Protein 7ZJY (pdb70)

Radius of gyration: 11.39 Å; Cα contacts (8 Å, |Δi|>4): 120; chains: 1; bounding box: 26×37×17 Å

Organism: Pyricularia oryzae (strain P131) (NCBI:txid1143193)

Secondary structure (DSSP, 8-state):
-----SEEEEEEEEETTEEEEEEEEE-TT-EEEEBTEEEEB-GGG-BS--EETTEEEEE-

Sequence (60 aa):
GPHMADCTLGCKYLENNRWVSVSKSANIGDTLYIMGHSTKIGRGCKPETTEWSDAEIYSWGPHMADCTLGCKYLENNRWVSVSKSANIGDTLYIMGHSTKIGRGCKPETTEWSDAEIYSWGPHMADCTLGCKYLENNRWVSVSKSANIGDTLYIMGHSTKIGRGCKPETTEWSDAEIYSWGPHMADCTLGCKYLENNRWVSVSKSANIGDTLYIMGHSTKIGRGCKPETTEWSDAEIYSWGPHMADCTLGCKYLENNRWVSVSKSANIGDTLYIMGHSTKIGRGCKPETTEWSDAEIYSWGPHMADCTLGCKYLENNRWVSVSKSANIGDTLYIMGHSTKIGRGCKPETTEWSDAEIYSWGPHMADCTLGCKYLENNRWVSVSKSANIGDTLYIMGHSTKIGRGCKPETTEWSDAEIYSWGPHMADCTLGCKYLENNRWVSVSKSANIGDTLYIMGHSTKIGRGCKPETTEWSDAEIYSWGPHMADCTLGCKYLENNRWVSVSKSANIGDTLYIMGHSTKIGRGCKPETTEWSDAEIYSWGPHMADCTLGCKYLENNRWVSVSKSANIGDTLYIMGHSTKIGRGCKPETTEWSDAEIYSWGPHMADCTLGCKYLENNRWVSVSKSANIGDTLYIMGHSTKIGRGCKPETTEWSDAEIYSWGPHMADCTLGCKYLENNRWVSVSKSANIGDTLYIMGHSTKIGRGCKPETTEWSDAEIYSWGPHMADCTLGCKYLENNRWVSVSKSANIGDTLYIMGHSTKIGRGCKPETTEWSDAEIYSWGPHMADCTLGCKYLENNRWVSVSKSANIGDTLYIMGHSTKIGRGCKPETTEWSDAEIYSWGPHMADCTLGCKYLENNRWVSVSKSANIGDTLYIMGHSTKIGRGCKPETTEWSDAEIYSWGPHMADCTLGCKYLENNRWVSVSKSANIGDTLYIMGHSTKIGRGCKPETTEWSDAEIYSWGPHMADCTLGCKYLENNRWVSVSKSANIGDTLYIMGHSTKIGRGCKPETTEWSDAEIYSWGPHMADCTLGCKYLENNRWVSVSKSANIGDTLYIMGHSTKIGRGCKPETTEWSDAEIYSWGPHMADCTLGCKYLENNRWVSVSKSANIGDTLYIMGHSTKIGRGCKPETTEWSDAEIYSWGPHMADCTLGCKYLENNRWVSVSKSANIGDTLYIMGHSTKIGRGCKPETTEWSDAEIYSW

Nearest PDB structures (foldseek):
  7zjy-assembly1_A  TM=9.802E-01  e=3.236E-11  Pyricularia oryzae
  5zng-assembly1_C  TM=5.839E-01  e=7.628E-02  Pyricularia grisea
  2myv-assembly1_A  TM=5.861E-01  e=1.403E-01  Pyricularia grisea
  7zjy-assembly1_A  TM=1.017E+00  e=1.311E-11  Pyricularia oryzae
  5zng-assembly1_C  TM=5.813E-01  e=6.736E-02  Pyricularia grisea

Foldseek 3Di:
DPDFAPDWWWKWFQDPNDTHIDIHGHHAQDWDDDPNDIFHQHPPSDTPDADDPGMGTDGD

Solvent-accessible surface area: 3945 Å² total; per-residue (Å²): 110,115,183,157,43,88,14,74,0,4,0,45,41,49,80,143,133,158,101,50,66,47,75,72,75,9,56,51,47,52,72,6,136,2,90,67,65,56,4,93,0,7,206,61,26,84,0,104,47,17,106,40,111,39,0,70,5,122,52,118

Structure (mmCIF, N/CA/C/O backbone):
data_7ZJY
#
_entry.id   7ZJY
#
loop_
_atom_site.group_PDB
_atom_site.id
_atom_site.type_symbol
_atom_site.label_atom_id
_atom_site.label_alt_id
_atom_site.label_comp_id
_atom_site.label_asym_id
_atom_site.label_entity_id
_atom_site.label_seq_id
_atom_site.pdbx_PDB_ins_code
_atom_site.Cartn_x
_atom_site.Cartn_y
_atom_site.Cartn_z
_atom_site.occupancy
_atom_site.B_iso_or_equiv
_atom_site.auth_seq_id
_atom_site.auth_comp_id
_atom_site.auth_asym_id
_atom_site.auth_atom_id
_atom_site.pdbx_PDB_model_num
ATOM 1 N N . GLY A 1 1 ? 3.195 4.521 -1.512 1.00 13.00 17 GLY A N 1
ATOM 2 C CA . GLY A 1 1 ? 3.115 3.295 -2.289 1.00 45.03 17 GLY A CA 1
ATOM 3 C C . GLY A 1 1 ? 4.015 2.252 -1.697 1.00 21.54 17 GLY A C 1
ATOM 4 O O . GLY A 1 1 ? 4.908 2.597 -0.924 1.00 33.12 17 GLY A O 1
ATOM 10 N N . PRO A 1 2 ? 3.818 0.968 -2.019 1.00 31.34 18 PRO A N 1
ATOM 11 C CA . PRO A 1 2 ? 4.668 -0.092 -1.514 1.00 61.10 18 PRO A CA 1
ATOM 12 C C . PRO A 1 2 ? 5.960 -0.183 -2.321 1.00 63.34 18 PRO A C 1
ATOM 13 O O . PRO A 1 2 ? 6.124 0.498 -3.346 1.00 31.11 18 PRO A O 1
ATOM 24 N N . HIS A 1 3 ? 6.872 -0.972 -1.859 1.00 52.12 19 HIS A N 1
ATOM 25 C CA . HIS A 1 3 ? 8.104 -1.180 -2.559 1.00 22.12 19 HIS A CA 1
ATOM 26 C C . HIS A 1 3 ? 8.209 -2.621 -2.952 1.00 2.43 19 HIS A C 1
ATOM 27 O O . HIS A 1 3 ? 8.215 -3.512 -2.102 1.00 63.51 19 HIS A O 1
ATOM 41 N N . MET A 1 4 ? 8.204 -2.853 -4.225 1.00 50.10 20 MET A N 1
ATOM 42 C CA . MET A 1 4 ? 8.330 -4.175 -4.762 1.00 13.23 20 MET A CA 1
ATOM 43 C C . MET A 1 4 ? 9.651 -4.274 -5.476 1.00 21.44 20 MET A C 1
ATOM 44 O O . MET A 1 4 ? 10.392 -3.289 -5.546 1.00 21.43 20 MET A O 1
ATOM 58 N N . ALA A 1 5 ? 9.936 -5.426 -6.001 1.00 74.01 21 ALA A N 1
ATOM 59 C CA . ALA A 1 5 ? 11.171 -5.679 -6.683 1.00 55.31 21 ALA A CA 1
ATOM 60 C C . ALA A 1 5 ? 11.156 -5.104 -8.087 1.00 71.43 21 ALA A C 1
ATOM 61 O O . ALA A 1 5 ? 10.099 -4.730 -8.614 1.00 13.21 21 ALA A O 1
ATOM 68 N N . ASP A 1 6 ? 12.321 -5.035 -8.685 1.00 31.30 22 ASP A N 1
ATOM 69 C CA . ASP A 1 6 ? 12.454 -4.564 -10.050 1.00 11.01 22 ASP A CA 1
ATOM 70 C C . ASP A 1 6 ? 12.297 -5.697 -11.012 1.00 3.51 22 ASP A C 1
ATOM 71 O O . ASP A 1 6 ? 11.523 -5.618 -11.967 1.00 64.11 22 ASP A O 1
ATOM 80 N N . CYS A 1 7 ? 13.013 -6.765 -10.764 1.00 2.20 23 CYS A N 1
ATOM 81 C CA . CYS A 1 7 ? 13.082 -7.842 -11.718 1.00 11.45 23 CYS A CA 1
ATOM 82 C C . CYS A 1 7 ? 12.899 -9.193 -11.051 1.00 41.10 23 CYS A C 1
ATOM 83 O O . CYS A 1 7 ? 13.163 -9.360 -9.845 1.00 74.44 23 CYS A O 1
ATOM 90 N N . THR A 1 8 ? 12.452 -10.138 -11.825 1.00 71.13 24 THR A N 1
ATOM 91 C CA . THR A 1 8 ? 12.287 -11.483 -11.389 1.00 34.30 24 THR A CA 1
ATOM 92 C C . THR A 1 8 ? 13.444 -12.311 -11.957 1.00 4.54 24 THR A C 1
ATOM 93 O O . THR A 1 8 ? 13.587 -12.439 -13.165 1.00 13.30 24 THR A O 1
ATOM 104 N N . LEU A 1 9 ? 14.268 -12.821 -11.092 1.00 33.32 25 LEU A N 1
ATOM 105 C CA . LEU A 1 9 ? 15.433 -13.563 -11.484 1.00 63.33 25 LEU A CA 1
ATOM 106 C C . LEU A 1 9 ? 15.074 -15.035 -11.568 1.00 14.11 25 LEU A C 1
ATOM 107 O O . LEU A 1 9 ? 14.741 -15.661 -10.553 1.00 2.34 25 LEU A O 1
ATOM 123 N N . GLY A 1 10 ? 15.116 -15.566 -12.751 1.00 44.14 26 GLY A N 1
ATOM 124 C CA . GLY A 1 10 ? 14.812 -16.944 -12.966 1.00 53.02 26 GLY A CA 1
ATOM 125 C C . GLY A 1 10 ? 16.077 -17.729 -13.025 1.00 33.41 26 GLY A C 1
ATOM 126 O O . GLY A 1 10 ? 16.873 -17.575 -13.961 1.00 40.25 26 GLY A O 1
ATOM 130 N N . CYS A 1 11 ? 16.280 -18.553 -12.064 1.00 2.42 27 CYS A N 1
ATOM 131 C CA . CYS A 1 11 ? 17.492 -19.310 -11.950 1.00 31.05 27 CYS A CA 1
ATOM 132 C C . CYS A 1 11 ? 17.202 -20.741 -11.627 1.00 72.43 27 CYS A C 1
ATOM 133 O O . CYS A 1 11 ? 16.096 -21.076 -11.251 1.00 64.02 27 CYS A O 1
ATOM 141 N N . LYS A 1 12 ? 18.167 -21.574 -11.830 1.00 63.15 28 LYS A N 1
ATOM 142 C CA . LYS A 1 12 ? 18.063 -22.962 -11.511 1.00 73.31 28 LYS A CA 1
ATOM 143 C C . LYS A 1 12 ? 19.276 -23.439 -10.761 1.00 74.41 28 LYS A C 1
ATOM 144 O O . LYS A 1 12 ? 20.403 -23.014 -11.048 1.00 62.21 28 LYS A O 1
ATOM 163 N N . TYR A 1 13 ? 19.044 -24.262 -9.787 1.00 74.20 29 TYR A N 1
ATOM 164 C CA . TYR A 1 13 ? 20.089 -24.785 -8.954 1.00 43.24 29 TYR A CA 1
ATOM 165 C C . TYR A 1 13 ? 20.022 -26.289 -8.932 1.00 2.10 29 TYR A C 1
ATOM 166 O O . TYR A 1 13 ? 18.951 -26.874 -9.145 1.00 41.51 29 TYR A O 1
ATOM 184 N N . LEU A 1 14 ? 21.145 -26.909 -8.721 1.00 12.54 30 LEU A N 1
ATOM 185 C CA . LEU A 1 14 ? 21.218 -28.324 -8.673 1.00 41.31 30 LEU A CA 1
ATOM 186 C C . LEU A 1 14 ? 21.000 -28.777 -7.250 1.00 41.34 30 LEU A C 1
ATOM 187 O O . LEU A 1 14 ? 21.853 -28.575 -6.387 1.00 4.05 30 LEU A O 1
ATOM 203 N N . GLU A 1 15 ? 19.881 -29.355 -6.999 1.00 63.24 31 GLU A N 1
ATOM 204 C CA . GLU A 1 15 ? 19.592 -29.875 -5.708 1.00 64.13 31 GLU A CA 1
ATOM 205 C C . GLU A 1 15 ? 19.311 -31.323 -5.837 1.00 74.43 31 GLU A C 1
ATOM 206 O O . GLU A 1 15 ? 18.406 -31.720 -6.563 1.00 4.21 31 GLU A O 1
ATOM 218 N N . ASN A 1 16 ? 20.157 -32.117 -5.209 1.00 54.22 32 ASN A N 1
ATOM 219 C CA . ASN A 1 16 ? 20.025 -33.569 -5.173 1.00 73.03 32 ASN A CA 1
ATOM 220 C C . ASN A 1 16 ? 20.124 -34.141 -6.584 1.00 42.45 32 ASN A C 1
ATOM 221 O O . ASN A 1 16 ? 19.553 -35.184 -6.890 1.00 54.32 32 ASN A O 1
ATOM 232 N N . ASN A 1 17 ? 20.913 -33.435 -7.419 1.00 52.23 33 ASN A N 1
ATOM 233 C CA . ASN A 1 17 ? 21.170 -33.760 -8.837 1.00 44.11 33 ASN A CA 1
ATOM 234 C C . ASN A 1 17 ? 19.986 -33.454 -9.735 1.00 34.45 33 ASN A C 1
ATOM 235 O O . ASN A 1 17 ? 19.948 -33.853 -10.904 1.00 74.31 33 ASN A O 1
ATOM 246 N N . ARG A 1 18 ? 19.061 -32.694 -9.210 1.00 5.31 34 ARG A N 1
ATOM 247 C CA . ARG A 1 18 ? 17.904 -32.245 -9.941 1.00 70.24 34 ARG A CA 1
ATOM 248 C C . ARG A 1 18 ? 18.014 -30.742 -10.135 1.00 72.44 34 ARG A C 1
ATOM 249 O O . ARG A 1 18 ? 18.244 -30.010 -9.171 1.00 72.44 34 ARG A O 1
ATOM 270 N N . TRP A 1 19 ? 17.926 -30.288 -11.361 1.00 22.25 35 TRP A N 1
ATOM 271 C CA . TRP A 1 19 ? 17.907 -28.865 -11.615 1.00 22.01 35 TRP A CA 1
ATOM 272 C C . TRP A 1 19 ? 16.536 -28.308 -11.310 1.00 52.01 35 TRP A C 1
ATOM 273 O O . TRP A 1 19 ? 15.559 -28.601 -12.002 1.00 5.41 35 TRP A O 1
ATOM 294 N N . VAL A 1 20 ? 16.463 -27.556 -10.255 1.00 10.15 36 VAL A N 1
ATOM 295 C CA . VAL A 1 20 ? 15.234 -26.959 -9.819 1.00 73.35 36 VAL A CA 1
ATOM 296 C C . VAL A 1 20 ? 15.272 -25.485 -10.150 1.00 62.04 36 VAL A C 1
ATOM 297 O O . VAL A 1 20 ? 16.182 -24.774 -9.710 1.00 11.03 36 VAL A O 1
ATOM 310 N N . SER A 1 21 ? 14.340 -25.035 -10.944 1.00 15.34 37 SER A N 1
ATOM 311 C CA . SER A 1 21 ? 14.263 -23.640 -11.259 1.00 74.34 37 SER A CA 1
ATOM 312 C C . SER A 1 21 ? 13.451 -22.911 -10.206 1.00 53.54 37 SER A C 1
ATOM 313 O O . SER A 1 21 ? 12.519 -23.475 -9.609 1.00 72.31 37 SER A O 1
ATOM 321 N N . VAL A 1 22 ? 13.826 -21.709 -9.959 1.00 31.24 38 VAL A N 1
ATOM 322 C CA . VAL A 1 22 ? 13.157 -20.862 -9.038 1.00 72.53 38 VAL A CA 1
ATOM 323 C C . VAL A 1 22 ? 13.290 -19.428 -9.508 1.00 11.14 38 VAL A C 1
ATOM 324 O O . VAL A 1 22 ? 14.371 -18.991 -9.961 1.00 53.34 38 VAL A O 1
ATOM 337 N N . SER A 1 23 ? 12.214 -18.740 -9.488 1.00 70.42 39 SER A N 1
ATOM 338 C CA . SER A 1 23 ? 12.207 -17.365 -9.803 1.00 64.34 39 SER A CA 1
ATOM 339 C C . SER A 1 23 ? 12.048 -16.540 -8.537 1.00 32.21 39 SER A C 1
ATOM 340 O O . SER A 1 23 ? 11.073 -16.677 -7.798 1.00 35.21 39 SER A O 1
ATOM 348 N N . LYS A 1 24 ? 13.028 -15.719 -8.286 1.00 64.34 40 LYS A N 1
ATOM 349 C CA . LYS A 1 24 ? 13.084 -14.887 -7.110 1.00 41.33 40 LYS A CA 1
ATOM 350 C C . LYS A 1 24 ? 12.913 -13.462 -7.564 1.00 62.23 40 LYS A C 1
ATOM 351 O O . LYS A 1 24 ? 12.985 -13.185 -8.751 1.00 62.12 40 LYS A O 1
ATOM 370 N N . SER A 1 25 ? 12.672 -12.571 -6.676 1.00 0.43 41 SER A N 1
ATOM 371 C CA . SER A 1 25 ? 12.445 -11.211 -7.058 1.00 14.35 41 SER A CA 1
ATOM 372 C C . SER A 1 25 ? 13.338 -10.281 -6.273 1.00 11.14 41 SER A C 1
ATOM 373 O O . SER A 1 25 ? 13.468 -10.407 -5.051 1.00 3.51 41 SER A O 1
ATOM 381 N N . ALA A 1 26 ? 13.959 -9.363 -6.969 1.00 64.44 42 ALA A N 1
ATOM 382 C CA . ALA A 1 26 ? 14.846 -8.417 -6.351 1.00 75.03 42 ALA A CA 1
ATOM 383 C C . ALA A 1 26 ? 14.921 -7.135 -7.156 1.00 4.31 42 ALA A C 1
ATOM 384 O O . ALA A 1 26 ? 14.446 -7.067 -8.305 1.00 24.24 42 ALA A O 1
ATOM 391 N N . ASN A 1 27 ? 15.482 -6.136 -6.559 1.00 23.14 43 ASN A N 1
ATOM 392 C CA . ASN A 1 27 ? 15.609 -4.822 -7.144 1.00 44.51 43 ASN A CA 1
ATOM 393 C C . ASN A 1 27 ? 16.964 -4.665 -7.746 1.00 60.11 43 ASN A C 1
ATOM 394 O O . ASN A 1 27 ? 17.883 -5.439 -7.441 1.00 4.21 43 ASN A O 1
ATOM 405 N N . ILE A 1 28 ? 17.105 -3.683 -8.595 1.00 51.32 44 ILE A N 1
ATOM 406 C CA . ILE A 1 28 ? 18.393 -3.338 -9.116 1.00 51.30 44 ILE A CA 1
ATOM 407 C C . ILE A 1 28 ? 19.147 -2.749 -7.943 1.00 53.13 44 ILE A C 1
ATOM 408 O O . ILE A 1 28 ? 18.759 -1.697 -7.413 1.00 53.03 44 ILE A O 1
ATOM 424 N N . GLY A 1 29 ? 20.152 -3.442 -7.492 1.00 34.22 45 GLY A N 1
ATOM 425 C CA . GLY A 1 29 ? 20.840 -3.021 -6.310 1.00 45.13 45 GLY A CA 1
ATOM 426 C C . GLY A 1 29 ? 20.724 -4.035 -5.197 1.00 62.44 45 GLY A C 1
ATOM 427 O O . GLY A 1 29 ? 21.395 -3.917 -4.174 1.00 61.33 45 GLY A O 1
ATOM 431 N N . ASP A 1 30 ? 19.867 -5.021 -5.375 1.00 40.13 46 ASP A N 1
ATOM 432 C CA . ASP A 1 30 ? 19.723 -6.096 -4.382 1.00 31.45 46 ASP A CA 1
ATOM 433 C C . ASP A 1 30 ? 20.814 -7.101 -4.471 1.00 4.04 46 ASP A C 1
ATOM 434 O O . ASP A 1 30 ? 21.589 -7.132 -5.440 1.00 61.30 46 ASP A O 1
ATOM 443 N N . THR A 1 31 ? 20.862 -7.923 -3.475 1.00 1.34 47 THR A N 1
ATOM 444 C CA . THR A 1 31 ? 21.761 -9.008 -3.428 1.00 32.01 47 THR A CA 1
ATOM 445 C C . THR A 1 31 ? 20.942 -10.312 -3.454 1.00 11.03 47 THR A C 1
ATOM 446 O O . THR A 1 31 ? 20.153 -10.600 -2.540 1.00 3.24 47 THR A O 1
ATOM 457 N N . LEU A 1 32 ? 21.101 -11.037 -4.521 1.00 12.14 48 LEU A N 1
ATOM 458 C CA . LEU A 1 32 ? 20.411 -12.275 -4.767 1.00 43.34 48 LEU A CA 1
ATOM 459 C C . LEU A 1 32 ? 21.156 -13.407 -4.095 1.00 64.25 48 LEU A C 1
ATOM 460 O O . LEU A 1 32 ? 22.385 -13.431 -4.109 1.00 74.11 48 LEU A O 1
ATOM 476 N N . TYR A 1 33 ? 20.425 -14.308 -3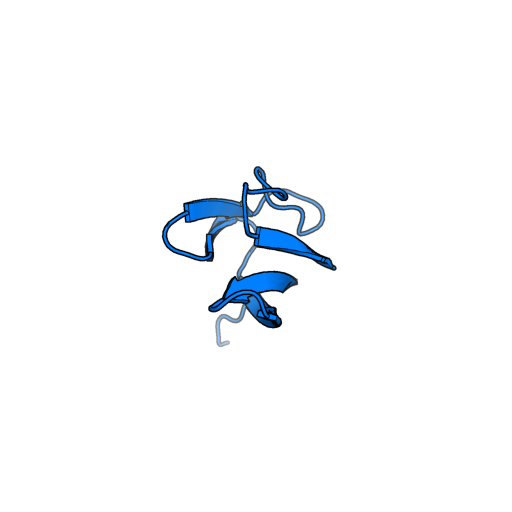.499 1.00 45.53 49 TYR A N 1
ATOM 477 C CA . TYR A 1 33 ? 20.991 -15.464 -2.849 1.00 3.53 49 TYR A CA 1
ATOM 478 C C . TYR A 1 33 ? 20.560 -16.734 -3.522 1.00 64.41 49 TYR A C 1
ATOM 479 O O . TYR A 1 33 ? 19.369 -17.006 -3.683 1.00 22.44 49 TYR A O 1
ATOM 497 N N . ILE A 1 34 ? 21.534 -17.480 -3.912 1.00 33.02 50 ILE A N 1
ATOM 498 C CA . ILE A 1 34 ? 21.372 -18.758 -4.557 1.00 33.41 50 ILE A CA 1
ATOM 499 C C . ILE A 1 34 ? 22.325 -19.765 -3.948 1.00 15.41 50 ILE A C 1
ATOM 500 O O . ILE A 1 34 ? 23.527 -19.604 -4.049 1.00 15.30 50 ILE A O 1
ATOM 516 N N . MET A 1 35 ? 21.777 -20.744 -3.234 1.00 71.44 51 MET A N 1
ATOM 517 C CA . MET A 1 35 ? 22.543 -21.897 -2.695 1.00 32.35 51 MET A CA 1
ATOM 518 C C . MET A 1 35 ? 23.613 -21.468 -1.681 1.00 11.11 51 MET A C 1
ATOM 519 O O . MET A 1 35 ? 24.498 -22.245 -1.331 1.00 34.14 51 MET A O 1
ATOM 533 N N . GLY A 1 36 ? 23.502 -20.265 -1.180 1.00 73.34 52 GLY A N 1
ATOM 534 C CA . GLY A 1 36 ? 24.481 -19.757 -0.247 1.00 15.33 52 GLY A CA 1
ATOM 535 C C . GLY A 1 36 ? 25.395 -18.747 -0.892 1.00 63.50 52 GLY A C 1
ATOM 536 O O . GLY A 1 36 ? 26.205 -18.094 -0.224 1.00 60.40 52 GLY A O 1
ATOM 540 N N . HIS A 1 37 ? 25.268 -18.616 -2.178 1.00 3.03 53 HIS A N 1
ATOM 541 C CA . HIS A 1 37 ? 26.051 -17.678 -2.935 1.00 64.44 53 HIS A CA 1
ATOM 542 C C . HIS A 1 37 ? 25.238 -16.413 -3.066 1.00 41.04 53 HIS A C 1
ATOM 543 O O . HIS A 1 37 ? 24.002 -16.460 -2.998 1.00 71.31 53 HIS A O 1
ATOM 557 N N . SER A 1 38 ? 25.885 -15.308 -3.241 1.00 13.22 54 SER A N 1
ATOM 558 C CA . SER A 1 38 ? 25.195 -14.075 -3.360 1.00 2.13 54 SER A CA 1
ATOM 559 C C . SER A 1 38 ? 25.735 -13.260 -4.504 1.00 14.43 54 SER A C 1
ATOM 560 O O . SER A 1 38 ? 26.945 -13.235 -4.745 1.00 30.33 54 SER A O 1
ATOM 568 N N . THR A 1 39 ? 24.860 -12.617 -5.201 1.00 64.52 55 THR A N 1
ATOM 569 C CA . THR A 1 39 ? 25.242 -11.800 -6.305 1.00 31.33 55 THR A CA 1
ATOM 570 C C . THR A 1 39 ? 24.461 -10.503 -6.307 1.00 24.40 55 THR A C 1
ATOM 571 O O . THR A 1 39 ? 23.279 -10.477 -5.992 1.00 60.20 55 THR A O 1
ATOM 582 N N . LYS A 1 40 ? 25.124 -9.446 -6.641 1.00 24.24 56 LYS A N 1
ATOM 583 C CA . LYS A 1 40 ? 24.512 -8.152 -6.721 1.00 60.12 56 LYS A CA 1
ATOM 584 C C . LYS A 1 40 ? 23.736 -8.075 -8.038 1.00 1.22 56 LYS A C 1
ATOM 585 O O . LYS A 1 40 ? 24.191 -8.608 -9.062 1.00 41.23 56 LYS A O 1
ATOM 604 N N . ILE A 1 41 ? 22.561 -7.498 -7.994 1.00 22.21 57 ILE A N 1
ATOM 605 C CA . ILE A 1 41 ? 21.757 -7.306 -9.186 1.00 50.12 57 ILE A CA 1
ATOM 606 C C . ILE A 1 41 ? 22.145 -5.984 -9.834 1.00 43.03 57 ILE A C 1
ATOM 607 O O . ILE A 1 41 ? 21.877 -4.897 -9.274 1.00 54.54 57 ILE A O 1
ATOM 623 N N . GLY A 1 42 ? 22.837 -6.070 -10.946 1.00 43.23 58 GLY A N 1
ATOM 624 C CA . GLY A 1 42 ? 23.244 -4.896 -11.680 1.00 44.30 58 GLY A CA 1
ATOM 625 C C . GLY A 1 42 ? 22.184 -4.424 -12.657 1.00 21.21 58 GLY A C 1
ATOM 626 O O . GLY A 1 42 ? 20.998 -4.712 -12.484 1.00 0.12 58 GLY A O 1
ATOM 630 N N . ARG A 1 43 ? 22.609 -3.723 -13.686 1.00 10.41 59 ARG A N 1
ATOM 631 C CA . ARG A 1 43 ? 21.698 -3.167 -14.675 1.00 21.11 59 ARG A CA 1
ATOM 632 C C . ARG A 1 43 ? 21.158 -4.261 -15.586 1.00 72.25 59 ARG A C 1
ATOM 633 O O . ARG A 1 43 ? 21.757 -5.347 -15.709 1.00 15.52 59 ARG A O 1
ATOM 654 N N . GLY A 1 44 ? 20.009 -3.995 -16.175 1.00 55.42 60 GLY A N 1
ATOM 655 C CA . GLY A 1 44 ? 19.378 -4.914 -17.099 1.00 10.01 60 GLY A CA 1
ATOM 656 C C . GLY A 1 44 ? 18.839 -6.120 -16.397 1.00 32.41 60 GLY A C 1
ATOM 657 O O . GLY A 1 44 ? 18.584 -7.134 -17.025 1.00 33.53 60 GLY A O 1
ATOM 661 N N . CYS A 1 45 ? 18.674 -5.990 -15.074 1.00 61.00 61 CYS A N 1
ATOM 662 C CA . CYS A 1 45 ? 18.248 -7.081 -14.177 1.00 62.33 61 CYS A CA 1
ATOM 663 C C . CYS A 1 45 ? 19.333 -8.153 -14.094 1.00 33.52 61 CYS A C 1
ATOM 664 O O . CYS A 1 45 ? 19.133 -9.195 -13.491 1.00 75.10 61 CYS A O 1
ATOM 671 N N . LYS A 1 46 ? 20.493 -7.860 -14.649 1.00 54.12 62 LYS A N 1
ATOM 672 C CA . LYS A 1 46 ? 21.528 -8.827 -14.799 1.00 55.33 62 LYS A CA 1
ATOM 673 C C . LYS A 1 46 ? 22.419 -8.863 -13.545 1.00 20.32 62 LYS A C 1
ATOM 674 O O . LYS A 1 46 ? 23.064 -7.859 -13.171 1.00 54.35 62 LYS A O 1
ATOM 693 N N . PRO A 1 47 ? 22.414 -9.998 -12.844 1.00 53.24 63 PRO A N 1
ATOM 694 C CA . PRO A 1 47 ? 23.247 -10.199 -11.683 1.00 4.10 63 PRO A CA 1
ATOM 695 C C . PRO A 1 47 ? 24.713 -10.354 -12.066 1.00 32.54 63 PRO A C 1
ATOM 696 O O . PRO A 1 47 ? 25.033 -10.873 -13.137 1.00 11.30 63 PRO A O 1
ATOM 707 N N . GLU A 1 48 ? 25.583 -9.880 -11.196 1.00 5.44 64 GLU A N 1
ATOM 708 C CA . GLU A 1 48 ? 27.036 -9.942 -11.376 1.00 43.10 64 GLU A CA 1
ATOM 709 C C . GLU A 1 48 ? 27.457 -11.357 -11.712 1.00 10.03 64 GLU A C 1
ATOM 710 O O . GLU A 1 48 ? 28.052 -11.608 -12.754 1.00 72.12 64 GLU A O 1
ATOM 722 N N . THR A 1 49 ? 27.103 -12.265 -10.855 1.00 11.35 65 THR A N 1
ATOM 723 C CA . THR A 1 49 ? 27.380 -13.636 -11.051 1.00 11.31 65 THR A CA 1
ATOM 724 C C . THR A 1 49 ? 26.110 -14.306 -11.541 1.00 11.12 65 THR A C 1
ATOM 725 O O . THR A 1 49 ? 25.057 -14.193 -10.912 1.00 30.42 65 THR A O 1
ATOM 736 N N . THR A 1 50 ? 26.192 -14.943 -12.666 1.00 10.12 66 THR A N 1
ATOM 737 C CA . THR A 1 50 ? 25.047 -15.604 -13.222 1.00 41.04 66 THR A CA 1
ATOM 738 C C . THR A 1 50 ? 25.253 -17.104 -13.230 1.00 31.34 66 THR A C 1
ATOM 739 O O . THR A 1 50 ? 24.320 -17.867 -13.401 1.00 3.50 66 THR A O 1
ATOM 750 N N . GLU A 1 51 ? 26.474 -17.504 -13.024 1.00 23.34 67 GLU A N 1
ATOM 751 C CA . GLU A 1 51 ? 26.859 -18.871 -13.099 1.00 13.40 67 GLU A CA 1
ATOM 752 C C . GLU A 1 51 ? 27.576 -19.311 -11.835 1.00 2.44 67 GLU A C 1
ATOM 753 O O . GLU A 1 51 ? 28.401 -18.587 -11.294 1.00 74.00 67 GLU A O 1
ATOM 765 N N . TRP A 1 52 ? 27.226 -20.464 -11.371 1.00 75.34 68 TRP A N 1
ATOM 766 C CA . TRP A 1 52 ? 27.820 -21.106 -10.231 1.00 20.12 68 TRP A CA 1
ATOM 767 C C . TRP A 1 52 ? 27.956 -22.579 -10.548 1.00 53.35 68 TRP A C 1
ATOM 768 O O . TRP A 1 52 ? 27.200 -23.109 -11.396 1.00 13.12 68 TRP A O 1
ATOM 789 N N . SER A 1 53 ? 28.864 -23.234 -9.850 1.00 41.32 69 SER A N 1
ATOM 790 C CA . SER A 1 53 ? 29.188 -24.657 -10.000 1.00 3.42 69 SER A CA 1
ATOM 791 C C . SER A 1 53 ? 27.948 -25.557 -10.143 1.00 73.23 69 SER A C 1
ATOM 792 O O . SER A 1 53 ? 27.932 -26.500 -10.929 1.00 73.21 69 SER A O 1
ATOM 800 N N . ASP A 1 54 ? 26.921 -25.227 -9.415 1.00 3.33 70 ASP A N 1
ATOM 801 C CA . ASP A 1 54 ? 25.707 -25.995 -9.388 1.00 73.20 70 ASP A CA 1
ATOM 802 C C . ASP A 1 54 ? 24.500 -25.098 -9.385 1.00 20.41 70 ASP A C 1
ATOM 803 O O . ASP A 1 54 ? 23.448 -25.467 -8.880 1.00 34.42 70 ASP A O 1
ATOM 812 N N . ALA A 1 55 ? 24.621 -23.935 -10.018 1.00 32.21 71 ALA A N 1
ATOM 813 C CA . ALA A 1 55 ? 23.502 -23.006 -10.094 1.00 11.44 71 ALA A CA 1
ATOM 814 C C . ALA A 1 55 ? 23.720 -21.999 -11.198 1.00 12.02 71 ALA A C 1
ATOM 815 O O . ALA A 1 55 ? 24.835 -21.658 -11.487 1.00 52.25 71 ALA A O 1
ATOM 822 N N . GLU A 1 56 ? 22.675 -21.569 -11.854 1.00 1.11 72 GLU A N 1
ATOM 823 C CA . GLU A 1 56 ? 22.826 -20.589 -12.915 1.00 44.12 72 GLU A CA 1
ATOM 824 C C . GLU A 1 56 ? 21.548 -19.780 -13.080 1.00 21.34 72 GLU A C 1
ATOM 825 O O . GLU A 1 56 ? 20.441 -20.322 -12.933 1.00 52.12 72 GLU A O 1
ATOM 837 N N . ILE A 1 57 ? 21.695 -18.512 -13.378 1.00 71.31 73 ILE A N 1
ATOM 838 C CA . ILE A 1 57 ? 20.576 -17.644 -13.653 1.00 71.05 73 ILE A CA 1
ATOM 839 C C . ILE A 1 57 ? 20.310 -17.763 -15.150 1.00 20.00 73 ILE A C 1
ATOM 840 O O . ILE A 1 57 ? 21.235 -17.591 -15.956 1.00 71.24 73 ILE A O 1
ATOM 856 N N . TYR A 1 58 ? 19.099 -18.067 -15.535 1.00 0.21 74 TYR A N 1
ATOM 857 C CA . TYR A 1 58 ? 18.817 -18.229 -16.943 1.00 22.31 74 TYR A CA 1
ATOM 858 C C . TYR A 1 58 ? 17.993 -17.070 -17.479 1.00 61.40 74 TYR A C 1
ATOM 859 O O . TYR A 1 58 ? 18.101 -16.712 -18.647 1.00 11.00 74 TYR A O 1
ATOM 877 N N . SER A 1 59 ? 17.209 -16.468 -16.627 1.00 61.42 75 SER A N 1
ATOM 878 C CA . SER A 1 59 ? 16.331 -15.424 -17.042 1.00 44.32 75 SER A CA 1
ATOM 879 C C . SER A 1 59 ? 16.361 -14.316 -16.017 1.00 22.44 75 SER A C 1
ATOM 880 O O . SER A 1 59 ? 16.527 -14.572 -14.827 1.00 61.35 75 SER A O 1
ATOM 888 N N . TRP A 1 60 ? 16.224 -13.118 -16.471 1.00 1.34 76 TRP A N 1
ATOM 889 C CA . TRP A 1 60 ? 16.166 -11.970 -15.618 1.00 74.33 76 TRP A CA 1
ATOM 890 C C . TRP A 1 60 ? 15.305 -10.895 -16.274 1.00 34.55 76 TRP A C 1
ATOM 891 O O . TRP A 1 60 ? 14.087 -10.864 -16.022 1.00 23.40 76 TRP A O 1
ATOM 913 N N . GLY A 1 1 ? 6.015 -1.777 4.508 1.00 13.00 17 GLY A N 2
ATOM 914 C CA . GLY A 1 1 ? 5.707 -3.124 4.034 1.00 45.03 17 GLY A CA 2
ATOM 915 C C . GLY A 1 1 ? 6.888 -3.715 3.314 1.00 21.54 17 GLY A C 2
ATOM 916 O O . GLY A 1 1 ? 8.023 -3.461 3.706 1.00 33.12 17 GLY A O 2
ATOM 922 N N . PRO A 1 2 ? 6.674 -4.502 2.255 1.00 31.34 18 PRO A N 2
ATOM 923 C CA . PRO A 1 2 ? 7.762 -5.082 1.489 1.00 61.10 18 PRO A CA 2
ATOM 924 C C . PRO A 1 2 ? 8.337 -4.083 0.481 1.00 63.34 18 PRO A C 2
ATOM 925 O O . PRO A 1 2 ? 7.755 -3.016 0.238 1.00 31.11 18 PRO A O 2
ATOM 936 N N . HIS A 1 3 ? 9.457 -4.415 -0.087 1.00 52.12 19 HIS A N 2
ATOM 937 C CA . HIS A 1 3 ? 10.081 -3.579 -1.086 1.00 22.12 19 HIS A CA 2
ATOM 938 C C . HIS A 1 3 ? 9.834 -4.206 -2.431 1.00 2.43 19 HIS A C 2
ATOM 939 O O . HIS A 1 3 ? 10.345 -5.299 -2.705 1.00 63.51 19 HIS A O 2
ATOM 953 N N . MET A 1 4 ? 9.039 -3.547 -3.257 1.00 50.10 20 MET A N 2
ATOM 954 C CA . MET A 1 4 ? 8.676 -4.097 -4.556 1.00 13.23 20 MET A CA 2
ATOM 955 C C . MET A 1 4 ? 9.905 -4.281 -5.421 1.00 21.44 20 MET A C 2
ATOM 956 O O . MET A 1 4 ? 10.738 -3.379 -5.547 1.00 21.43 20 MET A O 2
ATOM 970 N N . ALA A 1 5 ? 10.016 -5.445 -5.980 1.00 74.01 21 ALA A N 2
ATOM 971 C CA . ALA A 1 5 ? 11.147 -5.832 -6.783 1.00 55.31 21 ALA A CA 2
ATOM 972 C C . ALA A 1 5 ? 11.130 -5.160 -8.132 1.00 71.43 21 ALA A C 2
ATOM 973 O O . ALA A 1 5 ? 10.074 -4.801 -8.645 1.00 13.21 21 ALA A O 2
ATOM 980 N N . ASP A 1 6 ? 12.296 -4.992 -8.697 1.00 31.30 22 ASP A N 2
ATOM 981 C CA . ASP A 1 6 ? 12.433 -4.427 -10.022 1.00 11.01 22 ASP A CA 2
ATOM 982 C C . ASP A 1 6 ? 12.412 -5.528 -11.040 1.00 3.51 22 ASP A C 2
ATOM 983 O O . ASP A 1 6 ? 11.732 -5.438 -12.065 1.00 64.11 22 ASP A O 2
ATOM 992 N N . CYS A 1 7 ? 13.124 -6.589 -10.746 1.00 2.20 23 CYS A N 2
ATOM 993 C CA . CYS A 1 7 ? 13.307 -7.651 -11.697 1.00 11.45 23 CYS A CA 2
ATOM 994 C C . CYS A 1 7 ? 13.074 -9.013 -11.065 1.00 41.10 23 CYS A C 2
ATOM 995 O O . CYS A 1 7 ? 13.260 -9.196 -9.850 1.00 74.44 23 CYS A O 2
ATOM 1002 N N . THR A 1 8 ? 12.655 -9.945 -11.872 1.00 71.13 24 THR A N 2
ATOM 1003 C CA . THR A 1 8 ? 12.450 -11.296 -11.456 1.00 34.30 24 THR A CA 2
ATOM 1004 C C . THR A 1 8 ? 13.550 -12.165 -12.080 1.00 4.54 24 THR A C 2
ATOM 1005 O O . THR A 1 8 ? 13.655 -12.263 -13.300 1.00 13.30 24 THR A O 2
ATOM 1016 N N . LEU A 1 9 ? 14.367 -12.746 -11.254 1.00 33.32 25 LEU A N 2
ATOM 1017 C CA . LEU A 1 9 ? 15.478 -13.528 -11.702 1.00 63.33 25 LEU A CA 2
ATOM 1018 C C . LEU A 1 9 ? 15.071 -14.994 -11.722 1.00 14.11 25 LEU A C 2
ATOM 1019 O O . LEU A 1 9 ? 14.721 -15.570 -10.678 1.00 2.34 25 LEU A O 2
ATOM 1035 N N . GLY A 1 10 ? 15.081 -15.571 -12.882 1.00 44.14 26 GLY A N 2
ATOM 1036 C CA . GLY A 1 10 ? 14.752 -16.952 -13.034 1.00 53.02 26 GLY A CA 2
ATOM 1037 C C . GLY A 1 10 ? 16.011 -17.755 -13.072 1.00 33.41 26 GLY A C 2
ATOM 1038 O O . GLY A 1 10 ? 16.840 -17.581 -13.987 1.00 40.25 26 GLY A O 2
ATOM 1042 N N . CYS A 1 11 ? 16.181 -18.610 -12.106 1.00 2.42 27 CYS A N 2
ATOM 1043 C CA . CYS A 1 11 ? 17.386 -19.381 -11.974 1.00 31.05 27 CYS A CA 2
ATOM 1044 C C . CYS A 1 11 ? 17.097 -20.798 -11.572 1.00 72.43 27 CYS A C 2
ATOM 1045 O O . CYS A 1 11 ? 16.010 -21.111 -11.117 1.00 64.02 27 CYS A O 2
ATOM 1053 N N . LYS A 1 12 ? 18.058 -21.644 -11.766 1.00 63.15 28 LYS A N 2
ATOM 1054 C CA . LYS A 1 12 ? 17.963 -23.013 -11.380 1.00 73.31 28 LYS A CA 2
ATOM 1055 C C . LYS A 1 12 ? 19.169 -23.443 -10.597 1.00 74.41 28 LYS A C 2
ATOM 1056 O O . LYS A 1 12 ? 20.302 -23.049 -10.903 1.00 62.21 28 LYS A O 2
ATOM 1075 N N . TYR A 1 13 ? 18.923 -24.194 -9.573 1.00 74.20 29 TYR A N 2
ATOM 1076 C CA . TYR A 1 13 ? 19.962 -24.692 -8.720 1.00 43.24 29 TYR A CA 2
ATOM 1077 C C . TYR A 1 13 ? 19.971 -26.201 -8.758 1.00 2.10 29 TYR A C 2
ATOM 1078 O O . TYR A 1 13 ? 18.937 -26.826 -9.033 1.00 41.51 29 TYR A O 2
ATOM 1096 N N . LEU A 1 14 ? 21.107 -26.781 -8.515 1.00 12.54 30 LEU A N 2
ATOM 1097 C CA . LEU A 1 14 ? 21.253 -28.191 -8.560 1.00 41.31 30 LEU A CA 2
ATOM 1098 C C . LEU A 1 14 ? 21.081 -28.765 -7.177 1.00 41.34 30 LEU A C 2
ATOM 1099 O O . LEU A 1 14 ? 21.920 -28.566 -6.297 1.00 4.05 30 LEU A O 2
ATOM 1115 N N . GLU A 1 15 ? 19.994 -29.421 -6.982 1.00 63.24 31 GLU A N 2
ATOM 1116 C CA . GLU A 1 15 ? 19.697 -30.069 -5.752 1.00 64.13 31 GLU A CA 2
ATOM 1117 C C . GLU A 1 15 ? 19.477 -31.524 -6.016 1.00 74.43 31 GLU A C 2
ATOM 1118 O O . GLU A 1 15 ? 18.630 -31.868 -6.826 1.00 4.21 31 GLU A O 2
ATOM 1130 N N . ASN A 1 16 ? 20.269 -32.369 -5.377 1.00 54.22 32 ASN A N 2
ATOM 1131 C CA . ASN A 1 16 ? 20.114 -33.828 -5.475 1.00 73.03 32 ASN A CA 2
ATOM 1132 C C . ASN A 1 16 ? 20.209 -34.301 -6.915 1.00 42.45 32 ASN A C 2
ATOM 1133 O O . ASN A 1 16 ? 19.454 -35.190 -7.352 1.00 54.32 32 ASN A O 2
ATOM 1144 N N . ASN A 1 17 ? 21.146 -33.680 -7.652 1.00 52.23 33 ASN A N 2
ATOM 1145 C CA . ASN A 1 17 ? 21.419 -33.989 -9.068 1.00 44.11 33 ASN A CA 2
ATOM 1146 C C . ASN A 1 17 ? 20.195 -33.615 -9.935 1.00 34.45 33 ASN A C 2
ATOM 1147 O O . ASN A 1 17 ? 19.987 -34.115 -11.033 1.00 74.31 33 ASN A O 2
ATOM 1158 N N . ARG A 1 18 ? 19.407 -32.690 -9.444 1.00 5.31 34 ARG A N 2
ATOM 1159 C CA . ARG A 1 18 ? 18.230 -32.240 -10.136 1.00 70.24 34 ARG A CA 2
ATOM 1160 C C . ARG A 1 18 ? 18.248 -30.716 -10.211 1.00 72.44 34 ARG A C 2
ATOM 1161 O O . ARG A 1 18 ? 18.530 -30.056 -9.215 1.00 72.44 34 ARG A O 2
ATOM 1182 N N . TRP A 1 19 ? 17.980 -30.160 -11.370 1.00 22.25 35 TRP A N 2
ATOM 1183 C CA . TRP A 1 19 ? 17.910 -28.725 -11.479 1.00 22.01 35 TRP A CA 2
ATOM 1184 C C . TRP A 1 19 ? 16.518 -28.256 -11.141 1.00 52.01 35 TRP A C 2
ATOM 1185 O O . TRP A 1 19 ? 15.537 -28.626 -11.802 1.00 5.41 35 TRP A O 2
ATOM 1206 N N . VAL A 1 20 ? 16.428 -27.506 -10.093 1.00 10.15 36 VAL A N 2
ATOM 1207 C CA . VAL A 1 20 ? 15.181 -26.974 -9.631 1.00 73.35 36 VAL A CA 2
ATOM 1208 C C . VAL A 1 20 ? 15.168 -25.500 -9.967 1.00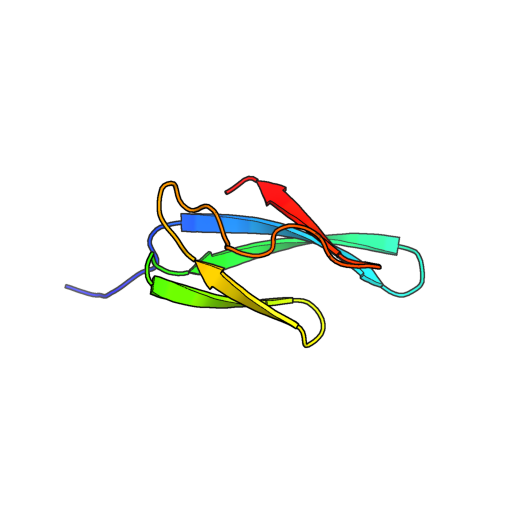 62.04 36 VAL A C 2
ATOM 1209 O O . VAL A 1 20 ? 16.091 -24.768 -9.585 1.00 11.03 36 VAL A O 2
ATOM 1222 N N . SER A 1 21 ? 14.172 -25.071 -10.700 1.00 15.34 37 SER A N 2
ATOM 1223 C CA . SER A 1 21 ? 14.104 -23.701 -11.127 1.00 74.34 37 SER A CA 2
ATOM 1224 C C . SER A 1 21 ? 13.264 -22.885 -10.149 1.00 53.54 37 SER A C 2
ATOM 1225 O O . SER A 1 21 ? 12.242 -23.351 -9.651 1.00 72.31 37 SER A O 2
ATOM 1233 N N . VAL A 1 22 ? 13.704 -21.709 -9.869 1.00 31.24 38 VAL A N 2
ATOM 1234 C CA . VAL A 1 22 ? 13.054 -20.829 -8.938 1.00 72.53 38 VAL A CA 2
ATOM 1235 C C . VAL A 1 22 ? 13.167 -19.393 -9.434 1.00 11.14 38 VAL A C 2
ATOM 1236 O O . VAL A 1 22 ? 14.222 -18.976 -9.953 1.00 53.34 38 VAL A O 2
ATOM 1249 N N . SER A 1 23 ? 12.098 -18.665 -9.330 1.00 70.42 39 SER A N 2
ATOM 1250 C CA . SER A 1 23 ? 12.085 -17.294 -9.720 1.00 64.34 39 SER A CA 2
ATOM 1251 C C . SER A 1 23 ? 12.103 -16.424 -8.474 1.00 32.21 39 SER A C 2
ATOM 1252 O O . SER A 1 23 ? 11.185 -16.472 -7.651 1.00 35.21 39 SER A O 2
ATOM 1260 N N . LYS A 1 24 ? 13.157 -15.688 -8.296 1.00 64.34 40 LYS A N 2
ATOM 1261 C CA . LYS A 1 24 ? 13.275 -14.830 -7.149 1.00 41.33 40 LYS A CA 2
ATOM 1262 C C . LYS A 1 24 ? 13.249 -13.413 -7.616 1.00 62.23 40 LYS A C 2
ATOM 1263 O O . LYS A 1 24 ? 13.737 -13.112 -8.686 1.00 62.12 40 LYS A O 2
ATOM 1282 N N . SER A 1 25 ? 12.695 -12.552 -6.849 1.00 0.43 41 SER A N 2
ATOM 1283 C CA . SER A 1 25 ? 12.563 -11.189 -7.279 1.00 14.35 41 SER A CA 2
ATOM 1284 C C . SER A 1 25 ? 13.386 -10.260 -6.408 1.00 11.14 41 SER A C 2
ATOM 1285 O O . SER A 1 25 ? 13.474 -10.455 -5.192 1.00 3.51 41 SER A O 2
ATOM 1293 N N . ALA A 1 26 ? 14.006 -9.279 -7.023 1.00 64.44 42 ALA A N 2
ATOM 1294 C CA . ALA A 1 26 ? 14.822 -8.323 -6.308 1.00 75.03 42 ALA A CA 2
ATOM 1295 C C . ALA A 1 26 ? 14.856 -6.996 -7.049 1.00 4.31 42 ALA A C 2
ATOM 1296 O O . ALA A 1 26 ? 14.355 -6.891 -8.177 1.00 24.24 42 ALA A O 2
ATOM 1303 N N . ASN A 1 27 ? 15.424 -5.998 -6.426 1.00 23.14 43 ASN A N 2
ATOM 1304 C CA . ASN A 1 27 ? 15.511 -4.655 -6.985 1.00 44.51 43 ASN A CA 2
ATOM 1305 C C . ASN A 1 27 ? 16.872 -4.484 -7.584 1.00 60.11 43 ASN A C 2
ATOM 1306 O O . ASN A 1 27 ? 17.791 -5.265 -7.284 1.00 4.21 43 ASN A O 2
ATOM 1317 N N . ILE A 1 28 ? 17.021 -3.487 -8.414 1.00 51.32 44 ILE A N 2
ATOM 1318 C CA . ILE A 1 28 ? 18.313 -3.176 -8.971 1.00 51.30 44 ILE A CA 2
ATOM 1319 C C . ILE A 1 28 ? 19.162 -2.611 -7.854 1.00 53.13 44 ILE A C 2
ATOM 1320 O O . ILE A 1 28 ? 18.870 -1.516 -7.322 1.00 53.03 44 ILE A O 2
ATOM 1336 N N . GLY A 1 29 ? 20.164 -3.361 -7.477 1.00 34.22 45 GLY A N 2
ATOM 1337 C CA . GLY A 1 29 ? 20.992 -2.988 -6.387 1.00 45.13 45 GLY A CA 2
ATOM 1338 C C . GLY A 1 29 ? 20.958 -4.010 -5.267 1.00 62.44 45 GLY A C 2
ATOM 1339 O O . GLY A 1 29 ? 21.796 -3.966 -4.374 1.00 61.33 45 GLY A O 2
ATOM 1343 N N . ASP A 1 30 ? 20.003 -4.942 -5.311 1.00 40.13 46 ASP A N 2
ATOM 1344 C CA . ASP A 1 30 ? 19.900 -5.974 -4.257 1.00 31.45 46 ASP A CA 2
ATOM 1345 C C . ASP A 1 30 ? 20.882 -7.099 -4.476 1.00 4.04 46 ASP A C 2
ATOM 1346 O O . ASP A 1 30 ? 21.434 -7.271 -5.575 1.00 61.30 46 ASP A O 2
ATOM 1355 N N . THR A 1 31 ? 21.090 -7.864 -3.439 1.00 1.34 47 THR A N 2
ATOM 1356 C CA . THR A 1 31 ? 21.907 -9.028 -3.501 1.00 32.01 47 THR A CA 2
ATOM 1357 C C . THR A 1 31 ? 21.004 -10.267 -3.557 1.00 11.03 47 THR A C 2
ATOM 1358 O O . THR A 1 31 ? 20.137 -10.458 -2.697 1.00 3.24 47 THR A O 2
ATOM 1369 N N . LEU A 1 32 ? 21.183 -11.060 -4.568 1.00 12.14 48 LEU A N 2
ATOM 1370 C CA . LEU A 1 32 ? 20.448 -12.284 -4.741 1.00 43.34 48 LEU A CA 2
ATOM 1371 C C . LEU A 1 32 ? 21.215 -13.413 -4.093 1.00 64.25 48 LEU A C 2
ATOM 1372 O O . LEU A 1 32 ? 22.433 -13.514 -4.263 1.00 74.11 48 LEU A O 2
ATOM 1388 N N . TYR A 1 33 ? 20.523 -14.239 -3.361 1.00 45.53 49 TYR A N 2
ATOM 1389 C CA . TYR A 1 33 ? 21.132 -15.354 -2.698 1.00 3.53 49 TYR A CA 2
ATOM 1390 C C . TYR A 1 33 ? 20.671 -16.649 -3.322 1.00 64.41 49 TYR A C 2
ATOM 1391 O O . TYR A 1 33 ? 19.469 -16.905 -3.467 1.00 22.44 49 TYR A O 2
ATOM 1409 N N . ILE A 1 34 ? 21.620 -17.428 -3.713 1.00 33.02 50 ILE A N 2
ATOM 1410 C CA . ILE A 1 34 ? 21.410 -18.708 -4.350 1.00 33.41 50 ILE A CA 2
ATOM 1411 C C . ILE A 1 34 ? 22.373 -19.725 -3.765 1.00 15.41 50 ILE A C 2
ATOM 1412 O O . ILE A 1 34 ? 23.566 -19.548 -3.878 1.00 15.30 50 ILE A O 2
ATOM 1428 N N . MET A 1 35 ? 21.849 -20.757 -3.095 1.00 71.44 51 MET A N 2
ATOM 1429 C CA . MET A 1 35 ? 22.673 -21.861 -2.546 1.00 32.35 51 MET A CA 2
ATOM 1430 C C . MET A 1 35 ? 23.745 -21.394 -1.554 1.00 11.11 51 MET A C 2
ATOM 1431 O O . MET A 1 35 ? 24.685 -22.122 -1.263 1.00 34.14 51 MET A O 2
ATOM 1445 N N . GLY A 1 36 ? 23.579 -20.199 -1.018 1.00 73.34 52 GLY A N 2
ATOM 1446 C CA . GLY A 1 36 ? 24.554 -19.643 -0.103 1.00 15.33 52 GLY A CA 2
ATOM 1447 C C . GLY A 1 36 ? 25.463 -18.654 -0.790 1.00 63.50 52 GLY A C 2
ATOM 1448 O O . GLY A 1 36 ? 26.196 -17.892 -0.140 1.00 60.40 52 GLY A O 2
ATOM 1452 N N . HIS A 1 37 ? 25.408 -18.656 -2.095 1.00 3.03 53 HIS A N 2
ATOM 1453 C CA . HIS A 1 37 ? 26.184 -17.761 -2.915 1.00 64.44 53 HIS A CA 2
ATOM 1454 C C . HIS A 1 37 ? 25.389 -16.480 -3.055 1.00 41.04 53 HIS A C 2
ATOM 1455 O O . HIS A 1 37 ? 24.164 -16.481 -2.839 1.00 71.31 53 HIS A O 2
ATOM 1469 N N . SER A 1 38 ? 26.032 -15.415 -3.424 1.00 13.22 54 SER A N 2
ATOM 1470 C CA . SER A 1 38 ? 25.347 -14.170 -3.560 1.00 2.13 54 SER A CA 2
ATOM 1471 C C . SER A 1 38 ? 25.836 -13.379 -4.760 1.00 14.43 54 SER A C 2
ATOM 1472 O O . SER A 1 38 ? 27.029 -13.358 -5.068 1.00 30.33 54 SER A O 2
ATOM 1480 N N . THR A 1 39 ? 24.927 -12.761 -5.433 1.00 64.52 55 THR A N 2
ATOM 1481 C CA . THR A 1 39 ? 25.246 -11.984 -6.592 1.00 31.33 55 THR A CA 2
ATOM 1482 C C . THR A 1 39 ? 24.529 -10.658 -6.507 1.00 24.40 55 THR A C 2
ATOM 1483 O O . THR A 1 39 ? 23.495 -10.545 -5.846 1.00 60.20 55 THR A O 2
ATOM 1494 N N . LYS A 1 40 ? 25.063 -9.683 -7.144 1.00 24.24 56 LYS A N 2
ATOM 1495 C CA . LYS A 1 40 ? 24.518 -8.368 -7.100 1.00 60.12 56 LYS A CA 2
ATOM 1496 C C . LYS A 1 40 ? 23.691 -8.149 -8.350 1.00 1.22 56 LYS A C 2
ATOM 1497 O O . LYS A 1 40 ? 24.167 -8.406 -9.469 1.00 41.23 56 LYS A O 2
ATOM 1516 N N . ILE A 1 41 ? 22.458 -7.725 -8.168 1.00 22.21 57 ILE A N 2
ATOM 1517 C CA . ILE A 1 41 ? 21.582 -7.447 -9.282 1.00 50.12 57 ILE A CA 2
ATOM 1518 C C . ILE A 1 41 ? 21.924 -6.078 -9.817 1.00 43.03 57 ILE A C 2
ATOM 1519 O O . ILE A 1 41 ? 21.602 -5.059 -9.188 1.00 54.54 57 ILE A O 2
ATOM 1535 N N . GLY A 1 42 ? 22.624 -6.053 -10.915 1.00 43.23 58 GLY A N 2
ATOM 1536 C CA . GLY A 1 42 ? 23.012 -4.810 -11.498 1.00 44.30 58 GLY A CA 2
ATOM 1537 C C . GLY A 1 42 ? 22.054 -4.362 -12.569 1.00 21.21 58 GLY A C 2
ATOM 1538 O O . GLY A 1 42 ? 20.876 -4.745 -12.568 1.00 0.12 58 GLY A O 2
ATOM 1542 N N . ARG A 1 43 ? 22.560 -3.597 -13.501 1.00 10.41 59 ARG A N 2
ATOM 1543 C CA . ARG A 1 43 ? 21.746 -2.999 -14.542 1.00 21.11 59 ARG A CA 2
ATOM 1544 C C . ARG A 1 43 ? 21.218 -4.038 -15.520 1.00 72.25 59 ARG A C 2
ATOM 1545 O O . ARG A 1 43 ? 21.799 -5.123 -15.688 1.00 15.52 59 ARG A O 2
ATOM 1566 N N . GLY A 1 44 ? 20.086 -3.724 -16.117 1.00 55.42 60 GLY A N 2
ATOM 1567 C CA . GLY A 1 44 ? 19.450 -4.592 -17.087 1.00 10.01 60 GLY A CA 2
ATOM 1568 C C . GLY A 1 44 ? 18.911 -5.845 -16.447 1.00 32.41 60 GLY A C 2
ATOM 1569 O O . GLY A 1 44 ? 18.691 -6.856 -17.132 1.00 33.53 60 GLY A O 2
ATOM 1573 N N . CYS A 1 45 ? 18.728 -5.777 -15.114 1.00 61.00 61 CYS A N 2
ATOM 1574 C CA . CYS A 1 45 ? 18.287 -6.902 -14.266 1.00 62.33 61 CYS A CA 2
ATOM 1575 C C . CYS A 1 45 ? 19.347 -7.979 -14.215 1.00 33.52 61 CYS A C 2
ATOM 1576 O O . CYS A 1 45 ? 19.108 -9.054 -13.698 1.00 75.10 61 CYS A O 2
ATOM 1583 N N . LYS A 1 46 ? 20.528 -7.660 -14.689 1.00 54.12 62 LYS A N 2
ATOM 1584 C CA . LYS A 1 46 ? 21.557 -8.629 -14.863 1.00 55.33 62 LYS A CA 2
ATOM 1585 C C . LYS A 1 46 ? 22.381 -8.769 -13.588 1.00 20.32 62 LYS A C 2
ATOM 1586 O O . LYS A 1 46 ? 23.044 -7.818 -13.151 1.00 54.35 62 LYS A O 2
ATOM 1605 N N . PRO A 1 47 ? 22.311 -9.937 -12.947 1.00 53.24 63 PRO A N 2
ATOM 1606 C CA . PRO A 1 47 ? 23.136 -10.230 -11.808 1.00 4.10 63 PRO A CA 2
ATOM 1607 C C . PRO A 1 47 ? 24.576 -10.415 -12.264 1.00 32.54 63 PRO A C 2
ATOM 1608 O O . PRO A 1 47 ? 24.830 -11.039 -13.297 1.00 11.30 63 PRO A O 2
ATOM 1619 N N . GLU A 1 48 ? 25.503 -9.853 -11.536 1.00 5.44 64 GLU A N 2
ATOM 1620 C CA . GLU A 1 48 ? 26.906 -9.920 -11.897 1.00 43.10 64 GLU A CA 2
ATOM 1621 C C . GLU A 1 48 ? 27.388 -11.335 -12.051 1.00 10.03 64 GLU A C 2
ATOM 1622 O O . GLU A 1 48 ? 27.968 -11.684 -13.078 1.00 72.12 64 GLU A O 2
ATOM 1634 N N . THR A 1 49 ? 27.108 -12.137 -11.091 1.00 11.35 65 THR A N 2
ATOM 1635 C CA . THR A 1 49 ? 27.378 -13.525 -11.184 1.00 11.31 65 THR A CA 2
ATOM 1636 C C . THR A 1 49 ? 26.085 -14.222 -11.604 1.00 11.12 65 THR A C 2
ATOM 1637 O O . THR A 1 49 ? 25.024 -13.983 -11.002 1.00 30.42 65 THR A O 2
ATOM 1648 N N . THR A 1 50 ? 26.147 -15.000 -12.653 1.00 10.12 66 THR A N 2
ATOM 1649 C CA . THR A 1 50 ? 24.978 -15.691 -13.133 1.00 41.04 66 THR A CA 2
ATOM 1650 C C . THR A 1 50 ? 25.217 -17.184 -13.103 1.00 31.34 66 THR A C 2
ATOM 1651 O O . THR A 1 50 ? 24.295 -17.971 -13.252 1.00 3.50 66 THR A O 2
ATOM 1662 N N . GLU A 1 51 ? 26.452 -17.560 -12.908 1.00 23.34 67 GLU A N 2
ATOM 1663 C CA . GLU A 1 51 ? 26.846 -18.927 -12.969 1.00 13.40 67 GLU A CA 2
ATOM 1664 C C . GLU A 1 51 ? 27.568 -19.361 -11.691 1.00 2.44 67 GLU A C 2
ATOM 1665 O O . GLU A 1 51 ? 28.443 -18.650 -11.163 1.00 74.00 67 GLU A O 2
ATOM 1677 N N . TRP A 1 52 ? 27.171 -20.494 -11.195 1.00 75.34 68 TRP A N 2
ATOM 1678 C CA . TRP A 1 52 ? 27.730 -21.115 -10.025 1.00 20.12 68 TRP A CA 2
ATOM 1679 C C . TRP A 1 52 ? 27.844 -22.600 -10.286 1.00 53.35 68 TRP A C 2
ATOM 1680 O O . TRP A 1 52 ? 27.087 -23.149 -11.103 1.00 13.12 68 TRP A O 2
ATOM 1701 N N . SER A 1 53 ? 28.726 -23.250 -9.555 1.00 41.32 69 SER A N 2
ATOM 1702 C CA . SER A 1 53 ? 29.024 -24.679 -9.665 1.00 3.42 69 SER A CA 2
ATOM 1703 C C . SER A 1 53 ? 27.769 -25.568 -9.737 1.00 73.23 69 SER A C 2
ATOM 1704 O O . SER A 1 53 ? 27.720 -26.575 -10.468 1.00 73.21 69 SER A O 2
ATOM 1712 N N . ASP A 1 54 ? 26.783 -25.184 -9.000 1.00 3.33 70 ASP A N 2
ATOM 1713 C CA . ASP A 1 54 ? 25.563 -25.922 -8.869 1.00 73.20 70 ASP A CA 2
ATOM 1714 C C . ASP A 1 54 ? 24.380 -24.997 -8.919 1.00 20.41 70 ASP A C 2
ATOM 1715 O O . ASP A 1 54 ? 23.341 -25.286 -8.338 1.00 34.42 70 ASP A O 2
ATOM 1724 N N . ALA A 1 55 ? 24.507 -23.905 -9.665 1.00 32.21 71 ALA A N 2
ATOM 1725 C CA . ALA A 1 55 ? 23.403 -22.960 -9.796 1.00 11.44 71 ALA A CA 2
ATOM 1726 C C . ALA A 1 55 ? 23.643 -22.020 -10.945 1.00 12.02 71 ALA A C 2
ATOM 1727 O O . ALA A 1 55 ? 24.763 -21.695 -11.234 1.00 52.25 71 ALA A O 2
ATOM 1734 N N . GLU A 1 56 ? 22.612 -21.620 -11.631 1.00 1.11 72 GLU A N 2
ATOM 1735 C CA . GLU A 1 56 ? 22.790 -20.713 -12.742 1.00 44.12 72 GLU A CA 2
ATOM 1736 C C . GLU A 1 56 ? 21.515 -19.908 -12.977 1.00 21.34 72 GLU A C 2
ATOM 1737 O O . GLU A 1 56 ? 20.402 -20.450 -12.852 1.00 52.12 72 GLU A O 2
ATOM 1749 N N . ILE A 1 57 ? 21.672 -18.649 -13.306 1.00 71.31 73 ILE A N 2
ATOM 1750 C CA . ILE A 1 57 ? 20.560 -17.783 -13.638 1.00 71.05 73 ILE A CA 2
ATOM 1751 C C . ILE A 1 57 ? 20.297 -17.973 -15.125 1.00 20.00 73 ILE A C 2
ATOM 1752 O O . ILE A 1 57 ? 21.246 -18.023 -15.915 1.00 71.24 73 ILE A O 2
ATOM 1768 N N . TYR A 1 58 ? 19.061 -18.103 -15.518 1.00 0.21 74 TYR A N 2
ATOM 1769 C CA . TYR A 1 58 ? 18.770 -18.302 -16.922 1.00 22.31 74 TYR A CA 2
ATOM 1770 C C . TYR A 1 58 ? 18.009 -17.142 -17.530 1.00 61.40 74 TYR A C 2
ATOM 1771 O O . TYR A 1 58 ? 18.155 -16.856 -18.714 1.00 11.00 74 TYR A O 2
ATOM 1789 N N . SER A 1 59 ? 17.222 -16.463 -16.742 1.00 61.42 75 SER A N 2
ATOM 1790 C CA . SER A 1 59 ? 16.451 -15.373 -17.257 1.00 44.32 75 SER A CA 2
ATOM 1791 C C . SER A 1 59 ? 16.365 -14.275 -16.214 1.00 22.44 75 SER A C 2
ATOM 1792 O O . SER A 1 59 ? 16.396 -14.553 -15.013 1.00 61.35 75 SER A O 2
ATOM 1800 N N . TRP A 1 60 ? 16.308 -13.059 -16.665 1.00 1.34 76 TRP A N 2
ATOM 1801 C CA . TRP A 1 60 ? 16.179 -11.919 -15.813 1.00 74.33 76 TRP A CA 2
ATOM 1802 C C . TRP A 1 60 ? 15.337 -10.842 -16.510 1.00 34.55 76 TRP A C 2
ATOM 1803 O O . TRP A 1 60 ? 15.848 -10.128 -17.373 1.00 23.40 76 TRP A O 2
ATOM 1825 N N . GLY A 1 1 ? 11.310 1.565 1.524 1.00 13.00 17 GLY A N 3
ATOM 1826 C CA . GLY A 1 1 ? 11.756 0.597 0.541 1.00 45.03 17 GLY A CA 3
ATOM 1827 C C . GLY A 1 1 ? 10.751 0.488 -0.571 1.00 21.54 17 GLY A C 3
ATOM 1828 O O . GLY A 1 1 ? 9.600 0.928 -0.402 1.00 33.12 17 GLY A O 3
ATOM 1834 N N . PRO A 1 2 ? 11.144 -0.056 -1.732 1.00 31.34 18 PRO A N 3
ATOM 1835 C CA . PRO A 1 2 ? 10.230 -0.252 -2.853 1.00 61.10 18 PRO A CA 3
ATOM 1836 C C . PRO A 1 2 ? 9.139 -1.271 -2.503 1.00 63.34 18 PRO A C 3
ATOM 1837 O O . PRO A 1 2 ? 9.402 -2.291 -1.830 1.00 31.11 18 PRO A O 3
ATOM 1848 N N . HIS A 1 3 ? 7.935 -1.013 -2.959 1.00 52.12 19 HIS A N 3
ATOM 1849 C CA . HIS A 1 3 ? 6.781 -1.850 -2.643 1.00 22.12 19 HIS A CA 3
ATOM 1850 C C . HIS A 1 3 ? 6.774 -3.110 -3.466 1.00 2.43 19 HIS A C 3
ATOM 1851 O O . HIS A 1 3 ? 6.173 -4.110 -3.074 1.00 63.51 19 HIS A O 3
ATOM 1865 N N . MET A 1 4 ? 7.424 -3.061 -4.596 1.00 50.10 20 MET A N 3
ATOM 1866 C CA . MET A 1 4 ? 7.540 -4.209 -5.462 1.00 13.23 20 MET A CA 3
ATOM 1867 C C . MET A 1 4 ? 9.001 -4.382 -5.827 1.00 21.44 20 MET A C 3
ATOM 1868 O O . MET A 1 4 ? 9.827 -3.521 -5.490 1.00 21.43 20 MET A O 3
ATOM 1882 N N . ALA A 1 5 ? 9.328 -5.476 -6.454 1.00 74.01 21 ALA A N 3
ATOM 1883 C CA . ALA A 1 5 ? 10.688 -5.747 -6.863 1.00 55.31 21 ALA A CA 3
ATOM 1884 C C . ALA A 1 5 ? 10.898 -5.227 -8.268 1.00 71.43 21 ALA A C 3
ATOM 1885 O O . ALA A 1 5 ? 9.933 -5.078 -9.026 1.00 13.21 21 ALA A O 3
ATOM 1892 N N . ASP A 1 6 ? 12.130 -4.939 -8.625 1.00 31.30 22 ASP A N 3
ATOM 1893 C CA . ASP A 1 6 ? 12.402 -4.424 -9.959 1.00 11.01 22 ASP A CA 3
ATOM 1894 C C . ASP A 1 6 ? 12.440 -5.523 -10.980 1.00 3.51 22 ASP A C 3
ATOM 1895 O O . ASP A 1 6 ? 11.862 -5.397 -12.051 1.00 64.11 22 ASP A O 3
ATOM 1904 N N . CYS A 1 7 ? 13.098 -6.605 -10.659 1.00 2.20 23 CYS A N 3
ATOM 1905 C CA . CYS A 1 7 ? 13.309 -7.646 -11.635 1.00 11.45 23 CYS A CA 3
ATOM 1906 C C . CYS A 1 7 ? 13.079 -9.022 -11.047 1.00 41.10 23 CYS A C 3
ATOM 1907 O O . CYS A 1 7 ? 13.194 -9.222 -9.826 1.00 74.44 23 CYS A O 3
ATOM 1914 N N . THR A 1 8 ? 12.759 -9.956 -11.899 1.00 71.13 24 THR A N 3
ATOM 1915 C CA . THR A 1 8 ? 12.558 -11.315 -11.521 1.00 34.30 24 THR A CA 3
ATOM 1916 C C . THR A 1 8 ? 13.671 -12.167 -12.122 1.00 4.54 24 THR A C 3
ATOM 1917 O O . THR A 1 8 ? 13.818 -12.263 -13.335 1.00 13.30 24 THR A O 3
ATOM 1928 N N . LEU A 1 9 ? 14.455 -12.742 -11.254 1.00 33.32 25 LEU A N 3
ATOM 1929 C CA . LEU A 1 9 ? 15.581 -13.533 -11.621 1.00 63.33 25 LEU A CA 3
ATOM 1930 C C . LEU A 1 9 ? 15.144 -14.980 -11.690 1.00 14.11 25 LEU A C 3
ATOM 1931 O O . LEU A 1 9 ? 14.649 -15.544 -10.691 1.00 2.34 25 LEU A O 3
ATOM 1947 N N . GLY A 1 10 ? 15.278 -15.555 -12.840 1.00 44.14 26 GLY A N 3
ATOM 1948 C CA . GLY A 1 10 ? 14.944 -16.927 -13.028 1.00 53.02 26 GLY A CA 3
ATOM 1949 C C . GLY A 1 10 ? 16.200 -17.729 -13.069 1.00 33.41 26 GLY A C 3
ATOM 1950 O O . GLY A 1 10 ? 17.035 -17.539 -13.965 1.00 40.25 26 GLY A O 3
ATOM 1954 N N . CYS A 1 11 ? 16.365 -18.599 -12.129 1.00 2.42 27 CYS A N 3
ATOM 1955 C CA . CYS A 1 11 ? 17.576 -19.370 -12.025 1.00 31.05 27 CYS A CA 3
ATOM 1956 C C . CYS A 1 11 ? 17.289 -20.799 -11.681 1.00 72.43 27 CYS A C 3
ATOM 1957 O O . CYS A 1 11 ? 16.208 -21.123 -11.230 1.00 64.02 27 CYS A O 3
ATOM 1965 N N . LYS A 1 12 ? 18.241 -21.639 -11.924 1.00 63.15 28 LYS A N 3
ATOM 1966 C CA . LYS A 1 12 ? 18.145 -23.024 -11.599 1.00 73.31 28 LYS A CA 3
ATOM 1967 C C . LYS A 1 12 ? 19.337 -23.473 -10.819 1.00 74.41 28 LYS A C 3
ATOM 1968 O O . LYS A 1 12 ? 20.470 -23.063 -11.098 1.00 62.21 28 LYS A O 3
ATOM 1987 N N . TYR A 1 13 ? 19.083 -24.246 -9.821 1.00 74.20 29 TYR A N 3
ATOM 1988 C CA . TYR A 1 13 ? 20.116 -24.764 -8.979 1.00 43.24 29 TYR A CA 3
ATOM 1989 C C . TYR A 1 13 ? 20.086 -26.262 -9.006 1.00 2.10 29 TYR A C 3
ATOM 1990 O O . TYR A 1 13 ? 19.022 -26.854 -9.150 1.00 41.51 29 TYR A O 3
ATOM 2008 N N . LEU A 1 14 ? 21.226 -26.873 -8.902 1.00 12.54 30 LEU A N 3
ATOM 2009 C CA . LEU A 1 14 ? 21.301 -28.290 -8.919 1.00 41.31 30 LEU A CA 3
ATOM 2010 C C . LEU A 1 14 ? 21.050 -28.776 -7.525 1.00 41.34 30 LEU A C 3
ATOM 2011 O O . LEU A 1 14 ? 21.829 -28.503 -6.621 1.00 4.05 30 LEU A O 3
ATOM 2027 N N . GLU A 1 15 ? 19.972 -29.428 -7.331 1.00 63.24 31 GLU A N 3
ATOM 2028 C CA . GLU A 1 15 ? 19.660 -29.957 -6.064 1.00 64.13 31 GLU A CA 3
ATOM 2029 C C . GLU A 1 15 ? 19.458 -31.419 -6.184 1.00 74.43 31 GLU A C 3
ATOM 2030 O O . GLU A 1 15 ? 18.506 -31.877 -6.859 1.00 4.21 31 GLU A O 3
ATOM 2042 N N . ASN A 1 16 ? 20.380 -32.161 -5.600 1.00 54.22 32 ASN A N 3
ATOM 2043 C CA . ASN A 1 16 ? 20.305 -33.605 -5.536 1.00 73.03 32 ASN A CA 3
ATOM 2044 C C . ASN A 1 16 ? 20.318 -34.160 -6.953 1.00 42.45 32 ASN A C 3
ATOM 2045 O O . ASN A 1 16 ? 19.515 -35.021 -7.320 1.00 54.32 32 ASN A O 3
ATOM 2056 N N . ASN A 1 17 ? 21.221 -33.579 -7.755 1.00 52.23 33 ASN A N 3
ATOM 2057 C CA . ASN A 1 17 ? 21.475 -33.927 -9.172 1.00 44.11 33 ASN A CA 3
ATOM 2058 C C . ASN A 1 17 ? 20.334 -33.457 -10.095 1.00 34.45 33 ASN A C 3
ATOM 2059 O O . ASN A 1 17 ? 20.334 -33.726 -11.285 1.00 74.31 33 ASN A O 3
ATOM 2070 N N . ARG A 1 18 ? 19.383 -32.727 -9.555 1.00 5.31 34 ARG A N 3
ATOM 2071 C CA . ARG A 1 18 ? 18.287 -32.221 -10.356 1.00 70.24 34 ARG A CA 3
ATOM 2072 C C . ARG A 1 18 ? 18.281 -30.705 -10.371 1.00 72.44 34 ARG A C 3
ATOM 2073 O O . ARG A 1 18 ? 18.292 -30.078 -9.324 1.00 72.44 34 ARG A O 3
ATOM 2094 N N . TRP A 1 19 ? 18.291 -30.127 -11.548 1.00 22.25 35 TRP A N 3
ATOM 2095 C CA . TRP A 1 19 ? 18.186 -28.689 -11.678 1.00 22.01 35 TRP A CA 3
ATOM 2096 C C . TRP A 1 19 ? 16.781 -28.255 -11.333 1.00 52.01 35 TRP A C 3
ATOM 2097 O O . TRP A 1 19 ? 15.819 -28.684 -11.967 1.00 5.41 35 TRP A O 3
ATOM 2118 N N . VAL A 1 20 ? 16.667 -27.477 -10.307 1.00 10.15 36 VAL A N 3
ATOM 2119 C CA . VAL A 1 20 ? 15.407 -26.951 -9.872 1.00 73.35 36 VAL A CA 3
ATOM 2120 C C . VAL A 1 20 ? 15.382 -25.470 -10.184 1.00 62.04 36 VAL A C 3
ATOM 2121 O O . VAL A 1 20 ? 16.245 -24.718 -9.715 1.00 11.03 36 VAL A O 3
ATOM 2134 N N . SER A 1 21 ? 14.455 -25.070 -11.007 1.00 15.34 37 SER A N 3
ATOM 2135 C CA . SER A 1 21 ? 14.299 -23.692 -11.376 1.00 74.34 37 SER A CA 3
ATOM 2136 C C . SER A 1 21 ? 13.511 -22.971 -10.291 1.00 53.54 37 SER A C 3
ATOM 2137 O O . SER A 1 21 ? 12.571 -23.537 -9.711 1.00 72.31 37 SER A O 3
ATOM 2145 N N . VAL A 1 22 ? 13.898 -21.767 -10.013 1.00 31.24 38 VAL A N 3
ATOM 2146 C CA . VAL A 1 22 ? 13.250 -20.942 -9.037 1.00 72.53 38 VAL A CA 3
ATOM 2147 C C . VAL A 1 22 ? 13.219 -19.496 -9.525 1.00 11.14 38 VAL A C 3
ATOM 2148 O O . VAL A 1 22 ? 14.222 -18.971 -10.068 1.00 53.34 38 VAL A O 3
ATOM 2161 N N . SER A 1 23 ? 12.084 -18.885 -9.388 1.00 70.42 39 SER A N 3
ATOM 2162 C CA . SER A 1 23 ? 11.905 -17.525 -9.759 1.00 64.34 39 SER A CA 3
ATOM 2163 C C . SER A 1 23 ? 11.928 -16.635 -8.511 1.00 32.21 39 SER A C 3
ATOM 2164 O O . SER A 1 23 ? 11.056 -16.721 -7.642 1.00 35.21 39 SER A O 3
ATOM 2172 N N . LYS A 1 24 ? 12.945 -15.830 -8.396 1.00 64.34 40 LYS A N 3
ATOM 2173 C CA . LYS A 1 24 ? 13.078 -14.926 -7.280 1.00 41.33 40 LYS A CA 3
ATOM 2174 C C . LYS A 1 24 ? 12.972 -13.518 -7.805 1.00 62.23 40 LYS A C 3
ATOM 2175 O O . LYS A 1 24 ? 13.166 -13.293 -8.975 1.00 62.12 40 LYS A O 3
ATOM 2194 N N . SER A 1 25 ? 12.631 -12.586 -6.986 1.00 0.43 41 SER A N 3
ATOM 2195 C CA . SER A 1 25 ? 12.512 -11.221 -7.444 1.00 14.35 41 SER A CA 3
ATOM 2196 C C . SER A 1 25 ? 13.220 -10.289 -6.502 1.00 11.14 41 SER A C 3
ATOM 2197 O O . SER A 1 25 ? 13.119 -10.434 -5.293 1.00 3.51 41 SER A O 3
ATOM 2205 N N . ALA A 1 26 ? 13.946 -9.365 -7.057 1.00 64.44 42 ALA A N 3
ATOM 2206 C CA . ALA A 1 26 ? 14.736 -8.437 -6.290 1.00 75.03 42 ALA A CA 3
ATOM 2207 C C . ALA A 1 26 ? 14.805 -7.115 -7.029 1.00 4.31 42 ALA A C 3
ATOM 2208 O O . ALA A 1 26 ? 14.276 -6.997 -8.142 1.00 24.24 42 ALA A O 3
ATOM 2215 N N . ASN A 1 27 ? 15.423 -6.138 -6.441 1.00 23.14 43 ASN A N 3
ATOM 2216 C CA . ASN A 1 27 ? 15.513 -4.826 -7.043 1.00 44.51 43 ASN A CA 3
ATOM 2217 C C . ASN A 1 27 ? 16.902 -4.597 -7.556 1.00 60.11 43 ASN A C 3
ATOM 2218 O O . ASN A 1 27 ? 17.817 -5.390 -7.275 1.00 4.21 43 ASN A O 3
ATOM 2229 N N . ILE A 1 28 ? 17.079 -3.535 -8.302 1.00 51.32 44 ILE A N 3
ATOM 2230 C CA . ILE A 1 28 ? 18.382 -3.191 -8.813 1.00 51.30 44 ILE A CA 3
ATOM 2231 C C . ILE A 1 28 ? 19.218 -2.690 -7.642 1.00 53.13 44 ILE A C 3
ATOM 2232 O O . ILE A 1 28 ? 18.932 -1.629 -7.061 1.00 53.03 44 ILE A O 3
ATOM 2248 N N . GLY A 1 29 ? 20.214 -3.445 -7.276 1.00 34.22 45 GLY A N 3
ATOM 2249 C CA . GLY A 1 29 ? 20.988 -3.107 -6.113 1.00 45.13 45 GLY A CA 3
ATOM 2250 C C . GLY A 1 29 ? 20.740 -4.074 -4.973 1.00 62.44 45 GLY A C 3
ATOM 2251 O O . GLY A 1 29 ? 21.246 -3.878 -3.863 1.00 61.33 45 GLY A O 3
ATOM 2255 N N . ASP A 1 30 ? 19.916 -5.082 -5.217 1.00 40.13 46 ASP A N 3
ATOM 2256 C CA . ASP A 1 30 ? 19.699 -6.150 -4.233 1.00 31.45 46 ASP A CA 3
ATOM 2257 C C . ASP A 1 30 ? 20.732 -7.217 -4.388 1.00 4.04 46 ASP A C 3
ATOM 2258 O O . ASP A 1 30 ? 21.474 -7.245 -5.375 1.00 61.30 46 ASP A O 3
ATOM 2267 N N . THR A 1 31 ? 20.784 -8.085 -3.434 1.00 1.34 47 THR A N 3
ATOM 2268 C CA . THR A 1 31 ? 21.672 -9.188 -3.475 1.00 32.01 47 THR A CA 3
ATOM 2269 C C . THR A 1 31 ? 20.853 -10.473 -3.544 1.00 11.03 47 THR A C 3
ATOM 2270 O O . THR A 1 31 ? 20.055 -10.760 -2.654 1.00 3.24 47 THR A O 3
ATOM 2281 N N . LEU A 1 32 ? 21.040 -11.208 -4.589 1.00 12.14 48 LEU A N 3
ATOM 2282 C CA . LEU A 1 32 ? 20.347 -12.455 -4.802 1.00 43.34 48 LEU A CA 3
ATOM 2283 C C . LEU A 1 32 ? 21.087 -13.555 -4.071 1.00 64.25 48 LEU A C 3
ATOM 2284 O O . LEU A 1 32 ? 22.318 -13.584 -4.097 1.00 74.11 48 LEU A O 3
ATOM 2300 N N . TYR A 1 33 ? 20.358 -14.424 -3.412 1.00 45.53 49 TYR A N 3
ATOM 2301 C CA . TYR A 1 33 ? 20.963 -15.514 -2.667 1.00 3.53 49 TYR A CA 3
ATOM 2302 C C . TYR A 1 33 ? 20.621 -16.832 -3.344 1.00 64.41 49 TYR A C 3
ATOM 2303 O O . TYR A 1 33 ? 19.445 -17.181 -3.493 1.00 22.44 49 TYR A O 3
ATOM 2321 N N . ILE A 1 34 ? 21.634 -17.529 -3.777 1.00 33.02 50 ILE A N 3
ATOM 2322 C CA . ILE A 1 34 ? 21.489 -18.788 -4.474 1.00 33.41 50 ILE A CA 3
ATOM 2323 C C . ILE A 1 34 ? 22.459 -19.840 -3.938 1.00 15.41 50 ILE A C 3
ATOM 2324 O O . ILE A 1 34 ? 23.660 -19.689 -4.057 1.00 15.30 50 ILE A O 3
ATOM 2340 N N . MET A 1 35 ? 21.909 -20.872 -3.299 1.00 71.44 51 MET A N 3
ATOM 2341 C CA . MET A 1 35 ? 22.654 -22.074 -2.827 1.00 32.35 51 MET A CA 3
ATOM 2342 C C . MET A 1 35 ? 23.769 -21.744 -1.835 1.00 11.11 51 MET A C 3
ATOM 2343 O O . MET A 1 35 ? 24.670 -22.557 -1.596 1.00 34.14 51 MET A O 3
ATOM 2357 N N . GLY A 1 36 ? 23.686 -20.590 -1.227 1.00 73.34 52 GLY A N 3
ATOM 2358 C CA . GLY A 1 36 ? 24.697 -20.176 -0.297 1.00 15.33 52 GLY A CA 3
ATOM 2359 C C . GLY A 1 36 ? 25.588 -19.113 -0.890 1.00 63.50 52 GLY A C 3
ATOM 2360 O O . GLY A 1 36 ? 26.406 -18.510 -0.193 1.00 60.40 52 GLY A O 3
ATOM 2364 N N . HIS A 1 37 ? 25.438 -18.895 -2.168 1.00 3.03 53 HIS A N 3
ATOM 2365 C CA . HIS A 1 37 ? 26.188 -17.887 -2.880 1.00 64.44 53 HIS A CA 3
ATOM 2366 C C . HIS A 1 37 ? 25.314 -16.657 -2.948 1.00 41.04 53 HIS A C 3
ATOM 2367 O O . HIS A 1 37 ? 24.100 -16.738 -2.713 1.00 71.31 53 HIS A O 3
ATOM 2381 N N . SER A 1 38 ? 25.881 -15.532 -3.235 1.00 13.22 54 SER A N 3
ATOM 2382 C CA . SER A 1 38 ? 25.112 -14.334 -3.374 1.00 2.13 54 SER A CA 3
ATOM 2383 C C . SER A 1 38 ? 25.698 -13.476 -4.487 1.00 14.43 54 SER A C 3
ATOM 2384 O O . SER A 1 38 ? 26.889 -13.577 -4.784 1.00 30.33 54 SER A O 3
ATOM 2392 N N . THR A 1 39 ? 24.865 -12.705 -5.137 1.00 64.52 55 THR A N 3
ATOM 2393 C CA . THR A 1 39 ? 25.303 -11.843 -6.207 1.00 31.33 55 THR A CA 3
ATOM 2394 C C . THR A 1 39 ? 24.504 -10.554 -6.203 1.00 24.40 55 THR A C 3
ATOM 2395 O O . THR A 1 39 ? 23.320 -10.548 -5.870 1.00 60.20 55 THR A O 3
ATOM 2406 N N . LYS A 1 40 ? 25.152 -9.479 -6.543 1.00 24.24 56 LYS A N 3
ATOM 2407 C CA . LYS A 1 40 ? 24.503 -8.202 -6.668 1.00 60.12 56 LYS A CA 3
ATOM 2408 C C . LYS A 1 40 ? 23.710 -8.174 -7.963 1.00 1.22 56 LYS A C 3
ATOM 2409 O O . LYS A 1 40 ? 24.141 -8.761 -8.978 1.00 41.23 56 LYS A O 3
ATOM 2428 N N . ILE A 1 41 ? 22.555 -7.567 -7.915 1.00 22.21 57 ILE A N 3
ATOM 2429 C CA . ILE A 1 41 ? 21.755 -7.356 -9.092 1.00 50.12 57 ILE A CA 3
ATOM 2430 C C . ILE A 1 41 ? 22.151 -6.018 -9.686 1.00 43.03 57 ILE A C 3
ATOM 2431 O O . ILE A 1 41 ? 21.884 -4.957 -9.087 1.00 54.54 57 ILE A O 3
ATOM 2447 N N . GLY A 1 42 ? 22.844 -6.071 -10.804 1.00 43.23 58 GLY A N 3
ATOM 2448 C CA . GLY A 1 42 ? 23.292 -4.882 -11.470 1.00 44.30 58 GLY A CA 3
ATOM 2449 C C . GLY A 1 42 ? 22.248 -4.306 -12.397 1.00 21.21 58 GLY A C 3
ATOM 2450 O O . GLY A 1 42 ? 21.050 -4.539 -12.224 1.00 0.12 58 GLY A O 3
ATOM 2454 N N . ARG A 1 43 ? 22.693 -3.580 -13.394 1.00 10.41 59 ARG A N 3
ATOM 2455 C CA . ARG A 1 43 ? 21.791 -2.914 -14.306 1.00 21.11 59 ARG A CA 3
ATOM 2456 C C . ARG A 1 43 ? 21.205 -3.904 -15.300 1.00 72.25 59 ARG A C 3
ATOM 2457 O O . ARG A 1 43 ? 21.771 -4.985 -15.534 1.00 15.52 59 ARG A O 3
ATOM 2478 N N . GLY A 1 44 ? 20.048 -3.564 -15.848 1.00 55.42 60 GLY A N 3
ATOM 2479 C CA . GLY A 1 44 ? 19.364 -4.428 -16.804 1.00 10.01 60 GLY A CA 3
ATOM 2480 C C . GLY A 1 44 ? 18.905 -5.717 -16.165 1.00 32.41 60 GLY A C 3
ATOM 2481 O O . GLY A 1 44 ? 18.639 -6.701 -16.858 1.00 33.53 60 GLY A O 3
ATOM 2485 N N . CYS A 1 45 ? 18.846 -5.697 -14.821 1.00 61.00 61 CYS A N 3
ATOM 2486 C CA . CYS A 1 45 ? 18.452 -6.835 -13.982 1.00 62.33 61 CYS A CA 3
ATOM 2487 C C . CYS A 1 45 ? 19.513 -7.926 -14.013 1.00 33.52 61 CYS A C 3
ATOM 2488 O O . CYS A 1 45 ? 19.295 -9.015 -13.514 1.00 75.10 61 CYS A O 3
ATOM 2495 N N . LYS A 1 46 ? 20.680 -7.604 -14.541 1.00 54.12 62 LYS A N 3
ATOM 2496 C CA . LYS A 1 46 ? 21.706 -8.585 -14.754 1.00 55.33 62 LYS A CA 3
ATOM 2497 C C . LYS A 1 46 ? 22.563 -8.729 -13.490 1.00 20.32 62 LYS A C 3
ATOM 2498 O O . LYS A 1 46 ? 23.229 -7.774 -13.053 1.00 54.35 62 LYS A O 3
ATOM 2517 N N . PRO A 1 47 ? 22.516 -9.902 -12.858 1.00 53.24 63 PRO A N 3
ATOM 2518 C CA . PRO A 1 47 ? 23.317 -10.186 -11.688 1.00 4.10 63 PRO A CA 3
ATOM 2519 C C . PRO A 1 47 ? 24.791 -10.359 -12.047 1.00 32.54 63 PRO A C 3
ATOM 2520 O O . PRO A 1 47 ? 25.126 -10.884 -13.113 1.00 11.30 63 PRO A O 3
ATOM 2531 N N . GLU A 1 48 ? 25.648 -9.901 -11.164 1.00 5.44 64 GLU A N 3
ATOM 2532 C CA . GLU A 1 48 ? 27.104 -9.954 -11.328 1.00 43.10 64 GLU A CA 3
ATOM 2533 C C . GLU A 1 48 ? 27.562 -11.357 -11.686 1.00 10.03 64 GLU A C 3
ATOM 2534 O O . GLU A 1 48 ? 28.198 -11.574 -12.721 1.00 72.12 64 GLU A O 3
ATOM 2546 N N . THR A 1 49 ? 27.217 -12.292 -10.865 1.00 11.35 65 THR A N 3
ATOM 2547 C CA . THR A 1 49 ? 27.534 -13.647 -11.101 1.00 11.31 65 THR A CA 3
ATOM 2548 C C . THR A 1 49 ? 26.276 -14.371 -11.551 1.00 11.12 65 THR A C 3
ATOM 2549 O O . THR A 1 49 ? 25.272 -14.391 -10.847 1.00 30.42 65 THR A O 3
ATOM 2560 N N . THR A 1 50 ? 26.315 -14.891 -12.744 1.00 10.12 66 THR A N 3
ATOM 2561 C CA . THR A 1 50 ? 25.180 -15.557 -13.302 1.00 41.04 66 THR A CA 3
ATOM 2562 C C . THR A 1 50 ? 25.362 -17.062 -13.312 1.00 31.34 66 THR A C 3
ATOM 2563 O O . THR A 1 50 ? 24.427 -17.793 -13.609 1.00 3.50 66 THR A O 3
ATOM 2574 N N . GLU A 1 51 ? 26.549 -17.529 -13.001 1.00 23.34 67 GLU A N 3
ATOM 2575 C CA . GLU A 1 51 ? 26.791 -18.946 -12.978 1.00 13.40 67 GLU A CA 3
ATOM 2576 C C . GLU A 1 51 ? 27.647 -19.352 -11.800 1.00 2.44 67 GLU A C 3
ATOM 2577 O O . GLU A 1 51 ? 28.625 -18.690 -11.455 1.00 74.00 67 GLU A O 3
ATOM 2589 N N . TRP A 1 52 ? 27.240 -20.407 -11.189 1.00 75.34 68 TRP A N 3
ATOM 2590 C CA . TRP A 1 52 ? 27.894 -21.028 -10.089 1.00 20.12 68 TRP A CA 3
ATOM 2591 C C . TRP A 1 52 ? 28.008 -22.498 -10.419 1.00 53.35 68 TRP A C 3
ATOM 2592 O O . TRP A 1 52 ? 27.243 -23.002 -11.267 1.00 13.12 68 TRP A O 3
ATOM 2613 N N . SER A 1 53 ? 28.870 -23.187 -9.703 1.00 41.32 69 SER A N 3
ATOM 2614 C CA . SER A 1 53 ? 29.217 -24.591 -9.923 1.00 3.42 69 SER A CA 3
ATOM 2615 C C . SER A 1 53 ? 28.003 -25.512 -10.084 1.00 73.23 69 SER A C 3
ATOM 2616 O O . SER A 1 53 ? 28.036 -26.500 -10.833 1.00 73.21 69 SER A O 3
ATOM 2624 N N . ASP A 1 54 ? 26.961 -25.184 -9.392 1.00 3.33 70 ASP A N 3
ATOM 2625 C CA . ASP A 1 54 ? 25.756 -25.958 -9.380 1.00 73.20 70 ASP A CA 3
ATOM 2626 C C . ASP A 1 54 ? 24.548 -25.064 -9.323 1.00 20.41 70 ASP A C 3
ATOM 2627 O O . ASP A 1 54 ? 23.505 -25.453 -8.820 1.00 34.42 70 ASP A O 3
ATOM 2636 N N . ALA A 1 55 ? 24.663 -23.877 -9.898 1.00 32.21 71 ALA A N 3
ATOM 2637 C CA . ALA A 1 55 ? 23.538 -22.955 -9.933 1.00 11.44 71 ALA A CA 3
ATOM 2638 C C . ALA A 1 55 ? 23.742 -21.935 -11.018 1.00 12.02 71 ALA A C 3
ATOM 2639 O O . ALA A 1 55 ? 24.835 -21.518 -11.241 1.00 52.25 71 ALA A O 3
ATOM 2646 N N . GLU A 1 56 ? 22.714 -21.559 -11.724 1.00 1.11 72 GLU A N 3
ATOM 2647 C CA . GLU A 1 56 ? 22.891 -20.590 -12.790 1.00 44.12 72 GLU A CA 3
ATOM 2648 C C . GLU A 1 56 ? 21.622 -19.798 -13.056 1.00 21.34 72 GLU A C 3
ATOM 2649 O O . GLU A 1 56 ? 20.511 -20.338 -12.972 1.00 52.12 72 GLU A O 3
ATOM 2661 N N . ILE A 1 57 ? 21.796 -18.536 -13.378 1.00 71.31 73 ILE A N 3
ATOM 2662 C CA . ILE A 1 57 ? 20.709 -17.641 -13.705 1.00 71.05 73 ILE A CA 3
ATOM 2663 C C . ILE A 1 57 ? 20.443 -17.793 -15.201 1.00 20.00 73 ILE A C 3
ATOM 2664 O O . ILE A 1 57 ? 21.373 -17.670 -16.005 1.00 71.24 73 ILE A O 3
ATOM 2680 N N . TYR A 1 58 ? 19.223 -18.059 -15.580 1.00 0.21 74 TYR A N 3
ATOM 2681 C CA . TYR A 1 58 ? 18.919 -18.214 -16.988 1.00 22.31 74 TYR A CA 3
ATOM 2682 C C . TYR A 1 58 ? 18.121 -17.038 -17.510 1.00 61.40 74 TYR A C 3
ATOM 2683 O O . TYR A 1 58 ? 18.150 -16.738 -18.705 1.00 11.00 74 TYR A O 3
ATOM 2701 N N . SER A 1 59 ? 17.432 -16.361 -16.632 1.00 61.42 75 SER A N 3
ATOM 2702 C CA . SER A 1 59 ? 16.629 -15.266 -17.042 1.00 44.32 75 SER A CA 3
ATOM 2703 C C . SER A 1 59 ? 16.652 -14.188 -15.977 1.00 22.44 75 SER A C 3
ATOM 2704 O O . SER A 1 59 ? 16.908 -14.472 -14.803 1.00 61.35 75 SER A O 3
ATOM 2712 N N . TRP A 1 60 ? 16.392 -12.989 -16.393 1.00 1.34 76 TRP A N 3
ATOM 2713 C CA . TRP A 1 60 ? 16.347 -11.829 -15.569 1.00 74.33 76 TRP A CA 3
ATOM 2714 C C . TRP A 1 60 ? 15.612 -10.798 -16.374 1.00 34.55 76 TRP A C 3
ATOM 2715 O O . TRP A 1 60 ? 15.502 -9.629 -15.971 1.00 23.40 76 TRP A O 3
ATOM 2737 N N . GLY A 1 1 ? 2.878 -5.363 -4.648 1.00 13.00 17 GLY A N 4
ATOM 2738 C CA . GLY A 1 1 ? 2.367 -4.951 -3.352 1.00 45.03 17 GLY A CA 4
ATOM 2739 C C . GLY A 1 1 ? 3.406 -4.169 -2.620 1.00 21.54 17 GLY A C 4
ATOM 2740 O O . GLY A 1 1 ? 4.213 -3.498 -3.269 1.00 33.12 17 GLY A O 4
ATOM 2746 N N . PRO A 1 2 ? 3.431 -4.234 -1.275 1.00 31.34 18 PRO A N 4
ATOM 2747 C CA . PRO A 1 2 ? 4.418 -3.518 -0.462 1.00 61.10 18 PRO A CA 4
ATOM 2748 C C . PRO A 1 2 ? 5.835 -3.982 -0.787 1.00 63.34 18 PRO A C 4
ATOM 2749 O O . PRO A 1 2 ? 6.148 -5.177 -0.660 1.00 31.11 18 PRO A O 4
ATOM 2760 N N . HIS A 1 3 ? 6.665 -3.038 -1.224 1.00 52.12 19 HIS A N 4
ATOM 2761 C CA . HIS A 1 3 ? 8.045 -3.292 -1.634 1.00 22.12 19 HIS A CA 4
ATOM 2762 C C . HIS A 1 3 ? 8.073 -4.163 -2.869 1.00 2.43 19 HIS A C 4
ATOM 2763 O O . HIS A 1 3 ? 8.231 -5.393 -2.811 1.00 63.51 19 HIS A O 4
ATOM 2777 N N . MET A 1 4 ? 7.813 -3.533 -3.974 1.00 50.10 20 MET A N 4
ATOM 2778 C CA . MET A 1 4 ? 7.782 -4.196 -5.243 1.00 13.23 20 MET A CA 4
ATOM 2779 C C . MET A 1 4 ? 9.175 -4.276 -5.811 1.00 21.44 20 MET A C 4
ATOM 2780 O O . MET A 1 4 ? 9.923 -3.303 -5.776 1.00 21.43 20 MET A O 4
ATOM 2794 N N . ALA A 1 5 ? 9.514 -5.422 -6.300 1.00 74.01 21 ALA A N 4
ATOM 2795 C CA . ALA A 1 5 ? 10.818 -5.668 -6.860 1.00 55.31 21 ALA A CA 4
ATOM 2796 C C . ALA A 1 5 ? 10.876 -5.172 -8.294 1.00 71.43 21 ALA A C 4
ATOM 2797 O O . ALA A 1 5 ? 9.833 -4.988 -8.938 1.00 13.21 21 ALA A O 4
ATOM 2804 N N . ASP A 1 6 ? 12.072 -4.950 -8.800 1.00 31.30 22 ASP A N 4
ATOM 2805 C CA . ASP A 1 6 ? 12.228 -4.473 -10.167 1.00 11.01 22 ASP A CA 4
ATOM 2806 C C . ASP A 1 6 ? 12.218 -5.612 -11.144 1.00 3.51 22 ASP A C 4
ATOM 2807 O O . ASP A 1 6 ? 11.514 -5.565 -12.151 1.00 64.11 22 ASP A O 4
ATOM 2816 N N . CYS A 1 7 ? 12.971 -6.637 -10.852 1.00 2.20 23 CYS A N 4
ATOM 2817 C CA . CYS A 1 7 ? 13.139 -7.718 -11.786 1.00 11.45 23 CYS A CA 4
ATOM 2818 C C . CYS A 1 7 ? 12.934 -9.064 -11.112 1.00 41.10 23 CYS A C 4
ATOM 2819 O O . CYS A 1 7 ? 13.177 -9.221 -9.906 1.00 74.44 23 CYS A O 4
ATOM 2826 N N . THR A 1 8 ? 12.464 -10.012 -11.871 1.00 71.13 24 THR A N 4
ATOM 2827 C CA . THR A 1 8 ? 12.287 -11.352 -11.406 1.00 34.30 24 THR A CA 4
ATOM 2828 C C . THR A 1 8 ? 13.375 -12.222 -12.025 1.00 4.54 24 THR A C 4
ATOM 2829 O O . THR A 1 8 ? 13.403 -12.434 -13.238 1.00 13.30 24 THR A O 4
ATOM 2840 N N . LEU A 1 9 ? 14.260 -12.693 -11.205 1.00 33.32 25 LEU A N 4
ATOM 2841 C CA . LEU A 1 9 ? 15.386 -13.458 -11.650 1.00 63.33 25 LEU A CA 4
ATOM 2842 C C . LEU A 1 9 ? 15.009 -14.924 -11.661 1.00 14.11 25 LEU A C 4
ATOM 2843 O O . LEU A 1 9 ? 14.690 -15.504 -10.616 1.00 2.34 25 LEU A O 4
ATOM 2859 N N . GLY A 1 10 ? 15.018 -15.502 -12.822 1.00 44.14 26 GLY A N 4
ATOM 2860 C CA . GLY A 1 10 ? 14.709 -16.885 -12.964 1.00 53.02 26 GLY A CA 4
ATOM 2861 C C . GLY A 1 10 ? 15.982 -17.661 -13.026 1.00 33.41 26 GLY A C 4
ATOM 2862 O O . GLY A 1 10 ? 16.799 -17.447 -13.931 1.00 40.25 26 GLY A O 4
ATOM 2866 N N . CYS A 1 11 ? 16.178 -18.536 -12.097 1.00 2.42 27 CYS A N 4
ATOM 2867 C CA . CYS A 1 11 ? 17.399 -19.291 -12.005 1.00 31.05 27 CYS A CA 4
ATOM 2868 C C . CYS A 1 11 ? 17.123 -20.727 -11.674 1.00 72.43 27 CYS A C 4
ATOM 2869 O O . CYS A 1 11 ? 16.034 -21.072 -11.261 1.00 64.02 27 CYS A O 4
ATOM 2877 N N . LYS A 1 12 ? 18.084 -21.558 -11.912 1.00 63.15 28 LYS A N 4
ATOM 2878 C CA . LYS A 1 12 ? 17.988 -22.940 -11.588 1.00 73.31 28 LYS A CA 4
ATOM 2879 C C . LYS A 1 12 ? 19.190 -23.383 -10.808 1.00 74.41 28 LYS A C 4
ATOM 2880 O O . LYS A 1 12 ? 20.296 -22.869 -11.015 1.00 62.21 28 LYS A O 4
ATOM 2899 N N . TYR A 1 13 ? 18.974 -24.266 -9.896 1.00 74.20 29 TYR A N 4
ATOM 2900 C CA . TYR A 1 13 ? 20.020 -24.765 -9.058 1.00 43.24 29 TYR A CA 4
ATOM 2901 C C . TYR A 1 13 ? 20.087 -26.268 -9.161 1.00 2.10 29 TYR A C 4
ATOM 2902 O O . TYR A 1 13 ? 19.087 -26.918 -9.493 1.00 41.51 29 TYR A O 4
ATOM 2920 N N . LEU A 1 14 ? 21.234 -26.812 -8.905 1.00 12.54 30 LEU A N 4
ATOM 2921 C CA . LEU A 1 14 ? 21.438 -28.210 -8.985 1.00 41.31 30 LEU A CA 4
ATOM 2922 C C . LEU A 1 14 ? 21.275 -28.795 -7.607 1.00 41.34 30 LEU A C 4
ATOM 2923 O O . LEU A 1 14 ? 22.083 -28.535 -6.706 1.00 4.05 30 LEU A O 4
ATOM 2939 N N . GLU A 1 15 ? 20.239 -29.540 -7.432 1.00 63.24 31 GLU A N 4
ATOM 2940 C CA . GLU A 1 15 ? 19.962 -30.175 -6.193 1.00 64.13 31 GLU A CA 4
ATOM 2941 C C . GLU A 1 15 ? 19.897 -31.642 -6.418 1.00 74.43 31 GLU A C 4
ATOM 2942 O O . GLU A 1 15 ? 19.036 -32.108 -7.157 1.00 4.21 31 GLU A O 4
ATOM 2954 N N . ASN A 1 16 ? 20.856 -32.362 -5.856 1.00 54.22 32 ASN A N 4
ATOM 2955 C CA . ASN A 1 16 ? 20.870 -33.825 -5.896 1.00 73.03 32 ASN A CA 4
ATOM 2956 C C . ASN A 1 16 ? 20.960 -34.314 -7.335 1.00 42.45 32 ASN A C 4
ATOM 2957 O O . ASN A 1 16 ? 20.415 -35.368 -7.685 1.00 54.32 32 ASN A O 4
ATOM 2968 N N . ASN A 1 17 ? 21.704 -33.549 -8.140 1.00 52.23 33 ASN A N 4
ATOM 2969 C CA . ASN A 1 17 ? 21.940 -33.789 -9.585 1.00 44.11 33 ASN A CA 4
ATOM 2970 C C . ASN A 1 17 ? 20.665 -33.501 -10.408 1.00 34.45 33 ASN A C 4
ATOM 2971 O O . ASN A 1 17 ? 20.483 -33.973 -11.544 1.00 74.31 33 ASN A O 4
ATOM 2982 N N . ARG A 1 18 ? 19.798 -32.707 -9.838 1.00 5.31 34 ARG A N 4
ATOM 2983 C CA . ARG A 1 18 ? 18.585 -32.292 -10.493 1.00 70.24 34 ARG A CA 4
ATOM 2984 C C . ARG A 1 18 ? 18.540 -30.776 -10.593 1.00 72.44 34 ARG A C 4
ATOM 2985 O O . ARG A 1 18 ? 18.722 -30.091 -9.596 1.00 72.44 34 ARG A O 4
ATOM 3006 N N . TRP A 1 19 ? 18.320 -30.263 -11.771 1.00 22.25 35 TRP A N 4
ATOM 3007 C CA . TRP A 1 19 ? 18.154 -28.841 -11.943 1.00 22.01 35 TRP A CA 4
ATOM 3008 C C . TRP A 1 19 ? 16.741 -28.442 -11.576 1.00 52.01 35 TRP A C 4
ATOM 3009 O O . TRP A 1 19 ? 15.776 -28.852 -12.227 1.00 5.41 35 TRP A O 4
ATOM 3030 N N . VAL A 1 20 ? 16.619 -27.705 -10.511 1.00 10.15 36 VAL A N 4
ATOM 3031 C CA . VAL A 1 20 ? 15.342 -27.214 -10.056 1.00 73.35 36 VAL A CA 4
ATOM 3032 C C . VAL A 1 20 ? 15.336 -25.714 -10.263 1.00 62.04 36 VAL A C 4
ATOM 3033 O O . VAL A 1 20 ? 16.306 -25.036 -9.910 1.00 11.03 36 VAL A O 4
ATOM 3046 N N . SER A 1 21 ? 14.299 -25.209 -10.847 1.00 15.34 37 SER A N 4
ATOM 3047 C CA . SER A 1 21 ? 14.211 -23.814 -11.157 1.00 74.34 37 SER A CA 4
ATOM 3048 C C . SER A 1 21 ? 13.468 -23.041 -10.049 1.00 53.54 37 SER A C 4
ATOM 3049 O O . SER A 1 21 ? 12.562 -23.580 -9.389 1.00 72.31 37 SER A O 4
ATOM 3057 N N . VAL A 1 22 ? 13.865 -21.809 -9.850 1.00 31.24 38 VAL A N 4
ATOM 3058 C CA . VAL A 1 22 ? 13.267 -20.921 -8.884 1.00 72.53 38 VAL A CA 4
ATOM 3059 C C . VAL A 1 22 ? 13.375 -19.474 -9.392 1.00 11.14 38 VAL A C 4
ATOM 3060 O O . VAL A 1 22 ? 14.427 -19.047 -9.906 1.00 53.34 38 VAL A O 4
ATOM 3073 N N . SER A 1 23 ? 12.304 -18.746 -9.293 1.00 70.42 39 SER A N 4
ATOM 3074 C CA . SER A 1 23 ? 12.290 -17.370 -9.712 1.00 64.34 39 SER A CA 4
ATOM 3075 C C . SER A 1 23 ? 12.140 -16.468 -8.496 1.00 32.21 39 SER A C 4
ATOM 3076 O O . SER A 1 23 ? 11.130 -16.525 -7.786 1.00 35.21 39 SER A O 4
ATOM 3084 N N . LYS A 1 24 ? 13.141 -15.664 -8.244 1.00 64.34 40 LYS A N 4
ATOM 3085 C CA . LYS A 1 24 ? 13.144 -14.787 -7.097 1.00 41.33 40 LYS A CA 4
ATOM 3086 C C . LYS A 1 24 ? 13.070 -13.354 -7.561 1.00 62.23 40 LYS A C 4
ATOM 3087 O O . LYS A 1 24 ? 13.519 -13.035 -8.645 1.00 62.12 40 LYS A O 4
ATOM 3106 N N . SER A 1 25 ? 12.513 -12.500 -6.768 1.00 0.43 41 SER A N 4
ATOM 3107 C CA . SER A 1 25 ? 12.343 -11.124 -7.175 1.00 14.35 41 SER A CA 4
ATOM 3108 C C . SER A 1 25 ? 13.267 -10.208 -6.383 1.00 11.14 41 SER A C 4
ATOM 3109 O O . SER A 1 25 ? 13.474 -10.416 -5.176 1.00 3.51 41 SER A O 4
ATOM 3117 N N . ALA A 1 26 ? 13.849 -9.230 -7.056 1.00 64.44 42 ALA A N 4
ATOM 3118 C CA . ALA A 1 26 ? 14.709 -8.256 -6.415 1.00 75.03 42 ALA A CA 4
ATOM 3119 C C . ALA A 1 26 ? 14.757 -6.978 -7.235 1.00 4.31 42 ALA A C 4
ATOM 3120 O O . ALA A 1 26 ? 14.249 -6.935 -8.361 1.00 24.24 42 ALA A O 4
ATOM 3127 N N . ASN A 1 27 ? 15.326 -5.947 -6.679 1.00 23.14 43 ASN A N 4
ATOM 3128 C CA . ASN A 1 27 ? 15.418 -4.660 -7.347 1.00 44.51 43 ASN A CA 4
ATOM 3129 C C . ASN A 1 27 ? 16.805 -4.461 -7.859 1.00 60.11 43 ASN A C 4
ATOM 3130 O O . ASN A 1 27 ? 17.718 -5.218 -7.504 1.00 4.21 43 ASN A O 4
ATOM 3141 N N . ILE A 1 28 ? 16.977 -3.459 -8.679 1.00 51.32 44 ILE A N 4
ATOM 3142 C CA . ILE A 1 28 ? 18.281 -3.123 -9.190 1.00 51.30 44 ILE A CA 4
ATOM 3143 C C . ILE A 1 28 ? 19.107 -2.583 -8.033 1.00 53.13 44 ILE A C 4
ATOM 3144 O O . ILE A 1 28 ? 18.789 -1.537 -7.462 1.00 53.03 44 ILE A O 4
ATOM 3160 N N . GLY A 1 29 ? 20.114 -3.310 -7.661 1.00 34.22 45 GLY A N 4
ATOM 3161 C CA . GLY A 1 29 ? 20.910 -2.925 -6.540 1.00 45.13 45 GLY A CA 4
ATOM 3162 C C . GLY A 1 29 ? 20.832 -3.946 -5.427 1.00 62.44 45 GLY A C 4
ATOM 3163 O O . GLY A 1 29 ? 21.682 -3.973 -4.542 1.00 61.33 45 GLY A O 4
ATOM 3167 N N . ASP A 1 30 ? 19.821 -4.802 -5.475 1.00 40.13 46 ASP A N 4
ATOM 3168 C CA . ASP A 1 30 ? 19.615 -5.820 -4.430 1.00 31.45 46 ASP A CA 4
ATOM 3169 C C . ASP A 1 30 ? 20.542 -6.993 -4.574 1.00 4.04 46 ASP A C 4
ATOM 3170 O O . ASP A 1 30 ? 21.207 -7.169 -5.606 1.00 61.30 46 ASP A O 4
ATOM 3179 N N . THR A 1 31 ? 20.578 -7.802 -3.545 1.00 1.34 47 THR A N 4
ATOM 3180 C CA . THR A 1 31 ? 21.380 -8.978 -3.542 1.00 32.01 47 THR A CA 4
ATOM 3181 C C . THR A 1 31 ? 20.474 -10.205 -3.673 1.00 11.03 47 THR A C 4
ATOM 3182 O O . THR A 1 31 ? 19.486 -10.357 -2.938 1.00 3.24 47 THR A O 4
ATOM 3193 N N . LEU A 1 32 ? 20.789 -11.033 -4.621 1.00 12.14 48 LEU A N 4
ATOM 3194 C CA . LEU A 1 32 ? 20.096 -12.265 -4.847 1.00 43.34 48 LEU A CA 4
ATOM 3195 C C . LEU A 1 32 ? 20.837 -13.361 -4.127 1.00 64.25 48 LEU A C 4
ATOM 3196 O O . LEU A 1 32 ? 22.071 -13.368 -4.112 1.00 74.11 48 LEU A O 4
ATOM 3212 N N . TYR A 1 33 ? 20.107 -14.252 -3.516 1.00 45.53 49 TYR A N 4
ATOM 3213 C CA . TYR A 1 33 ? 20.693 -15.336 -2.780 1.00 3.53 49 TYR A CA 4
ATOM 3214 C C . TYR A 1 33 ? 20.304 -16.651 -3.425 1.00 64.41 49 TYR A C 4
ATOM 3215 O O . TYR A 1 33 ? 19.116 -16.917 -3.659 1.00 22.44 49 TYR A O 4
ATOM 3233 N N . ILE A 1 34 ? 21.294 -17.429 -3.751 1.00 33.02 50 ILE A N 4
ATOM 3234 C CA . ILE A 1 34 ? 21.138 -18.711 -4.406 1.00 33.41 50 ILE A CA 4
ATOM 3235 C C . ILE A 1 34 ? 22.070 -19.748 -3.802 1.00 15.41 50 ILE A C 4
ATOM 3236 O O . ILE A 1 34 ? 23.277 -19.616 -3.891 1.00 15.30 50 ILE A O 4
ATOM 3252 N N . MET A 1 35 ? 21.491 -20.743 -3.126 1.00 71.44 51 MET A N 4
ATOM 3253 C CA . MET A 1 35 ? 22.222 -21.936 -2.623 1.00 32.35 51 MET A CA 4
ATOM 3254 C C . MET A 1 35 ? 23.314 -21.576 -1.601 1.00 11.11 51 MET A C 4
ATOM 3255 O O . MET A 1 35 ? 24.206 -22.374 -1.322 1.00 34.14 51 MET A O 4
ATOM 3269 N N . GLY A 1 36 ? 23.214 -20.397 -1.018 1.00 73.34 52 GLY A N 4
ATOM 3270 C CA . GLY A 1 36 ? 24.211 -19.945 -0.069 1.00 15.33 52 GLY A CA 4
ATOM 3271 C C . GLY A 1 36 ? 25.115 -18.893 -0.674 1.00 63.50 52 GLY A C 4
ATOM 3272 O O . GLY A 1 36 ? 25.853 -18.201 0.033 1.00 60.40 52 GLY A O 4
ATOM 3276 N N . HIS A 1 37 ? 25.044 -18.763 -1.977 1.00 3.03 53 HIS A N 4
ATOM 3277 C CA . HIS A 1 37 ? 25.847 -17.816 -2.716 1.00 64.44 53 HIS A CA 4
ATOM 3278 C C . HIS A 1 37 ? 25.018 -16.554 -2.900 1.00 41.04 53 HIS A C 4
ATOM 3279 O O . HIS A 1 37 ? 23.779 -16.606 -2.841 1.00 71.31 53 HIS A O 4
ATOM 3293 N N . SER A 1 38 ? 25.655 -15.447 -3.128 1.00 13.22 54 SER A N 4
ATOM 3294 C CA . SER A 1 38 ? 24.951 -14.229 -3.348 1.00 2.13 54 SER A CA 4
ATOM 3295 C C . SER A 1 38 ? 25.487 -13.520 -4.582 1.00 14.43 54 SER A C 4
ATOM 3296 O O . SER A 1 38 ? 26.643 -13.728 -4.980 1.00 30.33 54 SER A O 4
ATOM 3304 N N . THR A 1 39 ? 24.657 -12.731 -5.199 1.00 64.52 55 THR A N 4
ATOM 3305 C CA . THR A 1 39 ? 25.044 -11.957 -6.344 1.00 31.33 55 THR A CA 4
ATOM 3306 C C . THR A 1 39 ? 24.292 -10.645 -6.322 1.00 24.40 55 THR A C 4
ATOM 3307 O O . THR A 1 39 ? 23.195 -10.563 -5.763 1.00 60.20 55 THR A O 4
ATOM 3318 N N . LYS A 1 40 ? 24.867 -9.642 -6.892 1.00 24.24 56 LYS A N 4
ATOM 3319 C CA . LYS A 1 40 ? 24.289 -8.332 -6.901 1.00 60.12 56 LYS A CA 4
ATOM 3320 C C . LYS A 1 40 ? 23.526 -8.154 -8.194 1.00 1.22 56 LYS A C 4
ATOM 3321 O O . LYS A 1 40 ? 24.047 -8.458 -9.276 1.00 41.23 56 LYS A O 4
ATOM 3340 N N . ILE A 1 41 ? 22.297 -7.715 -8.087 1.00 22.21 57 ILE A N 4
ATOM 3341 C CA . ILE A 1 41 ? 21.479 -7.461 -9.245 1.00 50.12 57 ILE A CA 4
ATOM 3342 C C . ILE A 1 41 ? 21.865 -6.113 -9.795 1.00 43.03 57 ILE A C 4
ATOM 3343 O O . ILE A 1 41 ? 21.542 -5.077 -9.204 1.00 54.54 57 ILE A O 4
ATOM 3359 N N . GLY A 1 42 ? 22.607 -6.124 -10.863 1.00 43.23 58 GLY A N 4
ATOM 3360 C CA . GLY A 1 42 ? 23.060 -4.908 -11.442 1.00 44.30 58 GLY A CA 4
ATOM 3361 C C . GLY A 1 42 ? 22.093 -4.350 -12.444 1.00 21.21 58 GLY A C 4
ATOM 3362 O O . GLY A 1 42 ? 20.884 -4.596 -12.370 1.00 0.12 58 GLY A O 4
ATOM 3366 N N . ARG A 1 43 ? 22.616 -3.636 -13.401 1.00 10.41 59 ARG A N 4
ATOM 3367 C CA . ARG A 1 43 ? 21.798 -2.965 -14.388 1.00 21.11 59 ARG A CA 4
ATOM 3368 C C . ARG A 1 43 ? 21.195 -3.959 -15.377 1.00 72.25 59 ARG A C 4
ATOM 3369 O O . ARG A 1 43 ? 21.749 -5.041 -15.615 1.00 15.52 59 ARG A O 4
ATOM 3390 N N . GLY A 1 44 ? 20.030 -3.613 -15.900 1.00 55.42 60 GLY A N 4
ATOM 3391 C CA . GLY A 1 44 ? 19.338 -4.453 -16.862 1.00 10.01 60 GLY A CA 4
ATOM 3392 C C . GLY A 1 44 ? 18.871 -5.753 -16.247 1.00 32.41 60 GLY A C 4
ATOM 3393 O O . GLY A 1 44 ? 18.659 -6.737 -16.955 1.00 33.53 60 GLY A O 4
ATOM 3397 N N . CYS A 1 45 ? 18.744 -5.746 -14.908 1.00 61.00 61 CYS A N 4
ATOM 3398 C CA . CYS A 1 45 ? 18.331 -6.910 -14.094 1.00 62.33 61 CYS A CA 4
ATOM 3399 C C . CYS A 1 45 ? 19.434 -7.958 -14.063 1.00 33.52 61 CYS A C 4
ATOM 3400 O O . CYS A 1 45 ? 19.250 -9.023 -13.504 1.00 75.10 61 CYS A O 4
ATOM 3407 N N . LYS A 1 46 ? 20.590 -7.625 -14.616 1.00 54.12 62 LYS A N 4
ATOM 3408 C CA . LYS A 1 46 ? 21.644 -8.577 -14.822 1.00 55.33 62 LYS A CA 4
ATOM 3409 C C . LYS A 1 46 ? 22.476 -8.725 -13.552 1.00 20.32 62 LYS A C 4
ATOM 3410 O O . LYS A 1 46 ? 23.138 -7.778 -13.119 1.00 54.35 62 LYS A O 4
ATOM 3429 N N . PRO A 1 47 ? 22.409 -9.891 -12.911 1.00 53.24 63 PRO A N 4
ATOM 3430 C CA . PRO A 1 47 ? 23.207 -10.168 -11.746 1.00 4.10 63 PRO A CA 4
ATOM 3431 C C . PRO A 1 47 ? 24.668 -10.350 -12.125 1.00 32.54 63 PRO A C 4
ATOM 3432 O O . PRO A 1 47 ? 24.974 -10.916 -13.174 1.00 11.30 63 PRO A O 4
ATOM 3443 N N . GLU A 1 48 ? 25.545 -9.853 -11.283 1.00 5.44 64 GLU A N 4
ATOM 3444 C CA . GLU A 1 48 ? 26.991 -9.913 -11.489 1.00 43.10 64 GLU A CA 4
ATOM 3445 C C . GLU A 1 48 ? 27.447 -11.349 -11.727 1.00 10.03 64 GLU A C 4
ATOM 3446 O O . GLU A 1 48 ? 28.030 -11.666 -12.761 1.00 72.12 64 GLU A O 4
ATOM 3458 N N . THR A 1 49 ? 27.172 -12.193 -10.787 1.00 11.35 65 THR A N 4
ATOM 3459 C CA . THR A 1 49 ? 27.460 -13.582 -10.916 1.00 11.31 65 THR A CA 4
ATOM 3460 C C . THR A 1 49 ? 26.191 -14.290 -11.395 1.00 11.12 65 THR A C 4
ATOM 3461 O O . THR A 1 49 ? 25.127 -14.161 -10.763 1.00 30.42 65 THR A O 4
ATOM 3472 N N . THR A 1 50 ? 26.281 -14.957 -12.519 1.00 10.12 66 THR A N 4
ATOM 3473 C CA . THR A 1 50 ? 25.161 -15.670 -13.067 1.00 41.04 66 THR A CA 4
ATOM 3474 C C . THR A 1 50 ? 25.378 -17.188 -13.037 1.00 31.34 66 THR A C 4
ATOM 3475 O O . THR A 1 50 ? 24.413 -17.958 -12.971 1.00 3.50 66 THR A O 4
ATOM 3486 N N . GLU A 1 51 ? 26.633 -17.615 -13.064 1.00 23.34 67 GLU A N 4
ATOM 3487 C CA . GLU A 1 51 ? 26.949 -19.031 -13.047 1.00 13.40 67 GLU A CA 4
ATOM 3488 C C . GLU A 1 51 ? 27.657 -19.415 -11.760 1.00 2.44 67 GLU A C 4
ATOM 3489 O O . GLU A 1 51 ? 28.639 -18.770 -11.341 1.00 74.00 67 GLU A O 4
ATOM 3501 N N . TRP A 1 52 ? 27.154 -20.435 -11.154 1.00 75.34 68 TRP A N 4
ATOM 3502 C CA . TRP A 1 52 ? 27.723 -21.070 -10.007 1.00 20.12 68 TRP A CA 4
ATOM 3503 C C . TRP A 1 52 ? 27.876 -22.536 -10.348 1.00 53.35 68 TRP A C 4
ATOM 3504 O O . TRP A 1 52 ? 27.133 -23.052 -11.207 1.00 13.12 68 TRP A O 4
ATOM 3525 N N . SER A 1 53 ? 28.776 -23.205 -9.663 1.00 41.32 69 SER A N 4
ATOM 3526 C CA . SER A 1 53 ? 29.092 -24.622 -9.870 1.00 3.42 69 SER A CA 4
ATOM 3527 C C . SER A 1 53 ? 27.840 -25.504 -9.978 1.00 73.23 69 SER A C 4
ATOM 3528 O O . SER A 1 53 ? 27.752 -26.412 -10.818 1.00 73.21 69 SER A O 4
ATOM 3536 N N . ASP A 1 54 ? 26.877 -25.189 -9.166 1.00 3.33 70 ASP A N 4
ATOM 3537 C CA . ASP A 1 54 ? 25.660 -25.929 -9.074 1.00 73.20 70 ASP A CA 4
ATOM 3538 C C . ASP A 1 54 ? 24.463 -25.008 -9.073 1.00 20.41 70 ASP A C 4
ATOM 3539 O O . ASP A 1 54 ? 23.440 -25.322 -8.485 1.00 34.42 70 ASP A O 4
ATOM 3548 N N . ALA A 1 55 ? 24.565 -23.893 -9.790 1.00 32.21 71 ALA A N 4
ATOM 3549 C CA . ALA A 1 55 ? 23.440 -22.959 -9.906 1.00 11.44 71 ALA A CA 4
ATOM 3550 C C . ALA A 1 55 ? 23.672 -21.993 -11.041 1.00 12.02 71 ALA A C 4
ATOM 3551 O O . ALA A 1 55 ? 24.785 -21.659 -11.326 1.00 52.25 71 ALA A O 4
ATOM 3558 N N . GLU A 1 56 ? 22.640 -21.584 -11.721 1.00 1.11 72 GLU A N 4
ATOM 3559 C CA . GLU A 1 56 ? 22.811 -20.664 -12.827 1.00 44.12 72 GLU A CA 4
ATOM 3560 C C . GLU A 1 56 ? 21.546 -19.846 -13.045 1.00 21.34 72 GLU A C 4
ATOM 3561 O O . GLU A 1 56 ? 20.425 -20.392 -13.003 1.00 52.12 72 GLU A O 4
ATOM 3573 N N . ILE A 1 57 ? 21.712 -18.580 -13.303 1.00 71.31 73 ILE A N 4
ATOM 3574 C CA . ILE A 1 57 ? 20.598 -17.697 -13.606 1.00 71.05 73 ILE A CA 4
ATOM 3575 C C . ILE A 1 57 ? 20.266 -17.905 -15.078 1.00 20.00 73 ILE A C 4
ATOM 3576 O O . ILE A 1 57 ? 21.178 -17.941 -15.901 1.00 71.24 73 ILE A O 4
ATOM 3592 N N . TYR A 1 58 ? 19.001 -18.075 -15.416 1.00 0.21 74 TYR A N 4
ATOM 3593 C CA . TYR A 1 58 ? 18.658 -18.301 -16.806 1.00 22.31 74 TYR A CA 4
ATOM 3594 C C . TYR A 1 58 ? 17.936 -17.122 -17.428 1.00 61.40 74 TYR A C 4
ATOM 3595 O O . TYR A 1 58 ? 18.049 -16.888 -18.622 1.00 11.00 74 TYR A O 4
ATOM 3613 N N . SER A 1 59 ? 17.216 -16.381 -16.632 1.00 61.42 75 SER A N 4
ATOM 3614 C CA . SER A 1 59 ? 16.481 -15.263 -17.132 1.00 44.32 75 SER A CA 4
ATOM 3615 C C . SER A 1 59 ? 16.489 -14.163 -16.103 1.00 22.44 75 SER A C 4
ATOM 3616 O O . SER A 1 59 ? 16.430 -14.429 -14.904 1.00 61.35 75 SER A O 4
ATOM 3624 N N . TRP A 1 60 ? 16.583 -12.963 -16.561 1.00 1.34 76 TRP A N 4
ATOM 3625 C CA . TRP A 1 60 ? 16.543 -11.817 -15.719 1.00 74.33 76 TRP A CA 4
ATOM 3626 C C . TRP A 1 60 ? 15.711 -10.737 -16.388 1.00 34.55 76 TRP A C 4
ATOM 3627 O O . TRP A 1 60 ? 14.560 -10.536 -15.985 1.00 23.40 76 TRP A O 4
ATOM 3649 N N . GLY A 1 1 ? 10.815 3.834 -3.274 1.00 13.00 17 GLY A N 5
ATOM 3650 C CA . GLY A 1 1 ? 10.624 2.821 -2.241 1.00 45.03 17 GLY A CA 5
ATOM 3651 C C . GLY A 1 1 ? 10.407 1.474 -2.867 1.00 21.54 17 GLY A C 5
ATOM 3652 O O . GLY A 1 1 ? 9.597 1.366 -3.790 1.00 33.12 17 GLY A O 5
ATOM 3658 N N . PRO A 1 2 ? 11.119 0.419 -2.432 1.00 31.34 18 PRO A N 5
ATOM 3659 C CA . PRO A 1 2 ? 10.932 -0.914 -2.973 1.00 61.10 18 PRO A CA 5
ATOM 3660 C C . PRO A 1 2 ? 9.631 -1.538 -2.471 1.00 63.34 18 PRO A C 5
ATOM 3661 O O . PRO A 1 2 ? 9.592 -2.166 -1.402 1.00 31.11 18 PRO A O 5
ATOM 3672 N N . HIS A 1 3 ? 8.563 -1.292 -3.202 1.00 52.12 19 HIS A N 5
ATOM 3673 C CA . HIS A 1 3 ? 7.234 -1.819 -2.864 1.00 22.12 19 HIS A CA 5
ATOM 3674 C C . HIS A 1 3 ? 7.048 -3.157 -3.532 1.00 2.43 19 HIS A C 5
ATOM 3675 O O . HIS A 1 3 ? 6.237 -3.994 -3.117 1.00 63.51 19 HIS A O 5
ATOM 3689 N N . MET A 1 4 ? 7.792 -3.334 -4.571 1.00 50.10 20 MET A N 5
ATOM 3690 C CA . MET A 1 4 ? 7.806 -4.526 -5.354 1.00 13.23 20 MET A CA 5
ATOM 3691 C C . MET A 1 4 ? 9.194 -4.663 -5.881 1.00 21.44 20 MET A C 5
ATOM 3692 O O . MET A 1 4 ? 9.899 -3.655 -6.004 1.00 21.43 20 MET A O 5
ATOM 3706 N N . ALA A 1 5 ? 9.593 -5.850 -6.176 1.00 74.01 21 ALA A N 5
ATOM 3707 C CA . ALA A 1 5 ? 10.919 -6.093 -6.654 1.00 55.31 21 ALA A CA 5
ATOM 3708 C C . ALA A 1 5 ? 11.016 -5.715 -8.119 1.00 71.43 21 ALA A C 5
ATOM 3709 O O . ALA A 1 5 ? 10.087 -5.978 -8.892 1.00 13.21 21 ALA A O 5
ATOM 3716 N N . ASP A 1 6 ? 12.115 -5.092 -8.490 1.00 31.30 22 ASP A N 5
ATOM 3717 C CA . ASP A 1 6 ? 12.339 -4.643 -9.865 1.00 11.01 22 ASP A CA 5
ATOM 3718 C C . ASP A 1 6 ? 12.339 -5.768 -10.859 1.00 3.51 22 ASP A C 5
ATOM 3719 O O . ASP A 1 6 ? 11.575 -5.756 -11.820 1.00 64.11 22 ASP A O 5
ATOM 3728 N N . CYS A 1 7 ? 13.173 -6.737 -10.640 1.00 2.20 23 CYS A N 5
ATOM 3729 C CA . CYS A 1 7 ? 13.377 -7.753 -11.636 1.00 11.45 23 CYS A CA 5
ATOM 3730 C C . CYS A 1 7 ? 13.149 -9.135 -11.073 1.00 41.10 23 CYS A C 5
ATOM 3731 O O . CYS A 1 7 ? 13.352 -9.378 -9.876 1.00 74.44 23 CYS A O 5
ATOM 3738 N N . THR A 1 8 ? 12.721 -10.023 -11.919 1.00 71.13 24 THR A N 5
ATOM 3739 C CA . THR A 1 8 ? 12.501 -11.380 -11.567 1.00 34.30 24 THR A CA 5
ATOM 3740 C C . THR A 1 8 ? 13.588 -12.228 -12.210 1.00 4.54 24 THR A C 5
ATOM 3741 O O . THR A 1 8 ? 13.616 -12.414 -13.426 1.00 13.30 24 THR A O 5
ATOM 3752 N N . LEU A 1 9 ? 14.481 -12.697 -11.401 1.00 33.32 25 LEU A N 5
ATOM 3753 C CA . LEU A 1 9 ? 15.600 -13.460 -11.844 1.00 63.33 25 LEU A CA 5
ATOM 3754 C C . LEU A 1 9 ? 15.184 -14.913 -11.911 1.00 14.11 25 LEU A C 5
ATOM 3755 O O . LEU A 1 9 ? 14.719 -15.492 -10.912 1.00 2.34 25 LEU A O 5
ATOM 3771 N N . GLY A 1 10 ? 15.303 -15.478 -13.061 1.00 44.14 26 GLY A N 5
ATOM 3772 C CA . GLY A 1 10 ? 14.962 -16.838 -13.249 1.00 53.02 26 GLY A CA 5
ATOM 3773 C C . GLY A 1 10 ? 16.194 -17.661 -13.240 1.00 33.41 26 GLY A C 5
ATOM 3774 O O . GLY A 1 10 ? 17.049 -17.514 -14.126 1.00 40.25 26 GLY A O 5
ATOM 3778 N N . CYS A 1 11 ? 16.310 -18.513 -12.277 1.00 2.42 27 CYS A N 5
ATOM 3779 C CA . CYS A 1 11 ? 17.477 -19.329 -12.121 1.00 31.05 27 CYS A CA 5
ATOM 3780 C C . CYS A 1 11 ? 17.117 -20.746 -11.785 1.00 72.43 27 CYS A C 5
ATOM 3781 O O . CYS A 1 11 ? 15.978 -21.047 -11.442 1.00 64.02 27 CYS A O 5
ATOM 3789 N N . LYS A 1 12 ? 18.055 -21.609 -11.950 1.00 63.15 28 LYS A N 5
ATOM 3790 C CA . LYS A 1 12 ? 17.904 -22.972 -11.584 1.00 73.31 28 LYS A CA 5
ATOM 3791 C C . LYS A 1 12 ? 19.111 -23.447 -10.815 1.00 74.41 28 LYS A C 5
ATOM 3792 O O . LYS A 1 12 ? 20.246 -23.048 -11.119 1.00 62.21 28 LYS A O 5
ATOM 3811 N N . TYR A 1 13 ? 18.870 -24.223 -9.797 1.00 74.20 29 TYR A N 5
ATOM 3812 C CA . TYR A 1 13 ? 19.923 -24.729 -8.957 1.00 43.24 29 TYR A CA 5
ATOM 3813 C C . TYR A 1 13 ? 19.943 -26.236 -9.002 1.00 2.10 29 TYR A C 5
ATOM 3814 O O . TYR A 1 13 ? 18.933 -26.860 -9.296 1.00 41.51 29 TYR A O 5
ATOM 3832 N N . LEU A 1 14 ? 21.074 -26.810 -8.737 1.00 12.54 30 LEU A N 5
ATOM 3833 C CA . LEU A 1 14 ? 21.227 -28.225 -8.772 1.00 41.31 30 LEU A CA 5
ATOM 3834 C C . LEU A 1 14 ? 21.048 -28.789 -7.380 1.00 41.34 30 LEU A C 5
ATOM 3835 O O . LEU A 1 14 ? 21.842 -28.510 -6.483 1.00 4.05 30 LEU A O 5
ATOM 3851 N N . GLU A 1 15 ? 20.020 -29.554 -7.192 1.00 63.24 31 GLU A N 5
ATOM 3852 C CA . GLU A 1 15 ? 19.765 -30.169 -5.928 1.00 64.13 31 GLU A CA 5
ATOM 3853 C C . GLU A 1 15 ? 19.555 -31.632 -6.123 1.00 74.43 31 GLU A C 5
ATOM 3854 O O . GLU A 1 15 ? 18.667 -32.032 -6.877 1.00 4.21 31 GLU A O 5
ATOM 3866 N N . ASN A 1 16 ? 20.396 -32.435 -5.477 1.00 54.22 32 ASN A N 5
ATOM 3867 C CA . ASN A 1 16 ? 20.298 -33.899 -5.536 1.00 73.03 32 ASN A CA 5
ATOM 3868 C C . ASN A 1 16 ? 20.481 -34.364 -6.964 1.00 42.45 32 ASN A C 5
ATOM 3869 O O . ASN A 1 16 ? 19.840 -35.320 -7.412 1.00 54.32 32 ASN A O 5
ATOM 3880 N N . ASN A 1 17 ? 21.372 -33.666 -7.677 1.00 52.23 33 ASN A N 5
ATOM 3881 C CA . ASN A 1 17 ? 21.703 -33.931 -9.088 1.00 44.11 33 ASN A CA 5
ATOM 3882 C C . ASN A 1 17 ? 20.537 -33.536 -10.029 1.00 34.45 33 ASN A C 5
ATOM 3883 O O . ASN A 1 17 ? 20.578 -33.744 -11.238 1.00 74.31 33 ASN A O 5
ATOM 3894 N N . ARG A 1 18 ? 19.536 -32.893 -9.478 1.00 5.31 34 ARG A N 5
ATOM 3895 C CA . ARG A 1 18 ? 18.403 -32.449 -10.252 1.00 70.24 34 ARG A CA 5
ATOM 3896 C C . ARG A 1 18 ? 18.336 -30.932 -10.286 1.00 72.44 34 ARG A C 5
ATOM 3897 O O . ARG A 1 18 ? 18.412 -30.281 -9.247 1.00 72.44 34 ARG A O 5
ATOM 3918 N N . TRP A 1 19 ? 18.241 -30.376 -11.464 1.00 22.25 35 TRP A N 5
ATOM 3919 C CA . TRP A 1 19 ? 18.088 -28.950 -11.603 1.00 22.01 35 TRP A CA 5
ATOM 3920 C C . TRP A 1 19 ? 16.676 -28.540 -11.256 1.00 52.01 35 TRP A C 5
ATOM 3921 O O . TRP A 1 19 ? 15.706 -29.039 -11.832 1.00 5.41 35 TRP A O 5
ATOM 3942 N N . VAL A 1 20 ? 16.569 -27.675 -10.297 1.00 10.15 36 VAL A N 5
ATOM 3943 C CA . VAL A 1 20 ? 15.313 -27.160 -9.841 1.00 73.35 36 VAL A CA 5
ATOM 3944 C C . VAL A 1 20 ? 15.269 -25.678 -10.157 1.00 62.04 36 VAL A C 5
ATOM 3945 O O . VAL A 1 20 ? 16.149 -24.919 -9.732 1.00 11.03 36 VAL A O 5
ATOM 3958 N N . SER A 1 21 ? 14.294 -25.283 -10.911 1.00 15.34 37 SER A N 5
ATOM 3959 C CA . SER A 1 21 ? 14.135 -23.919 -11.317 1.00 74.34 37 SER A CA 5
ATOM 3960 C C . SER A 1 21 ? 13.327 -23.104 -10.312 1.00 53.54 37 SER A C 5
ATOM 3961 O O . SER A 1 21 ? 12.314 -23.577 -9.766 1.00 72.31 37 SER A O 5
ATOM 3969 N N . VAL A 1 22 ? 13.785 -21.903 -10.066 1.00 31.24 38 VAL A N 5
ATOM 3970 C CA . VAL A 1 22 ? 13.162 -21.004 -9.136 1.00 72.53 38 VAL A CA 5
ATOM 3971 C C . VAL A 1 22 ? 13.299 -19.557 -9.629 1.00 11.14 38 VAL A C 5
ATOM 3972 O O . VAL A 1 22 ? 14.368 -19.131 -10.111 1.00 53.34 38 VAL A O 5
ATOM 3985 N N . SER A 1 23 ? 12.233 -18.835 -9.560 1.00 70.42 39 SER A N 5
ATOM 3986 C CA . SER A 1 23 ? 12.230 -17.459 -9.930 1.00 64.34 39 SER A CA 5
ATOM 3987 C C . SER A 1 23 ? 12.218 -16.607 -8.671 1.00 32.21 39 SER A C 5
ATOM 3988 O O . SER A 1 23 ? 11.318 -16.743 -7.830 1.00 35.21 39 SER A O 5
ATOM 3996 N N . LYS A 1 24 ? 13.217 -15.787 -8.505 1.00 64.34 40 LYS A N 5
ATOM 3997 C CA . LYS A 1 24 ? 13.298 -14.918 -7.357 1.00 41.33 40 LYS A CA 5
ATOM 3998 C C . LYS A 1 24 ? 13.307 -13.500 -7.820 1.00 62.23 40 LYS A C 5
ATOM 3999 O O . LYS A 1 24 ? 13.913 -13.184 -8.825 1.00 62.12 40 LYS A O 5
ATOM 4018 N N . SER A 1 25 ? 12.662 -12.656 -7.115 1.00 0.43 41 SER A N 5
ATOM 4019 C CA . SER A 1 25 ? 12.596 -11.287 -7.512 1.00 14.35 41 SER A CA 5
ATOM 4020 C C . SER A 1 25 ? 13.341 -10.404 -6.523 1.00 11.14 41 SER A C 5
ATOM 4021 O O . SER A 1 25 ? 13.235 -10.586 -5.299 1.00 3.51 41 SER A O 5
ATOM 4029 N N . ALA A 1 26 ? 14.094 -9.473 -7.052 1.00 64.44 42 ALA A N 5
ATOM 4030 C CA . ALA A 1 26 ? 14.857 -8.536 -6.261 1.00 75.03 42 ALA A CA 5
ATOM 4031 C C . ALA A 1 26 ? 14.897 -7.202 -6.977 1.00 4.31 42 ALA A C 5
ATOM 4032 O O . ALA A 1 26 ? 14.453 -7.099 -8.132 1.00 24.24 42 ALA A O 5
ATOM 4039 N N . ASN A 1 27 ? 15.399 -6.198 -6.324 1.00 23.14 43 ASN A N 5
ATOM 4040 C CA . ASN A 1 27 ? 15.432 -4.863 -6.879 1.00 44.51 43 ASN A CA 5
ATOM 4041 C C . ASN A 1 27 ? 16.786 -4.586 -7.475 1.00 60.11 43 ASN A C 5
ATOM 4042 O O . ASN A 1 27 ? 17.744 -5.333 -7.229 1.00 4.21 43 ASN A O 5
ATOM 4053 N N . ILE A 1 28 ? 16.883 -3.538 -8.258 1.00 51.32 44 ILE A N 5
ATOM 4054 C CA . ILE A 1 28 ? 18.162 -3.146 -8.822 1.00 51.30 44 ILE A CA 5
ATOM 4055 C C . ILE A 1 28 ? 19.034 -2.640 -7.692 1.00 53.13 44 ILE A C 5
ATOM 4056 O O . ILE A 1 28 ? 18.651 -1.730 -6.962 1.00 53.03 44 ILE A O 5
ATOM 4072 N N . GLY A 1 29 ? 20.165 -3.261 -7.519 1.00 34.22 45 GLY A N 5
ATOM 4073 C CA . GLY A 1 29 ? 21.031 -2.914 -6.432 1.00 45.13 45 GLY A CA 5
ATOM 4074 C C . GLY A 1 29 ? 20.978 -3.954 -5.337 1.00 62.44 45 GLY A C 5
ATOM 4075 O O . GLY A 1 29 ? 21.800 -3.945 -4.425 1.00 61.33 45 GLY A O 5
ATOM 4079 N N . ASP A 1 30 ? 20.019 -4.863 -5.431 1.00 40.13 46 ASP A N 5
ATOM 4080 C CA . ASP A 1 30 ? 19.859 -5.908 -4.417 1.00 31.45 46 ASP A CA 5
ATOM 4081 C C . ASP A 1 30 ? 20.808 -7.045 -4.611 1.00 4.04 46 ASP A C 5
ATOM 4082 O O . ASP A 1 30 ? 21.472 -7.164 -5.647 1.00 61.30 46 ASP A O 5
ATOM 4091 N N . THR A 1 31 ? 20.875 -7.871 -3.619 1.00 1.34 47 THR A N 5
ATOM 4092 C CA . THR A 1 31 ? 21.693 -9.019 -3.640 1.00 32.01 47 THR A CA 5
ATOM 4093 C C . THR A 1 31 ? 20.804 -10.258 -3.772 1.00 11.03 47 THR A C 5
ATOM 4094 O O . THR A 1 31 ? 19.875 -10.460 -2.989 1.00 3.24 47 THR A O 5
ATOM 4105 N N . LEU A 1 32 ? 21.056 -11.034 -4.774 1.00 12.14 48 LEU A N 5
ATOM 4106 C CA . LEU A 1 32 ? 20.360 -12.266 -4.988 1.00 43.34 48 LEU A CA 5
ATOM 4107 C C . LEU A 1 32 ? 21.090 -13.358 -4.253 1.00 64.25 48 LEU A C 5
ATOM 4108 O O . LEU A 1 32 ? 22.320 -13.416 -4.284 1.00 74.11 48 LEU A O 5
ATOM 4124 N N . TYR A 1 33 ? 20.354 -14.190 -3.592 1.00 45.53 49 TYR A N 5
ATOM 4125 C CA . TYR A 1 33 ? 20.914 -15.266 -2.840 1.00 3.53 49 TYR A CA 5
ATOM 4126 C C . TYR A 1 33 ? 20.537 -16.587 -3.482 1.00 64.41 49 TYR A C 5
ATOM 4127 O O . TYR A 1 33 ? 19.362 -16.840 -3.766 1.00 22.44 49 TYR A O 5
ATOM 4145 N N . ILE A 1 34 ? 21.534 -17.382 -3.761 1.00 33.02 50 ILE A N 5
ATOM 4146 C CA . ILE A 1 34 ? 21.372 -18.668 -4.421 1.00 33.41 50 ILE A CA 5
ATOM 4147 C C . ILE A 1 34 ? 22.276 -19.737 -3.802 1.00 15.41 50 ILE A C 5
ATOM 4148 O O . ILE A 1 34 ? 23.485 -19.645 -3.900 1.00 15.30 50 ILE A O 5
ATOM 4164 N N . MET A 1 35 ? 21.672 -20.708 -3.109 1.00 71.44 51 MET A N 5
ATOM 4165 C CA . MET A 1 35 ? 22.371 -21.938 -2.624 1.00 32.35 51 MET A CA 5
ATOM 4166 C C . MET A 1 35 ? 23.542 -21.642 -1.674 1.00 11.11 51 MET A C 5
ATOM 4167 O O . MET A 1 35 ? 24.406 -22.496 -1.453 1.00 34.14 51 MET A O 5
ATOM 4181 N N . GLY A 1 36 ? 23.555 -20.466 -1.086 1.00 73.34 52 GLY A N 5
ATOM 4182 C CA . GLY A 1 36 ? 24.649 -20.087 -0.220 1.00 15.33 52 GLY A CA 5
ATOM 4183 C C . GLY A 1 36 ? 25.498 -19.000 -0.845 1.00 63.50 52 GLY A C 5
ATOM 4184 O O . GLY A 1 36 ? 26.281 -18.331 -0.164 1.00 60.40 52 GLY A O 5
ATOM 4188 N N . HIS A 1 37 ? 25.327 -18.804 -2.129 1.00 3.03 53 HIS A N 5
ATOM 4189 C CA . HIS A 1 37 ? 26.056 -17.789 -2.864 1.00 64.44 53 HIS A CA 5
ATOM 4190 C C . HIS A 1 37 ? 25.226 -16.515 -2.897 1.00 41.04 53 HIS A C 5
ATOM 4191 O O . HIS A 1 37 ? 24.022 -16.532 -2.557 1.00 71.31 53 HIS A O 5
ATOM 4205 N N . SER A 1 38 ? 25.835 -15.443 -3.314 1.00 13.22 54 SER A N 5
ATOM 4206 C CA . SER A 1 38 ? 25.181 -14.181 -3.460 1.00 2.13 54 SER A CA 5
ATOM 4207 C C . SER A 1 38 ? 25.721 -13.448 -4.687 1.00 14.43 54 SER A C 5
ATOM 4208 O O . SER A 1 38 ? 26.856 -13.681 -5.100 1.00 30.33 54 SER A O 5
ATOM 4216 N N . THR A 1 39 ? 24.908 -12.631 -5.286 1.00 64.52 55 THR A N 5
ATOM 4217 C CA . THR A 1 39 ? 25.307 -11.850 -6.432 1.00 31.33 55 THR A CA 5
ATOM 4218 C C . THR A 1 39 ? 24.538 -10.549 -6.416 1.00 24.40 55 THR A C 5
ATOM 4219 O O . THR A 1 39 ? 23.440 -10.493 -5.873 1.00 60.20 55 THR A O 5
ATOM 4230 N N . LYS A 1 40 ? 25.089 -9.521 -6.982 1.00 24.24 56 LYS A N 5
ATOM 4231 C CA . LYS A 1 40 ? 24.441 -8.240 -6.951 1.00 60.12 56 LYS A CA 5
ATOM 4232 C C . LYS A 1 40 ? 23.671 -8.062 -8.250 1.00 1.22 56 LYS A C 5
ATOM 4233 O O . LYS A 1 40 ? 24.179 -8.383 -9.319 1.00 41.23 56 LYS A O 5
ATOM 4252 N N . ILE A 1 41 ? 22.447 -7.607 -8.143 1.00 22.21 57 ILE A N 5
ATOM 4253 C CA . ILE A 1 41 ? 21.614 -7.343 -9.295 1.00 50.12 57 ILE A CA 5
ATOM 4254 C C . ILE A 1 41 ? 21.941 -5.955 -9.802 1.00 43.03 57 ILE A C 5
ATOM 4255 O O . ILE A 1 41 ? 21.487 -4.954 -9.231 1.00 54.54 57 ILE A O 5
ATOM 4271 N N . GLY A 1 42 ? 22.793 -5.891 -10.790 1.00 43.23 58 GLY A N 5
ATOM 4272 C CA . GLY A 1 42 ? 23.192 -4.627 -11.347 1.00 44.30 58 GLY A CA 5
ATOM 4273 C C . GLY A 1 42 ? 22.176 -4.086 -12.317 1.00 21.21 58 GLY A C 5
ATOM 4274 O O . GLY A 1 42 ? 21.002 -4.485 -12.296 1.00 0.12 58 GLY A O 5
ATOM 4278 N N . ARG A 1 43 ? 22.610 -3.202 -13.184 1.00 10.41 59 ARG A N 5
ATOM 4279 C CA . ARG A 1 43 ? 21.724 -2.606 -14.156 1.00 21.11 59 ARG A CA 5
ATOM 4280 C C . ARG A 1 43 ? 21.263 -3.645 -15.172 1.00 72.25 59 ARG A C 5
ATOM 4281 O O . ARG A 1 43 ? 21.879 -4.719 -15.309 1.00 15.52 59 ARG A O 5
ATOM 4302 N N . GLY A 1 44 ? 20.132 -3.375 -15.803 1.00 55.42 60 GLY A N 5
ATOM 4303 C CA . GLY A 1 44 ? 19.587 -4.279 -16.801 1.00 10.01 60 GLY A CA 5
ATOM 4304 C C . GLY A 1 44 ? 19.091 -5.572 -16.184 1.00 32.41 60 GLY A C 5
ATOM 4305 O O . GLY A 1 44 ? 18.845 -6.546 -16.890 1.00 33.53 60 GLY A O 5
ATOM 4309 N N . CYS A 1 45 ? 18.963 -5.564 -14.846 1.00 61.00 61 CYS A N 5
ATOM 4310 C CA . CYS A 1 45 ? 18.551 -6.722 -14.039 1.00 62.33 61 CYS A CA 5
ATOM 4311 C C . CYS A 1 45 ? 19.620 -7.805 -14.081 1.00 33.52 61 CYS A C 5
ATOM 4312 O O . CYS A 1 45 ? 19.383 -8.929 -13.669 1.00 75.10 61 CYS A O 5
ATOM 4319 N N . LYS A 1 46 ? 20.812 -7.433 -14.511 1.00 54.12 62 LYS A N 5
ATOM 4320 C CA . LYS A 1 46 ? 21.863 -8.383 -14.738 1.00 55.33 62 LYS A CA 5
ATOM 4321 C C . LYS A 1 46 ? 22.701 -8.565 -13.465 1.00 20.32 62 LYS A C 5
ATOM 4322 O O . LYS A 1 46 ? 23.342 -7.620 -12.979 1.00 54.35 62 LYS A O 5
ATOM 4341 N N . PRO A 1 47 ? 22.660 -9.766 -12.881 1.00 53.24 63 PRO A N 5
ATOM 4342 C CA . PRO A 1 47 ? 23.460 -10.098 -11.719 1.00 4.10 63 PRO A CA 5
ATOM 4343 C C . PRO A 1 47 ? 24.942 -10.270 -12.085 1.00 32.54 63 PRO A C 5
ATOM 4344 O O . PRO A 1 47 ? 25.270 -10.718 -13.191 1.00 11.30 63 PRO A O 5
ATOM 4355 N N . GLU A 1 48 ? 25.815 -9.902 -11.161 1.00 5.44 64 GLU A N 5
ATOM 4356 C CA . GLU A 1 48 ? 27.275 -9.962 -11.350 1.00 43.10 64 GLU A CA 5
ATOM 4357 C C . GLU A 1 48 ? 27.670 -11.368 -11.755 1.00 10.03 64 GLU A C 5
ATOM 4358 O O . GLU A 1 48 ? 28.176 -11.606 -12.855 1.00 72.12 64 GLU A O 5
ATOM 4370 N N . THR A 1 49 ? 27.360 -12.283 -10.891 1.00 11.35 65 THR A N 5
ATOM 4371 C CA . THR A 1 49 ? 27.592 -13.658 -11.106 1.00 11.31 65 THR A CA 5
ATOM 4372 C C . THR A 1 49 ? 26.287 -14.279 -11.598 1.00 11.12 65 THR A C 5
ATOM 4373 O O . THR A 1 49 ? 25.229 -14.099 -10.974 1.00 30.42 65 THR A O 5
ATOM 4384 N N . THR A 1 50 ? 26.350 -14.926 -12.725 1.00 10.12 66 THR A N 5
ATOM 4385 C CA . THR A 1 50 ? 25.201 -15.551 -13.326 1.00 41.04 66 THR A CA 5
ATOM 4386 C C . THR A 1 50 ? 25.342 -17.073 -13.344 1.00 31.34 66 THR A C 5
ATOM 4387 O O . THR A 1 50 ? 24.371 -17.796 -13.581 1.00 3.50 66 THR A O 5
ATOM 4398 N N . GLU A 1 51 ? 26.531 -17.555 -13.056 1.00 23.34 67 GLU A N 5
ATOM 4399 C CA . GLU A 1 51 ? 26.790 -18.965 -13.091 1.00 13.40 67 GLU A CA 5
ATOM 4400 C C . GLU A 1 51 ? 27.526 -19.395 -11.838 1.00 2.44 67 GLU A C 5
ATOM 4401 O O . GLU A 1 51 ? 28.459 -18.726 -11.399 1.00 74.00 67 GLU A O 5
ATOM 4413 N N . TRP A 1 52 ? 27.094 -20.484 -11.274 1.00 75.34 68 TRP A N 5
ATOM 4414 C CA . TRP A 1 52 ? 27.698 -21.077 -10.115 1.00 20.12 68 TRP A CA 5
ATOM 4415 C C . TRP A 1 52 ? 27.860 -22.558 -10.353 1.00 53.35 68 TRP A C 5
ATOM 4416 O O . TRP A 1 52 ? 27.159 -23.131 -11.210 1.00 13.12 68 TRP A O 5
ATOM 4437 N N . SER A 1 53 ? 28.708 -23.181 -9.547 1.00 41.32 69 SER A N 5
ATOM 4438 C CA . SER A 1 53 ? 29.060 -24.602 -9.632 1.00 3.42 69 SER A CA 5
ATOM 4439 C C . SER A 1 53 ? 27.834 -25.508 -9.767 1.00 73.23 69 SER A C 5
ATOM 4440 O O . SER A 1 53 ? 27.838 -26.497 -10.508 1.00 73.21 69 SER A O 5
ATOM 4448 N N . ASP A 1 54 ? 26.796 -25.129 -9.084 1.00 3.33 70 ASP A N 5
ATOM 4449 C CA . ASP A 1 54 ? 25.575 -25.875 -9.033 1.00 73.20 70 ASP A CA 5
ATOM 4450 C C . ASP A 1 54 ? 24.376 -24.963 -9.125 1.00 20.41 70 ASP A C 5
ATOM 4451 O O . ASP A 1 54 ? 23.310 -25.275 -8.599 1.00 34.42 70 ASP A O 5
ATOM 4460 N N . ALA A 1 55 ? 24.516 -23.856 -9.857 1.00 32.21 71 ALA A N 5
ATOM 4461 C CA . ALA A 1 55 ? 23.401 -22.933 -10.023 1.00 11.44 71 ALA A CA 5
ATOM 4462 C C . ALA A 1 55 ? 23.631 -22.029 -11.213 1.00 12.02 71 ALA A C 5
ATOM 4463 O O . ALA A 1 55 ? 24.757 -21.757 -11.557 1.00 52.25 71 ALA A O 5
ATOM 4470 N N . GLU A 1 56 ? 22.580 -21.608 -11.874 1.00 1.11 72 GLU A N 5
ATOM 4471 C CA . GLU A 1 56 ? 22.741 -20.738 -13.028 1.00 44.12 72 GLU A CA 5
ATOM 4472 C C . GLU A 1 56 ? 21.507 -19.879 -13.235 1.00 21.34 72 GLU A C 5
ATOM 4473 O O . GLU A 1 56 ? 20.370 -20.362 -13.097 1.00 52.12 72 GLU A O 5
ATOM 4485 N N . ILE A 1 57 ? 21.733 -18.624 -13.544 1.00 71.31 73 ILE A N 5
ATOM 4486 C CA . ILE A 1 57 ? 20.672 -17.690 -13.853 1.00 71.05 73 ILE A CA 5
ATOM 4487 C C . ILE A 1 57 ? 20.395 -17.853 -15.333 1.00 20.00 73 ILE A C 5
ATOM 4488 O O . ILE A 1 57 ? 21.319 -17.759 -16.139 1.00 71.24 73 ILE A O 5
ATOM 4504 N N . TYR A 1 58 ? 19.178 -18.106 -15.705 1.00 0.21 74 TYR A N 5
ATOM 4505 C CA . TYR A 1 58 ? 18.895 -18.293 -17.101 1.00 22.31 74 TYR A CA 5
ATOM 4506 C C . TYR A 1 58 ? 18.148 -17.098 -17.686 1.00 61.40 74 TYR A C 5
ATOM 4507 O O . TYR A 1 58 ? 18.237 -16.833 -18.883 1.00 11.00 74 TYR A O 5
ATOM 4525 N N . SER A 1 59 ? 17.428 -16.370 -16.858 1.00 61.42 75 SER A N 5
ATOM 4526 C CA . SER A 1 59 ? 16.667 -15.248 -17.343 1.00 44.32 75 SER A CA 5
ATOM 4527 C C . SER A 1 59 ? 16.651 -14.139 -16.296 1.00 22.44 75 SER A C 5
ATOM 4528 O O . SER A 1 59 ? 16.752 -14.413 -15.098 1.00 61.35 75 SER A O 5
ATOM 4536 N N . TRP A 1 60 ? 16.567 -12.915 -16.750 1.00 1.34 76 TRP A N 5
ATOM 4537 C CA . TRP A 1 60 ? 16.462 -11.759 -15.900 1.00 74.33 76 TRP A CA 5
ATOM 4538 C C . TRP A 1 60 ? 15.662 -10.671 -16.623 1.00 34.55 76 TRP A C 5
ATOM 4539 O O . TRP A 1 60 ? 16.157 -10.099 -17.612 1.00 23.40 76 TRP A O 5
ATOM 4561 N N . GLY A 1 1 ? 10.159 4.270 -1.492 1.00 13.00 17 GLY A N 6
ATOM 4562 C CA . GLY A 1 1 ? 11.172 3.363 -2.022 1.00 45.03 17 GLY A CA 6
ATOM 4563 C C . GLY A 1 1 ? 10.529 2.217 -2.753 1.00 21.54 17 GLY A C 6
ATOM 4564 O O . GLY A 1 1 ? 9.294 2.170 -2.856 1.00 33.12 17 GLY A O 6
ATOM 4570 N N . PRO A 1 2 ? 11.320 1.286 -3.304 1.00 31.34 18 PRO A N 6
ATOM 4571 C CA . PRO A 1 2 ? 10.788 0.129 -4.005 1.00 61.10 18 PRO A CA 6
ATOM 4572 C C . PRO A 1 2 ? 10.098 -0.850 -3.052 1.00 63.34 18 PRO A C 6
ATOM 4573 O O . PRO A 1 2 ? 10.725 -1.430 -2.151 1.00 31.11 18 PRO A O 6
ATOM 4584 N N . HIS A 1 3 ? 8.805 -0.980 -3.221 1.00 52.12 19 HIS A N 6
ATOM 4585 C CA . HIS A 1 3 ? 8.003 -1.887 -2.422 1.00 22.12 19 HIS A CA 6
ATOM 4586 C C . HIS A 1 3 ? 7.951 -3.206 -3.148 1.00 2.43 19 HIS A C 6
ATOM 4587 O O . HIS A 1 3 ? 8.191 -4.273 -2.577 1.00 63.51 19 HIS A O 6
ATOM 4601 N N . MET A 1 4 ? 7.654 -3.120 -4.423 1.00 50.10 20 MET A N 6
ATOM 4602 C CA . MET A 1 4 ? 7.654 -4.265 -5.291 1.00 13.23 20 MET A CA 6
ATOM 4603 C C . MET A 1 4 ? 9.032 -4.359 -5.890 1.00 21.44 20 MET A C 6
ATOM 4604 O O . MET A 1 4 ? 9.632 -3.333 -6.210 1.00 21.43 20 MET A O 6
ATOM 4618 N N . ALA A 1 5 ? 9.534 -5.551 -6.020 1.00 74.01 21 ALA A N 6
ATOM 4619 C CA . ALA A 1 5 ? 10.860 -5.762 -6.555 1.00 55.31 21 ALA A CA 6
ATOM 4620 C C . ALA A 1 5 ? 10.896 -5.434 -8.043 1.00 71.43 21 ALA A C 6
ATOM 4621 O O . ALA A 1 5 ? 9.884 -5.582 -8.734 1.00 13.21 21 ALA A O 6
ATOM 4628 N N . ASP A 1 6 ? 12.044 -4.977 -8.518 1.00 31.30 22 ASP A N 6
ATOM 4629 C CA . ASP A 1 6 ? 12.211 -4.608 -9.929 1.00 11.01 22 ASP A CA 6
ATOM 4630 C C . ASP A 1 6 ? 12.114 -5.800 -10.841 1.00 3.51 22 ASP A C 6
ATOM 4631 O O . ASP A 1 6 ? 11.328 -5.804 -11.793 1.00 64.11 22 ASP A O 6
ATOM 4640 N N . CYS A 1 7 ? 12.895 -6.811 -10.558 1.00 2.20 23 CYS A N 6
ATOM 4641 C CA . CYS A 1 7 ? 13.050 -7.898 -11.487 1.00 11.45 23 CYS A CA 6
ATOM 4642 C C . CYS A 1 7 ? 12.881 -9.249 -10.827 1.00 41.10 23 CYS A C 6
ATOM 4643 O O . CYS A 1 7 ? 13.124 -9.410 -9.626 1.00 74.44 23 CYS A O 6
ATOM 4650 N N . THR A 1 8 ? 12.460 -10.206 -11.610 1.00 71.13 24 THR A N 6
ATOM 4651 C CA . THR A 1 8 ? 12.344 -11.559 -11.180 1.00 34.30 24 THR A CA 6
ATOM 4652 C C . THR A 1 8 ? 13.440 -12.379 -11.861 1.00 4.54 24 THR A C 6
ATOM 4653 O O . THR A 1 8 ? 13.480 -12.490 -13.081 1.00 13.30 24 THR A O 6
ATOM 4664 N N . LEU A 1 9 ? 14.336 -12.887 -11.066 1.00 33.32 25 LEU A N 6
ATOM 4665 C CA . LEU A 1 9 ? 15.468 -13.625 -11.530 1.00 63.33 25 LEU A CA 6
ATOM 4666 C C . LEU A 1 9 ? 15.118 -15.102 -11.571 1.00 14.11 25 LEU A C 6
ATOM 4667 O O . LEU A 1 9 ? 14.932 -15.749 -10.520 1.00 2.34 25 LEU A O 6
ATOM 4683 N N . GLY A 1 10 ? 14.993 -15.614 -12.756 1.00 44.14 26 GLY A N 6
ATOM 4684 C CA . GLY A 1 10 ? 14.696 -16.992 -12.951 1.00 53.02 26 GLY A CA 6
ATOM 4685 C C . GLY A 1 10 ? 15.973 -17.766 -13.060 1.00 33.41 26 GLY A C 6
ATOM 4686 O O . GLY A 1 10 ? 16.754 -17.574 -14.016 1.00 40.25 26 GLY A O 6
ATOM 4690 N N . CYS A 1 11 ? 16.210 -18.619 -12.110 1.00 2.42 27 CYS A N 6
ATOM 4691 C CA . CYS A 1 11 ? 17.425 -19.386 -12.054 1.00 31.05 27 CYS A CA 6
ATOM 4692 C C . CYS A 1 11 ? 17.171 -20.814 -11.669 1.00 72.43 27 CYS A C 6
ATOM 4693 O O . CYS A 1 11 ? 16.086 -21.157 -11.216 1.00 64.02 27 CYS A O 6
ATOM 4701 N N . LYS A 1 12 ? 18.134 -21.643 -11.922 1.00 63.15 28 LYS A N 6
ATOM 4702 C CA . LYS A 1 12 ? 18.067 -23.027 -11.560 1.00 73.31 28 LYS A CA 6
ATOM 4703 C C . LYS A 1 12 ? 19.284 -23.446 -10.778 1.00 74.41 28 LYS A C 6
ATOM 4704 O O . LYS A 1 12 ? 20.400 -22.989 -11.055 1.00 62.21 28 LYS A O 6
ATOM 4723 N N . TYR A 1 13 ? 19.061 -24.258 -9.785 1.00 74.20 29 TYR A N 6
ATOM 4724 C CA . TYR A 1 13 ? 20.112 -24.738 -8.924 1.00 43.24 29 TYR A CA 6
ATOM 4725 C C . TYR A 1 13 ? 20.115 -26.251 -8.888 1.00 2.10 29 TYR A C 6
ATOM 4726 O O . TYR A 1 13 ? 19.089 -26.886 -9.144 1.00 41.51 29 TYR A O 6
ATOM 4744 N N . LEU A 1 14 ? 21.249 -26.813 -8.600 1.00 12.54 30 LEU A N 6
ATOM 4745 C CA . LEU A 1 14 ? 21.405 -28.229 -8.567 1.00 41.31 30 LEU A CA 6
ATOM 4746 C C . LEU A 1 14 ? 21.142 -28.744 -7.170 1.00 41.34 30 LEU A C 6
ATOM 4747 O O . LEU A 1 14 ? 21.895 -28.470 -6.234 1.00 4.05 30 LEU A O 6
ATOM 4763 N N . GLU A 1 15 ? 20.081 -29.457 -7.029 1.00 63.24 31 GLU A N 6
ATOM 4764 C CA . GLU A 1 15 ? 19.725 -30.069 -5.794 1.00 64.13 31 GLU A CA 6
ATOM 4765 C C . GLU A 1 15 ? 19.606 -31.556 -5.992 1.00 74.43 31 GLU A C 6
ATOM 4766 O O . GLU A 1 15 ? 18.715 -32.008 -6.710 1.00 4.21 31 GLU A O 6
ATOM 4778 N N . ASN A 1 16 ? 20.528 -32.306 -5.399 1.00 54.22 32 ASN A N 6
ATOM 4779 C CA . ASN A 1 16 ? 20.540 -33.774 -5.462 1.00 73.03 32 ASN A CA 6
ATOM 4780 C C . ASN A 1 16 ? 20.638 -34.246 -6.903 1.00 42.45 32 ASN A C 6
ATOM 4781 O O . ASN A 1 16 ? 20.029 -35.239 -7.298 1.00 54.32 32 ASN A O 6
ATOM 4792 N N . ASN A 1 17 ? 21.449 -33.511 -7.671 1.00 52.23 33 ASN A N 6
ATOM 4793 C CA . ASN A 1 17 ? 21.704 -33.745 -9.112 1.00 44.11 33 ASN A CA 6
ATOM 4794 C C . ASN A 1 17 ? 20.524 -33.354 -9.978 1.00 34.45 33 ASN A C 6
ATOM 4795 O O . ASN A 1 17 ? 20.523 -33.567 -11.176 1.00 74.31 33 ASN A O 6
ATOM 4806 N N . ARG A 1 18 ? 19.548 -32.750 -9.384 1.00 5.31 34 ARG A N 6
ATOM 4807 C CA . ARG A 1 18 ? 18.386 -32.302 -10.099 1.00 70.24 34 ARG A CA 6
ATOM 4808 C C . ARG A 1 18 ? 18.421 -30.795 -10.219 1.00 72.44 34 ARG A C 6
ATOM 4809 O O . ARG A 1 18 ? 18.597 -30.099 -9.218 1.00 72.44 34 ARG A O 6
ATOM 4830 N N . TRP A 1 19 ? 18.289 -30.296 -11.417 1.00 22.25 35 TRP A N 6
ATOM 4831 C CA . TRP A 1 19 ? 18.189 -28.875 -11.617 1.00 22.01 35 TRP A CA 6
ATOM 4832 C C . TRP A 1 19 ? 16.787 -28.421 -11.285 1.00 52.01 35 TRP A C 6
ATOM 4833 O O . TRP A 1 19 ? 15.817 -28.837 -11.928 1.00 5.41 35 TRP A O 6
ATOM 4854 N N . VAL A 1 20 ? 16.681 -27.630 -10.257 1.00 10.15 36 VAL A N 6
ATOM 4855 C CA . VAL A 1 20 ? 15.417 -27.113 -9.802 1.00 73.35 36 VAL A CA 6
ATOM 4856 C C . VAL A 1 20 ? 15.344 -25.645 -10.161 1.00 62.04 36 VAL A C 6
ATOM 4857 O O . VAL A 1 20 ? 16.247 -24.875 -9.802 1.00 11.03 36 VAL A O 6
ATOM 4870 N N . SER A 1 21 ? 14.331 -25.266 -10.894 1.00 15.34 37 SER A N 6
ATOM 4871 C CA . SER A 1 21 ? 14.166 -23.889 -11.276 1.00 74.34 37 SER A CA 6
ATOM 4872 C C . SER A 1 21 ? 13.382 -23.121 -10.212 1.00 53.54 37 SER A C 6
ATOM 4873 O O . SER A 1 21 ? 12.469 -23.659 -9.576 1.00 72.31 37 SER A O 6
ATOM 4881 N N . VAL A 1 22 ? 13.749 -21.890 -10.026 1.00 31.24 38 VAL A N 6
ATOM 4882 C CA . VAL A 1 22 ? 13.119 -21.007 -9.080 1.00 72.53 38 VAL A CA 6
ATOM 4883 C C . VAL A 1 22 ? 13.136 -19.589 -9.668 1.00 11.14 38 VAL A C 6
ATOM 4884 O O . VAL A 1 22 ? 13.925 -19.295 -10.581 1.00 53.34 38 VAL A O 6
ATOM 4897 N N . SER A 1 23 ? 12.261 -18.755 -9.208 1.00 70.42 39 SER A N 6
ATOM 4898 C CA . SER A 1 23 ? 12.198 -17.398 -9.637 1.00 64.34 39 SER A CA 6
ATOM 4899 C C . SER A 1 23 ? 12.104 -16.480 -8.422 1.00 32.21 39 SER A C 6
ATOM 4900 O O . SER A 1 23 ? 11.116 -16.499 -7.692 1.00 35.21 39 SER A O 6
ATOM 4908 N N . LYS A 1 24 ? 13.133 -15.713 -8.182 1.00 64.34 40 LYS A N 6
ATOM 4909 C CA . LYS A 1 24 ? 13.147 -14.835 -7.031 1.00 41.33 40 LYS A CA 6
ATOM 4910 C C . LYS A 1 24 ? 13.121 -13.414 -7.486 1.00 62.23 40 LYS A C 6
ATOM 4911 O O . LYS A 1 24 ? 13.725 -13.084 -8.483 1.00 62.12 40 LYS A O 6
ATOM 4930 N N . SER A 1 25 ? 12.453 -12.580 -6.778 1.00 0.43 41 SER A N 6
ATOM 4931 C CA . SER A 1 25 ? 12.353 -11.208 -7.185 1.00 14.35 41 SER A CA 6
ATOM 4932 C C . SER A 1 25 ? 13.233 -10.327 -6.310 1.00 11.14 41 SER A C 6
ATOM 4933 O O . SER A 1 25 ? 13.302 -10.513 -5.083 1.00 3.51 41 SER A O 6
ATOM 4941 N N . ALA A 1 26 ? 13.926 -9.412 -6.935 1.00 64.44 42 ALA A N 6
ATOM 4942 C CA . ALA A 1 26 ? 14.784 -8.479 -6.253 1.00 75.03 42 ALA A CA 6
ATOM 4943 C C . ALA A 1 26 ? 14.828 -7.186 -7.030 1.00 4.31 42 ALA A C 6
ATOM 4944 O O . ALA A 1 26 ? 14.338 -7.120 -8.163 1.00 24.24 42 ALA A O 6
ATOM 4951 N N . ASN A 1 27 ? 15.377 -6.175 -6.444 1.00 23.14 43 ASN A N 6
ATOM 4952 C CA . ASN A 1 27 ? 15.428 -4.869 -7.054 1.00 44.51 43 ASN A CA 6
ATOM 4953 C C . ASN A 1 27 ? 16.783 -4.637 -7.639 1.00 60.11 43 ASN A C 6
ATOM 4954 O O . ASN A 1 27 ? 17.731 -5.384 -7.348 1.00 4.21 43 ASN A O 6
ATOM 4965 N N . ILE A 1 28 ? 16.892 -3.619 -8.454 1.00 51.32 44 ILE A N 6
ATOM 4966 C CA . ILE A 1 28 ? 18.159 -3.228 -9.010 1.00 51.30 44 ILE A CA 6
ATOM 4967 C C . ILE A 1 28 ? 18.966 -2.658 -7.862 1.00 53.13 44 ILE A C 6
ATOM 4968 O O . ILE A 1 28 ? 18.579 -1.650 -7.260 1.00 53.03 44 ILE A O 6
ATOM 4984 N N . GLY A 1 29 ? 20.032 -3.320 -7.519 1.00 34.22 45 GLY A N 6
ATOM 4985 C CA . GLY A 1 29 ? 20.799 -2.905 -6.389 1.00 45.13 45 GLY A CA 6
ATOM 4986 C C . GLY A 1 29 ? 20.776 -3.939 -5.285 1.00 62.44 45 GLY A C 6
ATOM 4987 O O . GLY A 1 29 ? 21.575 -3.871 -4.351 1.00 61.33 45 GLY A O 6
ATOM 4991 N N . ASP A 1 30 ? 19.863 -4.899 -5.385 1.00 40.13 46 ASP A N 6
ATOM 4992 C CA . ASP A 1 30 ? 19.760 -5.969 -4.382 1.00 31.45 46 ASP A CA 6
ATOM 4993 C C . ASP A 1 30 ? 20.787 -7.043 -4.592 1.00 4.04 46 ASP A C 6
ATOM 4994 O O . ASP A 1 30 ? 21.463 -7.104 -5.627 1.00 61.30 46 ASP A O 6
ATOM 5003 N N . THR A 1 31 ? 20.903 -7.878 -3.610 1.00 1.34 47 THR A N 6
ATOM 5004 C CA . THR A 1 31 ? 21.754 -9.008 -3.645 1.00 32.01 47 THR A CA 6
ATOM 5005 C C . THR A 1 31 ? 20.872 -10.261 -3.723 1.00 11.03 47 THR A C 6
ATOM 5006 O O . THR A 1 31 ? 20.003 -10.468 -2.880 1.00 3.24 47 THR A O 6
ATOM 5017 N N . LEU A 1 32 ? 21.061 -11.034 -4.752 1.00 12.14 48 LEU A N 6
ATOM 5018 C CA . LEU A 1 32 ? 20.349 -12.270 -4.939 1.00 43.34 48 LEU A CA 6
ATOM 5019 C C . LEU A 1 32 ? 21.098 -13.365 -4.230 1.00 64.25 48 LEU A C 6
ATOM 5020 O O . LEU A 1 32 ? 22.331 -13.417 -4.292 1.00 74.11 48 LEU A O 6
ATOM 5036 N N . TYR A 1 33 ? 20.375 -14.206 -3.553 1.00 45.53 49 TYR A N 6
ATOM 5037 C CA . TYR A 1 33 ? 20.953 -15.283 -2.811 1.00 3.53 49 TYR A CA 6
ATOM 5038 C C . TYR A 1 33 ? 20.518 -16.611 -3.415 1.00 64.41 49 TYR A C 6
ATOM 5039 O O . TYR A 1 33 ? 19.316 -16.874 -3.588 1.00 22.44 49 TYR A O 6
ATOM 5057 N N . ILE A 1 34 ? 21.485 -17.414 -3.756 1.00 33.02 50 ILE A N 6
ATOM 5058 C CA . ILE A 1 34 ? 21.283 -18.713 -4.374 1.00 33.41 50 ILE A CA 6
ATOM 5059 C C . ILE A 1 34 ? 22.167 -19.760 -3.715 1.00 15.41 50 ILE A C 6
ATOM 5060 O O . ILE A 1 34 ? 23.375 -19.693 -3.837 1.00 15.30 50 ILE A O 6
ATOM 5076 N N . MET A 1 35 ? 21.561 -20.680 -2.952 1.00 71.44 51 MET A N 6
ATOM 5077 C CA . MET A 1 35 ? 22.276 -21.855 -2.383 1.00 32.35 51 MET A CA 6
ATOM 5078 C C . MET A 1 35 ? 23.414 -21.419 -1.434 1.00 11.11 51 MET A C 6
ATOM 5079 O O . MET A 1 35 ? 24.368 -22.163 -1.182 1.00 34.14 51 MET A O 6
ATOM 5093 N N . GLY A 1 36 ? 23.284 -20.223 -0.895 1.00 73.34 52 GLY A N 6
ATOM 5094 C CA . GLY A 1 36 ? 24.289 -19.675 -0.014 1.00 15.33 52 GLY A CA 6
ATOM 5095 C C . GLY A 1 36 ? 25.115 -18.605 -0.704 1.00 63.50 52 GLY A C 6
ATOM 5096 O O . GLY A 1 36 ? 25.737 -17.753 -0.041 1.00 60.40 52 GLY A O 6
ATOM 5100 N N . HIS A 1 37 ? 25.088 -18.624 -2.024 1.00 3.03 53 HIS A N 6
ATOM 5101 C CA . HIS A 1 37 ? 25.848 -17.696 -2.850 1.00 64.44 53 HIS A CA 6
ATOM 5102 C C . HIS A 1 37 ? 25.113 -16.379 -2.943 1.00 41.04 53 HIS A C 6
ATOM 5103 O O . HIS A 1 37 ? 23.908 -16.316 -2.673 1.00 71.31 53 HIS A O 6
ATOM 5117 N N . SER A 1 38 ? 25.804 -15.342 -3.350 1.00 13.22 54 SER A N 6
ATOM 5118 C CA . SER A 1 38 ? 25.199 -14.049 -3.451 1.00 2.13 54 SER A CA 6
ATOM 5119 C C . SER A 1 38 ? 25.742 -13.247 -4.626 1.00 14.43 54 SER A C 6
ATOM 5120 O O . SER A 1 38 ? 26.954 -13.149 -4.833 1.00 30.33 54 SER A O 6
ATOM 5128 N N . THR A 1 39 ? 24.857 -12.674 -5.372 1.00 64.52 55 THR A N 6
ATOM 5129 C CA . THR A 1 39 ? 25.220 -11.898 -6.528 1.00 31.33 55 THR A CA 6
ATOM 5130 C C . THR A 1 39 ? 24.485 -10.571 -6.490 1.00 24.40 55 THR A C 6
ATOM 5131 O O . THR A 1 39 ? 23.423 -10.470 -5.889 1.00 60.20 55 THR A O 6
ATOM 5142 N N . LYS A 1 40 ? 25.036 -9.582 -7.103 1.00 24.24 56 LYS A N 6
ATOM 5143 C CA . LYS A 1 40 ? 24.449 -8.271 -7.088 1.00 60.12 56 LYS A CA 6
ATOM 5144 C C . LYS A 1 40 ? 23.642 -8.082 -8.353 1.00 1.22 56 LYS A C 6
ATOM 5145 O O . LYS A 1 40 ? 24.115 -8.407 -9.448 1.00 41.23 56 LYS A O 6
ATOM 5164 N N . ILE A 1 41 ? 22.433 -7.605 -8.200 1.00 22.21 57 ILE A N 6
ATOM 5165 C CA . ILE A 1 41 ? 21.565 -7.354 -9.325 1.00 50.12 57 ILE A CA 6
ATOM 5166 C C . ILE A 1 41 ? 21.902 -5.993 -9.900 1.00 43.03 57 ILE A C 6
ATOM 5167 O O . ILE A 1 41 ? 21.589 -4.957 -9.289 1.00 54.54 57 ILE A O 6
ATOM 5183 N N . GLY A 1 42 ? 22.599 -5.997 -11.012 1.00 43.23 58 GLY A N 6
ATOM 5184 C CA . GLY A 1 42 ? 22.967 -4.776 -11.664 1.00 44.30 58 GLY A CA 6
ATOM 5185 C C . GLY A 1 42 ? 21.863 -4.250 -12.557 1.00 21.21 58 GLY A C 6
ATOM 5186 O O . GLY A 1 42 ? 20.685 -4.547 -12.353 1.00 0.12 58 GLY A O 6
ATOM 5190 N N . ARG A 1 43 ? 22.241 -3.514 -13.572 1.00 10.41 59 ARG A N 6
ATOM 5191 C CA . ARG A 1 43 ? 21.278 -2.881 -14.453 1.00 21.11 59 ARG A CA 6
ATOM 5192 C C . ARG A 1 43 ? 20.698 -3.890 -15.409 1.00 72.25 59 ARG A C 6
ATOM 5193 O O . ARG A 1 43 ? 21.316 -4.941 -15.679 1.00 15.52 59 ARG A O 6
ATOM 5214 N N . GLY A 1 44 ? 19.498 -3.611 -15.875 1.00 55.42 60 GLY A N 6
ATOM 5215 C CA . GLY A 1 44 ? 18.821 -4.492 -16.803 1.00 10.01 60 GLY A CA 6
ATOM 5216 C C . GLY A 1 44 ? 18.484 -5.820 -16.181 1.00 32.41 60 GLY A C 6
ATOM 5217 O O . GLY A 1 44 ? 18.291 -6.804 -16.886 1.00 33.53 60 GLY A O 6
ATOM 5221 N N . CYS A 1 45 ? 18.447 -5.832 -14.841 1.00 61.00 61 CYS A N 6
ATOM 5222 C CA . CYS A 1 45 ? 18.147 -7.013 -14.022 1.00 62.33 61 CYS A CA 6
ATOM 5223 C C . CYS A 1 45 ? 19.304 -8.016 -14.051 1.00 33.52 61 CYS A C 6
ATOM 5224 O O . CYS A 1 45 ? 19.189 -9.090 -13.490 1.00 75.10 61 CYS A O 6
ATOM 5231 N N . LYS A 1 46 ? 20.430 -7.634 -14.656 1.00 54.12 62 LYS A N 6
ATOM 5232 C CA . LYS A 1 46 ? 21.532 -8.556 -14.878 1.00 55.33 62 LYS A CA 6
ATOM 5233 C C . LYS A 1 46 ? 22.396 -8.684 -13.622 1.00 20.32 62 LYS A C 6
ATOM 5234 O O . LYS A 1 46 ? 23.044 -7.724 -13.204 1.00 54.35 62 LYS A O 6
ATOM 5253 N N . PRO A 1 47 ? 22.382 -9.862 -12.985 1.00 53.24 63 PRO A N 6
ATOM 5254 C CA . PRO A 1 47 ? 23.217 -10.130 -11.833 1.00 4.10 63 PRO A CA 6
ATOM 5255 C C . PRO A 1 47 ? 24.671 -10.300 -12.253 1.00 32.54 63 PRO A C 6
ATOM 5256 O O . PRO A 1 47 ? 24.953 -10.825 -13.334 1.00 11.30 63 PRO A O 6
ATOM 5267 N N . GLU A 1 48 ? 25.584 -9.848 -11.414 1.00 5.44 64 GLU A N 6
ATOM 5268 C CA . GLU A 1 48 ? 27.015 -9.917 -11.704 1.00 43.10 64 GLU A CA 6
ATOM 5269 C C . GLU A 1 48 ? 27.424 -11.347 -11.972 1.00 10.03 64 GLU A C 6
ATOM 5270 O O . GLU A 1 48 ? 27.875 -11.677 -13.059 1.00 72.12 64 GLU A O 6
ATOM 5282 N N . THR A 1 49 ? 27.199 -12.178 -11.007 1.00 11.35 65 THR A N 6
ATOM 5283 C CA . THR A 1 49 ? 27.459 -13.567 -11.117 1.00 11.31 65 THR A CA 6
ATOM 5284 C C . THR A 1 49 ? 26.170 -14.247 -11.576 1.00 11.12 65 THR A C 6
ATOM 5285 O O . THR A 1 49 ? 25.115 -14.098 -10.934 1.00 30.42 65 THR A O 6
ATOM 5296 N N . THR A 1 50 ? 26.237 -14.905 -12.698 1.00 10.12 66 THR A N 6
ATOM 5297 C CA . THR A 1 50 ? 25.095 -15.571 -13.265 1.00 41.04 66 THR A CA 6
ATOM 5298 C C . THR A 1 50 ? 25.269 -17.079 -13.236 1.00 31.34 66 THR A C 6
ATOM 5299 O O . THR A 1 50 ? 24.300 -17.823 -13.375 1.00 3.50 66 THR A O 6
ATOM 5310 N N . GLU A 1 51 ? 26.486 -17.522 -13.042 1.00 23.34 67 GLU A N 6
ATOM 5311 C CA . GLU A 1 51 ? 26.775 -18.917 -13.047 1.00 13.40 67 GLU A CA 6
ATOM 5312 C C . GLU A 1 51 ? 27.541 -19.293 -11.797 1.00 2.44 67 GLU A C 6
ATOM 5313 O O . GLU A 1 51 ? 28.456 -18.593 -11.377 1.00 74.00 67 GLU A O 6
ATOM 5325 N N . TRP A 1 52 ? 27.123 -20.361 -11.207 1.00 75.34 68 TRP A N 6
ATOM 5326 C CA . TRP A 1 52 ? 27.746 -20.967 -10.076 1.00 20.12 68 TRP A CA 6
ATOM 5327 C C . TRP A 1 52 ? 27.916 -22.428 -10.404 1.00 53.35 68 TRP A C 6
ATOM 5328 O O . TRP A 1 52 ? 27.206 -22.949 -11.291 1.00 13.12 68 TRP A O 6
ATOM 5349 N N . SER A 1 53 ? 28.774 -23.106 -9.663 1.00 41.32 69 SER A N 6
ATOM 5350 C CA . SER A 1 53 ? 29.097 -24.518 -9.887 1.00 3.42 69 SER A CA 6
ATOM 5351 C C . SER A 1 53 ? 27.854 -25.405 -9.979 1.00 73.23 69 SER A C 6
ATOM 5352 O O . SER A 1 53 ? 27.817 -26.392 -10.711 1.00 73.21 69 SER A O 6
ATOM 5360 N N . ASP A 1 54 ? 26.853 -25.017 -9.267 1.00 3.33 70 ASP A N 6
ATOM 5361 C CA . ASP A 1 54 ? 25.647 -25.767 -9.155 1.00 73.20 70 ASP A CA 6
ATOM 5362 C C . ASP A 1 54 ? 24.443 -24.862 -9.246 1.00 20.41 70 ASP A C 6
ATOM 5363 O O . ASP A 1 54 ? 23.381 -25.186 -8.736 1.00 34.42 70 ASP A O 6
ATOM 5372 N N . ALA A 1 55 ? 24.578 -23.745 -9.964 1.00 32.21 71 ALA A N 6
ATOM 5373 C CA . ALA A 1 55 ? 23.451 -22.828 -10.123 1.00 11.44 71 ALA A CA 6
ATOM 5374 C C . ALA A 1 55 ? 23.675 -21.891 -11.291 1.00 12.02 71 ALA A C 6
ATOM 5375 O O . ALA A 1 55 ? 24.792 -21.594 -11.620 1.00 52.25 71 ALA A O 6
ATOM 5382 N N . GLU A 1 56 ? 22.623 -21.482 -11.952 1.00 1.11 72 GLU A N 6
ATOM 5383 C CA . GLU A 1 56 ? 22.753 -20.555 -13.077 1.00 44.12 72 GLU A CA 6
ATOM 5384 C C . GLU A 1 56 ? 21.477 -19.748 -13.265 1.00 21.34 72 GLU A C 6
ATOM 5385 O O . GLU A 1 56 ? 20.365 -20.283 -13.116 1.00 52.12 72 GLU A O 6
ATOM 5397 N N . ILE A 1 57 ? 21.637 -18.483 -13.577 1.00 71.31 73 ILE A N 6
ATOM 5398 C CA . ILE A 1 57 ? 20.527 -17.598 -13.860 1.00 71.05 73 ILE A CA 6
ATOM 5399 C C . ILE A 1 57 ? 20.223 -17.728 -15.341 1.00 20.00 73 ILE A C 6
ATOM 5400 O O . ILE A 1 57 ? 21.126 -17.577 -16.165 1.00 71.24 73 ILE A O 6
ATOM 5416 N N . TYR A 1 58 ? 18.998 -18.008 -15.689 1.00 0.21 74 TYR A N 6
ATOM 5417 C CA . TYR A 1 58 ? 18.653 -18.138 -17.088 1.00 22.31 74 TYR A CA 6
ATOM 5418 C C . TYR A 1 58 ? 17.902 -16.913 -17.591 1.00 61.40 74 TYR A C 6
ATOM 5419 O O . TYR A 1 58 ? 18.171 -16.412 -18.691 1.00 11.00 74 TYR A O 6
ATOM 5437 N N . SER A 1 59 ? 17.020 -16.396 -16.775 1.00 61.42 75 SER A N 6
ATOM 5438 C CA . SER A 1 59 ? 16.212 -15.269 -17.157 1.00 44.32 75 SER A CA 6
ATOM 5439 C C . SER A 1 59 ? 16.258 -14.215 -16.079 1.00 22.44 75 SER A C 6
ATOM 5440 O O . SER A 1 59 ? 16.226 -14.534 -14.896 1.00 61.35 75 SER A O 6
ATOM 5448 N N . TRP A 1 60 ? 16.369 -12.995 -16.480 1.00 1.34 76 TRP A N 6
ATOM 5449 C CA . TRP A 1 60 ? 16.365 -11.895 -15.572 1.00 74.33 76 TRP A CA 6
ATOM 5450 C C . TRP A 1 60 ? 15.455 -10.795 -16.092 1.00 34.55 76 TRP A C 6
ATOM 5451 O O . TRP A 1 60 ? 15.841 -10.062 -17.012 1.00 23.40 76 TRP A O 6
ATOM 5473 N N . GLY A 1 1 ? 3.886 2.958 -2.637 1.00 13.00 17 GLY A N 7
ATOM 5474 C CA . GLY A 1 1 ? 4.748 1.973 -3.276 1.00 45.03 17 GLY A CA 7
ATOM 5475 C C . GLY A 1 1 ? 4.009 0.682 -3.468 1.00 21.54 17 GLY A C 7
ATOM 5476 O O . GLY A 1 1 ? 3.224 0.310 -2.605 1.00 33.12 17 GLY A O 7
ATOM 5482 N N . PRO A 1 2 ? 4.204 -0.031 -4.597 1.00 31.34 18 PRO A N 7
ATOM 5483 C CA . PRO A 1 2 ? 3.531 -1.323 -4.842 1.00 61.10 18 PRO A CA 7
ATOM 5484 C C . PRO A 1 2 ? 3.993 -2.415 -3.865 1.00 63.34 18 PRO A C 7
ATOM 5485 O O . PRO A 1 2 ? 3.269 -3.379 -3.603 1.00 31.11 18 PRO A O 7
ATOM 5496 N N . HIS A 1 3 ? 5.199 -2.233 -3.337 1.00 52.12 19 HIS A N 7
ATOM 5497 C CA . HIS A 1 3 ? 5.844 -3.175 -2.423 1.00 22.12 19 HIS A CA 7
ATOM 5498 C C . HIS A 1 3 ? 6.061 -4.509 -3.087 1.00 2.43 19 HIS A C 7
ATOM 5499 O O . HIS A 1 3 ? 5.377 -5.495 -2.803 1.00 63.51 19 HIS A O 7
ATOM 5513 N N . MET A 1 4 ? 6.954 -4.504 -4.032 1.00 50.10 20 MET A N 7
ATOM 5514 C CA . MET A 1 4 ? 7.320 -5.674 -4.782 1.00 13.23 20 MET A CA 7
ATOM 5515 C C . MET A 1 4 ? 8.727 -5.378 -5.297 1.00 21.44 20 MET A C 7
ATOM 5516 O O . MET A 1 4 ? 9.249 -4.284 -5.031 1.00 21.43 20 MET A O 7
ATOM 5530 N N . ALA A 1 5 ? 9.335 -6.291 -5.967 1.00 74.01 21 ALA A N 7
ATOM 5531 C CA . ALA A 1 5 ? 10.682 -6.121 -6.433 1.00 55.31 21 ALA A CA 7
ATOM 5532 C C . ALA A 1 5 ? 10.711 -5.653 -7.888 1.00 71.43 21 ALA A C 7
ATOM 5533 O O . ALA A 1 5 ? 9.673 -5.617 -8.561 1.00 13.21 21 ALA A O 7
ATOM 5540 N N . ASP A 1 6 ? 11.888 -5.281 -8.364 1.00 31.30 22 ASP A N 7
ATOM 5541 C CA . ASP A 1 6 ? 12.048 -4.800 -9.737 1.00 11.01 22 ASP A CA 7
ATOM 5542 C C . ASP A 1 6 ? 12.079 -5.933 -10.737 1.00 3.51 22 ASP A C 7
ATOM 5543 O O . ASP A 1 6 ? 11.299 -5.956 -11.702 1.00 64.11 22 ASP A O 7
ATOM 5552 N N . CYS A 1 7 ? 12.950 -6.878 -10.516 1.00 2.20 23 CYS A N 7
ATOM 5553 C CA . CYS A 1 7 ? 13.199 -7.902 -11.495 1.00 11.45 23 CYS A CA 7
ATOM 5554 C C . CYS A 1 7 ? 13.028 -9.281 -10.923 1.00 41.10 23 CYS A C 7
ATOM 5555 O O . CYS A 1 7 ? 13.265 -9.506 -9.743 1.00 74.44 23 CYS A O 7
ATOM 5562 N N . THR A 1 8 ? 12.620 -10.192 -11.754 1.00 71.13 24 THR A N 7
ATOM 5563 C CA . THR A 1 8 ? 12.477 -11.556 -11.370 1.00 34.30 24 THR A CA 7
ATOM 5564 C C . THR A 1 8 ? 13.508 -12.397 -12.117 1.00 4.54 24 THR A C 7
ATOM 5565 O O . THR A 1 8 ? 13.439 -12.573 -13.332 1.00 13.30 24 THR A O 7
ATOM 5576 N N . LEU A 1 9 ? 14.463 -12.869 -11.378 1.00 33.32 25 LEU A N 7
ATOM 5577 C CA . LEU A 1 9 ? 15.574 -13.609 -11.889 1.00 63.33 25 LEU A CA 7
ATOM 5578 C C . LEU A 1 9 ? 15.189 -15.078 -11.940 1.00 14.11 25 LEU A C 7
ATOM 5579 O O . LEU A 1 9 ? 14.805 -15.661 -10.914 1.00 2.34 25 LEU A O 7
ATOM 5595 N N . GLY A 1 10 ? 15.258 -15.654 -13.101 1.00 44.14 26 GLY A N 7
ATOM 5596 C CA . GLY A 1 10 ? 14.953 -17.045 -13.263 1.00 53.02 26 GLY A CA 7
ATOM 5597 C C . GLY A 1 10 ? 16.220 -17.828 -13.252 1.00 33.41 26 GLY A C 7
ATOM 5598 O O . GLY A 1 10 ? 17.068 -17.652 -14.137 1.00 40.25 26 GLY A O 7
ATOM 5602 N N . CYS A 1 11 ? 16.379 -18.662 -12.276 1.00 2.42 27 CYS A N 7
ATOM 5603 C CA . CYS A 1 11 ? 17.591 -19.416 -12.105 1.00 31.05 27 CYS A CA 7
ATOM 5604 C C . CYS A 1 11 ? 17.300 -20.849 -11.764 1.00 72.43 27 CYS A C 7
ATOM 5605 O O . CYS A 1 11 ? 16.186 -21.192 -11.407 1.00 64.02 27 CYS A O 7
ATOM 5613 N N . LYS A 1 12 ? 18.283 -21.675 -11.924 1.00 63.15 28 LYS A N 7
ATOM 5614 C CA . LYS A 1 12 ? 18.191 -23.060 -11.579 1.00 73.31 28 LYS A CA 7
ATOM 5615 C C . LYS A 1 12 ? 19.387 -23.494 -10.773 1.00 74.41 28 LYS A C 7
ATOM 5616 O O . LYS A 1 12 ? 20.502 -23.022 -11.006 1.00 62.21 28 LYS A O 7
ATOM 5635 N N . TYR A 1 13 ? 19.147 -24.334 -9.808 1.00 74.20 29 TYR A N 7
ATOM 5636 C CA . TYR A 1 13 ? 20.186 -24.849 -8.946 1.00 43.24 29 TYR A CA 7
ATOM 5637 C C . TYR A 1 13 ? 20.120 -26.353 -8.912 1.00 2.10 29 TYR A C 7
ATOM 5638 O O . TYR A 1 13 ? 19.049 -26.938 -9.136 1.00 41.51 29 TYR A O 7
ATOM 5656 N N . LEU A 1 14 ? 21.236 -26.979 -8.676 1.00 12.54 30 LEU A N 7
ATOM 5657 C CA . LEU A 1 14 ? 21.287 -28.401 -8.624 1.00 41.31 30 LEU A CA 7
ATOM 5658 C C . LEU A 1 14 ? 20.891 -28.886 -7.240 1.00 41.34 30 LEU A C 7
ATOM 5659 O O . LEU A 1 14 ? 21.574 -28.618 -6.244 1.00 4.05 30 LEU A O 7
ATOM 5675 N N . GLU A 1 15 ? 19.793 -29.561 -7.169 1.00 63.24 31 GLU A N 7
ATOM 5676 C CA . GLU A 1 15 ? 19.342 -30.111 -5.939 1.00 64.13 31 GLU A CA 7
ATOM 5677 C C . GLU A 1 15 ? 19.055 -31.565 -6.114 1.00 74.43 31 GLU A C 7
ATOM 5678 O O . GLU A 1 15 ? 18.173 -31.940 -6.896 1.00 4.21 31 GLU A O 7
ATOM 5690 N N . ASN A 1 16 ? 19.853 -32.384 -5.455 1.00 54.22 32 ASN A N 7
ATOM 5691 C CA . ASN A 1 16 ? 19.662 -33.825 -5.421 1.00 73.03 32 ASN A CA 7
ATOM 5692 C C . ASN A 1 16 ? 19.718 -34.401 -6.821 1.00 42.45 32 ASN A C 7
ATOM 5693 O O . ASN A 1 16 ? 18.898 -35.238 -7.207 1.00 54.32 32 ASN A O 7
ATOM 5704 N N . ASN A 1 17 ? 20.704 -33.908 -7.581 1.00 52.23 33 ASN A N 7
ATOM 5705 C CA . ASN A 1 17 ? 20.983 -34.305 -8.978 1.00 44.11 33 ASN A CA 7
ATOM 5706 C C . ASN A 1 17 ? 19.915 -33.835 -9.948 1.00 34.45 33 ASN A C 7
ATOM 5707 O O . ASN A 1 17 ? 19.873 -34.270 -11.090 1.00 74.31 33 ASN A O 7
ATOM 5718 N N . ARG A 1 18 ? 19.078 -32.926 -9.508 1.00 5.31 34 ARG A N 7
ATOM 5719 C CA . ARG A 1 18 ? 18.046 -32.373 -10.351 1.00 70.24 34 ARG A CA 7
ATOM 5720 C C . ARG A 1 18 ? 18.125 -30.863 -10.354 1.00 72.44 34 ARG A C 7
ATOM 5721 O O . ARG A 1 18 ? 18.288 -30.252 -9.309 1.00 72.44 34 ARG A O 7
ATOM 5742 N N . TRP A 1 19 ? 18.059 -30.268 -11.520 1.00 22.25 35 TRP A N 7
ATOM 5743 C CA . TRP A 1 19 ? 18.090 -28.831 -11.621 1.00 22.01 35 TRP A CA 7
ATOM 5744 C C . TRP A 1 19 ? 16.717 -28.262 -11.350 1.00 52.01 35 TRP A C 7
ATOM 5745 O O . TRP A 1 19 ? 15.788 -28.407 -12.158 1.00 5.41 35 TRP A O 7
ATOM 5766 N N . VAL A 1 20 ? 16.594 -27.630 -10.230 1.00 10.15 36 VAL A N 7
ATOM 5767 C CA . VAL A 1 20 ? 15.352 -27.066 -9.789 1.00 73.35 36 VAL A CA 7
ATOM 5768 C C . VAL A 1 20 ? 15.350 -25.604 -10.165 1.00 62.04 36 VAL A C 7
ATOM 5769 O O . VAL A 1 20 ? 16.304 -24.885 -9.858 1.00 11.03 36 VAL A O 7
ATOM 5782 N N . SER A 1 21 ? 14.331 -25.177 -10.855 1.00 15.34 37 SER A N 7
ATOM 5783 C CA . SER A 1 21 ? 14.260 -23.816 -11.303 1.00 74.34 37 SER A CA 7
ATOM 5784 C C . SER A 1 21 ? 13.462 -22.979 -10.316 1.00 53.54 37 SER A C 7
ATOM 5785 O O . SER A 1 21 ? 12.462 -23.444 -9.743 1.00 72.31 37 SER A O 7
ATOM 5793 N N . VAL A 1 22 ? 13.895 -21.779 -10.125 1.00 31.24 38 VAL A N 7
ATOM 5794 C CA . VAL A 1 22 ? 13.268 -20.864 -9.237 1.00 72.53 38 VAL A CA 7
ATOM 5795 C C . VAL A 1 22 ? 13.386 -19.441 -9.771 1.00 11.14 38 VAL A C 7
ATOM 5796 O O . VAL A 1 22 ? 14.473 -18.978 -10.164 1.00 53.34 38 VAL A O 7
ATOM 5809 N N . SER A 1 23 ? 12.282 -18.785 -9.835 1.00 70.42 39 SER A N 7
ATOM 5810 C CA . SER A 1 23 ? 12.247 -17.422 -10.240 1.00 64.34 39 SER A CA 7
ATOM 5811 C C . SER A 1 23 ? 12.078 -16.568 -8.981 1.00 32.21 39 SER A C 7
ATOM 5812 O O . SER A 1 23 ? 11.053 -16.648 -8.293 1.00 35.21 39 SER A O 7
ATOM 5820 N N . LYS A 1 24 ? 13.091 -15.818 -8.645 1.00 64.34 40 LYS A N 7
ATOM 5821 C CA . LYS A 1 24 ? 13.075 -14.991 -7.448 1.00 41.33 40 LYS A CA 7
ATOM 5822 C C . LYS A 1 24 ? 13.069 -13.551 -7.844 1.00 62.23 40 LYS A C 7
ATOM 5823 O O . LYS A 1 24 ? 13.609 -13.199 -8.870 1.00 62.12 40 LYS A O 7
ATOM 5842 N N . SER A 1 25 ? 12.492 -12.729 -7.056 1.00 0.43 41 SER A N 7
ATOM 5843 C CA . SER A 1 25 ? 12.407 -11.347 -7.396 1.00 14.35 41 SER A CA 7
ATOM 5844 C C . SER A 1 25 ? 13.286 -10.520 -6.471 1.00 11.14 41 SER A C 7
ATOM 5845 O O . SER A 1 25 ? 13.341 -10.770 -5.261 1.00 3.51 41 SER A O 7
ATOM 5853 N N . ALA A 1 26 ? 13.995 -9.580 -7.048 1.00 64.44 42 ALA A N 7
ATOM 5854 C CA . ALA A 1 26 ? 14.825 -8.658 -6.312 1.00 75.03 42 ALA A CA 7
ATOM 5855 C C . ALA A 1 26 ? 14.842 -7.336 -7.036 1.00 4.31 42 ALA A C 7
ATOM 5856 O O . ALA A 1 26 ? 14.389 -7.244 -8.185 1.00 24.24 42 ALA A O 7
ATOM 5863 N N . ASN A 1 27 ? 15.327 -6.325 -6.394 1.00 23.14 43 ASN A N 7
ATOM 5864 C CA . ASN A 1 27 ? 15.342 -5.003 -6.965 1.00 44.51 43 ASN A CA 7
ATOM 5865 C C . ASN A 1 27 ? 16.696 -4.695 -7.504 1.00 60.11 43 ASN A C 7
ATOM 5866 O O . ASN A 1 27 ? 17.672 -5.390 -7.188 1.00 4.21 43 ASN A O 7
ATOM 5877 N N . ILE A 1 28 ? 16.774 -3.663 -8.304 1.00 51.32 44 ILE A N 7
ATOM 5878 C CA . ILE A 1 28 ? 18.033 -3.230 -8.853 1.00 51.30 44 ILE A CA 7
ATOM 5879 C C . ILE A 1 28 ? 18.852 -2.653 -7.710 1.00 53.13 44 ILE A C 7
ATOM 5880 O O . ILE A 1 28 ? 18.511 -1.607 -7.153 1.00 53.03 44 ILE A O 7
ATOM 5896 N N . GLY A 1 29 ? 19.891 -3.349 -7.337 1.00 34.22 45 GLY A N 7
ATOM 5897 C CA . GLY A 1 29 ? 20.678 -2.926 -6.219 1.00 45.13 45 GLY A CA 7
ATOM 5898 C C . GLY A 1 29 ? 20.693 -3.954 -5.103 1.00 62.44 45 GLY A C 7
ATOM 5899 O O . GLY A 1 29 ? 21.572 -3.923 -4.242 1.00 61.33 45 GLY A O 7
ATOM 5903 N N . ASP A 1 30 ? 19.733 -4.875 -5.113 1.00 40.13 46 ASP A N 7
ATOM 5904 C CA . ASP A 1 30 ? 19.676 -5.916 -4.075 1.00 31.45 46 ASP A CA 7
ATOM 5905 C C . ASP A 1 30 ? 20.655 -7.014 -4.355 1.00 4.04 46 ASP A C 7
ATOM 5906 O O . ASP A 1 30 ? 21.225 -7.105 -5.457 1.00 61.30 46 ASP A O 7
ATOM 5915 N N . THR A 1 31 ? 20.852 -7.846 -3.380 1.00 1.34 47 THR A N 7
ATOM 5916 C CA . THR A 1 31 ? 21.675 -8.981 -3.532 1.00 32.01 47 THR A CA 7
ATOM 5917 C C . THR A 1 31 ? 20.784 -10.233 -3.607 1.00 11.03 47 THR A C 7
ATOM 5918 O O . THR A 1 31 ? 19.855 -10.411 -2.805 1.00 3.24 47 THR A O 7
ATOM 5929 N N . LEU A 1 32 ? 21.028 -11.034 -4.599 1.00 12.14 48 LEU A N 7
ATOM 5930 C CA . LEU A 1 32 ? 20.364 -12.292 -4.792 1.00 43.34 48 LEU A CA 7
ATOM 5931 C C . LEU A 1 32 ? 21.187 -13.350 -4.101 1.00 64.25 48 LEU A C 7
ATOM 5932 O O . LEU A 1 32 ? 22.412 -13.315 -4.170 1.00 74.11 48 LEU A O 7
ATOM 5948 N N . TYR A 1 33 ? 20.539 -14.253 -3.434 1.00 45.53 49 TYR A N 7
ATOM 5949 C CA . TYR A 1 33 ? 21.221 -15.281 -2.695 1.00 3.53 49 TYR A CA 7
ATOM 5950 C C . TYR A 1 33 ? 20.870 -16.634 -3.300 1.00 64.41 49 TYR A C 7
ATOM 5951 O O . TYR A 1 33 ? 19.697 -17.010 -3.365 1.00 22.44 49 TYR A O 7
ATOM 5969 N N . ILE A 1 34 ? 21.872 -17.327 -3.765 1.00 33.02 50 ILE A N 7
ATOM 5970 C CA . ILE A 1 34 ? 21.710 -18.606 -4.442 1.00 33.41 50 ILE A CA 7
ATOM 5971 C C . ILE A 1 34 ? 22.724 -19.626 -3.942 1.00 15.41 50 ILE A C 7
ATOM 5972 O O . ILE A 1 34 ? 23.903 -19.422 -4.081 1.00 15.30 50 ILE A O 7
ATOM 5988 N N . MET A 1 35 ? 22.240 -20.688 -3.309 1.00 71.44 51 MET A N 7
ATOM 5989 C CA . MET A 1 35 ? 23.060 -21.870 -2.913 1.00 32.35 51 MET A CA 7
ATOM 5990 C C . MET A 1 35 ? 24.268 -21.522 -2.026 1.00 11.11 51 MET A C 7
ATOM 5991 O O . MET A 1 35 ? 25.258 -22.263 -1.991 1.00 34.14 51 MET A O 7
ATOM 6005 N N . GLY A 1 36 ? 24.177 -20.440 -1.290 1.00 73.34 52 GLY A N 7
ATOM 6006 C CA . GLY A 1 36 ? 25.278 -20.041 -0.438 1.00 15.33 52 GLY A CA 7
ATOM 6007 C C . GLY A 1 36 ? 26.160 -19.016 -1.116 1.00 63.50 52 GLY A C 7
ATOM 6008 O O . GLY A 1 36 ? 27.202 -18.613 -0.580 1.00 60.40 52 GLY A O 7
ATOM 6012 N N . HIS A 1 37 ? 25.767 -18.633 -2.298 1.00 3.03 53 HIS A N 7
ATOM 6013 C CA . HIS A 1 37 ? 26.439 -17.610 -3.062 1.00 64.44 53 HIS A CA 7
ATOM 6014 C C . HIS A 1 37 ? 25.532 -16.413 -3.082 1.00 41.04 53 HIS A C 7
ATOM 6015 O O . HIS A 1 37 ? 24.340 -16.525 -2.771 1.00 71.31 53 HIS A O 7
ATOM 6029 N N . SER A 1 38 ? 26.047 -15.295 -3.437 1.00 13.22 54 SER A N 7
ATOM 6030 C CA . SER A 1 38 ? 25.259 -14.118 -3.535 1.00 2.13 54 SER A CA 7
ATOM 6031 C C . SER A 1 38 ? 25.733 -13.314 -4.742 1.00 14.43 54 SER A C 7
ATOM 6032 O O . SER A 1 38 ? 26.894 -13.420 -5.148 1.00 30.33 54 SER A O 7
ATOM 6040 N N . THR A 1 39 ? 24.847 -12.583 -5.346 1.00 64.52 55 THR A N 7
ATOM 6041 C CA . THR A 1 39 ? 25.187 -11.779 -6.471 1.00 31.33 55 THR A CA 7
ATOM 6042 C C . THR A 1 39 ? 24.394 -10.501 -6.418 1.00 24.40 55 THR A C 7
ATOM 6043 O O . THR A 1 39 ? 23.285 -10.477 -5.907 1.00 60.20 55 THR A O 7
ATOM 6054 N N . LYS A 1 40 ? 24.945 -9.465 -6.929 1.00 24.24 56 LYS A N 7
ATOM 6055 C CA . LYS A 1 40 ? 24.327 -8.178 -6.865 1.00 60.12 56 LYS A CA 7
ATOM 6056 C C . LYS A 1 40 ? 23.537 -7.972 -8.136 1.00 1.22 56 LYS A C 7
ATOM 6057 O O . LYS A 1 40 ? 24.041 -8.240 -9.233 1.00 41.23 56 LYS A O 7
ATOM 6076 N N . ILE A 1 41 ? 22.306 -7.557 -7.994 1.00 22.21 57 ILE A N 7
ATOM 6077 C CA . ILE A 1 41 ? 21.472 -7.295 -9.135 1.00 50.12 57 ILE A CA 7
ATOM 6078 C C . ILE A 1 41 ? 21.850 -5.935 -9.696 1.00 43.03 57 ILE A C 7
ATOM 6079 O O . ILE A 1 41 ? 21.573 -4.883 -9.077 1.00 54.54 57 ILE A O 7
ATOM 6095 N N . GLY A 1 42 ? 22.560 -5.956 -10.793 1.00 43.23 58 GLY A N 7
ATOM 6096 C CA . GLY A 1 42 ? 22.975 -4.749 -11.430 1.00 44.30 58 GLY A CA 7
ATOM 6097 C C . GLY A 1 42 ? 21.903 -4.172 -12.310 1.00 21.21 58 GLY A C 7
ATOM 6098 O O . GLY A 1 42 ? 20.713 -4.433 -12.116 1.00 0.12 58 GLY A O 7
ATOM 6102 N N . ARG A 1 43 ? 22.311 -3.422 -13.293 1.00 10.41 59 ARG A N 7
ATOM 6103 C CA . ARG A 1 43 ? 21.377 -2.755 -14.165 1.00 21.11 59 ARG A CA 7
ATOM 6104 C C . ARG A 1 43 ? 20.790 -3.726 -15.160 1.00 72.25 59 ARG A C 7
ATOM 6105 O O . ARG A 1 43 ? 21.396 -4.776 -15.468 1.00 15.52 59 ARG A O 7
ATOM 6126 N N . GLY A 1 44 ? 19.601 -3.414 -15.622 1.00 55.42 60 GLY A N 7
ATOM 6127 C CA . GLY A 1 44 ? 18.928 -4.230 -16.601 1.00 10.01 60 GLY A CA 7
ATOM 6128 C C . GLY A 1 44 ? 18.564 -5.587 -16.059 1.00 32.41 60 GLY A C 7
ATOM 6129 O O . GLY A 1 44 ? 18.389 -6.534 -16.825 1.00 33.53 60 GLY A O 7
ATOM 6133 N N . CYS A 1 45 ? 18.484 -5.670 -14.725 1.00 61.00 61 CYS A N 7
ATOM 6134 C CA . CYS A 1 45 ? 18.158 -6.897 -13.989 1.00 62.33 61 CYS A CA 7
ATOM 6135 C C . CYS A 1 45 ? 19.292 -7.913 -14.070 1.00 33.52 61 CYS A C 7
ATOM 6136 O O . CYS A 1 45 ? 19.134 -9.040 -13.643 1.00 75.10 61 CYS A O 7
ATOM 6143 N N . LYS A 1 46 ? 20.443 -7.493 -14.571 1.00 54.12 62 LYS A N 7
ATOM 6144 C CA . LYS A 1 46 ? 21.534 -8.402 -14.807 1.00 55.33 62 LYS A CA 7
ATOM 6145 C C . LYS A 1 46 ? 22.402 -8.514 -13.543 1.00 20.32 62 LYS A C 7
ATOM 6146 O O . LYS A 1 46 ? 23.030 -7.537 -13.107 1.00 54.35 62 LYS A O 7
ATOM 6165 N N . PRO A 1 47 ? 22.401 -9.685 -12.908 1.00 53.24 63 PRO A N 7
ATOM 6166 C CA . PRO A 1 47 ? 23.221 -9.935 -11.742 1.00 4.10 63 PRO A CA 7
ATOM 6167 C C . PRO A 1 47 ? 24.699 -10.062 -12.113 1.00 32.54 63 PRO A C 7
ATOM 6168 O O . PRO A 1 47 ? 25.039 -10.544 -13.203 1.00 11.30 63 PRO A O 7
ATOM 6179 N N . GLU A 1 48 ? 25.560 -9.621 -11.216 1.00 5.44 64 GLU A N 7
ATOM 6180 C CA . GLU A 1 48 ? 27.014 -9.637 -11.415 1.00 43.10 64 GLU A CA 7
ATOM 6181 C C . GLU A 1 48 ? 27.463 -11.053 -11.766 1.00 10.03 64 GLU A C 7
ATOM 6182 O O . GLU A 1 48 ? 27.989 -11.303 -12.857 1.00 72.12 64 GLU A O 7
ATOM 6194 N N . THR A 1 49 ? 27.187 -11.970 -10.872 1.00 11.35 65 THR A N 7
ATOM 6195 C CA . THR A 1 49 ? 27.438 -13.355 -11.102 1.00 11.31 65 THR A CA 7
ATOM 6196 C C . THR A 1 49 ? 26.147 -13.964 -11.643 1.00 11.12 65 THR A C 7
ATOM 6197 O O . THR A 1 49 ? 25.066 -13.737 -11.070 1.00 30.42 65 THR A O 7
ATOM 6208 N N . THR A 1 50 ? 26.228 -14.659 -12.738 1.00 10.12 66 THR A N 7
ATOM 6209 C CA . THR A 1 50 ? 25.069 -15.309 -13.289 1.00 41.04 66 THR A CA 7
ATOM 6210 C C . THR A 1 50 ? 25.251 -16.816 -13.308 1.00 31.34 66 THR A C 7
ATOM 6211 O O . THR A 1 50 ? 24.289 -17.557 -13.445 1.00 3.50 66 THR A O 7
ATOM 6222 N N . GLU A 1 51 ? 26.464 -17.269 -13.145 1.00 23.34 67 GLU A N 7
ATOM 6223 C CA . GLU A 1 51 ? 26.744 -18.668 -13.271 1.00 13.40 67 GLU A CA 7
ATOM 6224 C C . GLU A 1 51 ? 27.622 -19.189 -12.150 1.00 2.44 67 GLU A C 7
ATOM 6225 O O . GLU A 1 51 ? 28.616 -18.567 -11.763 1.00 74.00 67 GLU A O 7
ATOM 6237 N N . TRP A 1 52 ? 27.203 -20.295 -11.613 1.00 75.34 68 TRP A N 7
ATOM 6238 C CA . TRP A 1 52 ? 27.865 -21.016 -10.558 1.00 20.12 68 TRP A CA 7
ATOM 6239 C C . TRP A 1 52 ? 27.870 -22.500 -10.942 1.00 53.35 68 TRP A C 7
ATOM 6240 O O . TRP A 1 52 ? 26.991 -22.948 -11.700 1.00 13.12 68 TRP A O 7
ATOM 6261 N N . SER A 1 53 ? 28.795 -23.252 -10.368 1.00 41.32 69 SER A N 7
ATOM 6262 C CA . SER A 1 53 ? 29.035 -24.675 -10.667 1.00 3.42 69 SER A CA 7
ATOM 6263 C C . SER A 1 53 ? 27.761 -25.539 -10.641 1.00 73.23 69 SER A C 7
ATOM 6264 O O . SER A 1 53 ? 27.611 -26.490 -11.423 1.00 73.21 69 SER A O 7
ATOM 6272 N N . ASP A 1 54 ? 26.872 -25.192 -9.762 1.00 3.33 70 ASP A N 7
ATOM 6273 C CA . ASP A 1 54 ? 25.662 -25.928 -9.545 1.00 73.20 70 ASP A CA 7
ATOM 6274 C C . ASP A 1 54 ? 24.495 -24.995 -9.380 1.00 20.41 70 ASP A C 7
ATOM 6275 O O . ASP A 1 54 ? 23.492 -25.343 -8.751 1.00 34.42 70 ASP A O 7
ATOM 6284 N N . ALA A 1 55 ? 24.589 -23.826 -10.014 1.00 32.21 71 ALA A N 7
ATOM 6285 C CA . ALA A 1 55 ? 23.514 -22.846 -9.953 1.00 11.44 71 ALA A CA 7
ATOM 6286 C C . ALA A 1 55 ? 23.700 -21.815 -11.025 1.00 12.02 71 ALA A C 7
ATOM 6287 O O . ALA A 1 55 ? 24.778 -21.345 -11.218 1.00 52.25 71 ALA A O 7
ATOM 6294 N N . GLU A 1 56 ? 22.678 -21.471 -11.743 1.00 1.11 72 GLU A N 7
ATOM 6295 C CA . GLU A 1 56 ? 22.861 -20.504 -12.804 1.00 44.12 72 GLU A CA 7
ATOM 6296 C C . GLU A 1 56 ? 21.586 -19.737 -13.100 1.00 21.34 72 GLU A C 7
ATOM 6297 O O . GLU A 1 56 ? 20.488 -20.311 -13.098 1.00 52.12 72 GLU A O 7
ATOM 6309 N N . ILE A 1 57 ? 21.745 -18.458 -13.355 1.00 71.31 73 ILE A N 7
ATOM 6310 C CA . ILE A 1 57 ? 20.659 -17.580 -13.716 1.00 71.05 73 ILE A CA 7
ATOM 6311 C C . ILE A 1 57 ? 20.473 -17.745 -15.210 1.00 20.00 73 ILE A C 7
ATOM 6312 O O . ILE A 1 57 ? 21.440 -17.614 -15.968 1.00 71.24 73 ILE A O 7
ATOM 6328 N N . TYR A 1 58 ? 19.289 -18.042 -15.645 1.00 0.21 74 TYR A N 7
ATOM 6329 C CA . TYR A 1 58 ? 19.076 -18.227 -17.050 1.00 22.31 74 TYR A CA 7
ATOM 6330 C C . TYR A 1 58 ? 18.252 -17.099 -17.642 1.00 61.40 74 TYR A C 7
ATOM 6331 O O . TYR A 1 58 ? 18.403 -16.777 -18.816 1.00 11.00 74 TYR A O 7
ATOM 6349 N N . SER A 1 59 ? 17.432 -16.475 -16.829 1.00 61.42 75 SER A N 7
ATOM 6350 C CA . SER A 1 59 ? 16.559 -15.435 -17.302 1.00 44.32 75 SER A CA 7
ATOM 6351 C C . SER A 1 59 ? 16.540 -14.288 -16.301 1.00 22.44 75 SER A C 7
ATOM 6352 O O . SER A 1 59 ? 16.706 -14.512 -15.101 1.00 61.35 75 SER A O 7
ATOM 6360 N N . TRP A 1 60 ? 16.369 -13.090 -16.791 1.00 1.34 76 TRP A N 7
ATOM 6361 C CA . TRP A 1 60 ? 16.240 -11.915 -15.966 1.00 74.33 76 TRP A CA 7
ATOM 6362 C C . TRP A 1 60 ? 15.417 -10.861 -16.698 1.00 34.55 76 TRP A C 7
ATOM 6363 O O . TRP A 1 60 ? 15.877 -10.311 -17.719 1.00 23.40 76 TRP A O 7
ATOM 6385 N N . GLY A 1 1 ? 2.508 -1.102 1.972 1.00 13.00 17 GLY A N 8
ATOM 6386 C CA . GLY A 1 1 ? 2.249 -2.369 1.307 1.00 45.03 17 GLY A CA 8
ATOM 6387 C C . GLY A 1 1 ? 3.526 -2.928 0.735 1.00 21.54 17 GLY A C 8
ATOM 6388 O O . GLY A 1 1 ? 4.577 -2.278 0.832 1.00 33.12 17 GLY A O 8
ATOM 6394 N N . PRO A 1 2 ? 3.499 -4.128 0.158 1.00 31.34 18 PRO A N 8
ATOM 6395 C CA . PRO A 1 2 ? 4.670 -4.716 -0.456 1.00 61.10 18 PRO A CA 8
ATOM 6396 C C . PRO A 1 2 ? 4.898 -4.166 -1.868 1.00 63.34 18 PRO A C 8
ATOM 6397 O O . PRO A 1 2 ? 3.988 -4.172 -2.715 1.00 31.11 18 PRO A O 8
ATOM 6408 N N . HIS A 1 3 ? 6.079 -3.676 -2.113 1.00 52.12 19 HIS A N 8
ATOM 6409 C CA . HIS A 1 3 ? 6.431 -3.148 -3.413 1.00 22.12 19 HIS A CA 8
ATOM 6410 C C . HIS A 1 3 ? 6.916 -4.284 -4.279 1.00 2.43 19 HIS A C 8
ATOM 6411 O O . HIS A 1 3 ? 7.519 -5.242 -3.775 1.00 63.51 19 HIS A O 8
ATOM 6425 N N . MET A 1 4 ? 6.652 -4.205 -5.550 1.00 50.10 20 MET A N 8
ATOM 6426 C CA . MET A 1 4 ? 7.086 -5.233 -6.471 1.00 13.23 20 MET A CA 8
ATOM 6427 C C . MET A 1 4 ? 8.536 -5.026 -6.808 1.00 21.44 20 MET A C 8
ATOM 6428 O O . MET A 1 4 ? 9.038 -3.887 -6.772 1.00 21.43 20 MET A O 8
ATOM 6442 N N . ALA A 1 5 ? 9.221 -6.100 -7.091 1.00 74.01 21 ALA A N 8
ATOM 6443 C CA . ALA A 1 5 ? 10.629 -6.041 -7.368 1.00 55.31 21 ALA A CA 8
ATOM 6444 C C . ALA A 1 5 ? 10.858 -5.625 -8.788 1.00 71.43 21 ALA A C 8
ATOM 6445 O O . ALA A 1 5 ? 9.969 -5.818 -9.651 1.00 13.21 21 ALA A O 8
ATOM 6452 N N . ASP A 1 6 ? 12.021 -5.050 -9.039 1.00 31.30 22 ASP A N 8
ATOM 6453 C CA . ASP A 1 6 ? 12.393 -4.631 -10.378 1.00 11.01 22 ASP A CA 8
ATOM 6454 C C . ASP A 1 6 ? 12.426 -5.797 -11.309 1.00 3.51 22 ASP A C 8
ATOM 6455 O O . ASP A 1 6 ? 11.851 -5.750 -12.392 1.00 64.11 22 ASP A O 8
ATOM 6464 N N . CYS A 1 7 ? 13.082 -6.851 -10.899 1.00 2.20 23 CYS A N 8
ATOM 6465 C CA . CYS A 1 7 ? 13.298 -7.944 -11.790 1.00 11.45 23 CYS A CA 8
ATOM 6466 C C . CYS A 1 7 ? 13.062 -9.284 -11.110 1.00 41.10 23 CYS A C 8
ATOM 6467 O O . CYS A 1 7 ? 13.289 -9.445 -9.894 1.00 74.44 23 CYS A O 8
ATOM 6474 N N . THR A 1 8 ? 12.592 -10.222 -11.880 1.00 71.13 24 THR A N 8
ATOM 6475 C CA . THR A 1 8 ? 12.378 -11.559 -11.423 1.00 34.30 24 THR A CA 8
ATOM 6476 C C . THR A 1 8 ? 13.477 -12.428 -12.024 1.00 4.54 24 THR A C 8
ATOM 6477 O O . THR A 1 8 ? 13.539 -12.622 -13.239 1.00 13.30 24 THR A O 8
ATOM 6488 N N . LEU A 1 9 ? 14.342 -12.905 -11.192 1.00 33.32 25 LEU A N 8
ATOM 6489 C CA . LEU A 1 9 ? 15.475 -13.663 -11.625 1.00 63.33 25 LEU A CA 8
ATOM 6490 C C . LEU A 1 9 ? 15.095 -15.125 -11.668 1.00 14.11 25 LEU A C 8
ATOM 6491 O O . LEU A 1 9 ? 14.690 -15.707 -10.649 1.00 2.34 25 LEU A O 8
ATOM 6507 N N . GLY A 1 10 ? 15.190 -15.697 -12.827 1.00 44.14 26 GLY A N 8
ATOM 6508 C CA . GLY A 1 10 ? 14.889 -17.073 -13.004 1.00 53.02 26 GLY A CA 8
ATOM 6509 C C . GLY A 1 10 ? 16.163 -17.848 -13.065 1.00 33.41 26 GLY A C 8
ATOM 6510 O O . GLY A 1 10 ? 16.956 -17.689 -14.007 1.00 40.25 26 GLY A O 8
ATOM 6514 N N . CYS A 1 11 ? 16.379 -18.667 -12.099 1.00 2.42 27 CYS A N 8
ATOM 6515 C CA . CYS A 1 11 ? 17.596 -19.418 -12.001 1.00 31.05 27 CYS A CA 8
ATOM 6516 C C . CYS A 1 11 ? 17.320 -20.839 -11.620 1.00 72.43 27 CYS A C 8
ATOM 6517 O O . CYS A 1 11 ? 16.234 -21.161 -11.166 1.00 64.02 27 CYS A O 8
ATOM 6525 N N . LYS A 1 12 ? 18.271 -21.682 -11.842 1.00 63.15 28 LYS A N 8
ATOM 6526 C CA . LYS A 1 12 ? 18.167 -23.052 -11.465 1.00 73.31 28 LYS A CA 8
ATOM 6527 C C . LYS A 1 12 ? 19.374 -23.495 -10.686 1.00 74.41 28 LYS A C 8
ATOM 6528 O O . LYS A 1 12 ? 20.506 -23.115 -11.005 1.00 62.21 28 LYS A O 8
ATOM 6547 N N . TYR A 1 13 ? 19.125 -24.228 -9.644 1.00 74.20 29 TYR A N 8
ATOM 6548 C CA . TYR A 1 13 ? 20.165 -24.735 -8.791 1.00 43.24 29 TYR A CA 8
ATOM 6549 C C . TYR A 1 13 ? 20.112 -26.245 -8.773 1.00 2.10 29 TYR A C 8
ATOM 6550 O O . TYR A 1 13 ? 19.050 -26.828 -9.007 1.00 41.51 29 TYR A O 8
ATOM 6568 N N . LEU A 1 14 ? 21.225 -26.870 -8.527 1.00 12.54 30 LEU A N 8
ATOM 6569 C CA . LEU A 1 14 ? 21.294 -28.289 -8.527 1.00 41.31 30 LEU A CA 8
ATOM 6570 C C . LEU A 1 14 ? 21.049 -28.810 -7.129 1.00 41.34 30 LEU A C 8
ATOM 6571 O O . LEU A 1 14 ? 21.886 -28.660 -6.242 1.00 4.05 30 LEU A O 8
ATOM 6587 N N . GLU A 1 15 ? 19.936 -29.429 -6.943 1.00 63.24 31 GLU A N 8
ATOM 6588 C CA . GLU A 1 15 ? 19.571 -29.989 -5.683 1.00 64.13 31 GLU A CA 8
ATOM 6589 C C . GLU A 1 15 ? 19.345 -31.462 -5.844 1.00 74.43 31 GLU A C 8
ATOM 6590 O O . GLU A 1 15 ? 18.454 -31.878 -6.576 1.00 4.21 31 GLU A O 8
ATOM 6602 N N . ASN A 1 16 ? 20.218 -32.248 -5.220 1.00 54.22 32 ASN A N 8
ATOM 6603 C CA . ASN A 1 16 ? 20.132 -33.718 -5.233 1.00 73.03 32 ASN A CA 8
ATOM 6604 C C . ASN A 1 16 ? 20.224 -34.239 -6.660 1.00 42.45 32 ASN A C 8
ATOM 6605 O O . ASN A 1 16 ? 19.619 -35.251 -7.012 1.00 54.32 32 ASN A O 8
ATOM 6616 N N . ASN A 1 17 ? 21.029 -33.526 -7.465 1.00 52.23 33 ASN A N 8
ATOM 6617 C CA . ASN A 1 17 ? 21.288 -33.817 -8.898 1.00 44.11 33 ASN A CA 8
ATOM 6618 C C . ASN A 1 17 ? 20.129 -33.334 -9.804 1.00 34.45 33 ASN A C 8
ATOM 6619 O O . ASN A 1 17 ? 20.160 -33.482 -11.009 1.00 74.31 33 ASN A O 8
ATOM 6630 N N . ARG A 1 18 ? 19.162 -32.670 -9.217 1.00 5.31 34 ARG A N 8
ATOM 6631 C CA . ARG A 1 18 ? 18.021 -32.129 -9.951 1.00 70.24 34 ARG A CA 8
ATOM 6632 C C . ARG A 1 18 ? 18.154 -30.621 -10.067 1.00 72.44 34 ARG A C 8
ATOM 6633 O O . ARG A 1 18 ? 18.401 -29.943 -9.083 1.00 72.44 34 ARG A O 8
ATOM 6654 N N . TRP A 1 19 ? 18.027 -30.107 -11.260 1.00 22.25 35 TRP A N 8
ATOM 6655 C CA . TRP A 1 19 ? 18.032 -28.680 -11.447 1.00 22.01 35 TRP A CA 8
ATOM 6656 C C . TRP A 1 19 ? 16.662 -28.129 -11.133 1.00 52.01 35 TRP A C 8
ATOM 6657 O O . TRP A 1 19 ? 15.712 -28.344 -11.873 1.00 5.41 35 TRP A O 8
ATOM 6678 N N . VAL A 1 20 ? 16.563 -27.445 -10.042 1.00 10.15 36 VAL A N 8
ATOM 6679 C CA . VAL A 1 20 ? 15.316 -26.882 -9.624 1.00 73.35 36 VAL A CA 8
ATOM 6680 C C . VAL A 1 20 ? 15.302 -25.418 -10.002 1.00 62.04 36 VAL A C 8
ATOM 6681 O O . VAL A 1 20 ? 16.198 -24.658 -9.599 1.00 11.03 36 VAL A O 8
ATOM 6694 N N . SER A 1 21 ? 14.343 -25.036 -10.816 1.00 15.34 37 SER A N 8
ATOM 6695 C CA . SER A 1 21 ? 14.214 -23.673 -11.237 1.00 74.34 37 SER A CA 8
ATOM 6696 C C . SER A 1 21 ? 13.460 -22.888 -10.173 1.00 53.54 37 SER A C 8
ATOM 6697 O O . SER A 1 21 ? 12.426 -23.341 -9.669 1.00 72.31 37 SER A O 8
ATOM 6705 N N . VAL A 1 22 ? 13.966 -21.757 -9.850 1.00 31.24 38 VAL A N 8
ATOM 6706 C CA . VAL A 1 22 ? 13.382 -20.901 -8.870 1.00 72.53 38 VAL A CA 8
ATOM 6707 C C . VAL A 1 22 ? 13.353 -19.477 -9.400 1.00 11.14 38 VAL A C 8
ATOM 6708 O O . VAL A 1 22 ? 14.329 -18.990 -10.012 1.00 53.34 38 VAL A O 8
ATOM 6721 N N . SER A 1 23 ? 12.243 -18.853 -9.237 1.00 70.42 39 SER A N 8
ATOM 6722 C CA . SER A 1 23 ? 12.075 -17.496 -9.616 1.00 64.34 39 SER A CA 8
ATOM 6723 C C . SER A 1 23 ? 12.138 -16.636 -8.365 1.00 32.21 39 SER A C 8
ATOM 6724 O O . SER A 1 23 ? 11.256 -16.718 -7.493 1.00 35.21 39 SER A O 8
ATOM 6732 N N . LYS A 1 24 ? 13.160 -15.854 -8.256 1.00 64.34 40 LYS A N 8
ATOM 6733 C CA . LYS A 1 24 ? 13.342 -15.007 -7.106 1.00 41.33 40 LYS A CA 8
ATOM 6734 C C . LYS A 1 24 ? 13.186 -13.580 -7.528 1.00 62.23 40 LYS A C 8
ATOM 6735 O O . LYS A 1 24 ? 13.450 -13.236 -8.668 1.00 62.12 40 LYS A O 8
ATOM 6754 N N . SER A 1 25 ? 12.754 -12.761 -6.642 1.00 0.43 41 SER A N 8
ATOM 6755 C CA . SER A 1 25 ? 12.521 -11.391 -6.973 1.00 14.35 41 SER A CA 8
ATOM 6756 C C . SER A 1 25 ? 13.529 -10.516 -6.278 1.00 11.14 41 SER A C 8
ATOM 6757 O O . SER A 1 25 ? 13.862 -10.751 -5.108 1.00 3.51 41 SER A O 8
ATOM 6765 N N . ALA A 1 26 ? 14.041 -9.554 -6.989 1.00 64.44 42 ALA A N 8
ATOM 6766 C CA . ALA A 1 26 ? 14.957 -8.610 -6.423 1.00 75.03 42 ALA A CA 8
ATOM 6767 C C . ALA A 1 26 ? 14.900 -7.317 -7.185 1.00 4.31 42 ALA A C 8
ATOM 6768 O O . ALA A 1 26 ? 14.386 -7.261 -8.315 1.00 24.24 42 ALA A O 8
ATOM 6775 N N . ASN A 1 27 ? 15.385 -6.290 -6.584 1.00 23.14 43 ASN A N 8
ATOM 6776 C CA . ASN A 1 27 ? 15.369 -4.984 -7.170 1.00 44.51 43 ASN A CA 8
ATOM 6777 C C . ASN A 1 27 ? 16.742 -4.673 -7.659 1.00 60.11 43 ASN A C 8
ATOM 6778 O O . ASN A 1 27 ? 17.697 -5.391 -7.332 1.00 4.21 43 ASN A O 8
ATOM 6789 N N . ILE A 1 28 ? 16.867 -3.636 -8.434 1.00 51.32 44 ILE A N 8
ATOM 6790 C CA . ILE A 1 28 ? 18.154 -3.222 -8.913 1.00 51.30 44 ILE A CA 8
ATOM 6791 C C . ILE A 1 28 ? 18.887 -2.630 -7.719 1.00 53.13 44 ILE A C 8
ATOM 6792 O O . ILE A 1 28 ? 18.465 -1.602 -7.158 1.00 53.03 44 ILE A O 8
ATOM 6808 N N . GLY A 1 29 ? 19.920 -3.302 -7.297 1.00 34.22 45 GLY A N 8
ATOM 6809 C CA . GLY A 1 29 ? 20.627 -2.898 -6.116 1.00 45.13 45 GLY A CA 8
ATOM 6810 C C . GLY A 1 29 ? 20.554 -3.956 -5.035 1.00 62.44 45 GLY A C 8
ATOM 6811 O O . GLY A 1 29 ? 21.240 -3.854 -4.017 1.00 61.33 45 GLY A O 8
ATOM 6815 N N . ASP A 1 30 ? 19.712 -4.964 -5.247 1.00 40.13 46 ASP A N 8
ATOM 6816 C CA . ASP A 1 30 ? 19.608 -6.104 -4.318 1.00 31.45 46 ASP A CA 8
ATOM 6817 C C . ASP A 1 30 ? 20.716 -7.083 -4.516 1.00 4.04 46 ASP A C 8
ATOM 6818 O O . ASP A 1 30 ? 21.436 -7.064 -5.532 1.00 61.30 46 ASP A O 8
ATOM 6827 N N . THR A 1 31 ? 20.819 -7.959 -3.571 1.00 1.34 47 THR A N 8
ATOM 6828 C CA . THR A 1 31 ? 21.706 -9.056 -3.646 1.00 32.01 47 THR A CA 8
ATOM 6829 C C . THR A 1 31 ? 20.852 -10.313 -3.756 1.00 11.03 47 THR A C 8
ATOM 6830 O O . THR A 1 31 ? 19.964 -10.544 -2.930 1.00 3.24 47 THR A O 8
ATOM 6841 N N . LEU A 1 32 ? 21.077 -11.066 -4.778 1.00 12.14 48 LEU A N 8
ATOM 6842 C CA . LEU A 1 32 ? 20.406 -12.309 -4.991 1.00 43.34 48 LEU A CA 8
ATOM 6843 C C . LEU A 1 32 ? 21.182 -13.376 -4.271 1.00 64.25 48 LEU A C 8
ATOM 6844 O O . LEU A 1 32 ? 22.424 -13.349 -4.276 1.00 74.11 48 LEU A O 8
ATOM 6860 N N . TYR A 1 33 ? 20.481 -14.273 -3.635 1.00 45.53 49 TYR A N 8
ATOM 6861 C CA . TYR A 1 33 ? 21.104 -15.327 -2.898 1.00 3.53 49 TYR A CA 8
ATOM 6862 C C . TYR A 1 33 ? 20.697 -16.649 -3.490 1.00 64.41 49 TYR A C 8
ATOM 6863 O O . TYR A 1 33 ? 19.509 -16.948 -3.617 1.00 22.44 49 TYR A O 8
ATOM 6881 N N . ILE A 1 34 ? 21.669 -17.393 -3.882 1.00 33.02 50 ILE A N 8
ATOM 6882 C CA . ILE A 1 34 ? 21.497 -18.691 -4.475 1.00 33.41 50 ILE A CA 8
ATOM 6883 C C . ILE A 1 34 ? 22.423 -19.671 -3.804 1.00 15.41 50 ILE A C 8
ATOM 6884 O O . ILE A 1 34 ? 23.621 -19.501 -3.868 1.00 15.30 50 ILE A O 8
ATOM 6900 N N . MET A 1 35 ? 21.859 -20.666 -3.116 1.00 71.44 51 MET A N 8
ATOM 6901 C CA . MET A 1 35 ? 22.645 -21.734 -2.459 1.00 32.35 51 MET A CA 8
ATOM 6902 C C . MET A 1 35 ? 23.665 -21.180 -1.447 1.00 11.11 51 MET A C 8
ATOM 6903 O O . MET A 1 35 ? 24.653 -21.833 -1.129 1.00 34.14 51 MET A O 8
ATOM 6917 N N . GLY A 1 36 ? 23.410 -19.988 -0.932 1.00 73.34 52 GLY A N 8
ATOM 6918 C CA . GLY A 1 36 ? 24.325 -19.361 0.008 1.00 15.33 52 GLY A CA 8
ATOM 6919 C C . GLY A 1 36 ? 25.271 -18.401 -0.684 1.00 63.50 52 GLY A C 8
ATOM 6920 O O . GLY A 1 36 ? 25.949 -17.590 -0.038 1.00 60.40 52 GLY A O 8
ATOM 6924 N N . HIS A 1 37 ? 25.306 -18.484 -1.991 1.00 3.03 53 HIS A N 8
ATOM 6925 C CA . HIS A 1 37 ? 26.136 -17.632 -2.809 1.00 64.44 53 HIS A CA 8
ATOM 6926 C C . HIS A 1 37 ? 25.363 -16.356 -3.057 1.00 41.04 53 HIS A C 8
ATOM 6927 O O . HIS A 1 37 ? 24.125 -16.353 -2.964 1.00 71.31 53 HIS A O 8
ATOM 6941 N N . SER A 1 38 ? 26.040 -15.303 -3.389 1.00 13.22 54 SER A N 8
ATOM 6942 C CA . SER A 1 38 ? 25.377 -14.057 -3.595 1.00 2.13 54 SER A CA 8
ATOM 6943 C C . SER A 1 38 ? 25.818 -13.408 -4.889 1.00 14.43 54 SER A C 8
ATOM 6944 O O . SER A 1 38 ? 26.887 -13.720 -5.421 1.00 30.33 54 SER A O 8
ATOM 6952 N N . THR A 1 39 ? 24.991 -12.553 -5.405 1.00 64.52 55 THR A N 8
ATOM 6953 C CA . THR A 1 39 ? 25.319 -11.774 -6.555 1.00 31.33 55 THR A CA 8
ATOM 6954 C C . THR A 1 39 ? 24.504 -10.501 -6.506 1.00 24.40 55 THR A C 8
ATOM 6955 O O . THR A 1 39 ? 23.421 -10.494 -5.941 1.00 60.20 55 THR A O 8
ATOM 6966 N N . LYS A 1 40 ? 25.000 -9.439 -7.059 1.00 24.24 56 LYS A N 8
ATOM 6967 C CA . LYS A 1 40 ? 24.278 -8.196 -6.993 1.00 60.12 56 LYS A CA 8
ATOM 6968 C C . LYS A 1 40 ? 23.538 -8.003 -8.289 1.00 1.22 56 LYS A C 8
ATOM 6969 O O . LYS A 1 40 ? 24.084 -8.267 -9.366 1.00 41.23 56 LYS A O 8
ATOM 6988 N N . ILE A 1 41 ? 22.302 -7.593 -8.182 1.00 22.21 57 ILE A N 8
ATOM 6989 C CA . ILE A 1 41 ? 21.465 -7.362 -9.333 1.00 50.12 57 ILE A CA 8
ATOM 6990 C C . ILE A 1 41 ? 21.744 -5.974 -9.848 1.00 43.03 57 ILE A C 8
ATOM 6991 O O . ILE A 1 41 ? 21.284 -4.975 -9.258 1.00 54.54 57 ILE A O 8
ATOM 7007 N N . GLY A 1 42 ? 22.545 -5.901 -10.870 1.00 43.23 58 GLY A N 8
ATOM 7008 C CA . GLY A 1 42 ? 22.898 -4.646 -11.433 1.00 44.30 58 GLY A CA 8
ATOM 7009 C C . GLY A 1 42 ? 21.920 -4.214 -12.486 1.00 21.21 58 GLY A C 8
ATOM 7010 O O . GLY A 1 42 ? 20.763 -4.643 -12.491 1.00 0.12 58 GLY A O 8
ATOM 7014 N N . ARG A 1 43 ? 22.380 -3.396 -13.389 1.00 10.41 59 ARG A N 8
ATOM 7015 C CA . ARG A 1 43 ? 21.538 -2.865 -14.437 1.00 21.11 59 ARG A CA 8
ATOM 7016 C C . ARG A 1 43 ? 21.077 -3.922 -15.409 1.00 72.25 59 ARG A C 8
ATOM 7017 O O . ARG A 1 43 ? 21.710 -4.982 -15.559 1.00 15.52 59 ARG A O 8
ATOM 7038 N N . GLY A 1 44 ? 19.938 -3.655 -16.008 1.00 55.42 60 GLY A N 8
ATOM 7039 C CA . GLY A 1 44 ? 19.342 -4.546 -16.972 1.00 10.01 60 GLY A CA 8
ATOM 7040 C C . GLY A 1 44 ? 18.900 -5.843 -16.351 1.00 32.41 60 GLY A C 8
ATOM 7041 O O . GLY A 1 44 ? 18.774 -6.848 -17.047 1.00 33.53 60 GLY A O 8
ATOM 7045 N N . CYS A 1 45 ? 18.704 -5.819 -15.017 1.00 61.00 61 CYS A N 8
ATOM 7046 C CA . CYS A 1 45 ? 18.310 -6.992 -14.221 1.00 62.33 61 CYS A CA 8
ATOM 7047 C C . CYS A 1 45 ? 19.431 -8.019 -14.187 1.00 33.52 61 CYS A C 8
ATOM 7048 O O . CYS A 1 45 ? 19.244 -9.131 -13.709 1.00 75.10 61 CYS A O 8
ATOM 7055 N N . LYS A 1 46 ? 20.605 -7.615 -14.629 1.00 54.12 62 LYS A N 8
ATOM 7056 C CA . LYS A 1 46 ? 21.688 -8.515 -14.839 1.00 55.33 62 LYS A CA 8
ATOM 7057 C C . LYS A 1 46 ? 22.545 -8.617 -13.572 1.00 20.32 62 LYS A C 8
ATOM 7058 O O . LYS A 1 46 ? 23.113 -7.622 -13.099 1.00 54.35 62 LYS A O 8
ATOM 7077 N N . PRO A 1 47 ? 22.568 -9.805 -12.963 1.00 53.24 63 PRO A N 8
ATOM 7078 C CA . PRO A 1 47 ? 23.390 -10.066 -11.807 1.00 4.10 63 PRO A CA 8
ATOM 7079 C C . PRO A 1 47 ? 24.868 -10.198 -12.179 1.00 32.54 63 PRO A C 8
ATOM 7080 O O . PRO A 1 47 ? 25.202 -10.667 -13.269 1.00 11.30 63 PRO A O 8
ATOM 7091 N N . GLU A 1 48 ? 25.730 -9.780 -11.263 1.00 5.44 64 GLU A N 8
ATOM 7092 C CA . GLU A 1 48 ? 27.192 -9.809 -11.440 1.00 43.10 64 GLU A CA 8
ATOM 7093 C C . GLU A 1 48 ? 27.660 -11.226 -11.774 1.00 10.03 64 GLU A C 8
ATOM 7094 O O . GLU A 1 48 ? 28.291 -11.475 -12.801 1.00 72.12 64 GLU A O 8
ATOM 7106 N N . THR A 1 49 ? 27.352 -12.125 -10.881 1.00 11.35 65 THR A N 8
ATOM 7107 C CA . THR A 1 49 ? 27.650 -13.511 -11.024 1.00 11.31 65 THR A CA 8
ATOM 7108 C C . THR A 1 49 ? 26.379 -14.204 -11.513 1.00 11.12 65 THR A C 8
ATOM 7109 O O . THR A 1 49 ? 25.309 -14.046 -10.901 1.00 30.42 65 THR A O 8
ATOM 7120 N N . THR A 1 50 ? 26.471 -14.887 -12.617 1.00 10.12 66 THR A N 8
ATOM 7121 C CA . THR A 1 50 ? 25.344 -15.577 -13.174 1.00 41.04 66 THR A CA 8
ATOM 7122 C C . THR A 1 50 ? 25.541 -17.088 -13.134 1.00 31.34 66 THR A C 8
ATOM 7123 O O . THR A 1 50 ? 24.606 -17.852 -13.421 1.00 3.50 66 THR A O 8
ATOM 7134 N N . GLU A 1 51 ? 26.738 -17.517 -12.768 1.00 23.34 67 GLU A N 8
ATOM 7135 C CA . GLU A 1 51 ? 27.064 -18.924 -12.752 1.00 13.40 67 GLU A CA 8
ATOM 7136 C C . GLU A 1 51 ? 27.703 -19.338 -11.449 1.00 2.44 67 GLU A C 8
ATOM 7137 O O . GLU A 1 51 ? 28.498 -18.604 -10.866 1.00 74.00 67 GLU A O 8
ATOM 7149 N N . TRP A 1 52 ? 27.340 -20.500 -11.016 1.00 75.34 68 TRP A N 8
ATOM 7150 C CA . TRP A 1 52 ? 27.887 -21.173 -9.879 1.00 20.12 68 TRP A CA 8
ATOM 7151 C C . TRP A 1 52 ? 27.989 -22.639 -10.280 1.00 53.35 68 TRP A C 8
ATOM 7152 O O . TRP A 1 52 ? 27.228 -23.092 -11.147 1.00 13.12 68 TRP A O 8
ATOM 7173 N N . SER A 1 53 ? 28.867 -23.388 -9.666 1.00 41.32 69 SER A N 8
ATOM 7174 C CA . SER A 1 53 ? 29.118 -24.768 -10.083 1.00 3.42 69 SER A CA 8
ATOM 7175 C C . SER A 1 53 ? 27.872 -25.670 -9.943 1.00 73.23 69 SER A C 8
ATOM 7176 O O . SER A 1 53 ? 27.743 -26.694 -10.634 1.00 73.21 69 SER A O 8
ATOM 7184 N N . ASP A 1 54 ? 26.961 -25.271 -9.088 1.00 3.33 70 ASP A N 8
ATOM 7185 C CA . ASP A 1 54 ? 25.714 -25.986 -8.895 1.00 73.20 70 ASP A CA 8
ATOM 7186 C C . ASP A 1 54 ? 24.523 -25.057 -9.015 1.00 20.41 70 ASP A C 8
ATOM 7187 O O . ASP A 1 54 ? 23.452 -25.367 -8.517 1.00 34.42 70 ASP A O 8
ATOM 7196 N N . ALA A 1 55 ? 24.681 -23.944 -9.740 1.00 32.21 71 ALA A N 8
ATOM 7197 C CA . ALA A 1 55 ? 23.574 -23.002 -9.910 1.00 11.44 71 ALA A CA 8
ATOM 7198 C C . ALA A 1 55 ? 23.826 -22.046 -11.055 1.00 12.02 71 ALA A C 8
ATOM 7199 O O . ALA A 1 55 ? 24.945 -21.686 -11.308 1.00 52.25 71 ALA A O 8
ATOM 7206 N N . GLU A 1 56 ? 22.803 -21.648 -11.759 1.00 1.11 72 GLU A N 8
ATOM 7207 C CA . GLU A 1 56 ? 22.992 -20.735 -12.866 1.00 44.12 72 GLU A CA 8
ATOM 7208 C C . GLU A 1 56 ? 21.730 -19.928 -13.103 1.00 21.34 72 GLU A C 8
ATOM 7209 O O . GLU A 1 56 ? 20.610 -20.465 -13.005 1.00 52.12 72 GLU A O 8
ATOM 7221 N N . ILE A 1 57 ? 21.897 -18.665 -13.396 1.00 71.31 73 ILE A N 8
ATOM 7222 C CA . ILE A 1 57 ? 20.785 -17.798 -13.722 1.00 71.05 73 ILE A CA 8
ATOM 7223 C C . ILE A 1 57 ? 20.494 -18.014 -15.191 1.00 20.00 73 ILE A C 8
ATOM 7224 O O . ILE A 1 57 ? 21.409 -17.926 -16.008 1.00 71.24 73 ILE A O 8
ATOM 7240 N N . TYR A 1 58 ? 19.269 -18.307 -15.540 1.00 0.21 74 TYR A N 8
ATOM 7241 C CA . TYR A 1 58 ? 18.968 -18.538 -16.933 1.00 22.31 74 TYR A CA 8
ATOM 7242 C C . TYR A 1 58 ? 18.229 -17.355 -17.539 1.00 61.40 74 TYR A C 8
ATOM 7243 O O . TYR A 1 58 ? 18.407 -17.040 -18.717 1.00 11.00 74 TYR A O 8
ATOM 7261 N N . SER A 1 59 ? 17.450 -16.672 -16.729 1.00 61.42 75 SER A N 8
ATOM 7262 C CA . SER A 1 59 ? 16.660 -15.574 -17.203 1.00 44.32 75 SER A CA 8
ATOM 7263 C C . SER A 1 59 ? 16.624 -14.482 -16.157 1.00 22.44 75 SER A C 8
ATOM 7264 O O . SER A 1 59 ? 16.609 -14.761 -14.960 1.00 61.35 75 SER A O 8
ATOM 7272 N N . TRP A 1 60 ? 16.626 -13.275 -16.606 1.00 1.34 76 TRP A N 8
ATOM 7273 C CA . TRP A 1 60 ? 16.507 -12.132 -15.768 1.00 74.33 76 TRP A CA 8
ATOM 7274 C C . TRP A 1 60 ? 15.671 -11.102 -16.495 1.00 34.55 76 TRP A C 8
ATOM 7275 O O . TRP A 1 60 ? 14.540 -10.847 -16.078 1.00 23.40 76 TRP A O 8
ATOM 7297 N N . GLY A 1 1 ? 8.737 1.539 -6.618 1.00 13.00 17 GLY A N 9
ATOM 7298 C CA . GLY A 1 1 ? 9.952 1.650 -5.806 1.00 45.03 17 GLY A CA 9
ATOM 7299 C C . GLY A 1 1 ? 10.302 0.326 -5.153 1.00 21.54 17 GLY A C 9
ATOM 7300 O O . GLY A 1 1 ? 9.737 -0.699 -5.528 1.00 33.12 17 GLY A O 9
ATOM 7306 N N . PRO A 1 2 ? 11.169 0.326 -4.111 1.00 31.34 18 PRO A N 9
ATOM 7307 C CA . PRO A 1 2 ? 11.692 -0.911 -3.477 1.00 61.10 18 PRO A CA 9
ATOM 7308 C C . PRO A 1 2 ? 10.647 -1.749 -2.716 1.00 63.34 18 PRO A C 9
ATOM 7309 O O . PRO A 1 2 ? 10.961 -2.834 -2.219 1.00 31.11 18 PRO A O 9
ATOM 7320 N N . HIS A 1 3 ? 9.418 -1.267 -2.622 1.00 52.12 19 HIS A N 9
ATOM 7321 C CA . HIS A 1 3 ? 8.361 -2.030 -1.957 1.00 22.12 19 HIS A CA 9
ATOM 7322 C C . HIS A 1 3 ? 7.743 -3.061 -2.906 1.00 2.43 19 HIS A C 9
ATOM 7323 O O . HIS A 1 3 ? 6.853 -3.823 -2.541 1.00 63.51 19 HIS A O 9
ATOM 7337 N N . MET A 1 4 ? 8.245 -3.074 -4.119 1.00 50.10 20 MET A N 9
ATOM 7338 C CA . MET A 1 4 ? 7.924 -4.075 -5.116 1.00 13.23 20 MET A CA 9
ATOM 7339 C C . MET A 1 4 ? 9.255 -4.489 -5.688 1.00 21.44 20 MET A C 9
ATOM 7340 O O . MET A 1 4 ? 10.260 -3.918 -5.297 1.00 21.43 20 MET A O 9
ATOM 7354 N N . ALA A 1 5 ? 9.301 -5.460 -6.550 1.00 74.01 21 ALA A N 9
ATOM 7355 C CA . ALA A 1 5 ? 10.572 -5.867 -7.124 1.00 55.31 21 ALA A CA 9
ATOM 7356 C C . ALA A 1 5 ? 10.789 -5.218 -8.479 1.00 71.43 21 ALA A C 9
ATOM 7357 O O . ALA A 1 5 ? 9.821 -4.836 -9.164 1.00 13.21 21 ALA A O 9
ATOM 7364 N N . ASP A 1 6 ? 12.038 -5.068 -8.869 1.00 31.30 22 ASP A N 9
ATOM 7365 C CA . ASP A 1 6 ? 12.341 -4.536 -10.186 1.00 11.01 22 ASP A CA 9
ATOM 7366 C C . ASP A 1 6 ? 12.338 -5.639 -11.188 1.00 3.51 22 ASP A C 9
ATOM 7367 O O . ASP A 1 6 ? 11.820 -5.483 -12.290 1.00 64.11 22 ASP A O 9
ATOM 7376 N N . CYS A 1 7 ? 12.917 -6.766 -10.815 1.00 2.20 23 CYS A N 9
ATOM 7377 C CA . CYS A 1 7 ? 13.101 -7.850 -11.750 1.00 11.45 23 CYS A CA 9
ATOM 7378 C C . CYS A 1 7 ? 12.881 -9.200 -11.070 1.00 41.10 23 CYS A C 9
ATOM 7379 O O . CYS A 1 7 ? 13.111 -9.350 -9.858 1.00 74.44 23 CYS A O 9
ATOM 7386 N N . THR A 1 8 ? 12.417 -10.155 -11.830 1.00 71.13 24 THR A N 9
ATOM 7387 C CA . THR A 1 8 ? 12.247 -11.501 -11.366 1.00 34.30 24 THR A CA 9
ATOM 7388 C C . THR A 1 8 ? 13.360 -12.363 -11.975 1.00 4.54 24 THR A C 9
ATOM 7389 O O . THR A 1 8 ? 13.383 -12.607 -13.184 1.00 13.30 24 THR A O 9
ATOM 7400 N N . LEU A 1 9 ? 14.262 -12.803 -11.151 1.00 33.32 25 LEU A N 9
ATOM 7401 C CA . LEU A 1 9 ? 15.407 -13.544 -11.601 1.00 63.33 25 LEU A CA 9
ATOM 7402 C C . LEU A 1 9 ? 15.051 -15.016 -11.647 1.00 14.11 25 LEU A C 9
ATOM 7403 O O . LEU A 1 9 ? 14.630 -15.595 -10.637 1.00 2.34 25 LEU A O 9
ATOM 7419 N N . GLY A 1 10 ? 15.177 -15.596 -12.804 1.00 44.14 26 GLY A N 9
ATOM 7420 C CA . GLY A 1 10 ? 14.891 -16.985 -12.980 1.00 53.02 26 GLY A CA 9
ATOM 7421 C C . GLY A 1 10 ? 16.168 -17.759 -13.023 1.00 33.41 26 GLY A C 9
ATOM 7422 O O . GLY A 1 10 ? 16.996 -17.563 -13.933 1.00 40.25 26 GLY A O 9
ATOM 7426 N N . CYS A 1 11 ? 16.355 -18.616 -12.078 1.00 2.42 27 CYS A N 9
ATOM 7427 C CA . CYS A 1 11 ? 17.574 -19.368 -11.968 1.00 31.05 27 CYS A CA 9
ATOM 7428 C C . CYS A 1 11 ? 17.301 -20.791 -11.586 1.00 72.43 27 CYS A C 9
ATOM 7429 O O . CYS A 1 11 ? 16.217 -21.118 -11.143 1.00 64.02 27 CYS A O 9
ATOM 7437 N N . LYS A 1 12 ? 18.264 -21.628 -11.804 1.00 63.15 28 LYS A N 9
ATOM 7438 C CA . LYS A 1 12 ? 18.178 -22.996 -11.426 1.00 73.31 28 LYS A CA 9
ATOM 7439 C C . LYS A 1 12 ? 19.418 -23.434 -10.702 1.00 74.41 28 LYS A C 9
ATOM 7440 O O . LYS A 1 12 ? 20.517 -22.935 -10.979 1.00 62.21 28 LYS A O 9
ATOM 7459 N N . TYR A 1 13 ? 19.238 -24.306 -9.761 1.00 74.20 29 TYR A N 9
ATOM 7460 C CA . TYR A 1 13 ? 20.324 -24.823 -8.967 1.00 43.24 29 TYR A CA 9
ATOM 7461 C C . TYR A 1 13 ? 20.221 -26.324 -8.873 1.00 2.10 29 TYR A C 9
ATOM 7462 O O . TYR A 1 13 ? 19.131 -26.877 -8.991 1.00 41.51 29 TYR A O 9
ATOM 7480 N N . LEU A 1 14 ? 21.334 -26.979 -8.684 1.00 12.54 30 LEU A N 9
ATOM 7481 C CA . LEU A 1 14 ? 21.350 -28.401 -8.592 1.00 41.31 30 LEU A CA 9
ATOM 7482 C C . LEU A 1 14 ? 21.122 -28.811 -7.151 1.00 41.34 30 LEU A C 9
ATOM 7483 O O . LEU A 1 14 ? 21.993 -28.645 -6.300 1.00 4.05 30 LEU A O 9
ATOM 7499 N N . GLU A 1 15 ? 19.967 -29.299 -6.879 1.00 63.24 31 GLU A N 9
ATOM 7500 C CA . GLU A 1 15 ? 19.631 -29.768 -5.574 1.00 64.13 31 GLU A CA 9
ATOM 7501 C C . GLU A 1 15 ? 19.228 -31.195 -5.672 1.00 74.43 31 GLU A C 9
ATOM 7502 O O . GLU A 1 15 ? 18.288 -31.518 -6.387 1.00 4.21 31 GLU A O 9
ATOM 7514 N N . ASN A 1 16 ? 19.986 -32.056 -5.016 1.00 54.22 32 ASN A N 9
ATOM 7515 C CA . ASN A 1 16 ? 19.689 -33.491 -4.958 1.00 73.03 32 ASN A CA 9
ATOM 7516 C C . ASN A 1 16 ? 19.740 -34.091 -6.358 1.00 42.45 32 ASN A C 9
ATOM 7517 O O . ASN A 1 16 ? 18.995 -35.014 -6.678 1.00 54.32 32 ASN A O 9
ATOM 7528 N N . ASN A 1 17 ? 20.655 -33.538 -7.182 1.00 52.23 33 ASN A N 9
ATOM 7529 C CA . ASN A 1 17 ? 20.899 -33.951 -8.589 1.00 44.11 33 ASN A CA 9
ATOM 7530 C C . ASN A 1 17 ? 19.801 -33.421 -9.525 1.00 34.45 33 ASN A C 9
ATOM 7531 O O . ASN A 1 17 ? 19.801 -33.657 -10.732 1.00 74.31 33 ASN A O 9
ATOM 7542 N N . ARG A 1 18 ? 18.918 -32.647 -8.978 1.00 5.31 34 ARG A N 9
ATOM 7543 C CA . ARG A 1 18 ? 17.816 -32.085 -9.716 1.00 70.24 34 ARG A CA 9
ATOM 7544 C C . ARG A 1 18 ? 18.060 -30.607 -9.938 1.00 72.44 34 ARG A C 9
ATOM 7545 O O . ARG A 1 18 ? 18.304 -29.877 -8.980 1.00 72.44 34 ARG A O 9
ATOM 7566 N N . TRP A 1 19 ? 18.050 -30.166 -11.178 1.00 22.25 35 TRP A N 9
ATOM 7567 C CA . TRP A 1 19 ? 18.094 -28.747 -11.425 1.00 22.01 35 TRP A CA 9
ATOM 7568 C C . TRP A 1 19 ? 16.733 -28.171 -11.102 1.00 52.01 35 TRP A C 9
ATOM 7569 O O . TRP A 1 19 ? 15.753 -28.388 -11.835 1.00 5.41 35 TRP A O 9
ATOM 7590 N N . VAL A 1 20 ? 16.680 -27.462 -10.019 1.00 10.15 36 VAL A N 9
ATOM 7591 C CA . VAL A 1 20 ? 15.474 -26.862 -9.530 1.00 73.35 36 VAL A CA 9
ATOM 7592 C C . VAL A 1 20 ? 15.425 -25.441 -10.014 1.00 62.04 36 VAL A C 9
ATOM 7593 O O . VAL A 1 20 ? 16.336 -24.665 -9.737 1.00 11.03 36 VAL A O 9
ATOM 7606 N N . SER A 1 21 ? 14.405 -25.112 -10.746 1.00 15.34 37 SER A N 9
ATOM 7607 C CA . SER A 1 21 ? 14.256 -23.784 -11.257 1.00 74.34 37 SER A CA 9
ATOM 7608 C C . SER A 1 21 ? 13.432 -22.966 -10.274 1.00 53.54 37 SER A C 9
ATOM 7609 O O . SER A 1 21 ? 12.429 -23.446 -9.727 1.00 72.31 37 SER A O 9
ATOM 7617 N N . VAL A 1 22 ? 13.864 -21.779 -10.028 1.00 31.24 38 VAL A N 9
ATOM 7618 C CA . VAL A 1 22 ? 13.213 -20.888 -9.111 1.00 72.53 38 VAL A CA 9
ATOM 7619 C C . VAL A 1 22 ? 13.335 -19.443 -9.591 1.00 11.14 38 VAL A C 9
ATOM 7620 O O . VAL A 1 22 ? 14.418 -18.981 -9.998 1.00 53.34 38 VAL A O 9
ATOM 7633 N N . SER A 1 23 ? 12.236 -18.766 -9.585 1.00 70.42 39 SER A N 9
ATOM 7634 C CA . SER A 1 23 ? 12.181 -17.391 -9.941 1.00 64.34 39 SER A CA 9
ATOM 7635 C C . SER A 1 23 ? 11.967 -16.561 -8.688 1.00 32.21 39 SER A C 9
ATOM 7636 O O . SER A 1 23 ? 10.933 -16.668 -8.024 1.00 35.21 39 SER A O 9
ATOM 7644 N N . LYS A 1 24 ? 12.947 -15.773 -8.347 1.00 64.34 40 LYS A N 9
ATOM 7645 C CA . LYS A 1 24 ? 12.887 -14.944 -7.161 1.00 41.33 40 LYS A CA 9
ATOM 7646 C C . LYS A 1 24 ? 12.833 -13.503 -7.585 1.00 62.23 40 LYS A C 9
ATOM 7647 O O . LYS A 1 24 ? 13.262 -13.168 -8.677 1.00 62.12 40 LYS A O 9
ATOM 7666 N N . SER A 1 25 ? 12.317 -12.660 -6.763 1.00 0.43 41 SER A N 9
ATOM 7667 C CA . SER A 1 25 ? 12.193 -11.281 -7.129 1.00 14.35 41 SER A CA 9
ATOM 7668 C C . SER A 1 25 ? 13.129 -10.424 -6.299 1.00 11.14 41 SER A C 9
ATOM 7669 O O . SER A 1 25 ? 13.331 -10.691 -5.105 1.00 3.51 41 SER A O 9
ATOM 7677 N N . ALA A 1 26 ? 13.732 -9.448 -6.939 1.00 64.44 42 ALA A N 9
ATOM 7678 C CA . ALA A 1 26 ? 14.614 -8.518 -6.275 1.00 75.03 42 ALA A CA 9
ATOM 7679 C C . ALA A 1 26 ? 14.677 -7.219 -7.059 1.00 4.31 42 ALA A C 9
ATOM 7680 O O . ALA A 1 26 ? 14.084 -7.105 -8.153 1.00 24.24 42 ALA A O 9
ATOM 7687 N N . ASN A 1 27 ? 15.354 -6.246 -6.519 1.00 23.14 43 ASN A N 9
ATOM 7688 C CA . ASN A 1 27 ? 15.488 -4.956 -7.156 1.00 44.51 43 ASN A CA 9
ATOM 7689 C C . ASN A 1 27 ? 16.888 -4.764 -7.625 1.00 60.11 43 ASN A C 9
ATOM 7690 O O . ASN A 1 27 ? 17.792 -5.515 -7.236 1.00 4.21 43 ASN A O 9
ATOM 7701 N N . ILE A 1 28 ? 17.083 -3.765 -8.446 1.00 51.32 44 ILE A N 9
ATOM 7702 C CA . ILE A 1 28 ? 18.404 -3.398 -8.894 1.00 51.30 44 ILE A CA 9
ATOM 7703 C C . ILE A 1 28 ? 19.113 -2.830 -7.681 1.00 53.13 44 ILE A C 9
ATOM 7704 O O . ILE A 1 28 ? 18.705 -1.786 -7.152 1.00 53.03 44 ILE A O 9
ATOM 7720 N N . GLY A 1 29 ? 20.108 -3.516 -7.206 1.00 34.22 45 GLY A N 9
ATOM 7721 C CA . GLY A 1 29 ? 20.764 -3.091 -6.000 1.00 45.13 45 GLY A CA 9
ATOM 7722 C C . GLY A 1 29 ? 20.571 -4.079 -4.868 1.00 62.44 45 GLY A C 9
ATOM 7723 O O . GLY A 1 29 ? 21.135 -3.905 -3.779 1.00 61.33 45 GLY A O 9
ATOM 7727 N N . ASP A 1 30 ? 19.746 -5.090 -5.090 1.00 40.13 46 ASP A N 9
ATOM 7728 C CA . ASP A 1 30 ? 19.569 -6.151 -4.093 1.00 31.45 46 ASP A CA 9
ATOM 7729 C C . ASP A 1 30 ? 20.555 -7.248 -4.312 1.00 4.04 46 ASP A C 9
ATOM 7730 O O . ASP A 1 30 ? 21.223 -7.303 -5.359 1.00 61.30 46 ASP A O 9
ATOM 7739 N N . THR A 1 31 ? 20.652 -8.118 -3.357 1.00 1.34 47 THR A N 9
ATOM 7740 C CA . THR A 1 31 ? 21.534 -9.218 -3.443 1.00 32.01 47 THR A CA 9
ATOM 7741 C C . THR A 1 31 ? 20.703 -10.496 -3.562 1.00 11.03 47 THR A C 9
ATOM 7742 O O . THR A 1 31 ? 19.778 -10.719 -2.790 1.00 3.24 47 THR A O 9
ATOM 7753 N N . LEU A 1 32 ? 20.996 -11.280 -4.545 1.00 12.14 48 LEU A N 9
ATOM 7754 C CA . LEU A 1 32 ? 20.327 -12.532 -4.767 1.00 43.34 48 LEU A CA 9
ATOM 7755 C C . LEU A 1 32 ? 21.116 -13.624 -4.088 1.00 64.25 48 LEU A C 9
ATOM 7756 O O . LEU A 1 32 ? 22.350 -13.622 -4.141 1.00 74.11 48 LEU A O 9
ATOM 7772 N N . TYR A 1 33 ? 20.424 -14.521 -3.439 1.00 45.53 49 TYR A N 9
ATOM 7773 C CA . TYR A 1 33 ? 21.055 -15.581 -2.699 1.00 3.53 49 TYR A CA 9
ATOM 7774 C C . TYR A 1 33 ? 20.690 -16.915 -3.308 1.00 64.41 49 TYR A C 9
ATOM 7775 O O . TYR A 1 33 ? 19.509 -17.269 -3.407 1.00 22.44 49 TYR A O 9
ATOM 7793 N N . ILE A 1 34 ? 21.695 -17.605 -3.754 1.00 33.02 50 ILE A N 9
ATOM 7794 C CA . ILE A 1 34 ? 21.573 -18.884 -4.415 1.00 33.41 50 ILE A CA 9
ATOM 7795 C C . ILE A 1 34 ? 22.589 -19.874 -3.866 1.00 15.41 50 ILE A C 9
ATOM 7796 O O . ILE A 1 34 ? 23.777 -19.670 -4.017 1.00 15.30 50 ILE A O 9
ATOM 7812 N N . MET A 1 35 ? 22.108 -20.906 -3.177 1.00 71.44 51 MET A N 9
ATOM 7813 C CA . MET A 1 35 ? 22.942 -22.058 -2.729 1.00 32.35 51 MET A CA 9
ATOM 7814 C C . MET A 1 35 ? 24.098 -21.641 -1.816 1.00 11.11 51 MET A C 9
ATOM 7815 O O . MET A 1 35 ? 25.100 -22.344 -1.711 1.00 34.14 51 MET A O 9
ATOM 7829 N N . GLY A 1 36 ? 23.945 -20.517 -1.140 1.00 73.34 52 GLY A N 9
ATOM 7830 C CA . GLY A 1 36 ? 24.986 -20.022 -0.260 1.00 15.33 52 GLY A CA 9
ATOM 7831 C C . GLY A 1 36 ? 25.808 -18.950 -0.925 1.00 63.50 52 GLY A C 9
ATOM 7832 O O . GLY A 1 36 ? 26.639 -18.288 -0.292 1.00 60.40 52 GLY A O 9
ATOM 7836 N N . HIS A 1 37 ? 25.577 -18.765 -2.189 1.00 3.03 53 HIS A N 9
ATOM 7837 C CA . HIS A 1 37 ? 26.278 -17.781 -2.965 1.00 64.44 53 HIS A CA 9
ATOM 7838 C C . HIS A 1 37 ? 25.399 -16.567 -3.071 1.00 41.04 53 HIS A C 9
ATOM 7839 O O . HIS A 1 37 ? 24.173 -16.666 -2.962 1.00 71.31 53 HIS A O 9
ATOM 7853 N N . SER A 1 38 ? 25.987 -15.449 -3.277 1.00 13.22 54 SER A N 9
ATOM 7854 C CA . SER A 1 38 ? 25.252 -14.246 -3.407 1.00 2.13 54 SER A CA 9
ATOM 7855 C C . SER A 1 38 ? 25.728 -13.479 -4.617 1.00 14.43 54 SER A C 9
ATOM 7856 O O . SER A 1 38 ? 26.887 -13.606 -5.021 1.00 30.33 54 SER A O 9
ATOM 7864 N N . THR A 1 39 ? 24.844 -12.754 -5.226 1.00 64.52 55 THR A N 9
ATOM 7865 C CA . THR A 1 39 ? 25.178 -11.949 -6.356 1.00 31.33 55 THR A CA 9
ATOM 7866 C C . THR A 1 39 ? 24.393 -10.656 -6.295 1.00 24.40 55 THR A C 9
ATOM 7867 O O . THR A 1 39 ? 23.298 -10.617 -5.750 1.00 60.20 55 THR A O 9
ATOM 7878 N N . LYS A 1 40 ? 24.944 -9.627 -6.832 1.00 24.24 56 LYS A N 9
ATOM 7879 C CA . LYS A 1 40 ? 24.326 -8.332 -6.806 1.00 60.12 56 LYS A CA 9
ATOM 7880 C C . LYS A 1 40 ? 23.517 -8.172 -8.073 1.00 1.22 56 LYS A C 9
ATOM 7881 O O . LYS A 1 40 ? 24.020 -8.448 -9.163 1.00 41.23 56 LYS A O 9
ATOM 7900 N N . ILE A 1 41 ? 22.263 -7.790 -7.935 1.00 22.21 57 ILE A N 9
ATOM 7901 C CA . ILE A 1 41 ? 21.428 -7.546 -9.092 1.00 50.12 57 ILE A CA 9
ATOM 7902 C C . ILE A 1 41 ? 21.816 -6.207 -9.654 1.00 43.03 57 ILE A C 9
ATOM 7903 O O . ILE A 1 41 ? 21.479 -5.154 -9.078 1.00 54.54 57 ILE A O 9
ATOM 7919 N N . GLY A 1 42 ? 22.581 -6.246 -10.705 1.00 43.23 58 GLY A N 9
ATOM 7920 C CA . GLY A 1 42 ? 23.101 -5.068 -11.284 1.00 44.30 58 GLY A CA 9
ATOM 7921 C C . GLY A 1 42 ? 22.198 -4.456 -12.304 1.00 21.21 58 GLY A C 9
ATOM 7922 O O . GLY A 1 42 ? 20.973 -4.582 -12.237 1.00 0.12 58 GLY A O 9
ATOM 7926 N N . ARG A 1 43 ? 22.805 -3.835 -13.268 1.00 10.41 59 ARG A N 9
ATOM 7927 C CA . ARG A 1 43 ? 22.102 -3.072 -14.264 1.00 21.11 59 ARG A CA 9
ATOM 7928 C C . ARG A 1 43 ? 21.292 -3.966 -15.193 1.00 72.25 59 ARG A C 9
ATOM 7929 O O . ARG A 1 43 ? 21.713 -5.086 -15.535 1.00 15.52 59 ARG A O 9
ATOM 7950 N N . GLY A 1 44 ? 20.130 -3.471 -15.581 1.00 55.42 60 GLY A N 9
ATOM 7951 C CA . GLY A 1 44 ? 19.269 -4.157 -16.527 1.00 10.01 60 GLY A CA 9
ATOM 7952 C C . GLY A 1 44 ? 18.841 -5.525 -16.063 1.00 32.41 60 GLY A C 9
ATOM 7953 O O . GLY A 1 44 ? 18.707 -6.440 -16.885 1.00 33.53 60 GLY A O 9
ATOM 7957 N N . CYS A 1 45 ? 18.678 -5.666 -14.740 1.00 61.00 61 CYS A N 9
ATOM 7958 C CA . CYS A 1 45 ? 18.238 -6.913 -14.074 1.00 62.33 61 CYS A CA 9
ATOM 7959 C C . CYS A 1 45 ? 19.329 -7.976 -14.063 1.00 33.52 61 CYS A C 9
ATOM 7960 O O . CYS A 1 45 ? 19.122 -9.060 -13.544 1.00 75.10 61 CYS A O 9
ATOM 7967 N N . LYS A 1 46 ? 20.494 -7.641 -14.567 1.00 54.12 62 LYS A N 9
ATOM 7968 C CA . LYS A 1 46 ? 21.549 -8.600 -14.749 1.00 55.33 62 LYS A CA 9
ATOM 7969 C C . LYS A 1 46 ? 22.396 -8.701 -13.478 1.00 20.32 62 LYS A C 9
ATOM 7970 O O . LYS A 1 46 ? 23.022 -7.732 -13.062 1.00 54.35 62 LYS A O 9
ATOM 7989 N N . PRO A 1 47 ? 22.371 -9.862 -12.814 1.00 53.24 63 PRO A N 9
ATOM 7990 C CA . PRO A 1 47 ? 23.189 -10.099 -11.643 1.00 4.10 63 PRO A CA 9
ATOM 7991 C C . PRO A 1 47 ? 24.666 -10.214 -12.017 1.00 32.54 63 PRO A C 9
ATOM 7992 O O . PRO A 1 47 ? 24.999 -10.754 -13.073 1.00 11.30 63 PRO A O 9
ATOM 8003 N N . GLU A 1 48 ? 25.529 -9.699 -11.165 1.00 5.44 64 GLU A N 9
ATOM 8004 C CA . GLU A 1 48 ? 26.979 -9.701 -11.387 1.00 43.10 64 GLU A CA 9
ATOM 8005 C C . GLU A 1 48 ? 27.464 -11.114 -11.689 1.00 10.03 64 GLU A C 9
ATOM 8006 O O . GLU A 1 48 ? 27.963 -11.387 -12.772 1.00 72.12 64 GLU A O 9
ATOM 8018 N N . THR A 1 49 ? 27.238 -11.998 -10.770 1.00 11.35 65 THR A N 9
ATOM 8019 C CA . THR A 1 49 ? 27.546 -13.375 -10.958 1.00 11.31 65 THR A CA 9
ATOM 8020 C C . THR A 1 49 ? 26.276 -14.083 -11.424 1.00 11.12 65 THR A C 9
ATOM 8021 O O . THR A 1 49 ? 25.205 -13.924 -10.811 1.00 30.42 65 THR A O 9
ATOM 8032 N N . THR A 1 50 ? 26.374 -14.781 -12.517 1.00 10.12 66 THR A N 9
ATOM 8033 C CA . THR A 1 50 ? 25.254 -15.475 -13.093 1.00 41.04 66 THR A CA 9
ATOM 8034 C C . THR A 1 50 ? 25.471 -16.986 -13.123 1.00 31.34 66 THR A C 9
ATOM 8035 O O . THR A 1 50 ? 24.509 -17.755 -13.246 1.00 3.50 66 THR A O 9
ATOM 8046 N N . GLU A 1 51 ? 26.710 -17.415 -13.010 1.00 23.34 67 GLU A N 9
ATOM 8047 C CA . GLU A 1 51 ? 27.014 -18.821 -13.109 1.00 13.40 67 GLU A CA 9
ATOM 8048 C C . GLU A 1 51 ? 27.753 -19.313 -11.885 1.00 2.44 67 GLU A C 9
ATOM 8049 O O . GLU A 1 51 ? 28.646 -18.644 -11.369 1.00 74.00 67 GLU A O 9
ATOM 8061 N N . TRP A 1 52 ? 27.353 -20.457 -11.426 1.00 75.34 68 TRP A N 9
ATOM 8062 C CA . TRP A 1 52 ? 27.952 -21.159 -10.324 1.00 20.12 68 TRP A CA 9
ATOM 8063 C C . TRP A 1 52 ? 28.036 -22.628 -10.727 1.00 53.35 68 TRP A C 9
ATOM 8064 O O . TRP A 1 52 ? 27.221 -23.087 -11.546 1.00 13.12 68 TRP A O 9
ATOM 8085 N N . SER A 1 53 ? 28.962 -23.369 -10.151 1.00 41.32 69 SER A N 9
ATOM 8086 C CA . SER A 1 53 ? 29.184 -24.764 -10.525 1.00 3.42 69 SER A CA 9
ATOM 8087 C C . SER A 1 53 ? 27.926 -25.653 -10.404 1.00 73.23 69 SER A C 9
ATOM 8088 O O . SER A 1 53 ? 27.796 -26.662 -11.105 1.00 73.21 69 SER A O 9
ATOM 8096 N N . ASP A 1 54 ? 27.015 -25.283 -9.548 1.00 3.33 70 ASP A N 9
ATOM 8097 C CA . ASP A 1 54 ? 25.778 -26.020 -9.400 1.00 73.20 70 ASP A CA 9
ATOM 8098 C C . ASP A 1 54 ? 24.592 -25.085 -9.376 1.00 20.41 70 ASP A C 9
ATOM 8099 O O . ASP A 1 54 ? 23.546 -25.422 -8.835 1.00 34.42 70 ASP A O 9
ATOM 8108 N N . ALA A 1 55 ? 24.726 -23.931 -10.037 1.00 32.21 71 ALA A N 9
ATOM 8109 C CA . ALA A 1 55 ? 23.631 -22.968 -10.105 1.00 11.44 71 ALA A CA 9
ATOM 8110 C C . ALA A 1 55 ? 23.840 -21.996 -11.248 1.00 12.02 71 ALA A C 9
ATOM 8111 O O . ALA A 1 55 ? 24.947 -21.661 -11.567 1.00 52.25 71 ALA A O 9
ATOM 8118 N N . GLU A 1 56 ? 22.785 -21.577 -11.888 1.00 1.11 72 GLU A N 9
ATOM 8119 C CA . GLU A 1 56 ? 22.918 -20.659 -13.009 1.00 44.12 72 GLU A CA 9
ATOM 8120 C C . GLU A 1 56 ? 21.661 -19.823 -13.166 1.00 21.34 72 GLU A C 9
ATOM 8121 O O . GLU A 1 56 ? 20.531 -20.354 -13.095 1.00 52.12 72 GLU A O 9
ATOM 8133 N N . ILE A 1 57 ? 21.844 -18.551 -13.408 1.00 71.31 73 ILE A N 9
ATOM 8134 C CA . ILE A 1 57 ? 20.742 -17.649 -13.674 1.00 71.05 73 ILE A CA 9
ATOM 8135 C C . ILE A 1 57 ? 20.432 -17.784 -15.159 1.00 20.00 73 ILE A C 9
ATOM 8136 O O . ILE A 1 57 ? 21.326 -17.614 -15.988 1.00 71.24 73 ILE A O 9
ATOM 8152 N N . TYR A 1 58 ? 19.212 -18.105 -15.506 1.00 0.21 74 TYR A N 9
ATOM 8153 C CA . TYR A 1 58 ? 18.899 -18.284 -16.905 1.00 22.31 74 TYR A CA 9
ATOM 8154 C C . TYR A 1 58 ? 18.134 -17.103 -17.476 1.00 61.40 74 TYR A C 9
ATOM 8155 O O . TYR A 1 58 ? 18.263 -16.785 -18.652 1.00 11.00 74 TYR A O 9
ATOM 8173 N N . SER A 1 59 ? 17.360 -16.439 -16.653 1.00 61.42 75 SER A N 9
ATOM 8174 C CA . SER A 1 59 ? 16.556 -15.348 -17.125 1.00 44.32 75 SER A CA 9
ATOM 8175 C C . SER A 1 59 ? 16.540 -14.248 -16.089 1.00 22.44 75 SER A C 9
ATOM 8176 O O . SER A 1 59 ? 16.572 -14.524 -14.890 1.00 61.35 75 SER A O 9
ATOM 8184 N N . TRP A 1 60 ? 16.515 -13.035 -16.544 1.00 1.34 76 TRP A N 9
ATOM 8185 C CA . TRP A 1 60 ? 16.442 -11.886 -15.690 1.00 74.33 76 TRP A CA 9
ATOM 8186 C C . TRP A 1 60 ? 15.578 -10.810 -16.343 1.00 34.55 76 TRP A C 9
ATOM 8187 O O . TRP A 1 60 ? 14.476 -10.543 -15.852 1.00 23.40 76 TRP A O 9
ATOM 8209 N N . GLY A 1 1 ? -1.683 -5.263 -2.883 1.00 13.00 17 GLY A N 10
ATOM 8210 C CA . GLY A 1 1 ? -0.691 -6.310 -3.092 1.00 45.03 17 GLY A CA 10
ATOM 8211 C C . GLY A 1 1 ? 0.651 -5.903 -2.543 1.00 21.54 17 GLY A C 10
ATOM 8212 O O . GLY A 1 1 ? 0.878 -4.711 -2.297 1.00 33.12 17 GLY A O 10
ATOM 8218 N N . PRO A 1 2 ? 1.562 -6.852 -2.317 1.00 31.34 18 PRO A N 10
ATOM 8219 C CA . PRO A 1 2 ? 2.900 -6.549 -1.822 1.00 61.10 18 PRO A CA 10
ATOM 8220 C C . PRO A 1 2 ? 3.793 -6.030 -2.950 1.00 63.34 18 PRO A C 10
ATOM 8221 O O . PRO A 1 2 ? 3.504 -6.254 -4.136 1.00 31.11 18 PRO A O 10
ATOM 8232 N N . HIS A 1 3 ? 4.855 -5.334 -2.600 1.00 52.12 19 HIS A N 10
ATOM 8233 C CA . HIS A 1 3 ? 5.786 -4.847 -3.594 1.00 22.12 19 HIS A CA 10
ATOM 8234 C C . HIS A 1 3 ? 6.576 -5.975 -4.197 1.00 2.43 19 HIS A C 10
ATOM 8235 O O . HIS A 1 3 ? 7.390 -6.639 -3.514 1.00 63.51 19 HIS A O 10
ATOM 8249 N N . MET A 1 4 ? 6.319 -6.231 -5.438 1.00 50.10 20 MET A N 10
ATOM 8250 C CA . MET A 1 4 ? 7.109 -7.156 -6.171 1.00 13.23 20 MET A CA 10
ATOM 8251 C C . MET A 1 4 ? 8.357 -6.422 -6.560 1.00 21.44 20 MET A C 10
ATOM 8252 O O . MET A 1 4 ? 8.295 -5.249 -6.952 1.00 21.43 20 MET A O 10
ATOM 8266 N N . ALA A 1 5 ? 9.472 -7.058 -6.396 1.00 74.01 21 ALA A N 10
ATOM 8267 C CA . ALA A 1 5 ? 10.744 -6.431 -6.649 1.00 55.31 21 ALA A CA 10
ATOM 8268 C C . ALA A 1 5 ? 10.948 -6.180 -8.131 1.00 71.43 21 ALA A C 10
ATOM 8269 O O . ALA A 1 5 ? 10.263 -6.803 -8.957 1.00 13.21 21 ALA A O 10
ATOM 8276 N N . ASP A 1 6 ? 11.903 -5.299 -8.456 1.00 31.30 22 ASP A N 10
ATOM 8277 C CA . ASP A 1 6 ? 12.154 -4.858 -9.848 1.00 11.01 22 ASP A CA 10
ATOM 8278 C C . ASP A 1 6 ? 12.271 -5.992 -10.810 1.00 3.51 22 ASP A C 10
ATOM 8279 O O . ASP A 1 6 ? 11.610 -5.999 -11.845 1.00 64.11 22 ASP A O 10
ATOM 8288 N N . CYS A 1 7 ? 13.086 -6.950 -10.502 1.00 2.20 23 CYS A N 10
ATOM 8289 C CA . CYS A 1 7 ? 13.324 -7.989 -11.447 1.00 11.45 23 CYS A CA 10
ATOM 8290 C C . CYS A 1 7 ? 13.067 -9.346 -10.855 1.00 41.10 23 CYS A C 10
ATOM 8291 O O . CYS A 1 7 ? 13.258 -9.568 -9.650 1.00 74.44 23 CYS A O 10
ATOM 8298 N N . THR A 1 8 ? 12.599 -10.239 -11.676 1.00 71.13 24 THR A N 10
ATOM 8299 C CA . THR A 1 8 ? 12.372 -11.586 -11.262 1.00 34.30 24 THR A CA 10
ATOM 8300 C C . THR A 1 8 ? 13.460 -12.459 -11.886 1.00 4.54 24 THR A C 10
ATOM 8301 O O . THR A 1 8 ? 13.453 -12.719 -13.089 1.00 13.30 24 THR A O 10
ATOM 8312 N N . LEU A 1 9 ? 14.377 -12.879 -11.077 1.00 33.32 25 LEU A N 10
ATOM 8313 C CA . LEU A 1 9 ? 15.528 -13.601 -11.532 1.00 63.33 25 LEU A CA 10
ATOM 8314 C C . LEU A 1 9 ? 15.203 -15.076 -11.609 1.00 14.11 25 LEU A C 10
ATOM 8315 O O . LEU A 1 9 ? 14.928 -15.718 -10.586 1.00 2.34 25 LEU A O 10
ATOM 8331 N N . GLY A 1 10 ? 15.195 -15.590 -12.808 1.00 44.14 26 GLY A N 10
ATOM 8332 C CA . GLY A 1 10 ? 14.922 -16.969 -13.026 1.00 53.02 26 GLY A CA 10
ATOM 8333 C C . GLY A 1 10 ? 16.205 -17.738 -13.087 1.00 33.41 26 GLY A C 10
ATOM 8334 O O . GLY A 1 10 ? 17.001 -17.575 -14.032 1.00 40.25 26 GLY A O 10
ATOM 8338 N N . CYS A 1 11 ? 16.423 -18.561 -12.120 1.00 2.42 27 CYS A N 10
ATOM 8339 C CA . CYS A 1 11 ? 17.642 -19.316 -12.016 1.00 31.05 27 CYS A CA 10
ATOM 8340 C C . CYS A 1 11 ? 17.365 -20.728 -11.594 1.00 72.43 27 CYS A C 10
ATOM 8341 O O . CYS A 1 11 ? 16.283 -21.034 -11.138 1.00 64.02 27 CYS A O 10
ATOM 8349 N N . LYS A 1 12 ? 18.311 -21.584 -11.804 1.00 63.15 28 LYS A N 10
ATOM 8350 C CA . LYS A 1 12 ? 18.197 -22.942 -11.396 1.00 73.31 28 LYS A CA 10
ATOM 8351 C C . LYS A 1 12 ? 19.403 -23.397 -10.635 1.00 74.41 28 LYS A C 10
ATOM 8352 O O . LYS A 1 12 ? 20.518 -22.940 -10.890 1.00 62.21 28 LYS A O 10
ATOM 8371 N N . TYR A 1 13 ? 19.172 -24.244 -9.686 1.00 74.20 29 TYR A N 10
ATOM 8372 C CA . TYR A 1 13 ? 20.208 -24.789 -8.867 1.00 43.24 29 TYR A CA 10
ATOM 8373 C C . TYR A 1 13 ? 20.107 -26.289 -8.870 1.00 2.10 29 TYR A C 10
ATOM 8374 O O . TYR A 1 13 ? 19.030 -26.835 -9.098 1.00 41.51 29 TYR A O 10
ATOM 8392 N N . LEU A 1 14 ? 21.196 -26.944 -8.650 1.00 12.54 30 LEU A N 10
ATOM 8393 C CA . LEU A 1 14 ? 21.218 -28.364 -8.641 1.00 41.31 30 LEU A CA 10
ATOM 8394 C C . LEU A 1 14 ? 20.948 -28.833 -7.231 1.00 41.34 30 LEU A C 10
ATOM 8395 O O . LEU A 1 14 ? 21.729 -28.569 -6.324 1.00 4.05 30 LEU A O 10
ATOM 8411 N N . GLU A 1 15 ? 19.854 -29.473 -7.031 1.00 63.24 31 GLU A N 10
ATOM 8412 C CA . GLU A 1 15 ? 19.553 -30.015 -5.760 1.00 64.13 31 GLU A CA 10
ATOM 8413 C C . GLU A 1 15 ? 19.171 -31.440 -5.925 1.00 74.43 31 GLU A C 10
ATOM 8414 O O . GLU A 1 15 ? 18.254 -31.757 -6.686 1.00 4.21 31 GLU A O 10
ATOM 8426 N N . ASN A 1 16 ? 19.944 -32.307 -5.289 1.00 54.22 32 ASN A N 10
ATOM 8427 C CA . ASN A 1 16 ? 19.725 -33.754 -5.317 1.00 73.03 32 ASN A CA 10
ATOM 8428 C C . ASN A 1 16 ? 19.864 -34.265 -6.740 1.00 42.45 32 ASN A C 10
ATOM 8429 O O . ASN A 1 16 ? 19.204 -35.226 -7.143 1.00 54.32 32 ASN A O 10
ATOM 8440 N N . ASN A 1 17 ? 20.763 -33.600 -7.490 1.00 52.23 33 ASN A N 10
ATOM 8441 C CA . ASN A 1 17 ? 21.064 -33.899 -8.907 1.00 44.11 33 ASN A CA 10
ATOM 8442 C C . ASN A 1 17 ? 19.934 -33.504 -9.835 1.00 34.45 33 ASN A C 10
ATOM 8443 O O . ASN A 1 17 ? 19.889 -33.914 -10.990 1.00 74.31 33 ASN A O 10
ATOM 8454 N N . ARG A 1 18 ? 19.053 -32.688 -9.341 1.00 5.31 34 ARG A N 10
ATOM 8455 C CA . ARG A 1 18 ? 17.964 -32.165 -10.121 1.00 70.24 34 ARG A CA 10
ATOM 8456 C C . ARG A 1 18 ? 18.106 -30.658 -10.211 1.00 72.44 34 ARG A C 10
ATOM 8457 O O . ARG A 1 18 ? 18.353 -30.008 -9.204 1.00 72.44 34 ARG A O 10
ATOM 8478 N N . TRP A 1 19 ? 17.992 -30.104 -11.400 1.00 22.25 35 TRP A N 10
ATOM 8479 C CA . TRP A 1 19 ? 17.991 -28.667 -11.517 1.00 22.01 35 TRP A CA 10
ATOM 8480 C C . TRP A 1 19 ? 16.621 -28.144 -11.159 1.00 52.01 35 TRP A C 10
ATOM 8481 O O . TRP A 1 19 ? 15.653 -28.326 -11.899 1.00 5.41 35 TRP A O 10
ATOM 8502 N N . VAL A 1 20 ? 16.541 -27.525 -10.032 1.00 10.15 36 VAL A N 10
ATOM 8503 C CA . VAL A 1 20 ? 15.320 -26.959 -9.563 1.00 73.35 36 VAL A CA 10
ATOM 8504 C C . VAL A 1 20 ? 15.378 -25.493 -9.881 1.00 62.04 36 VAL A C 10
ATOM 8505 O O . VAL A 1 20 ? 16.345 -24.809 -9.520 1.00 11.03 36 VAL A O 10
ATOM 8518 N N . SER A 1 21 ? 14.403 -25.016 -10.584 1.00 15.34 37 SER A N 10
ATOM 8519 C CA . SER A 1 21 ? 14.395 -23.652 -10.982 1.00 74.34 37 SER A CA 10
ATOM 8520 C C . SER A 1 21 ? 13.596 -22.827 -10.001 1.00 53.54 37 SER A C 10
ATOM 8521 O O . SER A 1 21 ? 12.580 -23.276 -9.463 1.00 72.31 37 SER A O 10
ATOM 8529 N N . VAL A 1 22 ? 14.069 -21.662 -9.756 1.00 31.24 38 VAL A N 10
ATOM 8530 C CA . VAL A 1 22 ? 13.461 -20.756 -8.852 1.00 72.53 38 VAL A CA 10
ATOM 8531 C C . VAL A 1 22 ? 13.543 -19.349 -9.421 1.00 11.14 38 VAL A C 10
ATOM 8532 O O . VAL A 1 22 ? 14.582 -18.930 -9.969 1.00 53.34 38 VAL A O 10
ATOM 8545 N N . SER A 1 23 ? 12.468 -18.660 -9.348 1.00 70.42 39 SER A N 10
ATOM 8546 C CA . SER A 1 23 ? 12.416 -17.317 -9.775 1.00 64.34 39 SER A CA 10
ATOM 8547 C C . SER A 1 23 ? 12.249 -16.451 -8.546 1.00 32.21 39 SER A C 10
ATOM 8548 O O . SER A 1 23 ? 11.219 -16.507 -7.862 1.00 35.21 39 SER A O 10
ATOM 8556 N N . LYS A 1 24 ? 13.261 -15.689 -8.241 1.00 64.34 40 LYS A N 10
ATOM 8557 C CA . LYS A 1 24 ? 13.253 -14.868 -7.054 1.00 41.33 40 LYS A CA 10
ATOM 8558 C C . LYS A 1 24 ? 13.203 -13.426 -7.442 1.00 62.23 40 LYS A C 10
ATOM 8559 O O . LYS A 1 24 ? 13.758 -13.036 -8.463 1.00 62.12 40 LYS A O 10
ATOM 8578 N N . SER A 1 25 ? 12.554 -12.646 -6.659 1.00 0.43 41 SER A N 10
ATOM 8579 C CA . SER A 1 25 ? 12.414 -11.260 -6.968 1.00 14.35 41 SER A CA 10
ATOM 8580 C C . SER A 1 25 ? 13.433 -10.443 -6.186 1.00 11.14 41 SER A C 10
ATOM 8581 O O . SER A 1 25 ? 13.564 -10.595 -4.972 1.00 3.51 41 SER A O 10
ATOM 8589 N N . ALA A 1 26 ? 14.138 -9.597 -6.869 1.00 64.44 42 ALA A N 10
ATOM 8590 C CA . ALA A 1 26 ? 15.057 -8.680 -6.238 1.00 75.03 42 ALA A CA 10
ATOM 8591 C C . ALA A 1 26 ? 15.064 -7.397 -7.015 1.00 4.31 42 ALA A C 10
ATOM 8592 O O . ALA A 1 26 ? 14.632 -7.370 -8.175 1.00 24.24 42 ALA A O 10
ATOM 8599 N N . ASN A 1 27 ? 15.491 -6.339 -6.400 1.00 23.14 43 ASN A N 10
ATOM 8600 C CA . ASN A 1 27 ? 15.454 -5.056 -7.044 1.00 44.51 43 ASN A CA 10
ATOM 8601 C C . ASN A 1 27 ? 16.793 -4.746 -7.585 1.00 60.11 43 ASN A C 10
ATOM 8602 O O . ASN A 1 27 ? 17.771 -5.458 -7.294 1.00 4.21 43 ASN A O 10
ATOM 8613 N N . ILE A 1 28 ? 16.869 -3.709 -8.363 1.00 51.32 44 ILE A N 10
ATOM 8614 C CA . ILE A 1 28 ? 18.124 -3.286 -8.894 1.00 51.30 44 ILE A CA 10
ATOM 8615 C C . ILE A 1 28 ? 18.934 -2.746 -7.730 1.00 53.13 44 ILE A C 10
ATOM 8616 O O . ILE A 1 28 ? 18.499 -1.809 -7.032 1.00 53.03 44 ILE A O 10
ATOM 8632 N N . GLY A 1 29 ? 20.050 -3.365 -7.471 1.00 34.22 45 GLY A N 10
ATOM 8633 C CA . GLY A 1 29 ? 20.847 -2.970 -6.357 1.00 45.13 45 GLY A CA 10
ATOM 8634 C C . GLY A 1 29 ? 20.814 -3.994 -5.248 1.00 62.44 45 GLY A C 10
ATOM 8635 O O . GLY A 1 29 ? 21.562 -3.884 -4.281 1.00 61.33 45 GLY A O 10
ATOM 8639 N N . ASP A 1 30 ? 19.947 -4.992 -5.375 1.00 40.13 46 ASP A N 10
ATOM 8640 C CA . ASP A 1 30 ? 19.850 -6.048 -4.361 1.00 31.45 46 ASP A CA 10
ATOM 8641 C C . ASP A 1 30 ? 20.858 -7.126 -4.574 1.00 4.04 46 ASP A C 10
ATOM 8642 O O . ASP A 1 30 ? 21.508 -7.208 -5.620 1.00 61.30 46 ASP A O 10
ATOM 8651 N N . THR A 1 31 ? 20.981 -7.946 -3.582 1.00 1.34 47 THR A N 10
ATOM 8652 C CA . THR A 1 31 ? 21.786 -9.104 -3.645 1.00 32.01 47 THR A CA 10
ATOM 8653 C C . THR A 1 31 ? 20.856 -10.309 -3.792 1.00 11.03 47 THR A C 10
ATOM 8654 O O . THR A 1 31 ? 19.855 -10.427 -3.062 1.00 3.24 47 THR A O 10
ATOM 8665 N N . LEU A 1 32 ? 21.138 -11.134 -4.754 1.00 12.14 48 LEU A N 10
ATOM 8666 C CA . LEU A 1 32 ? 20.424 -12.361 -4.961 1.00 43.34 48 LEU A CA 10
ATOM 8667 C C . LEU A 1 32 ? 21.164 -13.451 -4.235 1.00 64.25 48 LEU A C 10
ATOM 8668 O O . LEU A 1 32 ? 22.404 -13.477 -4.252 1.00 74.11 48 LEU A O 10
ATOM 8684 N N . TYR A 1 33 ? 20.434 -14.308 -3.584 1.00 45.53 49 TYR A N 10
ATOM 8685 C CA . TYR A 1 33 ? 21.013 -15.374 -2.828 1.00 3.53 49 TYR A CA 10
ATOM 8686 C C . TYR A 1 33 ? 20.604 -16.690 -3.444 1.00 64.41 49 TYR A C 10
ATOM 8687 O O . TYR A 1 33 ? 19.408 -16.973 -3.613 1.00 22.44 49 TYR A O 10
ATOM 8705 N N . ILE A 1 34 ? 21.575 -17.456 -3.806 1.00 33.02 50 ILE A N 10
ATOM 8706 C CA . ILE A 1 34 ? 21.386 -18.727 -4.445 1.00 33.41 50 ILE A CA 10
ATOM 8707 C C . ILE A 1 34 ? 22.261 -19.778 -3.806 1.00 15.41 50 ILE A C 10
ATOM 8708 O O . ILE A 1 34 ? 23.477 -19.708 -3.903 1.00 15.30 50 ILE A O 10
ATOM 8724 N N . MET A 1 35 ? 21.637 -20.701 -3.079 1.00 71.44 51 MET A N 10
ATOM 8725 C CA . MET A 1 35 ? 22.316 -21.891 -2.519 1.00 32.35 51 MET A CA 10
ATOM 8726 C C . MET A 1 35 ? 23.417 -21.517 -1.524 1.00 11.11 51 MET A C 10
ATOM 8727 O O . MET A 1 35 ? 24.269 -22.338 -1.198 1.00 34.14 51 MET A O 10
ATOM 8741 N N . GLY A 1 36 ? 23.375 -20.300 -1.027 1.00 73.34 52 GLY A N 10
ATOM 8742 C CA . GLY A 1 36 ? 24.376 -19.837 -0.100 1.00 15.33 52 GLY A CA 10
ATOM 8743 C C . GLY A 1 36 ? 25.323 -18.862 -0.746 1.00 63.50 52 GLY A C 10
ATOM 8744 O O . GLY A 1 36 ? 26.101 -18.184 -0.065 1.00 60.40 52 GLY A O 10
ATOM 8748 N N . HIS A 1 37 ? 25.253 -18.781 -2.054 1.00 3.03 53 HIS A N 10
ATOM 8749 C CA . HIS A 1 37 ? 26.077 -17.879 -2.826 1.00 64.44 53 HIS A CA 10
ATOM 8750 C C . HIS A 1 37 ? 25.291 -16.596 -3.016 1.00 41.04 53 HIS A C 10
ATOM 8751 O O . HIS A 1 37 ? 24.060 -16.600 -2.904 1.00 71.31 53 HIS A O 10
ATOM 8765 N N . SER A 1 38 ? 25.962 -15.524 -3.309 1.00 13.22 54 SER A N 10
ATOM 8766 C CA . SER A 1 38 ? 25.299 -14.267 -3.507 1.00 2.13 54 SER A CA 10
ATOM 8767 C C . SER A 1 38 ? 25.812 -13.555 -4.766 1.00 14.43 54 SER A C 10
ATOM 8768 O O . SER A 1 38 ? 26.929 -13.814 -5.226 1.00 30.33 54 SER A O 10
ATOM 8776 N N . THR A 1 39 ? 24.983 -12.719 -5.343 1.00 64.52 55 THR A N 10
ATOM 8777 C CA . THR A 1 39 ? 25.356 -11.934 -6.493 1.00 31.33 55 THR A CA 10
ATOM 8778 C C . THR A 1 39 ? 24.607 -10.612 -6.446 1.00 24.40 55 THR A C 10
ATOM 8779 O O . THR A 1 39 ? 23.526 -10.530 -5.864 1.00 60.20 55 THR A O 10
ATOM 8790 N N . LYS A 1 40 ? 25.167 -9.600 -7.038 1.00 24.24 56 LYS A N 10
ATOM 8791 C CA . LYS A 1 40 ? 24.579 -8.286 -7.024 1.00 60.12 56 LYS A CA 10
ATOM 8792 C C . LYS A 1 40 ? 23.750 -8.132 -8.291 1.00 1.22 56 LYS A C 10
ATOM 8793 O O . LYS A 1 40 ? 24.229 -8.437 -9.389 1.00 41.23 56 LYS A O 10
ATOM 8812 N N . ILE A 1 41 ? 22.515 -7.708 -8.134 1.00 22.21 57 ILE A N 10
ATOM 8813 C CA . ILE A 1 41 ? 21.636 -7.459 -9.261 1.00 50.12 57 ILE A CA 10
ATOM 8814 C C . ILE A 1 41 ? 21.942 -6.077 -9.798 1.00 43.03 57 ILE A C 10
ATOM 8815 O O . ILE A 1 41 ? 21.561 -5.062 -9.187 1.00 54.54 57 ILE A O 10
ATOM 8831 N N . GLY A 1 42 ? 22.685 -6.036 -10.875 1.00 43.23 58 GLY A N 10
ATOM 8832 C CA . GLY A 1 42 ? 23.095 -4.788 -11.446 1.00 44.30 58 GLY A CA 10
ATOM 8833 C C . GLY A 1 42 ? 22.074 -4.200 -12.365 1.00 21.21 58 GLY A C 10
ATOM 8834 O O . GLY A 1 42 ? 20.870 -4.479 -12.256 1.00 0.12 58 GLY A O 10
ATOM 8838 N N . ARG A 1 43 ? 22.557 -3.429 -13.290 1.00 10.41 59 ARG A N 10
ATOM 8839 C CA . ARG A 1 43 ? 21.747 -2.692 -14.189 1.00 21.11 59 ARG A CA 10
ATOM 8840 C C . ARG A 1 43 ? 21.032 -3.647 -15.158 1.00 72.25 59 ARG A C 10
ATOM 8841 O O . ARG A 1 43 ? 21.569 -4.722 -15.512 1.00 15.52 59 ARG A O 10
ATOM 8862 N N . GLY A 1 44 ? 19.813 -3.291 -15.538 1.00 55.42 60 GLY A N 10
ATOM 8863 C CA . GLY A 1 44 ? 19.046 -4.081 -16.492 1.00 10.01 60 GLY A CA 10
ATOM 8864 C C . GLY A 1 44 ? 18.736 -5.476 -15.989 1.00 32.41 60 GLY A C 10
ATOM 8865 O O . GLY A 1 44 ? 18.579 -6.403 -16.783 1.00 33.53 60 GLY A O 10
ATOM 8869 N N . CYS A 1 45 ? 18.700 -5.613 -14.660 1.00 61.00 61 CYS A N 10
ATOM 8870 C CA . CYS A 1 45 ? 18.394 -6.870 -13.957 1.00 62.33 61 CYS A CA 10
ATOM 8871 C C . CYS A 1 45 ? 19.528 -7.878 -14.080 1.00 33.52 61 CYS A C 10
ATOM 8872 O O . CYS A 1 45 ? 19.365 -9.018 -13.691 1.00 75.10 61 CYS A O 10
ATOM 8879 N N . LYS A 1 46 ? 20.692 -7.449 -14.568 1.00 54.12 62 LYS A N 10
ATOM 8880 C CA . LYS A 1 46 ? 21.767 -8.382 -14.839 1.00 55.33 62 LYS A CA 10
ATOM 8881 C C . LYS A 1 46 ? 22.635 -8.581 -13.586 1.00 20.32 62 LYS A C 10
ATOM 8882 O O . LYS A 1 46 ? 23.313 -7.651 -13.132 1.00 54.35 62 LYS A O 10
ATOM 8901 N N . PRO A 1 47 ? 22.588 -9.779 -12.990 1.00 53.24 63 PRO A N 10
ATOM 8902 C CA . PRO A 1 47 ? 23.411 -10.112 -11.844 1.00 4.10 63 PRO A CA 10
ATOM 8903 C C . PRO A 1 47 ? 24.875 -10.281 -12.244 1.00 32.54 63 PRO A C 10
ATOM 8904 O O . PRO A 1 47 ? 25.172 -10.850 -13.291 1.00 11.30 63 PRO A O 10
ATOM 8915 N N . GLU A 1 48 ? 25.759 -9.773 -11.404 1.00 5.44 64 GLU A N 10
ATOM 8916 C CA . GLU A 1 48 ? 27.214 -9.811 -11.612 1.00 43.10 64 GLU A CA 10
ATOM 8917 C C . GLU A 1 48 ? 27.668 -11.240 -11.897 1.00 10.03 64 GLU A C 10
ATOM 8918 O O . GLU A 1 48 ? 28.270 -11.523 -12.930 1.00 72.12 64 GLU A O 10
ATOM 8930 N N . THR A 1 49 ? 27.362 -12.122 -10.986 1.00 11.35 65 THR A N 10
ATOM 8931 C CA . THR A 1 49 ? 27.637 -13.518 -11.138 1.00 11.31 65 THR A CA 10
ATOM 8932 C C . THR A 1 49 ? 26.357 -14.211 -11.595 1.00 11.12 65 THR A C 10
ATOM 8933 O O . THR A 1 49 ? 25.291 -14.031 -10.980 1.00 30.42 65 THR A O 10
ATOM 8944 N N . THR A 1 50 ? 26.447 -14.939 -12.679 1.00 10.12 66 THR A N 10
ATOM 8945 C CA . THR A 1 50 ? 25.314 -15.627 -13.236 1.00 41.04 66 THR A CA 10
ATOM 8946 C C . THR A 1 50 ? 25.486 -17.140 -13.194 1.00 31.34 66 THR A C 10
ATOM 8947 O O . THR A 1 50 ? 24.547 -17.881 -13.494 1.00 3.50 66 THR A O 10
ATOM 8958 N N . GLU A 1 51 ? 26.656 -17.604 -12.817 1.00 23.34 67 GLU A N 10
ATOM 8959 C CA . GLU A 1 51 ? 26.897 -19.021 -12.790 1.00 13.40 67 GLU A CA 10
ATOM 8960 C C . GLU A 1 51 ? 27.642 -19.423 -11.542 1.00 2.44 67 GLU A C 10
ATOM 8961 O O . GLU A 1 51 ? 28.462 -18.669 -11.016 1.00 74.00 67 GLU A O 10
ATOM 8973 N N . TRP A 1 52 ? 27.319 -20.577 -11.069 1.00 75.34 68 TRP A N 10
ATOM 8974 C CA . TRP A 1 52 ? 27.923 -21.202 -9.934 1.00 20.12 68 TRP A CA 10
ATOM 8975 C C . TRP A 1 52 ? 28.050 -22.677 -10.264 1.00 53.35 68 TRP A C 10
ATOM 8976 O O . TRP A 1 52 ? 27.329 -23.168 -11.151 1.00 13.12 68 TRP A O 10
ATOM 8997 N N . SER A 1 53 ? 28.901 -23.377 -9.539 1.00 41.32 69 SER A N 10
ATOM 8998 C CA . SER A 1 53 ? 29.209 -24.797 -9.750 1.00 3.42 69 SER A CA 10
ATOM 8999 C C . SER A 1 53 ? 27.960 -25.662 -9.966 1.00 73.23 69 SER A C 10
ATOM 9000 O O . SER A 1 53 ? 27.925 -26.558 -10.819 1.00 73.21 69 SER A O 10
ATOM 9008 N N . ASP A 1 54 ? 26.952 -25.365 -9.221 1.00 3.33 70 ASP A N 10
ATOM 9009 C CA . ASP A 1 54 ? 25.731 -26.101 -9.239 1.00 73.20 70 ASP A CA 10
ATOM 9010 C C . ASP A 1 54 ? 24.548 -25.166 -9.218 1.00 20.41 70 ASP A C 10
ATOM 9011 O O . ASP A 1 54 ? 23.490 -25.504 -8.703 1.00 34.42 70 ASP A O 10
ATOM 9020 N N . ALA A 1 55 ? 24.708 -23.999 -9.838 1.00 32.21 71 ALA A N 10
ATOM 9021 C CA . ALA A 1 55 ? 23.614 -23.040 -9.936 1.00 11.44 71 ALA A CA 10
ATOM 9022 C C . ALA A 1 55 ? 23.844 -22.108 -11.101 1.00 12.02 71 ALA A C 10
ATOM 9023 O O . ALA A 1 55 ? 24.968 -21.808 -11.424 1.00 52.25 71 ALA A O 10
ATOM 9030 N N . GLU A 1 56 ? 22.801 -21.686 -11.766 1.00 1.11 72 GLU A N 10
ATOM 9031 C CA . GLU A 1 56 ? 22.965 -20.816 -12.908 1.00 44.12 72 GLU A CA 10
ATOM 9032 C C . GLU A 1 56 ? 21.729 -19.960 -13.100 1.00 21.34 72 GLU A C 10
ATOM 9033 O O . GLU A 1 56 ? 20.595 -20.447 -12.957 1.00 52.12 72 GLU A O 10
ATOM 9045 N N . ILE A 1 57 ? 21.937 -18.712 -13.428 1.00 71.31 73 ILE A N 10
ATOM 9046 C CA . ILE A 1 57 ? 20.854 -17.814 -13.739 1.00 71.05 73 ILE A CA 10
ATOM 9047 C C . ILE A 1 57 ? 20.519 -18.061 -15.197 1.00 20.00 73 ILE A C 10
ATOM 9048 O O . ILE A 1 57 ? 21.419 -18.072 -16.037 1.00 71.24 73 ILE A O 10
ATOM 9064 N N . TYR A 1 58 ? 19.277 -18.295 -15.514 1.00 0.21 74 TYR A N 10
ATOM 9065 C CA . TYR A 1 58 ? 18.951 -18.574 -16.886 1.00 22.31 74 TYR A CA 10
ATOM 9066 C C . TYR A 1 58 ? 18.290 -17.393 -17.566 1.00 61.40 74 TYR A C 10
ATOM 9067 O O . TYR A 1 58 ? 18.472 -17.172 -18.760 1.00 11.00 74 TYR A O 10
ATOM 9085 N N . SER A 1 59 ? 17.527 -16.633 -16.818 1.00 61.42 75 SER A N 10
ATOM 9086 C CA . SER A 1 59 ? 16.821 -15.500 -17.359 1.00 44.32 75 SER A CA 10
ATOM 9087 C C . SER A 1 59 ? 16.615 -14.462 -16.270 1.00 22.44 75 SER A C 10
ATOM 9088 O O . SER A 1 59 ? 16.513 -14.815 -15.095 1.00 61.35 75 SER A O 10
ATOM 9096 N N . TRP A 1 60 ? 16.584 -13.212 -16.640 1.00 1.34 76 TRP A N 10
ATOM 9097 C CA . TRP A 1 60 ? 16.366 -12.153 -15.693 1.00 74.33 76 TRP A CA 10
ATOM 9098 C C . TRP A 1 60 ? 15.389 -11.122 -16.264 1.00 34.55 76 TRP A C 10
ATOM 9099 O O . TRP A 1 60 ? 15.769 -9.981 -16.543 1.00 23.40 76 TRP A O 10
ATOM 9121 N N . GLY A 1 1 ? 3.046 -3.080 -8.388 1.00 13.00 17 GLY A N 11
ATOM 9122 C CA . GLY A 1 1 ? 2.362 -2.838 -7.114 1.00 45.03 17 GLY A CA 11
ATOM 9123 C C . GLY A 1 1 ? 3.099 -1.823 -6.284 1.00 21.54 17 GLY A C 11
ATOM 9124 O O . GLY A 1 1 ? 4.169 -1.367 -6.694 1.00 33.12 17 GLY A O 11
ATOM 9130 N N . PRO A 1 2 ? 2.583 -1.466 -5.089 1.00 31.34 18 PRO A N 11
ATOM 9131 C CA . PRO A 1 2 ? 3.198 -0.460 -4.229 1.00 61.10 18 PRO A CA 11
ATOM 9132 C C . PRO A 1 2 ? 4.473 -0.979 -3.570 1.00 63.34 18 PRO A C 11
ATOM 9133 O O . PRO A 1 2 ? 4.434 -1.578 -2.476 1.00 31.11 18 PRO A O 11
ATOM 9144 N N . HIS A 1 3 ? 5.579 -0.783 -4.264 1.00 52.12 19 HIS A N 11
ATOM 9145 C CA . HIS A 1 3 ? 6.899 -1.251 -3.865 1.00 22.12 19 HIS A CA 11
ATOM 9146 C C . HIS A 1 3 ? 7.000 -2.760 -3.877 1.00 2.43 19 HIS A C 11
ATOM 9147 O O . HIS A 1 3 ? 6.659 -3.453 -2.906 1.00 63.51 19 HIS A O 11
ATOM 9161 N N . MET A 1 4 ? 7.412 -3.258 -5.005 1.00 50.10 20 MET A N 11
ATOM 9162 C CA . MET A 1 4 ? 7.594 -4.669 -5.245 1.00 13.23 20 MET A CA 11
ATOM 9163 C C . MET A 1 4 ? 8.908 -4.855 -5.934 1.00 21.44 20 MET A C 11
ATOM 9164 O O . MET A 1 4 ? 9.397 -3.917 -6.582 1.00 21.43 20 MET A O 11
ATOM 9178 N N . ALA A 1 5 ? 9.474 -6.033 -5.794 1.00 74.01 21 ALA A N 11
ATOM 9179 C CA . ALA A 1 5 ? 10.750 -6.380 -6.383 1.00 55.31 21 ALA A CA 11
ATOM 9180 C C . ALA A 1 5 ? 10.759 -6.113 -7.871 1.00 71.43 21 ALA A C 11
ATOM 9181 O O . ALA A 1 5 ? 9.874 -6.581 -8.604 1.00 13.21 21 ALA A O 11
ATOM 9188 N N . ASP A 1 6 ? 11.745 -5.357 -8.299 1.00 31.30 22 ASP A N 11
ATOM 9189 C CA . ASP A 1 6 ? 11.875 -4.919 -9.687 1.00 11.01 22 ASP A CA 11
ATOM 9190 C C . ASP A 1 6 ? 11.969 -6.066 -10.667 1.00 3.51 22 ASP A C 11
ATOM 9191 O O . ASP A 1 6 ? 11.234 -6.110 -11.640 1.00 64.11 22 ASP A O 11
ATOM 9200 N N . CYS A 1 7 ? 12.846 -6.997 -10.417 1.00 2.20 23 CYS A N 11
ATOM 9201 C CA . CYS A 1 7 ? 13.123 -8.006 -11.406 1.00 11.45 23 CYS A CA 11
ATOM 9202 C C . CYS A 1 7 ? 12.931 -9.412 -10.892 1.00 41.10 23 CYS A C 11
ATOM 9203 O O . CYS A 1 7 ? 13.139 -9.692 -9.711 1.00 74.44 23 CYS A O 11
ATOM 9210 N N . THR A 1 8 ? 12.542 -10.292 -11.789 1.00 71.13 24 THR A N 11
ATOM 9211 C CA . THR A 1 8 ? 12.358 -11.676 -11.476 1.00 34.30 24 THR A CA 11
ATOM 9212 C C . THR A 1 8 ? 13.495 -12.476 -12.125 1.00 4.54 24 THR A C 11
ATOM 9213 O O . THR A 1 8 ? 13.567 -12.608 -13.348 1.00 13.30 24 THR A O 11
ATOM 9224 N N . LEU A 1 9 ? 14.378 -12.966 -11.315 1.00 33.32 25 LEU A N 11
ATOM 9225 C CA . LEU A 1 9 ? 15.536 -13.676 -11.772 1.00 63.33 25 LEU A CA 11
ATOM 9226 C C . LEU A 1 9 ? 15.201 -15.149 -11.856 1.00 14.11 25 LEU A C 11
ATOM 9227 O O . LEU A 1 9 ? 14.782 -15.751 -10.864 1.00 2.34 25 LEU A O 11
ATOM 9243 N N . GLY A 1 10 ? 15.350 -15.711 -13.020 1.00 44.14 26 GLY A N 11
ATOM 9244 C CA . GLY A 1 10 ? 15.078 -17.102 -13.216 1.00 53.02 26 GLY A CA 11
ATOM 9245 C C . GLY A 1 10 ? 16.360 -17.870 -13.187 1.00 33.41 26 GLY A C 11
ATOM 9246 O O . GLY A 1 10 ? 17.220 -17.695 -14.073 1.00 40.25 26 GLY A O 11
ATOM 9250 N N . CYS A 1 11 ? 16.515 -18.705 -12.208 1.00 2.42 27 CYS A N 11
ATOM 9251 C CA . CYS A 1 11 ? 17.732 -19.444 -12.025 1.00 31.05 27 CYS A CA 11
ATOM 9252 C C . CYS A 1 11 ? 17.454 -20.846 -11.570 1.00 72.43 27 CYS A C 11
ATOM 9253 O O . CYS A 1 11 ? 16.384 -21.137 -11.094 1.00 64.02 27 CYS A O 11
ATOM 9261 N N . LYS A 1 12 ? 18.400 -21.704 -11.751 1.00 63.15 28 LYS A N 11
ATOM 9262 C CA . LYS A 1 12 ? 18.273 -23.067 -11.339 1.00 73.31 28 LYS A CA 11
ATOM 9263 C C . LYS A 1 12 ? 19.467 -23.515 -10.544 1.00 74.41 28 LYS A C 11
ATOM 9264 O O . LYS A 1 12 ? 20.591 -23.076 -10.803 1.00 62.21 28 LYS A O 11
ATOM 9283 N N . TYR A 1 13 ? 19.219 -24.323 -9.554 1.00 74.20 29 TYR A N 11
ATOM 9284 C CA . TYR A 1 13 ? 20.264 -24.881 -8.738 1.00 43.24 29 TYR A CA 11
ATOM 9285 C C . TYR A 1 13 ? 20.124 -26.391 -8.692 1.00 2.10 29 TYR A C 11
ATOM 9286 O O . TYR A 1 13 ? 19.023 -26.920 -8.857 1.00 41.51 29 TYR A O 11
ATOM 9304 N N . LEU A 1 14 ? 21.210 -27.070 -8.502 1.00 12.54 30 LEU A N 11
ATOM 9305 C CA . LEU A 1 14 ? 21.216 -28.503 -8.473 1.00 41.31 30 LEU A CA 11
ATOM 9306 C C . LEU A 1 14 ? 20.893 -28.985 -7.067 1.00 41.34 30 LEU A C 11
ATOM 9307 O O . LEU A 1 14 ? 21.690 -28.829 -6.158 1.00 4.05 30 LEU A O 11
ATOM 9323 N N . GLU A 1 15 ? 19.736 -29.535 -6.887 1.00 63.24 31 GLU A N 11
ATOM 9324 C CA . GLU A 1 15 ? 19.333 -30.049 -5.610 1.00 64.13 31 GLU A CA 11
ATOM 9325 C C . GLU A 1 15 ? 18.975 -31.492 -5.761 1.00 74.43 31 GLU A C 11
ATOM 9326 O O . GLU A 1 15 ? 18.083 -31.825 -6.538 1.00 4.21 31 GLU A O 11
ATOM 9338 N N . ASN A 1 16 ? 19.729 -32.356 -5.087 1.00 54.22 32 ASN A N 11
ATOM 9339 C CA . ASN A 1 16 ? 19.491 -33.808 -5.116 1.00 73.03 32 ASN A CA 11
ATOM 9340 C C . ASN A 1 16 ? 19.656 -34.353 -6.533 1.00 42.45 32 ASN A C 11
ATOM 9341 O O . ASN A 1 16 ? 18.993 -35.312 -6.930 1.00 54.32 32 ASN A O 11
ATOM 9352 N N . ASN A 1 17 ? 20.599 -33.736 -7.265 1.00 52.23 33 ASN A N 11
ATOM 9353 C CA . ASN A 1 17 ? 20.927 -34.059 -8.674 1.00 44.11 33 ASN A CA 11
ATOM 9354 C C . ASN A 1 17 ? 19.769 -33.654 -9.616 1.00 34.45 33 ASN A C 11
ATOM 9355 O O . ASN A 1 17 ? 19.654 -34.116 -10.744 1.00 74.31 33 ASN A O 11
ATOM 9366 N N . ARG A 1 18 ? 18.946 -32.764 -9.151 1.00 5.31 34 ARG A N 11
ATOM 9367 C CA . ARG A 1 18 ? 17.848 -32.258 -9.929 1.00 70.24 34 ARG A CA 11
ATOM 9368 C C . ARG A 1 18 ? 17.980 -30.759 -10.035 1.00 72.44 34 ARG A C 11
ATOM 9369 O O . ARG A 1 18 ? 18.206 -30.092 -9.031 1.00 72.44 34 ARG A O 11
ATOM 9390 N N . TRP A 1 19 ? 17.887 -30.231 -11.221 1.00 22.25 35 TRP A N 11
ATOM 9391 C CA . TRP A 1 19 ? 17.933 -28.806 -11.378 1.00 22.01 35 TRP A CA 11
ATOM 9392 C C . TRP A 1 19 ? 16.593 -28.202 -11.031 1.00 52.01 35 TRP A C 11
ATOM 9393 O O . TRP A 1 19 ? 15.613 -28.356 -11.756 1.00 5.41 35 TRP A O 11
ATOM 9414 N N . VAL A 1 20 ? 16.562 -27.537 -9.922 1.00 10.15 36 VAL A N 11
ATOM 9415 C CA . VAL A 1 20 ? 15.379 -26.897 -9.440 1.00 73.35 36 VAL A CA 11
ATOM 9416 C C . VAL A 1 20 ? 15.420 -25.462 -9.891 1.00 62.04 36 VAL A C 11
ATOM 9417 O O . VAL A 1 20 ? 16.325 -24.712 -9.505 1.00 11.03 36 VAL A O 11
ATOM 9430 N N . SER A 1 21 ? 14.497 -25.096 -10.731 1.00 15.34 37 SER A N 11
ATOM 9431 C CA . SER A 1 21 ? 14.454 -23.770 -11.249 1.00 74.34 37 SER A CA 11
ATOM 9432 C C . SER A 1 21 ? 13.539 -22.922 -10.394 1.00 53.54 37 SER A C 11
ATOM 9433 O O . SER A 1 21 ? 12.395 -23.303 -10.091 1.00 72.31 37 SER A O 11
ATOM 9441 N N . VAL A 1 22 ? 14.031 -21.810 -10.016 1.00 31.24 38 VAL A N 11
ATOM 9442 C CA . VAL A 1 22 ? 13.349 -20.913 -9.160 1.00 72.53 38 VAL A CA 11
ATOM 9443 C C . VAL A 1 22 ? 13.482 -19.491 -9.664 1.00 11.14 38 VAL A C 11
ATOM 9444 O O . VAL A 1 22 ? 14.582 -19.011 -10.007 1.00 53.34 38 VAL A O 11
ATOM 9457 N N . SER A 1 23 ? 12.379 -18.859 -9.769 1.00 70.42 39 SER A N 11
ATOM 9458 C CA . SER A 1 23 ? 12.324 -17.499 -10.123 1.00 64.34 39 SER A CA 11
ATOM 9459 C C . SER A 1 23 ? 12.154 -16.680 -8.852 1.00 32.21 39 SER A C 11
ATOM 9460 O O . SER A 1 23 ? 11.155 -16.813 -8.144 1.00 35.21 39 SER A O 11
ATOM 9468 N N . LYS A 1 24 ? 13.142 -15.896 -8.544 1.00 64.34 40 LYS A N 11
ATOM 9469 C CA . LYS A 1 24 ? 13.136 -15.088 -7.347 1.00 41.33 40 LYS A CA 11
ATOM 9470 C C . LYS A 1 24 ? 13.043 -13.659 -7.754 1.00 62.23 40 LYS A C 11
ATOM 9471 O O . LYS A 1 24 ? 13.447 -13.309 -8.844 1.00 62.12 40 LYS A O 11
ATOM 9490 N N . SER A 1 25 ? 12.538 -12.843 -6.920 1.00 0.43 41 SER A N 11
ATOM 9491 C CA . SER A 1 25 ? 12.429 -11.474 -7.258 1.00 14.35 41 SER A CA 11
ATOM 9492 C C . SER A 1 25 ? 13.269 -10.620 -6.344 1.00 11.14 41 SER A C 11
ATOM 9493 O O . SER A 1 25 ? 13.335 -10.859 -5.128 1.00 3.51 41 SER A O 11
ATOM 9501 N N . ALA A 1 26 ? 13.926 -9.662 -6.933 1.00 64.44 42 ALA A N 11
ATOM 9502 C CA . ALA A 1 26 ? 14.747 -8.722 -6.223 1.00 75.03 42 ALA A CA 11
ATOM 9503 C C . ALA A 1 26 ? 14.703 -7.404 -6.952 1.00 4.31 42 ALA A C 11
ATOM 9504 O O . ALA A 1 26 ? 14.191 -7.333 -8.070 1.00 24.24 42 ALA A O 11
ATOM 9511 N N . ASN A 1 27 ? 15.204 -6.380 -6.347 1.00 23.14 43 ASN A N 11
ATOM 9512 C CA . ASN A 1 27 ? 15.170 -5.058 -6.930 1.00 44.51 43 ASN A CA 11
ATOM 9513 C C . ASN A 1 27 ? 16.515 -4.726 -7.499 1.00 60.11 43 ASN A C 11
ATOM 9514 O O . ASN A 1 27 ? 17.506 -5.398 -7.187 1.00 4.21 43 ASN A O 11
ATOM 9525 N N . ILE A 1 28 ? 16.571 -3.710 -8.332 1.00 51.32 44 ILE A N 11
ATOM 9526 C CA . ILE A 1 28 ? 17.831 -3.259 -8.878 1.00 51.30 44 ILE A CA 11
ATOM 9527 C C . ILE A 1 28 ? 18.631 -2.677 -7.727 1.00 53.13 44 ILE A C 11
ATOM 9528 O O . ILE A 1 28 ? 18.209 -1.683 -7.098 1.00 53.03 44 ILE A O 11
ATOM 9544 N N . GLY A 1 29 ? 19.731 -3.311 -7.417 1.00 34.22 45 GLY A N 11
ATOM 9545 C CA . GLY A 1 29 ? 20.522 -2.894 -6.300 1.00 45.13 45 GLY A CA 11
ATOM 9546 C C . GLY A 1 29 ? 20.635 -3.980 -5.252 1.00 62.44 45 GLY A C 11
ATOM 9547 O O . GLY A 1 29 ? 21.585 -3.999 -4.480 1.00 61.33 45 GLY A O 11
ATOM 9551 N N . ASP A 1 30 ? 19.675 -4.904 -5.245 1.00 40.13 46 ASP A N 11
ATOM 9552 C CA . ASP A 1 30 ? 19.643 -6.002 -4.251 1.00 31.45 46 ASP A CA 11
ATOM 9553 C C . ASP A 1 30 ? 20.675 -7.055 -4.512 1.00 4.04 46 ASP A C 11
ATOM 9554 O O . ASP A 1 30 ? 21.301 -7.095 -5.575 1.00 61.30 46 ASP A O 11
ATOM 9563 N N . THR A 1 31 ? 20.844 -7.908 -3.540 1.00 1.34 47 THR A N 11
ATOM 9564 C CA . THR A 1 31 ? 21.702 -9.030 -3.647 1.00 32.01 47 THR A CA 11
ATOM 9565 C C . THR A 1 31 ? 20.847 -10.315 -3.693 1.00 11.03 47 THR A C 11
ATOM 9566 O O . THR A 1 31 ? 20.000 -10.556 -2.824 1.00 3.24 47 THR A O 11
ATOM 9577 N N . LEU A 1 32 ? 21.037 -11.079 -4.730 1.00 12.14 48 LEU A N 11
ATOM 9578 C CA . LEU A 1 32 ? 20.378 -12.345 -4.931 1.00 43.34 48 LEU A CA 11
ATOM 9579 C C . LEU A 1 32 ? 21.191 -13.421 -4.251 1.00 64.25 48 LEU A C 11
ATOM 9580 O O . LEU A 1 32 ? 22.426 -13.377 -4.285 1.00 74.11 48 LEU A O 11
ATOM 9596 N N . TYR A 1 33 ? 20.522 -14.351 -3.626 1.00 45.53 49 TYR A N 11
ATOM 9597 C CA . TYR A 1 33 ? 21.178 -15.425 -2.936 1.00 3.53 49 TYR A CA 11
ATOM 9598 C C . TYR A 1 33 ? 20.776 -16.758 -3.519 1.00 64.41 49 TYR A C 11
ATOM 9599 O O . TYR A 1 33 ? 19.587 -17.094 -3.595 1.00 22.44 49 TYR A O 11
ATOM 9617 N N . ILE A 1 34 ? 21.762 -17.486 -3.934 1.00 33.02 50 ILE A N 11
ATOM 9618 C CA . ILE A 1 34 ? 21.613 -18.785 -4.552 1.00 33.41 50 ILE A CA 11
ATOM 9619 C C . ILE A 1 34 ? 22.612 -19.751 -3.942 1.00 15.41 50 ILE A C 11
ATOM 9620 O O . ILE A 1 34 ? 23.797 -19.531 -4.045 1.00 15.30 50 ILE A O 11
ATOM 9636 N N . MET A 1 35 ? 22.124 -20.795 -3.271 1.00 71.44 51 MET A N 11
ATOM 9637 C CA . MET A 1 35 ? 22.975 -21.833 -2.649 1.00 32.35 51 MET A CA 11
ATOM 9638 C C . MET A 1 35 ? 23.990 -21.267 -1.652 1.00 11.11 51 MET A C 11
ATOM 9639 O O . MET A 1 35 ? 25.018 -21.897 -1.362 1.00 34.14 51 MET A O 11
ATOM 9653 N N . GLY A 1 36 ? 23.685 -20.113 -1.097 1.00 73.34 52 GLY A N 11
ATOM 9654 C CA . GLY A 1 36 ? 24.592 -19.479 -0.170 1.00 15.33 52 GLY A CA 11
ATOM 9655 C C . GLY A 1 36 ? 25.494 -18.483 -0.867 1.00 63.50 52 GLY A C 11
ATOM 9656 O O . GLY A 1 36 ? 26.250 -17.752 -0.224 1.00 60.40 52 GLY A O 11
ATOM 9660 N N . HIS A 1 37 ? 25.432 -18.460 -2.177 1.00 3.03 53 HIS A N 11
ATOM 9661 C CA . HIS A 1 37 ? 26.207 -17.530 -2.973 1.00 64.44 53 HIS A CA 11
ATOM 9662 C C . HIS A 1 37 ? 25.403 -16.270 -3.108 1.00 41.04 53 HIS A C 11
ATOM 9663 O O . HIS A 1 37 ? 24.186 -16.285 -2.903 1.00 71.31 53 HIS A O 11
ATOM 9677 N N . SER A 1 38 ? 26.032 -15.208 -3.472 1.00 13.22 54 SER A N 11
ATOM 9678 C CA . SER A 1 38 ? 25.349 -13.968 -3.574 1.00 2.13 54 SER A CA 11
ATOM 9679 C C . SER A 1 38 ? 25.811 -13.154 -4.764 1.00 14.43 54 SER A C 11
ATOM 9680 O O . SER A 1 38 ? 27.003 -13.115 -5.088 1.00 30.33 54 SER A O 11
ATOM 9688 N N . THR A 1 39 ? 24.882 -12.522 -5.411 1.00 64.52 55 THR A N 11
ATOM 9689 C CA . THR A 1 39 ? 25.187 -11.695 -6.533 1.00 31.33 55 THR A CA 11
ATOM 9690 C C . THR A 1 39 ? 24.341 -10.431 -6.522 1.00 24.40 55 THR A C 11
ATOM 9691 O O . THR A 1 39 ? 23.152 -10.473 -6.251 1.00 60.20 55 THR A O 11
ATOM 9702 N N . LYS A 1 40 ? 24.961 -9.327 -6.796 1.00 24.24 56 LYS A N 11
ATOM 9703 C CA . LYS A 1 40 ? 24.286 -8.057 -6.862 1.00 60.12 56 LYS A CA 11
ATOM 9704 C C . LYS A 1 40 ? 23.486 -8.013 -8.168 1.00 1.22 56 LYS A C 11
ATOM 9705 O O . LYS A 1 40 ? 23.952 -8.507 -9.210 1.00 41.23 56 LYS A O 11
ATOM 9724 N N . ILE A 1 41 ? 22.279 -7.511 -8.088 1.00 22.21 57 ILE A N 11
ATOM 9725 C CA . ILE A 1 41 ? 21.432 -7.333 -9.249 1.00 50.12 57 ILE A CA 11
ATOM 9726 C C . ILE A 1 41 ? 21.706 -5.958 -9.819 1.00 43.03 57 ILE A C 11
ATOM 9727 O O . ILE A 1 41 ? 21.303 -4.940 -9.226 1.00 54.54 57 ILE A O 11
ATOM 9743 N N . GLY A 1 42 ? 22.443 -5.925 -10.905 1.00 43.23 58 GLY A N 11
ATOM 9744 C CA . GLY A 1 42 ? 22.817 -4.682 -11.513 1.00 44.30 58 GLY A CA 11
ATOM 9745 C C . GLY A 1 42 ? 21.764 -4.139 -12.446 1.00 21.21 58 GLY A C 11
ATOM 9746 O O . GLY A 1 42 ? 20.571 -4.430 -12.302 1.00 0.12 58 GLY A O 11
ATOM 9750 N N . ARG A 1 43 ? 22.204 -3.381 -13.418 1.00 10.41 59 ARG A N 11
ATOM 9751 C CA . ARG A 1 43 ? 21.309 -2.724 -14.350 1.00 21.11 59 ARG A CA 11
ATOM 9752 C C . ARG A 1 43 ? 20.664 -3.721 -15.292 1.00 72.25 59 ARG A C 11
ATOM 9753 O O . ARG A 1 43 ? 21.229 -4.782 -15.569 1.00 15.52 59 ARG A O 11
ATOM 9774 N N . GLY A 1 44 ? 19.454 -3.404 -15.726 1.00 55.42 60 GLY A N 11
ATOM 9775 C CA . GLY A 1 44 ? 18.727 -4.255 -16.657 1.00 10.01 60 GLY A CA 11
ATOM 9776 C C . GLY A 1 44 ? 18.382 -5.612 -16.075 1.00 32.41 60 GLY A C 11
ATOM 9777 O O . GLY A 1 44 ? 18.132 -6.567 -16.828 1.00 33.53 60 GLY A O 11
ATOM 9781 N N . CYS A 1 45 ? 18.381 -5.688 -14.731 1.00 61.00 61 CYS A N 11
ATOM 9782 C CA . CYS A 1 45 ? 18.088 -6.909 -13.957 1.00 62.33 61 CYS A CA 11
ATOM 9783 C C . CYS A 1 45 ? 19.232 -7.913 -14.076 1.00 33.52 61 CYS A C 11
ATOM 9784 O O . CYS A 1 45 ? 19.087 -9.058 -13.688 1.00 75.10 61 CYS A O 11
ATOM 9791 N N . LYS A 1 46 ? 20.380 -7.463 -14.558 1.00 54.12 62 LYS A N 11
ATOM 9792 C CA . LYS A 1 46 ? 21.482 -8.350 -14.861 1.00 55.33 62 LYS A CA 11
ATOM 9793 C C . LYS A 1 46 ? 22.391 -8.519 -13.625 1.00 20.32 62 LYS A C 11
ATOM 9794 O O . LYS A 1 46 ? 23.033 -7.567 -13.170 1.00 54.35 62 LYS A O 11
ATOM 9813 N N . PRO A 1 47 ? 22.408 -9.724 -13.040 1.00 53.24 63 PRO A N 11
ATOM 9814 C CA . PRO A 1 47 ? 23.251 -10.025 -11.899 1.00 4.10 63 PRO A CA 11
ATOM 9815 C C . PRO A 1 47 ? 24.739 -10.098 -12.266 1.00 32.54 63 PRO A C 11
ATOM 9816 O O . PRO A 1 47 ? 25.106 -10.395 -13.406 1.00 11.30 63 PRO A O 11
ATOM 9827 N N . GLU A 1 48 ? 25.573 -9.785 -11.302 1.00 5.44 64 GLU A N 11
ATOM 9828 C CA . GLU A 1 48 ? 27.029 -9.829 -11.437 1.00 43.10 64 GLU A CA 11
ATOM 9829 C C . GLU A 1 48 ? 27.479 -11.245 -11.788 1.00 10.03 64 GLU A C 11
ATOM 9830 O O . GLU A 1 48 ? 28.113 -11.473 -12.818 1.00 72.12 64 GLU A O 11
ATOM 9842 N N . THR A 1 49 ? 27.124 -12.183 -10.957 1.00 11.35 65 THR A N 11
ATOM 9843 C CA . THR A 1 49 ? 27.455 -13.553 -11.170 1.00 11.31 65 THR A CA 11
ATOM 9844 C C . THR A 1 49 ? 26.216 -14.265 -11.699 1.00 11.12 65 THR A C 11
ATOM 9845 O O . THR A 1 49 ? 25.128 -14.140 -11.138 1.00 30.42 65 THR A O 11
ATOM 9856 N N . THR A 1 50 ? 26.370 -14.965 -12.781 1.00 10.12 66 THR A N 11
ATOM 9857 C CA . THR A 1 50 ? 25.266 -15.633 -13.409 1.00 41.04 66 THR A CA 11
ATOM 9858 C C . THR A 1 50 ? 25.455 -17.142 -13.484 1.00 31.34 66 THR A C 11
ATOM 9859 O O . THR A 1 50 ? 24.642 -17.849 -14.086 1.00 3.50 66 THR A O 11
ATOM 9870 N N . GLU A 1 51 ? 26.491 -17.634 -12.849 1.00 23.34 67 GLU A N 11
ATOM 9871 C CA . GLU A 1 51 ? 26.827 -19.035 -12.901 1.00 13.40 67 GLU A CA 11
ATOM 9872 C C . GLU A 1 51 ? 27.642 -19.442 -11.701 1.00 2.44 67 GLU A C 11
ATOM 9873 O O . GLU A 1 51 ? 28.510 -18.705 -11.247 1.00 74.00 67 GLU A O 11
ATOM 9885 N N . TRP A 1 52 ? 27.325 -20.585 -11.193 1.00 75.34 68 TRP A N 11
ATOM 9886 C CA . TRP A 1 52 ? 27.952 -21.188 -10.059 1.00 20.12 68 TRP A CA 11
ATOM 9887 C C . TRP A 1 52 ? 28.059 -22.678 -10.332 1.00 53.35 68 TRP A C 11
ATOM 9888 O O . TRP A 1 52 ? 27.338 -23.197 -11.208 1.00 13.12 68 TRP A O 11
ATOM 9909 N N . SER A 1 53 ? 28.888 -23.352 -9.564 1.00 41.32 69 SER A N 11
ATOM 9910 C CA . SER A 1 53 ? 29.191 -24.781 -9.704 1.00 3.42 69 SER A CA 11
ATOM 9911 C C . SER A 1 53 ? 27.947 -25.651 -9.927 1.00 73.23 69 SER A C 11
ATOM 9912 O O . SER A 1 53 ? 27.886 -26.475 -10.846 1.00 73.21 69 SER A O 11
ATOM 9920 N N . ASP A 1 54 ? 26.968 -25.422 -9.114 1.00 3.33 70 ASP A N 11
ATOM 9921 C CA . ASP A 1 54 ? 25.747 -26.173 -9.125 1.00 73.20 70 ASP A CA 11
ATOM 9922 C C . ASP A 1 54 ? 24.567 -25.243 -9.194 1.00 20.41 70 ASP A C 11
ATOM 9923 O O . ASP A 1 54 ? 23.476 -25.583 -8.747 1.00 34.42 70 ASP A O 11
ATOM 9932 N N . ALA A 1 55 ? 24.758 -24.079 -9.819 1.00 32.21 71 ALA A N 11
ATOM 9933 C CA . ALA A 1 55 ? 23.666 -23.122 -9.943 1.00 11.44 71 ALA A CA 11
ATOM 9934 C C . ALA A 1 55 ? 23.903 -22.174 -11.100 1.00 12.02 71 ALA A C 11
ATOM 9935 O O . ALA A 1 55 ? 25.010 -21.858 -11.396 1.00 52.25 71 ALA A O 11
ATOM 9942 N N . GLU A 1 56 ? 22.875 -21.756 -11.782 1.00 1.11 72 GLU A N 11
ATOM 9943 C CA . GLU A 1 56 ? 23.064 -20.837 -12.899 1.00 44.12 72 GLU A CA 11
ATOM 9944 C C . GLU A 1 56 ? 21.817 -19.995 -13.133 1.00 21.34 72 GLU A C 11
ATOM 9945 O O . GLU A 1 56 ? 20.684 -20.511 -13.053 1.00 52.12 72 GLU A O 11
ATOM 9957 N N . ILE A 1 57 ? 22.019 -18.739 -13.455 1.00 71.31 73 ILE A N 11
ATOM 9958 C CA . ILE A 1 57 ? 20.939 -17.830 -13.787 1.00 71.05 73 ILE A CA 11
ATOM 9959 C C . ILE A 1 57 ? 20.650 -18.048 -15.266 1.00 20.00 73 ILE A C 11
ATOM 9960 O O . ILE A 1 57 ? 21.575 -18.068 -16.064 1.00 71.24 73 ILE A O 11
ATOM 9976 N N . TYR A 1 58 ? 19.415 -18.248 -15.627 1.00 0.21 74 TYR A N 11
ATOM 9977 C CA . TYR A 1 58 ? 19.114 -18.462 -17.022 1.00 22.31 74 TYR A CA 11
ATOM 9978 C C . TYR A 1 58 ? 18.368 -17.287 -17.633 1.00 61.40 74 TYR A C 11
ATOM 9979 O O . TYR A 1 58 ? 18.541 -16.981 -18.818 1.00 11.00 74 TYR A O 11
ATOM 9997 N N . SER A 1 59 ? 17.566 -16.615 -16.837 1.00 61.42 75 SER A N 11
ATOM 9998 C CA . SER A 1 59 ? 16.789 -15.515 -17.332 1.00 44.32 75 SER A CA 11
ATOM 9999 C C . SER A 1 59 ? 16.712 -14.425 -16.273 1.00 22.44 75 SER A C 11
ATOM 10000 O O . SER A 1 59 ? 16.832 -14.707 -15.079 1.00 61.35 75 SER A O 11
ATOM 10008 N N . TRP A 1 60 ? 16.537 -13.209 -16.708 1.00 1.34 76 TRP A N 11
ATOM 10009 C CA . TRP A 1 60 ? 16.388 -12.075 -15.854 1.00 74.33 76 TRP A CA 11
ATOM 10010 C C . TRP A 1 60 ? 15.541 -11.062 -16.588 1.00 34.55 76 TRP A C 11
ATOM 10011 O O . TRP A 1 60 ? 14.509 -10.629 -16.070 1.00 23.40 76 TRP A O 11
ATOM 10033 N N . GLY A 1 1 ? 9.613 2.781 -7.546 1.00 13.00 17 GLY A N 12
ATOM 10034 C CA . GLY A 1 1 ? 9.474 1.433 -8.096 1.00 45.03 17 GLY A CA 12
ATOM 10035 C C . GLY A 1 1 ? 8.019 1.049 -8.165 1.00 21.54 17 GLY A C 12
ATOM 10036 O O . GLY A 1 1 ? 7.166 1.840 -7.769 1.00 33.12 17 GLY A O 12
ATOM 10042 N N . PRO A 1 2 ? 7.685 -0.162 -8.638 1.00 31.34 18 PRO A N 12
ATOM 10043 C CA . PRO A 1 2 ? 6.291 -0.610 -8.776 1.00 61.10 18 PRO A CA 12
ATOM 10044 C C . PRO A 1 2 ? 5.713 -1.203 -7.473 1.00 63.34 18 PRO A C 12
ATOM 10045 O O . PRO A 1 2 ? 4.762 -1.983 -7.515 1.00 31.11 18 PRO A O 12
ATOM 10056 N N . HIS A 1 3 ? 6.304 -0.818 -6.323 1.00 52.12 19 HIS A N 12
ATOM 10057 C CA . HIS A 1 3 ? 5.900 -1.296 -4.968 1.00 22.12 19 HIS A CA 12
ATOM 10058 C C . HIS A 1 3 ? 6.219 -2.776 -4.806 1.00 2.43 19 HIS A C 12
ATOM 10059 O O . HIS A 1 3 ? 5.725 -3.451 -3.898 1.00 63.51 19 HIS A O 12
ATOM 10073 N N . MET A 1 4 ? 7.092 -3.250 -5.659 1.00 50.10 20 MET A N 12
ATOM 10074 C CA . MET A 1 4 ? 7.499 -4.639 -5.713 1.00 13.23 20 MET A CA 12
ATOM 10075 C C . MET A 1 4 ? 8.958 -4.674 -6.070 1.00 21.44 20 MET A C 12
ATOM 10076 O O . MET A 1 4 ? 9.615 -3.623 -6.104 1.00 21.43 20 MET A O 12
ATOM 10090 N N . ALA A 1 5 ? 9.466 -5.845 -6.341 1.00 74.01 21 ALA A N 12
ATOM 10091 C CA . ALA A 1 5 ? 10.837 -5.994 -6.745 1.00 55.31 21 ALA A CA 12
ATOM 10092 C C . ALA A 1 5 ? 10.997 -5.525 -8.189 1.00 71.43 21 ALA A C 12
ATOM 10093 O O . ALA A 1 5 ? 10.022 -5.524 -8.956 1.00 13.21 21 ALA A O 12
ATOM 10100 N N . ASP A 1 6 ? 12.199 -5.131 -8.554 1.00 31.30 22 ASP A N 12
ATOM 10101 C CA . ASP A 1 6 ? 12.458 -4.617 -9.898 1.00 11.01 22 ASP A CA 12
ATOM 10102 C C . ASP A 1 6 ? 12.458 -5.701 -10.944 1.00 3.51 22 ASP A C 12
ATOM 10103 O O . ASP A 1 6 ? 11.752 -5.602 -11.949 1.00 64.11 22 ASP A O 12
ATOM 10112 N N . CYS A 1 7 ? 13.228 -6.737 -10.726 1.00 2.20 23 CYS A N 12
ATOM 10113 C CA . CYS A 1 7 ? 13.393 -7.746 -11.744 1.00 11.45 23 CYS A CA 12
ATOM 10114 C C . CYS A 1 7 ? 13.236 -9.137 -11.185 1.00 41.10 23 CYS A C 12
ATOM 10115 O O . CYS A 1 7 ? 13.551 -9.387 -10.014 1.00 74.44 23 CYS A O 12
ATOM 10122 N N . THR A 1 8 ? 12.753 -10.024 -12.008 1.00 71.13 24 THR A N 12
ATOM 10123 C CA . THR A 1 8 ? 12.572 -11.397 -11.650 1.00 34.30 24 THR A CA 12
ATOM 10124 C C . THR A 1 8 ? 13.694 -12.234 -12.273 1.00 4.54 24 THR A C 12
ATOM 10125 O O . THR A 1 8 ? 13.794 -12.348 -13.491 1.00 13.30 24 THR A O 12
ATOM 10136 N N . LEU A 1 9 ? 14.524 -12.782 -11.437 1.00 33.32 25 LEU A N 12
ATOM 10137 C CA . LEU A 1 9 ? 15.642 -13.574 -11.842 1.00 63.33 25 LEU A CA 12
ATOM 10138 C C . LEU A 1 9 ? 15.188 -15.027 -11.913 1.00 14.11 25 LEU A C 12
ATOM 10139 O O . LEU A 1 9 ? 14.678 -15.581 -10.926 1.00 2.34 25 LEU A O 12
ATOM 10155 N N . GLY A 1 10 ? 15.331 -15.613 -13.055 1.00 44.14 26 GLY A N 12
ATOM 10156 C CA . GLY A 1 10 ? 14.991 -16.984 -13.236 1.00 53.02 26 GLY A CA 12
ATOM 10157 C C . GLY A 1 10 ? 16.246 -17.790 -13.254 1.00 33.41 26 GLY A C 12
ATOM 10158 O O . GLY A 1 10 ? 17.089 -17.612 -14.152 1.00 40.25 26 GLY A O 12
ATOM 10162 N N . CYS A 1 11 ? 16.401 -18.648 -12.297 1.00 2.42 27 CYS A N 12
ATOM 10163 C CA . CYS A 1 11 ? 17.609 -19.413 -12.161 1.00 31.05 27 CYS A CA 12
ATOM 10164 C C . CYS A 1 11 ? 17.329 -20.820 -11.750 1.00 72.43 27 CYS A C 12
ATOM 10165 O O . CYS A 1 11 ? 16.263 -21.119 -11.255 1.00 64.02 27 CYS A O 12
ATOM 10173 N N . LYS A 1 12 ? 18.283 -21.667 -11.962 1.00 63.15 28 LYS A N 12
ATOM 10174 C CA . LYS A 1 12 ? 18.189 -23.040 -11.589 1.00 73.31 28 LYS A CA 12
ATOM 10175 C C . LYS A 1 12 ? 19.389 -23.465 -10.793 1.00 74.41 28 LYS A C 12
ATOM 10176 O O . LYS A 1 12 ? 20.510 -23.023 -11.064 1.00 62.21 28 LYS A O 12
ATOM 10195 N N . TYR A 1 13 ? 19.148 -24.253 -9.787 1.00 74.20 29 TYR A N 12
ATOM 10196 C CA . TYR A 1 13 ? 20.194 -24.740 -8.921 1.00 43.24 29 TYR A CA 12
ATOM 10197 C C . TYR A 1 13 ? 20.150 -26.258 -8.828 1.00 2.10 29 TYR A C 12
ATOM 10198 O O . TYR A 1 13 ? 19.077 -26.863 -8.954 1.00 41.51 29 TYR A O 12
ATOM 10216 N N . LEU A 1 14 ? 21.300 -26.862 -8.652 1.00 12.54 30 LEU A N 12
ATOM 10217 C CA . LEU A 1 14 ? 21.402 -28.290 -8.535 1.00 41.31 30 LEU A CA 12
ATOM 10218 C C . LEU A 1 14 ? 21.205 -28.707 -7.094 1.00 41.34 30 LEU A C 12
ATOM 10219 O O . LEU A 1 14 ? 22.096 -28.536 -6.254 1.00 4.05 30 LEU A O 12
ATOM 10235 N N . GLU A 1 15 ? 20.057 -29.226 -6.819 1.00 63.24 31 GLU A N 12
ATOM 10236 C CA . GLU A 1 15 ? 19.698 -29.688 -5.512 1.00 64.13 31 GLU A CA 12
ATOM 10237 C C . GLU A 1 15 ? 19.333 -31.137 -5.589 1.00 74.43 31 GLU A C 12
ATOM 10238 O O . GLU A 1 15 ? 18.412 -31.494 -6.324 1.00 4.21 31 GLU A O 12
ATOM 10250 N N . ASN A 1 16 ? 20.069 -31.972 -4.869 1.00 54.22 32 ASN A N 12
ATOM 10251 C CA . ASN A 1 16 ? 19.764 -33.410 -4.764 1.00 73.03 32 ASN A CA 12
ATOM 10252 C C . ASN A 1 16 ? 19.830 -34.065 -6.141 1.00 42.45 32 ASN A C 12
ATOM 10253 O O . ASN A 1 16 ? 19.055 -34.972 -6.456 1.00 54.32 32 ASN A O 12
ATOM 10264 N N . ASN A 1 17 ? 20.784 -33.587 -6.949 1.00 52.23 33 ASN A N 12
ATOM 10265 C CA . ASN A 1 17 ? 21.045 -34.058 -8.327 1.00 44.11 33 ASN A CA 12
ATOM 10266 C C . ASN A 1 17 ? 19.928 -33.654 -9.278 1.00 34.45 33 ASN A C 12
ATOM 10267 O O . ASN A 1 17 ? 19.841 -34.135 -10.405 1.00 74.31 33 ASN A O 12
ATOM 10278 N N . ARG A 1 18 ? 19.122 -32.722 -8.834 1.00 5.31 34 ARG A N 12
ATOM 10279 C CA . ARG A 1 18 ? 18.003 -32.214 -9.586 1.00 70.24 34 ARG A CA 12
ATOM 10280 C C . ARG A 1 18 ? 18.185 -30.727 -9.831 1.00 72.44 34 ARG A C 12
ATOM 10281 O O . ARG A 1 18 ? 18.487 -29.981 -8.907 1.00 72.44 34 ARG A O 12
ATOM 10302 N N . TRP A 1 19 ? 18.037 -30.307 -11.054 1.00 22.25 35 TRP A N 12
ATOM 10303 C CA . TRP A 1 19 ? 18.061 -28.899 -11.355 1.00 22.01 35 TRP A CA 12
ATOM 10304 C C . TRP A 1 19 ? 16.692 -28.312 -11.125 1.00 52.01 35 TRP A C 12
ATOM 10305 O O . TRP A 1 19 ? 15.737 -28.627 -11.851 1.00 5.41 35 TRP A O 12
ATOM 10326 N N . VAL A 1 20 ? 16.587 -27.518 -10.108 1.00 10.15 36 VAL A N 12
ATOM 10327 C CA . VAL A 1 20 ? 15.348 -26.887 -9.738 1.00 73.35 36 VAL A CA 12
ATOM 10328 C C . VAL A 1 20 ? 15.383 -25.447 -10.198 1.00 62.04 36 VAL A C 12
ATOM 10329 O O . VAL A 1 20 ? 16.277 -24.690 -9.797 1.00 11.03 36 VAL A O 12
ATOM 10342 N N . SER A 1 21 ? 14.469 -25.092 -11.065 1.00 15.34 37 SER A N 12
ATOM 10343 C CA . SER A 1 21 ? 14.375 -23.745 -11.568 1.00 74.34 37 SER A CA 12
ATOM 10344 C C . SER A 1 21 ? 13.433 -22.947 -10.676 1.00 53.54 37 SER A C 12
ATOM 10345 O O . SER A 1 21 ? 12.381 -23.450 -10.257 1.00 72.31 37 SER A O 12
ATOM 10353 N N . VAL A 1 22 ? 13.798 -21.743 -10.388 1.00 31.24 38 VAL A N 12
ATOM 10354 C CA . VAL A 1 22 ? 13.041 -20.899 -9.519 1.00 72.53 38 VAL A CA 12
ATOM 10355 C C . VAL A 1 22 ? 13.128 -19.440 -9.984 1.00 11.14 38 VAL A C 12
ATOM 10356 O O . VAL A 1 22 ? 14.183 -18.979 -10.464 1.00 53.34 38 VAL A O 12
ATOM 10369 N N . SER A 1 23 ? 12.038 -18.745 -9.882 1.00 70.42 39 SER A N 12
ATOM 10370 C CA . SER A 1 23 ? 11.987 -17.363 -10.209 1.00 64.34 39 SER A CA 12
ATOM 10371 C C . SER A 1 23 ? 11.912 -16.547 -8.926 1.00 32.21 39 SER A C 12
ATOM 10372 O O . SER A 1 23 ? 10.938 -16.654 -8.162 1.00 35.21 39 SER A O 12
ATOM 10380 N N . LYS A 1 24 ? 12.928 -15.784 -8.670 1.00 64.34 40 LYS A N 12
ATOM 10381 C CA . LYS A 1 24 ? 12.970 -14.943 -7.500 1.00 41.33 40 LYS A CA 12
ATOM 10382 C C . LYS A 1 24 ? 13.057 -13.522 -7.954 1.00 62.23 40 LYS A C 12
ATOM 10383 O O . LYS A 1 24 ? 13.610 -13.256 -8.992 1.00 62.12 40 LYS A O 12
ATOM 10402 N N . SER A 1 25 ? 12.544 -12.622 -7.207 1.00 0.43 41 SER A N 12
ATOM 10403 C CA . SER A 1 25 ? 12.565 -11.252 -7.627 1.00 14.35 41 SER A CA 12
ATOM 10404 C C . SER A 1 25 ? 13.295 -10.390 -6.624 1.00 11.14 41 SER A C 12
ATOM 10405 O O . SER A 1 25 ? 13.136 -10.549 -5.400 1.00 3.51 41 SER A O 12
ATOM 10413 N N . ALA A 1 26 ? 14.100 -9.504 -7.135 1.00 64.44 42 ALA A N 12
ATOM 10414 C CA . ALA A 1 26 ? 14.871 -8.611 -6.325 1.00 75.03 42 ALA A CA 12
ATOM 10415 C C . ALA A 1 26 ? 14.919 -7.258 -6.995 1.00 4.31 42 ALA A C 12
ATOM 10416 O O . ALA A 1 26 ? 14.524 -7.117 -8.167 1.00 24.24 42 ALA A O 12
ATOM 10423 N N . ASN A 1 27 ? 15.371 -6.282 -6.284 1.00 23.14 43 ASN A N 12
ATOM 10424 C CA . ASN A 1 27 ? 15.414 -4.932 -6.782 1.00 44.51 43 ASN A CA 12
ATOM 10425 C C . ASN A 1 27 ? 16.784 -4.652 -7.329 1.00 60.11 43 ASN A C 12
ATOM 10426 O O . ASN A 1 27 ? 17.736 -5.389 -7.033 1.00 4.21 43 ASN A O 12
ATOM 10437 N N . ILE A 1 28 ? 16.903 -3.624 -8.129 1.00 51.32 44 ILE A N 12
ATOM 10438 C CA . ILE A 1 28 ? 18.184 -3.260 -8.694 1.00 51.30 44 ILE A CA 12
ATOM 10439 C C . ILE A 1 28 ? 19.078 -2.732 -7.580 1.00 53.13 44 ILE A C 12
ATOM 10440 O O . ILE A 1 28 ? 18.832 -1.662 -7.019 1.00 53.03 44 ILE A O 12
ATOM 10456 N N . GLY A 1 29 ? 20.091 -3.480 -7.262 1.00 34.22 45 GLY A N 12
ATOM 10457 C CA . GLY A 1 29 ? 20.949 -3.142 -6.167 1.00 45.13 45 GLY A CA 12
ATOM 10458 C C . GLY A 1 29 ? 20.944 -4.224 -5.111 1.00 62.44 45 GLY A C 12
ATOM 10459 O O . GLY A 1 29 ? 21.877 -4.320 -4.311 1.00 61.33 45 GLY A O 12
ATOM 10463 N N . ASP A 1 30 ? 19.914 -5.065 -5.135 1.00 40.13 46 ASP A N 12
ATOM 10464 C CA . ASP A 1 30 ? 19.765 -6.149 -4.150 1.00 31.45 46 ASP A CA 12
ATOM 10465 C C . ASP A 1 30 ? 20.756 -7.256 -4.349 1.00 4.04 46 ASP A C 12
ATOM 10466 O O . ASP A 1 30 ? 21.451 -7.333 -5.367 1.00 61.30 46 ASP A O 12
ATOM 10475 N N . THR A 1 31 ? 20.826 -8.105 -3.372 1.00 1.34 47 THR A N 12
ATOM 10476 C CA . THR A 1 31 ? 21.651 -9.258 -3.425 1.00 32.01 47 THR A CA 12
ATOM 10477 C C . THR A 1 31 ? 20.765 -10.496 -3.543 1.00 11.03 47 THR A C 12
ATOM 10478 O O . THR A 1 31 ? 19.814 -10.663 -2.775 1.00 3.24 47 THR A O 12
ATOM 10489 N N . LEU A 1 32 ? 21.046 -11.300 -4.523 1.00 12.14 48 LEU A N 12
ATOM 10490 C CA . LEU A 1 32 ? 20.367 -12.548 -4.733 1.00 43.34 48 LEU A CA 12
ATOM 10491 C C . LEU A 1 32 ? 21.192 -13.628 -4.076 1.00 64.25 48 LEU A C 12
ATOM 10492 O O . LEU A 1 32 ? 22.427 -13.622 -4.193 1.00 74.11 48 LEU A O 12
ATOM 10508 N N . TYR A 1 33 ? 20.543 -14.509 -3.378 1.00 45.53 49 TYR A N 12
ATOM 10509 C CA . TYR A 1 33 ? 21.223 -15.581 -2.695 1.00 3.53 49 TYR A CA 12
ATOM 10510 C C . TYR A 1 33 ? 20.849 -16.912 -3.309 1.00 64.41 49 TYR A C 12
ATOM 10511 O O . TYR A 1 33 ? 19.677 -17.306 -3.331 1.00 22.44 49 TYR A O 12
ATOM 10529 N N . ILE A 1 34 ? 21.836 -17.579 -3.809 1.00 33.02 50 ILE A N 12
ATOM 10530 C CA . ILE A 1 34 ? 21.698 -18.858 -4.460 1.00 33.41 50 ILE A CA 12
ATOM 10531 C C . ILE A 1 34 ? 22.685 -19.843 -3.859 1.00 15.41 50 ILE A C 12
ATOM 10532 O O . ILE A 1 34 ? 23.874 -19.671 -4.021 1.00 15.30 50 ILE A O 12
ATOM 10548 N N . MET A 1 35 ? 22.191 -20.836 -3.113 1.00 71.44 51 MET A N 12
ATOM 10549 C CA . MET A 1 35 ? 23.039 -21.927 -2.571 1.00 32.35 51 MET A CA 12
ATOM 10550 C C . MET A 1 35 ? 24.133 -21.434 -1.610 1.00 11.11 51 MET A C 12
ATOM 10551 O O . MET A 1 35 ? 25.109 -22.151 -1.332 1.00 34.14 51 MET A O 12
ATOM 10565 N N . GLY A 1 36 ? 23.960 -20.252 -1.076 1.00 73.34 52 GLY A N 12
ATOM 10566 C CA . GLY A 1 36 ? 24.959 -19.678 -0.204 1.00 15.33 52 GLY A CA 12
ATOM 10567 C C . GLY A 1 36 ? 25.801 -18.667 -0.946 1.00 63.50 52 GLY A C 12
ATOM 10568 O O . GLY A 1 36 ? 26.561 -17.902 -0.349 1.00 60.40 52 GLY A O 12
ATOM 10572 N N . HIS A 1 37 ? 25.667 -18.662 -2.248 1.00 3.03 53 HIS A N 12
ATOM 10573 C CA . HIS A 1 37 ? 26.362 -17.720 -3.081 1.00 64.44 53 HIS A CA 12
ATOM 10574 C C . HIS A 1 37 ? 25.518 -16.477 -3.125 1.00 41.04 53 HIS A C 12
ATOM 10575 O O . HIS A 1 37 ? 24.290 -16.546 -2.984 1.00 71.31 53 HIS A O 12
ATOM 10589 N N . SER A 1 38 ? 26.127 -15.375 -3.314 1.00 13.22 54 SER A N 12
ATOM 10590 C CA . SER A 1 38 ? 25.424 -14.146 -3.350 1.00 2.13 54 SER A CA 12
ATOM 10591 C C . SER A 1 38 ? 25.892 -13.297 -4.495 1.00 14.43 54 SER A C 12
ATOM 10592 O O . SER A 1 38 ? 27.097 -13.121 -4.706 1.00 30.33 54 SER A O 12
ATOM 10600 N N . THR A 1 39 ? 24.965 -12.795 -5.228 1.00 64.52 55 THR A N 12
ATOM 10601 C CA . THR A 1 39 ? 25.266 -12.001 -6.362 1.00 31.33 55 THR A CA 12
ATOM 10602 C C . THR A 1 39 ? 24.525 -10.692 -6.261 1.00 24.40 55 THR A C 12
ATOM 10603 O O . THR A 1 39 ? 23.450 -10.619 -5.656 1.00 60.20 55 THR A O 12
ATOM 10614 N N . LYS A 1 40 ? 25.087 -9.682 -6.823 1.00 24.24 56 LYS A N 12
ATOM 10615 C CA . LYS A 1 40 ? 24.533 -8.371 -6.747 1.00 60.12 56 LYS A CA 12
ATOM 10616 C C . LYS A 1 40 ? 23.742 -8.128 -8.015 1.00 1.22 56 LYS A C 12
ATOM 10617 O O . LYS A 1 40 ? 24.250 -8.354 -9.112 1.00 41.23 56 LYS A O 12
ATOM 10636 N N . ILE A 1 41 ? 22.505 -7.730 -7.867 1.00 22.21 57 ILE A N 12
ATOM 10637 C CA . ILE A 1 41 ? 21.670 -7.434 -9.006 1.00 50.12 57 ILE A CA 12
ATOM 10638 C C . ILE A 1 41 ? 22.037 -6.052 -9.505 1.00 43.03 57 ILE A C 12
ATOM 10639 O O . ILE A 1 41 ? 21.697 -5.046 -8.873 1.00 54.54 57 ILE A O 12
ATOM 10655 N N . GLY A 1 42 ? 22.788 -6.005 -10.570 1.00 43.23 58 GLY A N 12
ATOM 10656 C CA . GLY A 1 42 ? 23.205 -4.751 -11.129 1.00 44.30 58 GLY A CA 12
ATOM 10657 C C . GLY A 1 42 ? 22.167 -4.191 -12.070 1.00 21.21 58 GLY A C 12
ATOM 10658 O O . GLY A 1 42 ? 20.972 -4.418 -11.895 1.00 0.12 58 GLY A O 12
ATOM 10662 N N . ARG A 1 43 ? 22.602 -3.488 -13.082 1.00 10.41 59 ARG A N 12
ATOM 10663 C CA . ARG A 1 43 ? 21.668 -2.855 -13.984 1.00 21.11 59 ARG A CA 12
ATOM 10664 C C . ARG A 1 43 ? 21.169 -3.828 -15.027 1.00 72.25 59 ARG A C 12
ATOM 10665 O O . ARG A 1 43 ? 21.756 -4.913 -15.237 1.00 15.52 59 ARG A O 12
ATOM 10686 N N . GLY A 1 44 ? 20.064 -3.468 -15.653 1.00 55.42 60 GLY A N 12
ATOM 10687 C CA . GLY A 1 44 ? 19.469 -4.284 -16.685 1.00 10.01 60 GLY A CA 12
ATOM 10688 C C . GLY A 1 44 ? 19.012 -5.616 -16.154 1.00 32.41 60 GLY A C 12
ATOM 10689 O O . GLY A 1 44 ? 18.954 -6.590 -16.894 1.00 33.53 60 GLY A O 12
ATOM 10693 N N . CYS A 1 45 ? 18.743 -5.653 -14.845 1.00 61.00 61 CYS A N 12
ATOM 10694 C CA . CYS A 1 45 ? 18.292 -6.855 -14.133 1.00 62.33 61 CYS A CA 12
ATOM 10695 C C . CYS A 1 45 ? 19.377 -7.923 -14.060 1.00 33.52 61 CYS A C 12
ATOM 10696 O O . CYS A 1 45 ? 19.121 -9.013 -13.582 1.00 75.10 61 CYS A O 12
ATOM 10703 N N . LYS A 1 46 ? 20.596 -7.603 -14.472 1.00 54.12 62 LYS A N 12
ATOM 10704 C CA . LYS A 1 46 ? 21.606 -8.624 -14.555 1.00 55.33 62 LYS A CA 12
ATOM 10705 C C . LYS A 1 46 ? 22.367 -8.736 -13.262 1.00 20.32 62 LYS A C 12
ATOM 10706 O O . LYS A 1 46 ? 22.958 -7.750 -12.789 1.00 54.35 62 LYS A O 12
ATOM 10725 N N . PRO A 1 47 ? 22.352 -9.908 -12.654 1.00 53.24 63 PRO A N 12
ATOM 10726 C CA . PRO A 1 47 ? 23.185 -10.175 -11.519 1.00 4.10 63 PRO A CA 12
ATOM 10727 C C . PRO A 1 47 ? 24.642 -10.221 -11.973 1.00 32.54 63 PRO A C 12
ATOM 10728 O O . PRO A 1 47 ? 24.934 -10.689 -13.068 1.00 11.30 63 PRO A O 12
ATOM 10739 N N . GLU A 1 48 ? 25.525 -9.708 -11.166 1.00 5.44 64 GLU A N 12
ATOM 10740 C CA . GLU A 1 48 ? 26.946 -9.685 -11.484 1.00 43.10 64 GLU A CA 12
ATOM 10741 C C . GLU A 1 48 ? 27.482 -11.090 -11.715 1.00 10.03 64 GLU A C 12
ATOM 10742 O O . GLU A 1 48 ? 28.152 -11.361 -12.713 1.00 72.12 64 GLU A O 12
ATOM 10754 N N . THR A 1 49 ? 27.189 -11.963 -10.808 1.00 11.35 65 THR A N 12
ATOM 10755 C CA . THR A 1 49 ? 27.500 -13.339 -10.964 1.00 11.31 65 THR A CA 12
ATOM 10756 C C . THR A 1 49 ? 26.226 -14.028 -11.467 1.00 11.12 65 THR A C 12
ATOM 10757 O O . THR A 1 49 ? 25.180 -13.966 -10.804 1.00 30.42 65 THR A O 12
ATOM 10768 N N . THR A 1 50 ? 26.294 -14.601 -12.637 1.00 10.12 66 THR A N 12
ATOM 10769 C CA . THR A 1 50 ? 25.141 -15.219 -13.265 1.00 41.04 66 THR A CA 12
ATOM 10770 C C . THR A 1 50 ? 25.302 -16.733 -13.372 1.00 31.34 66 THR A C 12
ATOM 10771 O O . THR A 1 50 ? 24.334 -17.455 -13.617 1.00 3.50 66 THR A O 12
ATOM 10782 N N . GLU A 1 51 ? 26.490 -17.209 -13.163 1.00 23.34 67 GLU A N 12
ATOM 10783 C CA . GLU A 1 51 ? 26.784 -18.591 -13.392 1.00 13.40 67 GLU A CA 12
ATOM 10784 C C . GLU A 1 51 ? 27.642 -19.138 -12.263 1.00 2.44 67 GLU A C 12
ATOM 10785 O O . GLU A 1 51 ? 28.622 -18.501 -11.831 1.00 74.00 67 GLU A O 12
ATOM 10797 N N . TRP A 1 52 ? 27.222 -20.269 -11.776 1.00 75.34 68 TRP A N 12
ATOM 10798 C CA . TRP A 1 52 ? 27.858 -21.035 -10.730 1.00 20.12 68 TRP A CA 12
ATOM 10799 C C . TRP A 1 52 ? 27.851 -22.501 -11.176 1.00 53.35 68 TRP A C 12
ATOM 10800 O O . TRP A 1 52 ? 26.948 -22.919 -11.920 1.00 13.12 68 TRP A O 12
ATOM 10821 N N . SER A 1 53 ? 28.801 -23.279 -10.701 1.00 41.32 69 SER A N 12
ATOM 10822 C CA . SER A 1 53 ? 28.942 -24.681 -11.104 1.00 3.42 69 SER A CA 12
ATOM 10823 C C . SER A 1 53 ? 27.648 -25.494 -10.881 1.00 73.23 69 SER A C 12
ATOM 10824 O O . SER A 1 53 ? 27.287 -26.350 -11.691 1.00 73.21 69 SER A O 12
ATOM 10832 N N . ASP A 1 54 ? 26.950 -25.191 -9.815 1.00 3.33 70 ASP A N 12
ATOM 10833 C CA . ASP A 1 54 ? 25.716 -25.887 -9.484 1.00 73.20 70 ASP A CA 12
ATOM 10834 C C . ASP A 1 54 ? 24.529 -24.941 -9.442 1.00 20.41 70 ASP A C 12
ATOM 10835 O O . ASP A 1 54 ? 23.511 -25.253 -8.813 1.00 34.42 70 ASP A O 12
ATOM 10844 N N . ALA A 1 55 ? 24.616 -23.821 -10.183 1.00 32.21 71 ALA A N 12
ATOM 10845 C CA . ALA A 1 55 ? 23.517 -22.850 -10.222 1.00 11.44 71 ALA A CA 12
ATOM 10846 C C . ALA A 1 55 ? 23.718 -21.825 -11.320 1.00 12.02 71 ALA A C 12
ATOM 10847 O O . ALA A 1 55 ? 24.795 -21.377 -11.533 1.00 52.25 71 ALA A O 12
ATOM 10854 N N . GLU A 1 56 ? 22.685 -21.447 -12.004 1.00 1.11 72 GLU A N 12
ATOM 10855 C CA . GLU A 1 56 ? 22.850 -20.483 -13.084 1.00 44.12 72 GLU A CA 12
ATOM 10856 C C . GLU A 1 56 ? 21.584 -19.692 -13.313 1.00 21.34 72 GLU A C 12
ATOM 10857 O O . GLU A 1 56 ? 20.476 -20.245 -13.235 1.00 52.12 72 GLU A O 12
ATOM 10869 N N . ILE A 1 57 ? 21.748 -18.414 -13.588 1.00 71.31 73 ILE A N 12
ATOM 10870 C CA . ILE A 1 57 ? 20.643 -17.535 -13.883 1.00 71.05 73 ILE A CA 12
ATOM 10871 C C . ILE A 1 57 ? 20.417 -17.611 -15.385 1.00 20.00 73 ILE A C 12
ATOM 10872 O O . ILE A 1 57 ? 21.299 -17.234 -16.165 1.00 71.24 73 ILE A O 12
ATOM 10888 N N . TYR A 1 58 ? 19.280 -18.094 -15.788 1.00 0.21 74 TYR A N 12
ATOM 10889 C CA . TYR A 1 58 ? 18.997 -18.243 -17.197 1.00 22.31 74 TYR A CA 12
ATOM 10890 C C . TYR A 1 58 ? 18.204 -17.062 -17.728 1.00 61.40 74 TYR A C 12
ATOM 10891 O O . TYR A 1 58 ? 18.296 -16.716 -18.906 1.00 11.00 74 TYR A O 12
ATOM 10909 N N . SER A 1 59 ? 17.458 -16.422 -16.866 1.00 61.42 75 SER A N 12
ATOM 10910 C CA . SER A 1 59 ? 16.646 -15.331 -17.286 1.00 44.32 75 SER A CA 12
ATOM 10911 C C . SER A 1 59 ? 16.652 -14.238 -16.243 1.00 22.44 75 SER A C 12
ATOM 10912 O O . SER A 1 59 ? 16.744 -14.506 -15.057 1.00 61.35 75 SER A O 12
ATOM 10920 N N . TRP A 1 60 ? 16.587 -13.031 -16.697 1.00 1.34 76 TRP A N 12
ATOM 10921 C CA . TRP A 1 60 ? 16.452 -11.880 -15.865 1.00 74.33 76 TRP A CA 12
ATOM 10922 C C . TRP A 1 60 ? 15.697 -10.825 -16.649 1.00 34.55 76 TRP A C 12
ATOM 10923 O O . TRP A 1 60 ? 14.497 -10.643 -16.411 1.00 23.40 76 TRP A O 12
ATOM 10945 N N . GLY A 1 1 ? 15.643 -1.326 -0.210 1.00 13.00 17 GLY A N 13
ATOM 10946 C CA . GLY A 1 1 ? 15.284 -0.279 -1.157 1.00 45.03 17 GLY A CA 13
ATOM 10947 C C . GLY A 1 1 ? 13.780 -0.167 -1.298 1.00 21.54 17 GLY A C 13
ATOM 10948 O O . GLY A 1 1 ? 13.106 0.272 -0.358 1.00 33.12 17 GLY A O 13
ATOM 10954 N N . PRO A 1 2 ? 13.210 -0.532 -2.463 1.00 31.34 18 PRO A N 13
ATOM 10955 C CA . PRO A 1 2 ? 11.766 -0.522 -2.664 1.00 61.10 18 PRO A CA 13
ATOM 10956 C C . PRO A 1 2 ? 11.096 -1.694 -1.939 1.00 63.34 18 PRO A C 13
ATOM 10957 O O . PRO A 1 2 ? 11.771 -2.643 -1.502 1.00 31.11 18 PRO A O 13
ATOM 10968 N N . HIS A 1 3 ? 9.792 -1.632 -1.820 1.00 52.12 19 HIS A N 13
ATOM 10969 C CA . HIS A 1 3 ? 9.029 -2.661 -1.137 1.00 22.12 19 HIS A CA 13
ATOM 10970 C C . HIS A 1 3 ? 8.955 -3.884 -2.018 1.00 2.43 19 HIS A C 13
ATOM 10971 O O . HIS A 1 3 ? 9.308 -4.986 -1.605 1.00 63.51 19 HIS A O 13
ATOM 10985 N N . MET A 1 4 ? 8.529 -3.683 -3.233 1.00 50.10 20 MET A N 13
ATOM 10986 C CA . MET A 1 4 ? 8.451 -4.751 -4.191 1.00 13.23 20 MET A CA 13
ATOM 10987 C C . MET A 1 4 ? 9.674 -4.717 -5.073 1.00 21.44 20 MET A C 13
ATOM 10988 O O . MET A 1 4 ? 10.253 -3.655 -5.292 1.00 21.43 20 MET A O 13
ATOM 11002 N N . ALA A 1 5 ? 10.062 -5.867 -5.550 1.00 74.01 21 ALA A N 13
ATOM 11003 C CA . ALA A 1 5 ? 11.275 -6.047 -6.319 1.00 55.31 21 ALA A CA 13
ATOM 11004 C C . ALA A 1 5 ? 11.204 -5.445 -7.718 1.00 71.43 21 ALA A C 13
ATOM 11005 O O . ALA A 1 5 ? 10.123 -5.280 -8.290 1.00 13.21 21 ALA A O 13
ATOM 11012 N N . ASP A 1 6 ? 12.368 -5.122 -8.258 1.00 31.30 22 ASP A N 13
ATOM 11013 C CA . ASP A 1 6 ? 12.484 -4.592 -9.614 1.00 11.01 22 ASP A CA 13
ATOM 11014 C C . ASP A 1 6 ? 12.328 -5.696 -10.633 1.00 3.51 22 ASP A C 13
ATOM 11015 O O . ASP A 1 6 ? 11.447 -5.651 -11.493 1.00 64.11 22 ASP A O 13
ATOM 11024 N N . CYS A 1 7 ? 13.155 -6.707 -10.521 1.00 2.20 23 CYS A N 13
ATOM 11025 C CA . CYS A 1 7 ? 13.225 -7.727 -11.540 1.00 11.45 23 CYS A CA 13
ATOM 11026 C C . CYS A 1 7 ? 13.092 -9.114 -10.938 1.00 41.10 23 CYS A C 13
ATOM 11027 O O . CYS A 1 7 ? 13.325 -9.319 -9.732 1.00 74.44 23 CYS A O 13
ATOM 11034 N N . THR A 1 8 ? 12.711 -10.046 -11.761 1.00 71.13 24 THR A N 13
ATOM 11035 C CA . THR A 1 8 ? 12.593 -11.410 -11.374 1.00 34.30 24 THR A CA 13
ATOM 11036 C C . THR A 1 8 ? 13.748 -12.180 -12.008 1.00 4.54 24 THR A C 13
ATOM 11037 O O . THR A 1 8 ? 13.971 -12.093 -13.212 1.00 13.30 24 THR A O 13
ATOM 11048 N N . LEU A 1 9 ? 14.490 -12.869 -11.206 1.00 33.32 25 LEU A N 13
ATOM 11049 C CA . LEU A 1 9 ? 15.617 -13.613 -11.660 1.00 63.33 25 LEU A CA 13
ATOM 11050 C C . LEU A 1 9 ? 15.226 -15.077 -11.756 1.00 14.11 25 LEU A C 13
ATOM 11051 O O . LEU A 1 9 ? 14.858 -15.701 -10.748 1.00 2.34 25 LEU A O 13
ATOM 11067 N N . GLY A 1 10 ? 15.266 -15.600 -12.943 1.00 44.14 26 GLY A N 13
ATOM 11068 C CA . GLY A 1 10 ? 14.955 -16.976 -13.165 1.00 53.02 26 GLY A CA 13
ATOM 11069 C C . GLY A 1 10 ? 16.218 -17.762 -13.197 1.00 33.41 26 GLY A C 13
ATOM 11070 O O . GLY A 1 10 ? 17.041 -17.584 -14.095 1.00 40.25 26 GLY A O 13
ATOM 11074 N N . CYS A 1 11 ? 16.388 -18.609 -12.248 1.00 2.42 27 CYS A N 13
ATOM 11075 C CA . CYS A 1 11 ? 17.599 -19.363 -12.097 1.00 31.05 27 CYS A CA 13
ATOM 11076 C C . CYS A 1 11 ? 17.307 -20.794 -11.775 1.00 72.43 27 CYS A C 13
ATOM 11077 O O . CYS A 1 11 ? 16.196 -21.137 -11.435 1.00 64.02 27 CYS A O 13
ATOM 11085 N N . LYS A 1 12 ? 18.280 -21.623 -11.945 1.00 63.15 28 LYS A N 13
ATOM 11086 C CA . LYS A 1 12 ? 18.165 -23.001 -11.604 1.00 73.31 28 LYS A CA 13
ATOM 11087 C C . LYS A 1 12 ? 19.346 -23.462 -10.797 1.00 74.41 28 LYS A C 13
ATOM 11088 O O . LYS A 1 12 ? 20.469 -22.989 -11.001 1.00 62.21 28 LYS A O 13
ATOM 11107 N N . TYR A 1 13 ? 19.081 -24.324 -9.861 1.00 74.20 29 TYR A N 13
ATOM 11108 C CA . TYR A 1 13 ? 20.082 -24.846 -8.971 1.00 43.24 29 TYR A CA 13
ATOM 11109 C C . TYR A 1 13 ? 20.063 -26.353 -9.002 1.00 2.10 29 TYR A C 13
ATOM 11110 O O . TYR A 1 13 ? 19.047 -26.954 -9.343 1.00 41.51 29 TYR A O 13
ATOM 11128 N N . LEU A 1 14 ? 21.163 -26.951 -8.675 1.00 12.54 30 LEU A N 13
ATOM 11129 C CA . LEU A 1 14 ? 21.273 -28.374 -8.668 1.00 41.31 30 LEU A CA 13
ATOM 11130 C C . LEU A 1 14 ? 20.905 -28.897 -7.287 1.00 41.34 30 LEU A C 13
ATOM 11131 O O . LEU A 1 14 ? 21.640 -28.695 -6.320 1.00 4.05 30 LEU A O 13
ATOM 11147 N N . GLU A 1 15 ? 19.790 -29.554 -7.191 1.00 63.24 31 GLU A N 13
ATOM 11148 C CA . GLU A 1 15 ? 19.346 -30.124 -5.950 1.00 64.13 31 GLU A CA 13
ATOM 11149 C C . GLU A 1 15 ? 19.181 -31.586 -6.139 1.00 74.43 31 GLU A C 13
ATOM 11150 O O . GLU A 1 15 ? 18.412 -32.015 -7.006 1.00 4.21 31 GLU A O 13
ATOM 11162 N N . ASN A 1 16 ? 19.959 -32.355 -5.385 1.00 54.22 32 ASN A N 13
ATOM 11163 C CA . ASN A 1 16 ? 19.933 -33.822 -5.450 1.00 73.03 32 ASN A CA 13
ATOM 11164 C C . ASN A 1 16 ? 20.322 -34.279 -6.848 1.00 42.45 32 ASN A C 13
ATOM 11165 O O . ASN A 1 16 ? 19.859 -35.316 -7.332 1.00 54.32 32 ASN A O 13
ATOM 11176 N N . ASN A 1 17 ? 21.185 -33.475 -7.485 1.00 52.23 33 ASN A N 13
ATOM 11177 C CA . ASN A 1 17 ? 21.678 -33.688 -8.860 1.00 44.11 33 ASN A CA 13
ATOM 11178 C C . ASN A 1 17 ? 20.576 -33.384 -9.918 1.00 34.45 33 ASN A C 13
ATOM 11179 O O . ASN A 1 17 ? 20.713 -33.659 -11.114 1.00 74.31 33 ASN A O 13
ATOM 11190 N N . ARG A 1 18 ? 19.512 -32.750 -9.480 1.00 5.31 34 ARG A N 13
ATOM 11191 C CA . ARG A 1 18 ? 18.459 -32.310 -10.374 1.00 70.24 34 ARG A CA 13
ATOM 11192 C C . ARG A 1 18 ? 18.468 -30.793 -10.489 1.00 72.44 34 ARG A C 13
ATOM 11193 O O . ARG A 1 18 ? 18.500 -30.105 -9.484 1.00 72.44 34 ARG A O 13
ATOM 11214 N N . TRP A 1 19 ? 18.462 -30.283 -11.696 1.00 22.25 35 TRP A N 13
ATOM 11215 C CA . TRP A 1 19 ? 18.363 -28.854 -11.903 1.00 22.01 35 TRP A CA 13
ATOM 11216 C C . TRP A 1 19 ? 16.940 -28.392 -11.656 1.00 52.01 35 TRP A C 13
ATOM 11217 O O . TRP A 1 19 ? 16.027 -28.716 -12.412 1.00 5.41 35 TRP A O 13
ATOM 11238 N N . VAL A 1 20 ? 16.759 -27.685 -10.583 1.00 10.15 36 VAL A N 13
ATOM 11239 C CA . VAL A 1 20 ? 15.473 -27.174 -10.185 1.00 73.35 36 VAL A CA 13
ATOM 11240 C C . VAL A 1 20 ? 15.437 -25.687 -10.470 1.00 62.04 36 VAL A C 13
ATOM 11241 O O . VAL A 1 20 ? 16.359 -24.969 -10.090 1.00 11.03 36 VAL A O 13
ATOM 11254 N N . SER A 1 21 ? 14.405 -25.231 -11.131 1.00 15.34 37 SER A N 13
ATOM 11255 C CA . SER A 1 21 ? 14.290 -23.833 -11.456 1.00 74.34 37 SER A CA 13
ATOM 11256 C C . SER A 1 21 ? 13.559 -23.076 -10.354 1.00 53.54 37 SER A C 13
ATOM 11257 O O . SER A 1 21 ? 12.654 -23.614 -9.703 1.00 72.31 37 SER A O 13
ATOM 11265 N N . VAL A 1 22 ? 13.952 -21.860 -10.155 1.00 31.24 38 VAL A N 13
ATOM 11266 C CA . VAL A 1 22 ? 13.357 -20.985 -9.196 1.00 72.53 38 VAL A CA 13
ATOM 11267 C C . VAL A 1 22 ? 13.466 -19.538 -9.676 1.00 11.14 38 VAL A C 13
ATOM 11268 O O . VAL A 1 22 ? 14.536 -19.077 -10.115 1.00 53.34 38 VAL A O 13
ATOM 11281 N N . SER A 1 23 ? 12.378 -18.856 -9.648 1.00 70.42 39 SER A N 13
ATOM 11282 C CA . SER A 1 23 ? 12.372 -17.473 -9.973 1.00 64.34 39 SER A CA 13
ATOM 11283 C C . SER A 1 23 ? 12.257 -16.677 -8.677 1.00 32.21 39 SER A C 13
ATOM 11284 O O . SER A 1 23 ? 11.302 -16.842 -7.904 1.00 35.21 39 SER A O 13
ATOM 11292 N N . LYS A 1 24 ? 13.255 -15.894 -8.407 1.00 64.34 40 LYS A N 13
ATOM 11293 C CA . LYS A 1 24 ? 13.302 -15.090 -7.217 1.00 41.33 40 LYS A CA 13
ATOM 11294 C C . LYS A 1 24 ? 13.216 -13.644 -7.614 1.00 62.23 40 LYS A C 13
ATOM 11295 O O . LYS A 1 24 ? 13.582 -13.286 -8.719 1.00 62.12 40 LYS A O 13
ATOM 11314 N N . SER A 1 25 ? 12.737 -12.825 -6.752 1.00 0.43 41 SER A N 13
ATOM 11315 C CA . SER A 1 25 ? 12.596 -11.438 -7.071 1.00 14.35 41 SER A CA 13
ATOM 11316 C C . SER A 1 25 ? 13.575 -10.616 -6.255 1.00 11.14 41 SER A C 13
ATOM 11317 O O . SER A 1 25 ? 13.793 -10.904 -5.071 1.00 3.51 41 SER A O 13
ATOM 11325 N N . ALA A 1 26 ? 14.179 -9.633 -6.886 1.00 64.44 42 ALA A N 13
ATOM 11326 C CA . ALA A 1 26 ? 15.095 -8.737 -6.216 1.00 75.03 42 ALA A CA 13
ATOM 11327 C C . ALA A 1 26 ? 15.130 -7.396 -6.918 1.00 4.31 42 ALA A C 13
ATOM 11328 O O . ALA A 1 26 ? 14.600 -7.241 -8.032 1.00 24.24 42 ALA A O 13
ATOM 11335 N N . ASN A 1 27 ? 15.715 -6.441 -6.274 1.00 23.14 43 ASN A N 13
ATOM 11336 C CA . ASN A 1 27 ? 15.780 -5.087 -6.778 1.00 44.51 43 ASN A CA 13
ATOM 11337 C C . ASN A 1 27 ? 17.140 -4.807 -7.327 1.00 60.11 43 ASN A C 13
ATOM 11338 O O . ASN A 1 27 ? 18.095 -5.536 -7.042 1.00 4.21 43 ASN A O 13
ATOM 11349 N N . ILE A 1 28 ? 17.241 -3.770 -8.110 1.00 51.32 44 ILE A N 13
ATOM 11350 C CA . ILE A 1 28 ? 18.511 -3.352 -8.643 1.00 51.30 44 ILE A CA 13
ATOM 11351 C C . ILE A 1 28 ? 19.300 -2.763 -7.496 1.00 53.13 44 ILE A C 13
ATOM 11352 O O . ILE A 1 28 ? 18.888 -1.747 -6.898 1.00 53.03 44 ILE A O 13
ATOM 11368 N N . GLY A 1 29 ? 20.381 -3.414 -7.154 1.00 34.22 45 GLY A N 13
ATOM 11369 C CA . GLY A 1 29 ? 21.157 -3.004 -6.019 1.00 45.13 45 GLY A CA 13
ATOM 11370 C C . GLY A 1 29 ? 21.076 -4.023 -4.897 1.00 62.44 45 GLY A C 13
ATOM 11371 O O . GLY A 1 29 ? 21.807 -3.924 -3.895 1.00 61.33 45 GLY A O 13
ATOM 11375 N N . ASP A 1 30 ? 20.191 -4.996 -5.055 1.00 40.13 46 ASP A N 13
ATOM 11376 C CA . ASP A 1 30 ? 20.034 -6.065 -4.068 1.00 31.45 46 ASP A CA 13
ATOM 11377 C C . ASP A 1 30 ? 21.045 -7.140 -4.255 1.00 4.04 46 ASP A C 13
ATOM 11378 O O . ASP A 1 30 ? 21.738 -7.211 -5.285 1.00 61.30 46 ASP A O 13
ATOM 11387 N N . THR A 1 31 ? 21.117 -7.980 -3.280 1.00 1.34 47 THR A N 13
ATOM 11388 C CA . THR A 1 31 ? 21.941 -9.117 -3.327 1.00 32.01 47 THR A CA 13
ATOM 11389 C C . THR A 1 31 ? 21.035 -10.336 -3.419 1.00 11.03 47 THR A C 13
ATOM 11390 O O . THR A 1 31 ? 20.199 -10.562 -2.547 1.00 3.24 47 THR A O 13
ATOM 11401 N N . LEU A 1 32 ? 21.162 -11.063 -4.479 1.00 12.14 48 LEU A N 13
ATOM 11402 C CA . LEU A 1 32 ? 20.423 -12.271 -4.673 1.00 43.34 48 LEU A CA 13
ATOM 11403 C C . LEU A 1 32 ? 21.165 -13.381 -3.985 1.00 64.25 48 LEU A C 13
ATOM 11404 O O . LEU A 1 32 ? 22.399 -13.444 -4.056 1.00 74.11 48 LEU A O 13
ATOM 11420 N N . TYR A 1 33 ? 20.443 -14.211 -3.302 1.00 45.53 49 TYR A N 13
ATOM 11421 C CA . TYR A 1 33 ? 21.025 -15.302 -2.582 1.00 3.53 49 TYR A CA 13
ATOM 11422 C C . TYR A 1 33 ? 20.570 -16.590 -3.226 1.00 64.41 49 TYR A C 13
ATOM 11423 O O . TYR A 1 33 ? 19.363 -16.844 -3.346 1.00 22.44 49 TYR A O 13
ATOM 11441 N N . ILE A 1 34 ? 21.523 -17.354 -3.667 1.00 33.02 50 ILE A N 13
ATOM 11442 C CA . ILE A 1 34 ? 21.299 -18.605 -4.358 1.00 33.41 50 ILE A CA 13
ATOM 11443 C C . ILE A 1 34 ? 22.159 -19.691 -3.766 1.00 15.41 50 ILE A C 13
ATOM 11444 O O . ILE A 1 34 ? 23.375 -19.643 -3.878 1.00 15.30 50 ILE A O 13
ATOM 11460 N N . MET A 1 35 ? 21.522 -20.632 -3.086 1.00 71.44 51 MET A N 13
ATOM 11461 C CA . MET A 1 35 ? 22.185 -21.832 -2.539 1.00 32.35 51 MET A CA 13
ATOM 11462 C C . MET A 1 35 ? 23.284 -21.462 -1.524 1.00 11.11 51 MET A C 13
ATOM 11463 O O . MET A 1 35 ? 24.186 -22.265 -1.229 1.00 34.14 51 MET A O 13
ATOM 11477 N N . GLY A 1 36 ? 23.174 -20.264 -0.969 1.00 73.34 52 GLY A N 13
ATOM 11478 C CA . GLY A 1 36 ? 24.155 -19.763 -0.033 1.00 15.33 52 GLY A CA 13
ATOM 11479 C C . GLY A 1 36 ? 25.079 -18.743 -0.672 1.00 63.50 52 GLY A C 13
ATOM 11480 O O . GLY A 1 36 ? 25.723 -17.936 0.025 1.00 60.40 52 GLY A O 13
ATOM 11484 N N . HIS A 1 37 ? 25.126 -18.757 -1.986 1.00 3.03 53 HIS A N 13
ATOM 11485 C CA . HIS A 1 37 ? 25.969 -17.854 -2.748 1.00 64.44 53 HIS A CA 13
ATOM 11486 C C . HIS A 1 37 ? 25.244 -16.533 -2.890 1.00 41.04 53 HIS A C 13
ATOM 11487 O O . HIS A 1 37 ? 24.024 -16.470 -2.716 1.00 71.31 53 HIS A O 13
ATOM 11501 N N . SER A 1 38 ? 25.953 -15.495 -3.219 1.00 13.22 54 SER A N 13
ATOM 11502 C CA . SER A 1 38 ? 25.337 -14.213 -3.348 1.00 2.13 54 SER A CA 13
ATOM 11503 C C . SER A 1 38 ? 25.812 -13.503 -4.600 1.00 14.43 54 SER A C 13
ATOM 11504 O O . SER A 1 38 ? 26.944 -13.702 -5.042 1.00 30.33 54 SER A O 13
ATOM 11512 N N . THR A 1 39 ? 24.952 -12.723 -5.181 1.00 64.52 55 THR A N 13
ATOM 11513 C CA . THR A 1 39 ? 25.292 -11.946 -6.336 1.00 31.33 55 THR A CA 13
ATOM 11514 C C . THR A 1 39 ? 24.584 -10.614 -6.257 1.00 24.40 55 THR A C 13
ATOM 11515 O O . THR A 1 39 ? 23.533 -10.500 -5.631 1.00 60.20 55 THR A O 13
ATOM 11526 N N . LYS A 1 40 ? 25.151 -9.634 -6.858 1.00 24.24 56 LYS A N 13
ATOM 11527 C CA . LYS A 1 40 ? 24.604 -8.318 -6.840 1.00 60.12 56 LYS A CA 13
ATOM 11528 C C . LYS A 1 40 ? 23.778 -8.151 -8.096 1.00 1.22 56 LYS A C 13
ATOM 11529 O O . LYS A 1 40 ? 24.258 -8.441 -9.200 1.00 41.23 56 LYS A O 13
ATOM 11548 N N . ILE A 1 41 ? 22.543 -7.750 -7.938 1.00 22.21 57 ILE A N 13
ATOM 11549 C CA . ILE A 1 41 ? 21.692 -7.505 -9.076 1.00 50.12 57 ILE A CA 13
ATOM 11550 C C . ILE A 1 41 ? 22.075 -6.167 -9.654 1.00 43.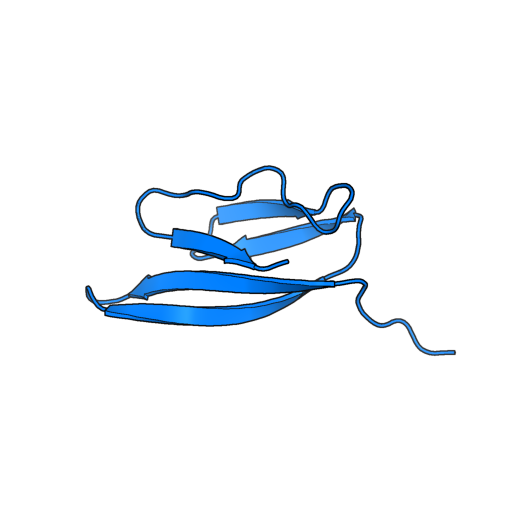03 57 ILE A C 13
ATOM 11551 O O . ILE A 1 41 ? 21.783 -5.109 -9.059 1.00 54.54 57 ILE A O 13
ATOM 11567 N N . GLY A 1 42 ? 22.790 -6.212 -10.749 1.00 43.23 58 GLY A N 13
ATOM 11568 C CA . GLY A 1 42 ? 23.281 -5.028 -11.344 1.00 44.30 58 GLY A CA 13
ATOM 11569 C C . GLY A 1 42 ? 22.305 -4.409 -12.291 1.00 21.21 58 GLY A C 13
ATOM 11570 O O . GLY A 1 42 ? 21.094 -4.668 -12.234 1.00 0.12 58 GLY A O 13
ATOM 11574 N N . ARG A 1 43 ? 22.832 -3.622 -13.172 1.00 10.41 59 ARG A N 13
ATOM 11575 C CA . ARG A 1 43 ? 22.071 -2.879 -14.115 1.00 21.11 59 ARG A CA 13
ATOM 11576 C C . ARG A 1 43 ? 21.397 -3.833 -15.120 1.00 72.25 59 ARG A C 13
ATOM 11577 O O . ARG A 1 43 ? 21.907 -4.941 -15.386 1.00 15.52 59 ARG A O 13
ATOM 11598 N N . GLY A 1 44 ? 20.229 -3.435 -15.615 1.00 55.42 60 GLY A N 13
ATOM 11599 C CA . GLY A 1 44 ? 19.511 -4.222 -16.611 1.00 10.01 60 GLY A CA 13
ATOM 11600 C C . GLY A 1 44 ? 18.995 -5.535 -16.063 1.00 32.41 60 GLY A C 13
ATOM 11601 O O . GLY A 1 44 ? 18.746 -6.480 -16.831 1.00 33.53 60 GLY A O 13
ATOM 11605 N N . CYS A 1 45 ? 18.859 -5.592 -14.730 1.00 61.00 61 CYS A N 13
ATOM 11606 C CA . CYS A 1 45 ? 18.414 -6.785 -13.980 1.00 62.33 61 CYS A CA 13
ATOM 11607 C C . CYS A 1 45 ? 19.469 -7.885 -14.047 1.00 33.52 61 CYS A C 13
ATOM 11608 O O . CYS A 1 45 ? 19.217 -9.003 -13.632 1.00 75.10 61 CYS A O 13
ATOM 11615 N N . LYS A 1 46 ? 20.661 -7.548 -14.523 1.00 54.12 62 LYS A N 13
ATOM 11616 C CA . LYS A 1 46 ? 21.674 -8.537 -14.771 1.00 55.33 62 LYS A CA 13
ATOM 11617 C C . LYS A 1 46 ? 22.548 -8.681 -13.527 1.00 20.32 62 LYS A C 13
ATOM 11618 O O . LYS A 1 46 ? 23.241 -7.735 -13.122 1.00 54.35 62 LYS A O 13
ATOM 11637 N N . PRO A 1 47 ? 22.476 -9.833 -12.869 1.00 53.24 63 PRO A N 13
ATOM 11638 C CA . PRO A 1 47 ? 23.305 -10.108 -11.726 1.00 4.10 63 PRO A CA 13
ATOM 11639 C C . PRO A 1 47 ? 24.768 -10.230 -12.124 1.00 32.54 63 PRO A C 13
ATOM 11640 O O . PRO A 1 47 ? 25.087 -10.780 -13.183 1.00 11.30 63 PRO A O 13
ATOM 11651 N N . GLU A 1 48 ? 25.633 -9.689 -11.294 1.00 5.44 64 GLU A N 13
ATOM 11652 C CA . GLU A 1 48 ? 27.075 -9.725 -11.504 1.00 43.10 64 GLU A CA 13
ATOM 11653 C C . GLU A 1 48 ? 27.534 -11.167 -11.732 1.00 10.03 64 GLU A C 13
ATOM 11654 O O . GLU A 1 48 ? 28.084 -11.502 -12.780 1.00 72.12 64 GLU A O 13
ATOM 11666 N N . THR A 1 49 ? 27.266 -12.005 -10.780 1.00 11.35 65 THR A N 13
ATOM 11667 C CA . THR A 1 49 ? 27.535 -13.399 -10.914 1.00 11.31 65 THR A CA 13
ATOM 11668 C C . THR A 1 49 ? 26.246 -14.090 -11.343 1.00 11.12 65 THR A C 13
ATOM 11669 O O . THR A 1 49 ? 25.224 -13.981 -10.657 1.00 30.42 65 THR A O 13
ATOM 11680 N N . THR A 1 50 ? 26.264 -14.716 -12.485 1.00 10.12 66 THR A N 13
ATOM 11681 C CA . THR A 1 50 ? 25.109 -15.440 -12.954 1.00 41.04 66 THR A CA 13
ATOM 11682 C C . THR A 1 50 ? 25.353 -16.940 -12.916 1.00 31.34 66 THR A C 13
ATOM 11683 O O . THR A 1 50 ? 24.427 -17.728 -13.037 1.00 3.50 66 THR A O 13
ATOM 11694 N N . GLU A 1 51 ? 26.596 -17.327 -12.724 1.00 23.34 67 GLU A N 13
ATOM 11695 C CA . GLU A 1 51 ? 26.968 -18.718 -12.825 1.00 13.40 67 GLU A CA 13
ATOM 11696 C C . GLU A 1 51 ? 27.680 -19.176 -11.576 1.00 2.44 67 GLU A C 13
ATOM 11697 O O . GLU A 1 51 ? 28.597 -18.511 -11.084 1.00 74.00 67 GLU A O 13
ATOM 11709 N N . TRP A 1 52 ? 27.244 -20.281 -11.078 1.00 75.34 68 TRP A N 13
ATOM 11710 C CA . TRP A 1 52 ? 27.821 -20.961 -9.960 1.00 20.12 68 TRP A CA 13
ATOM 11711 C C . TRP A 1 52 ? 27.905 -22.420 -10.333 1.00 53.35 68 TRP A C 13
ATOM 11712 O O . TRP A 1 52 ? 27.125 -22.881 -11.186 1.00 13.12 68 TRP A O 13
ATOM 11733 N N . SER A 1 53 ? 28.787 -23.139 -9.680 1.00 41.32 69 SER A N 13
ATOM 11734 C CA . SER A 1 53 ? 29.043 -24.558 -9.927 1.00 3.42 69 SER A CA 13
ATOM 11735 C C . SER A 1 53 ? 27.759 -25.373 -10.115 1.00 73.23 69 SER A C 13
ATOM 11736 O O . SER A 1 53 ? 27.605 -26.114 -11.094 1.00 73.21 69 SER A O 13
ATOM 11744 N N . ASP A 1 54 ? 26.838 -25.166 -9.229 1.00 3.33 70 ASP A N 13
ATOM 11745 C CA . ASP A 1 54 ? 25.610 -25.901 -9.200 1.00 73.20 70 ASP A CA 13
ATOM 11746 C C . ASP A 1 54 ? 24.416 -24.973 -9.200 1.00 20.41 70 ASP A C 13
ATOM 11747 O O . ASP A 1 54 ? 23.342 -25.335 -8.735 1.00 34.42 70 ASP A O 13
ATOM 11756 N N . ALA A 1 55 ? 24.579 -23.796 -9.790 1.00 32.21 71 ALA A N 13
ATOM 11757 C CA . ALA A 1 55 ? 23.484 -22.839 -9.867 1.00 11.44 71 ALA A CA 13
ATOM 11758 C C . ALA A 1 55 ? 23.732 -21.839 -10.972 1.00 12.02 71 ALA A C 13
ATOM 11759 O O . ALA A 1 55 ? 24.833 -21.428 -11.175 1.00 52.25 71 ALA A O 13
ATOM 11766 N N . GLU A 1 56 ? 22.724 -21.468 -11.699 1.00 1.11 72 GLU A N 13
ATOM 11767 C CA . GLU A 1 56 ? 22.921 -20.542 -12.805 1.00 44.12 72 GLU A CA 13
ATOM 11768 C C . GLU A 1 56 ? 21.649 -19.752 -13.073 1.00 21.34 72 GLU A C 13
ATOM 11769 O O . GLU A 1 56 ? 20.536 -20.312 -13.033 1.00 52.12 72 GLU A O 13
ATOM 11781 N N . ILE A 1 57 ? 21.809 -18.480 -13.334 1.00 71.31 73 ILE A N 13
ATOM 11782 C CA . ILE A 1 57 ? 20.706 -17.598 -13.663 1.00 71.05 73 ILE A CA 13
ATOM 11783 C C . ILE A 1 57 ? 20.486 -17.717 -15.165 1.00 20.00 73 ILE A C 13
ATOM 11784 O O . ILE A 1 57 ? 21.434 -17.569 -15.935 1.00 71.24 73 ILE A O 13
ATOM 11800 N N . TYR A 1 58 ? 19.277 -17.989 -15.589 1.00 0.21 74 TYR A N 13
ATOM 11801 C CA . TYR A 1 58 ? 19.036 -18.157 -17.006 1.00 22.31 74 TYR A CA 13
ATOM 11802 C C . TYR A 1 58 ? 18.183 -17.035 -17.578 1.00 61.40 74 TYR A C 13
ATOM 11803 O O . TYR A 1 58 ? 18.249 -16.746 -18.770 1.00 11.00 74 TYR A O 13
ATOM 11821 N N . SER A 1 59 ? 17.412 -16.393 -16.740 1.00 61.42 75 SER A N 13
ATOM 11822 C CA . SER A 1 59 ? 16.512 -15.372 -17.186 1.00 44.32 75 SER A CA 13
ATOM 11823 C C . SER A 1 59 ? 16.482 -14.266 -16.154 1.00 22.44 75 SER A C 13
ATOM 11824 O O . SER A 1 59 ? 16.684 -14.524 -14.969 1.00 61.35 75 SER A O 13
ATOM 11832 N N . TRP A 1 60 ? 16.274 -13.063 -16.594 1.00 1.34 76 TRP A N 13
ATOM 11833 C CA . TRP A 1 60 ? 16.168 -11.925 -15.715 1.00 74.33 76 TRP A CA 13
ATOM 11834 C C . TRP A 1 60 ? 15.281 -10.859 -16.347 1.00 34.55 76 TRP A C 13
ATOM 11835 O O . TRP A 1 60 ? 15.775 -9.991 -17.069 1.00 23.40 76 TRP A O 13
ATOM 11857 N N . GLY A 1 1 ? 10.050 2.921 -1.098 1.00 13.00 17 GLY A N 14
ATOM 11858 C CA . GLY A 1 1 ? 10.400 1.556 -0.727 1.00 45.03 17 GLY A CA 14
ATOM 11859 C C . GLY A 1 1 ? 9.838 0.589 -1.726 1.00 21.54 17 GLY A C 14
ATOM 11860 O O . GLY A 1 1 ? 8.621 0.389 -1.765 1.00 33.12 17 GLY A O 14
ATOM 11866 N N . PRO A 1 2 ? 10.673 -0.024 -2.564 1.00 31.34 18 PRO A N 14
ATOM 11867 C CA . PRO A 1 2 ? 10.201 -0.921 -3.584 1.00 61.10 18 PRO A CA 14
ATOM 11868 C C . PRO A 1 2 ? 9.824 -2.290 -3.023 1.00 63.34 18 PRO A C 14
ATOM 11869 O O . PRO A 1 2 ? 10.681 -3.127 -2.750 1.00 31.11 18 PRO A O 14
ATOM 11880 N N . HIS A 1 3 ? 8.545 -2.472 -2.764 1.00 52.12 19 HIS A N 14
ATOM 11881 C CA . HIS A 1 3 ? 8.032 -3.761 -2.324 1.00 22.12 19 HIS A CA 14
ATOM 11882 C C . HIS A 1 3 ? 7.875 -4.624 -3.545 1.00 2.43 19 HIS A C 14
ATOM 11883 O O . HIS A 1 3 ? 8.047 -5.843 -3.505 1.00 63.51 19 HIS A O 14
ATOM 11897 N N . MET A 1 4 ? 7.556 -3.972 -4.635 1.00 50.10 20 MET A N 14
ATOM 11898 C CA . MET A 1 4 ? 7.540 -4.604 -5.910 1.00 13.23 20 MET A CA 14
ATOM 11899 C C . MET A 1 4 ? 8.942 -4.573 -6.422 1.00 21.44 20 MET A C 14
ATOM 11900 O O . MET A 1 4 ? 9.529 -3.492 -6.616 1.00 21.43 20 MET A O 14
ATOM 11914 N N . ALA A 1 5 ? 9.467 -5.726 -6.603 1.00 74.01 21 ALA A N 14
ATOM 11915 C CA . ALA A 1 5 ? 10.827 -5.906 -7.020 1.00 55.31 21 ALA A CA 14
ATOM 11916 C C . ALA A 1 5 ? 11.005 -5.443 -8.443 1.00 71.43 21 ALA A C 14
ATOM 11917 O O . ALA A 1 5 ? 10.092 -5.582 -9.267 1.00 13.21 21 ALA A O 14
ATOM 11924 N N . ASP A 1 6 ? 12.154 -4.873 -8.731 1.00 31.30 22 ASP A N 14
ATOM 11925 C CA . ASP A 1 6 ? 12.435 -4.373 -10.066 1.00 11.01 22 ASP A CA 14
ATOM 11926 C C . ASP A 1 6 ? 12.461 -5.495 -11.077 1.00 3.51 22 ASP A C 14
ATOM 11927 O O . ASP A 1 6 ? 11.836 -5.394 -12.137 1.00 64.11 22 ASP A O 14
ATOM 11936 N N . CYS A 1 7 ? 13.146 -6.574 -10.750 1.00 2.20 23 CYS A N 14
ATOM 11937 C CA . CYS A 1 7 ? 13.344 -7.643 -11.700 1.00 11.45 23 CYS A CA 14
ATOM 11938 C C . CYS A 1 7 ? 13.148 -9.018 -11.067 1.00 41.10 23 CYS A C 14
ATOM 11939 O O . CYS A 1 7 ? 13.308 -9.193 -9.852 1.00 74.44 23 CYS A O 14
ATOM 11946 N N . THR A 1 8 ? 12.805 -9.971 -11.879 1.00 71.13 24 THR A N 14
ATOM 11947 C CA . THR A 1 8 ? 12.670 -11.331 -11.455 1.00 34.30 24 THR A CA 14
ATOM 11948 C C . THR A 1 8 ? 13.734 -12.181 -12.145 1.00 4.54 24 THR A C 14
ATOM 11949 O O . THR A 1 8 ? 13.838 -12.197 -13.366 1.00 13.30 24 THR A O 14
ATOM 11960 N N . LEU A 1 9 ? 14.528 -12.834 -11.343 1.00 33.32 25 LEU A N 14
ATOM 11961 C CA . LEU A 1 9 ? 15.623 -13.626 -11.788 1.00 63.33 25 LEU A CA 14
ATOM 11962 C C . LEU A 1 9 ? 15.180 -15.079 -11.865 1.00 14.11 25 LEU A C 14
ATOM 11963 O O . LEU A 1 9 ? 14.758 -15.675 -10.856 1.00 2.34 25 LEU A O 14
ATOM 11979 N N . GLY A 1 10 ? 15.245 -15.626 -13.037 1.00 44.14 26 GLY A N 14
ATOM 11980 C CA . GLY A 1 10 ? 14.921 -17.001 -13.250 1.00 53.02 26 GLY A CA 14
ATOM 11981 C C . GLY A 1 10 ? 16.177 -17.804 -13.219 1.00 33.41 26 GLY A C 14
ATOM 11982 O O . GLY A 1 10 ? 17.020 -17.679 -14.118 1.00 40.25 26 GLY A O 14
ATOM 11986 N N . CYS A 1 11 ? 16.335 -18.598 -12.207 1.00 2.42 27 CYS A N 14
ATOM 11987 C CA . CYS A 1 11 ? 17.537 -19.374 -12.034 1.00 31.05 27 CYS A CA 14
ATOM 11988 C C . CYS A 1 11 ? 17.231 -20.806 -11.706 1.00 72.43 27 CYS A C 14
ATOM 11989 O O . CYS A 1 11 ? 16.106 -21.147 -11.361 1.00 64.02 27 CYS A O 14
ATOM 11997 N N . LYS A 1 12 ? 18.209 -21.637 -11.875 1.00 63.15 28 LYS A N 14
ATOM 11998 C CA . LYS A 1 12 ? 18.113 -23.022 -11.545 1.00 73.31 28 LYS A CA 14
ATOM 11999 C C . LYS A 1 12 ? 19.312 -23.467 -10.746 1.00 74.41 28 LYS A C 14
ATOM 12000 O O . LYS A 1 12 ? 20.429 -22.997 -10.980 1.00 62.21 28 LYS A O 14
ATOM 12019 N N . TYR A 1 13 ? 19.072 -24.303 -9.779 1.00 74.20 29 TYR A N 14
ATOM 12020 C CA . TYR A 1 13 ? 20.117 -24.815 -8.923 1.00 43.24 29 TYR A CA 14
ATOM 12021 C C . TYR A 1 13 ? 20.032 -26.317 -8.851 1.00 2.10 29 TYR A C 14
ATOM 12022 O O . TYR A 1 13 ? 18.949 -26.883 -8.992 1.00 41.51 29 TYR A O 14
ATOM 12040 N N . LEU A 1 14 ? 21.149 -26.950 -8.660 1.00 12.54 30 LEU A N 14
ATOM 12041 C CA . LEU A 1 14 ? 21.208 -28.375 -8.594 1.00 41.31 30 LEU A CA 14
ATOM 12042 C C . LEU A 1 14 ? 21.055 -28.819 -7.154 1.00 41.34 30 LEU A C 14
ATOM 12043 O O . LEU A 1 14 ? 21.991 -28.695 -6.344 1.00 4.05 30 LEU A O 14
ATOM 12059 N N . GLU A 1 15 ? 19.912 -29.310 -6.827 1.00 63.24 31 GLU A N 14
ATOM 12060 C CA . GLU A 1 15 ? 19.658 -29.813 -5.517 1.00 64.13 31 GLU A CA 14
ATOM 12061 C C . GLU A 1 15 ? 19.232 -31.230 -5.631 1.00 74.43 31 GLU A C 14
ATOM 12062 O O . GLU A 1 15 ? 18.340 -31.534 -6.416 1.00 4.21 31 GLU A O 14
ATOM 12074 N N . ASN A 1 16 ? 19.928 -32.105 -4.914 1.00 54.22 32 ASN A N 14
ATOM 12075 C CA . ASN A 1 16 ? 19.612 -33.534 -4.871 1.00 73.03 32 ASN A CA 14
ATOM 12076 C C . ASN A 1 16 ? 19.791 -34.138 -6.257 1.00 42.45 32 ASN A C 14
ATOM 12077 O O . ASN A 1 16 ? 19.130 -35.114 -6.621 1.00 54.32 32 ASN A O 14
ATOM 12088 N N . ASN A 1 17 ? 20.735 -33.537 -7.009 1.00 52.23 33 ASN A N 14
ATOM 12089 C CA . ASN A 1 17 ? 21.099 -33.913 -8.391 1.00 44.11 33 ASN A CA 14
ATOM 12090 C C . ASN A 1 17 ? 19.944 -33.567 -9.357 1.00 34.45 33 ASN A C 14
ATOM 12091 O O . ASN A 1 17 ? 19.792 -34.149 -10.438 1.00 74.31 33 ASN A O 14
ATOM 12102 N N . ARG A 1 18 ? 19.138 -32.612 -8.966 1.00 5.31 34 ARG A N 14
ATOM 12103 C CA . ARG A 1 18 ? 18.043 -32.140 -9.779 1.00 70.24 34 ARG A CA 14
ATOM 12104 C C . ARG A 1 18 ? 18.176 -30.647 -10.012 1.00 72.44 34 ARG A C 14
ATOM 12105 O O . ARG A 1 18 ? 18.410 -29.895 -9.069 1.00 72.44 34 ARG A O 14
ATOM 12126 N N . TRP A 1 19 ? 18.068 -30.226 -11.253 1.00 22.25 35 TRP A N 14
ATOM 12127 C CA . TRP A 1 19 ? 18.016 -28.818 -11.548 1.00 22.01 35 TRP A CA 14
ATOM 12128 C C . TRP A 1 19 ? 16.636 -28.295 -11.226 1.00 52.01 35 TRP A C 14
ATOM 12129 O O . TRP A 1 19 ? 15.650 -28.630 -11.891 1.00 5.41 35 TRP A O 14
ATOM 12150 N N . VAL A 1 20 ? 16.568 -27.529 -10.194 1.00 10.15 36 VAL A N 14
ATOM 12151 C CA . VAL A 1 20 ? 15.341 -26.954 -9.721 1.00 73.35 36 VAL A CA 14
ATOM 12152 C C . VAL A 1 20 ? 15.283 -25.513 -10.181 1.00 62.04 36 VAL A C 14
ATOM 12153 O O . VAL A 1 20 ? 16.208 -24.745 -9.910 1.00 11.03 36 VAL A O 14
ATOM 12166 N N . SER A 1 21 ? 14.245 -25.152 -10.888 1.00 15.34 37 SER A N 14
ATOM 12167 C CA . SER A 1 21 ? 14.106 -23.801 -11.341 1.00 74.34 37 SER A CA 14
ATOM 12168 C C . SER A 1 21 ? 13.315 -22.978 -10.355 1.00 53.54 37 SER A C 14
ATOM 12169 O O . SER A 1 21 ? 12.254 -23.397 -9.876 1.00 72.31 37 SER A O 14
ATOM 12177 N N . VAL A 1 22 ? 13.827 -21.832 -10.058 1.00 31.24 38 VAL A N 14
ATOM 12178 C CA . VAL A 1 22 ? 13.214 -20.936 -9.125 1.00 72.53 38 VAL A CA 14
ATOM 12179 C C . VAL A 1 22 ? 13.298 -19.506 -9.641 1.00 11.14 38 VAL A C 14
ATOM 12180 O O . VAL A 1 22 ? 14.351 -19.051 -10.137 1.00 53.34 38 VAL A O 14
ATOM 12193 N N . SER A 1 23 ? 12.205 -18.834 -9.584 1.00 70.42 39 SER A N 14
ATOM 12194 C CA . SER A 1 23 ? 12.139 -17.471 -9.980 1.00 64.34 39 SER A CA 14
ATOM 12195 C C . SER A 1 23 ? 12.052 -16.591 -8.739 1.00 32.21 39 SER A C 14
ATOM 12196 O O . SER A 1 23 ? 11.057 -16.626 -8.003 1.00 35.21 39 SER A O 14
ATOM 12204 N N . LYS A 1 24 ? 13.086 -15.839 -8.494 1.00 64.34 40 LYS A N 14
ATOM 12205 C CA . LYS A 1 24 ? 13.147 -14.969 -7.339 1.00 41.33 40 LYS A CA 14
ATOM 12206 C C . LYS A 1 24 ? 13.132 -13.550 -7.810 1.00 62.23 40 LYS A C 14
ATOM 12207 O O . LYS A 1 24 ? 13.592 -13.263 -8.890 1.00 62.12 40 L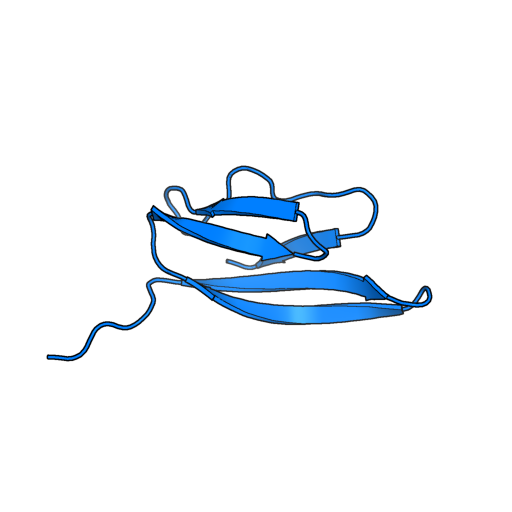YS A O 14
ATOM 12226 N N . SER A 1 25 ? 12.625 -12.668 -7.025 1.00 0.43 41 SER A N 14
ATOM 12227 C CA . SER A 1 25 ? 12.530 -11.301 -7.454 1.00 14.35 41 SER A CA 14
ATOM 12228 C C . SER A 1 25 ? 13.324 -10.394 -6.540 1.00 11.14 41 SER A C 14
ATOM 12229 O O . SER A 1 25 ? 13.284 -10.547 -5.313 1.00 3.51 41 SER A O 14
ATOM 12237 N N . ALA A 1 26 ? 14.040 -9.472 -7.129 1.00 64.44 42 ALA A N 14
ATOM 12238 C CA . ALA A 1 26 ? 14.846 -8.535 -6.397 1.00 75.03 42 ALA A CA 14
ATOM 12239 C C . ALA A 1 26 ? 14.913 -7.221 -7.151 1.00 4.31 42 ALA A C 14
ATOM 12240 O O . ALA A 1 26 ? 14.480 -7.133 -8.304 1.00 24.24 42 ALA A O 14
ATOM 12247 N N . ASN A 1 27 ? 15.423 -6.220 -6.519 1.00 23.14 43 ASN A N 14
ATOM 12248 C CA . ASN A 1 27 ? 15.510 -4.909 -7.108 1.00 44.51 43 ASN A CA 14
ATOM 12249 C C . ASN A 1 27 ? 16.913 -4.665 -7.557 1.00 60.11 43 ASN A C 14
ATOM 12250 O O . ASN A 1 27 ? 17.828 -5.411 -7.184 1.00 4.21 43 ASN A O 14
ATOM 12261 N N . ILE A 1 28 ? 17.106 -3.646 -8.345 1.00 51.32 44 ILE A N 14
ATOM 12262 C CA . ILE A 1 28 ? 18.428 -3.295 -8.788 1.00 51.30 44 ILE A CA 14
ATOM 12263 C C . ILE A 1 28 ? 19.189 -2.772 -7.570 1.00 53.13 44 ILE A C 14
ATOM 12264 O O . ILE A 1 28 ? 18.744 -1.815 -6.901 1.00 53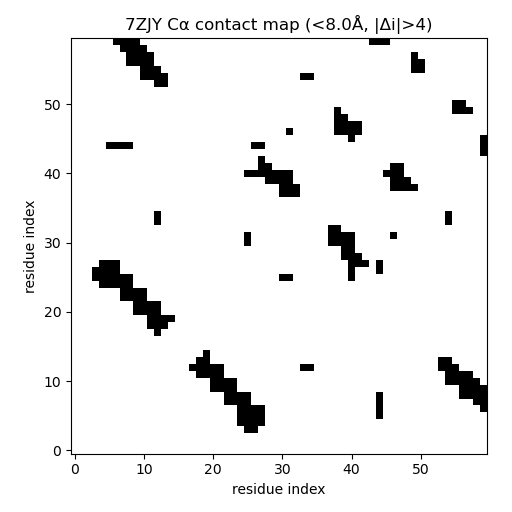.03 44 ILE A O 14
ATOM 12280 N N . GLY A 1 29 ? 20.275 -3.425 -7.246 1.00 34.22 45 GLY A N 14
ATOM 12281 C CA . GLY A 1 29 ? 21.020 -3.079 -6.064 1.00 45.13 45 GLY A CA 14
ATOM 12282 C C . GLY A 1 29 ? 20.865 -4.129 -4.980 1.00 62.44 45 GLY A C 14
ATOM 12283 O O . GLY A 1 29 ? 21.585 -4.114 -3.978 1.00 61.33 45 GLY A O 14
ATOM 12287 N N . ASP A 1 30 ? 19.920 -5.039 -5.169 1.00 40.13 46 ASP A N 14
ATOM 12288 C CA . ASP A 1 30 ? 19.708 -6.130 -4.214 1.00 31.45 46 ASP A CA 14
ATOM 12289 C C . ASP A 1 30 ? 20.736 -7.201 -4.375 1.00 4.04 46 ASP A C 14
ATOM 12290 O O . ASP A 1 30 ? 21.503 -7.223 -5.348 1.00 61.30 46 ASP A O 14
ATOM 12299 N N . THR A 1 31 ? 20.765 -8.076 -3.428 1.00 1.34 47 THR A N 14
ATOM 12300 C CA . THR A 1 31 ? 21.638 -9.179 -3.440 1.00 32.01 47 THR A CA 14
ATOM 12301 C C . THR A 1 31 ? 20.804 -10.458 -3.495 1.00 11.03 47 THR A C 14
ATOM 12302 O O . THR A 1 31 ? 19.938 -10.694 -2.650 1.00 3.24 47 THR A O 14
ATOM 12313 N N . LEU A 1 32 ? 21.018 -11.216 -4.515 1.00 12.14 48 LEU A N 14
ATOM 12314 C CA . LEU A 1 32 ? 20.356 -12.469 -4.704 1.00 43.34 48 LEU A CA 14
ATOM 12315 C C . LEU A 1 32 ? 21.150 -13.535 -3.987 1.00 64.25 48 LEU A C 14
ATOM 12316 O O . LEU A 1 32 ? 22.382 -13.513 -4.018 1.00 74.11 48 LEU A O 14
ATOM 12332 N N . TYR A 1 33 ? 20.465 -14.428 -3.323 1.00 45.53 49 TYR A N 14
ATOM 12333 C CA . TYR A 1 33 ? 21.112 -15.498 -2.601 1.00 3.53 49 TYR A CA 14
ATOM 12334 C C . TYR A 1 33 ? 20.706 -16.830 -3.176 1.00 64.41 49 TYR A C 14
ATOM 12335 O O . TYR A 1 33 ? 19.523 -17.192 -3.167 1.00 22.44 49 TYR A O 14
ATOM 12353 N N . ILE A 1 34 ? 21.680 -17.526 -3.682 1.00 33.02 50 ILE A N 14
ATOM 12354 C CA . ILE A 1 34 ? 21.513 -18.802 -4.342 1.00 33.41 50 ILE A CA 14
ATOM 12355 C C . ILE A 1 34 ? 22.488 -19.823 -3.778 1.00 15.41 50 ILE A C 14
ATOM 12356 O O . ILE A 1 34 ? 23.688 -19.668 -3.928 1.00 15.30 50 ILE A O 14
ATOM 12372 N N . MET A 1 35 ? 21.967 -20.818 -3.051 1.00 71.44 51 MET A N 14
ATOM 12373 C CA . MET A 1 35 ? 22.752 -21.996 -2.588 1.00 32.35 51 MET A CA 14
ATOM 12374 C C . MET A 1 35 ? 23.878 -21.611 -1.609 1.00 11.11 51 MET A C 14
ATOM 12375 O O . MET A 1 35 ? 24.757 -22.420 -1.298 1.00 34.14 51 MET A O 14
ATOM 12389 N N . GLY A 1 36 ? 23.825 -20.398 -1.101 1.00 73.34 52 GLY A N 14
ATOM 12390 C CA . GLY A 1 36 ? 24.851 -19.918 -0.197 1.00 15.33 52 GLY A CA 14
ATOM 12391 C C . GLY A 1 36 ? 25.713 -18.866 -0.851 1.00 63.50 52 GLY A C 14
ATOM 12392 O O . GLY A 1 36 ? 26.502 -18.180 -0.183 1.00 60.40 52 GLY A O 14
ATOM 12396 N N . HIS A 1 37 ? 25.557 -18.736 -2.152 1.00 3.03 53 HIS A N 14
ATOM 12397 C CA . HIS A 1 37 ? 26.288 -17.767 -2.938 1.00 64.44 53 HIS A CA 14
ATOM 12398 C C . HIS A 1 37 ? 25.429 -16.524 -3.045 1.00 41.04 53 HIS A C 14
ATOM 12399 O O . HIS A 1 37 ? 24.196 -16.605 -2.907 1.00 71.31 53 HIS A O 14
ATOM 12413 N N . SER A 1 38 ? 26.031 -15.407 -3.291 1.00 13.22 54 SER A N 14
ATOM 12414 C CA . SER A 1 38 ? 25.304 -14.197 -3.427 1.00 2.13 54 SER A CA 14
ATOM 12415 C C . SER A 1 38 ? 25.740 -13.463 -4.668 1.00 14.43 54 SER A C 14
ATOM 12416 O O . SER A 1 38 ? 26.855 -13.667 -5.154 1.00 30.33 54 SER A O 14
ATOM 12424 N N . THR A 1 39 ? 24.867 -12.667 -5.204 1.00 64.52 55 THR A N 14
ATOM 12425 C CA . THR A 1 39 ? 25.194 -11.853 -6.319 1.00 31.33 55 THR A CA 14
ATOM 12426 C C . THR A 1 39 ? 24.398 -10.566 -6.276 1.00 24.40 55 THR A C 14
ATOM 12427 O O . THR A 1 39 ? 23.219 -10.559 -5.926 1.00 60.20 55 THR A O 14
ATOM 12438 N N . LYS A 1 40 ? 25.050 -9.502 -6.590 1.00 24.24 56 LYS A N 14
ATOM 12439 C CA . LYS A 1 40 ? 24.450 -8.207 -6.666 1.00 60.12 56 LYS A CA 14
ATOM 12440 C C . LYS A 1 40 ? 23.673 -8.138 -7.983 1.00 1.22 56 LYS A C 14
ATOM 12441 O O . LYS A 1 40 ? 24.153 -8.635 -9.014 1.00 41.23 56 LYS A O 14
ATOM 12460 N N . ILE A 1 41 ? 22.471 -7.621 -7.931 1.00 22.21 57 ILE A N 14
ATOM 12461 C CA . ILE A 1 41 ? 21.664 -7.439 -9.122 1.00 50.12 57 ILE A CA 14
ATOM 12462 C C . ILE A 1 41 ? 22.045 -6.108 -9.743 1.00 43.03 57 ILE A C 14
ATOM 12463 O O . ILE A 1 41 ? 21.699 -5.040 -9.200 1.00 54.54 57 ILE A O 14
ATOM 12479 N N . GLY A 1 42 ? 22.816 -6.164 -10.812 1.00 43.23 58 GLY A N 14
ATOM 12480 C CA . GLY A 1 42 ? 23.251 -4.967 -11.466 1.00 44.30 58 GLY A CA 14
ATOM 12481 C C . GLY A 1 42 ? 22.226 -4.448 -12.439 1.00 21.21 58 GLY A C 14
ATOM 12482 O O . GLY A 1 42 ? 21.075 -4.897 -12.440 1.00 0.12 58 GLY A O 14
ATOM 12486 N N . ARG A 1 43 ? 22.641 -3.523 -13.281 1.00 10.41 59 ARG A N 14
ATOM 12487 C CA . ARG A 1 43 ? 21.751 -2.912 -14.255 1.00 21.11 59 ARG A CA 14
ATOM 12488 C C . ARG A 1 43 ? 21.220 -3.936 -15.250 1.00 72.25 59 ARG A C 14
ATOM 12489 O O . ARG A 1 43 ? 21.820 -5.015 -15.449 1.00 15.52 59 ARG A O 14
ATOM 12510 N N . GLY A 1 44 ? 20.075 -3.622 -15.828 1.00 55.42 60 GLY A N 14
ATOM 12511 C CA . GLY A 1 44 ? 19.462 -4.467 -16.830 1.00 10.01 60 GLY A CA 14
ATOM 12512 C C . GLY A 1 44 ? 18.982 -5.773 -16.253 1.00 32.41 60 GLY A C 14
ATOM 12513 O O . GLY A 1 44 ? 18.798 -6.741 -16.991 1.00 33.53 60 GLY A O 14
ATOM 12517 N N . CYS A 1 45 ? 18.812 -5.790 -14.919 1.00 61.00 61 CYS A N 14
ATOM 12518 C CA . CYS A 1 45 ? 18.388 -6.970 -14.149 1.00 62.33 61 CYS A CA 14
ATOM 12519 C C . CYS A 1 45 ? 19.486 -8.032 -14.139 1.00 33.52 61 CYS A C 14
ATOM 12520 O O . CYS A 1 45 ? 19.271 -9.132 -13.663 1.00 75.10 61 CYS A O 14
ATOM 12527 N N . LYS A 1 46 ? 20.674 -7.674 -14.610 1.00 54.12 62 LYS A N 14
ATOM 12528 C CA . LYS A 1 46 ? 21.732 -8.630 -14.808 1.00 55.33 62 LYS A CA 14
ATOM 12529 C C . LYS A 1 46 ? 22.587 -8.728 -13.534 1.00 20.32 62 LYS A C 14
ATOM 12530 O O . LYS A 1 46 ? 23.265 -7.762 -13.138 1.00 54.35 62 LYS A O 14
ATOM 12549 N N . PRO A 1 47 ? 22.527 -9.870 -12.853 1.00 53.24 63 PRO A N 14
ATOM 12550 C CA . PRO A 1 47 ? 23.331 -10.114 -11.674 1.00 4.10 63 PRO A CA 14
ATOM 12551 C C . PRO A 1 47 ? 24.812 -10.272 -12.028 1.00 32.54 63 PRO A C 14
ATOM 12552 O O . PRO A 1 47 ? 25.147 -10.798 -13.084 1.00 11.30 63 PRO A O 14
ATOM 12563 N N . GLU A 1 48 ? 25.670 -9.798 -11.147 1.00 5.44 64 GLU A N 14
ATOM 12564 C CA . GLU A 1 48 ? 27.128 -9.824 -11.338 1.00 43.10 64 GLU A CA 14
ATOM 12565 C C . GLU A 1 48 ? 27.612 -11.247 -11.623 1.00 10.03 64 GLU A C 14
ATOM 12566 O O . GLU A 1 48 ? 28.381 -11.486 -12.547 1.00 72.12 64 GLU A O 14
ATOM 12578 N N . THR A 1 49 ? 27.156 -12.175 -10.827 1.00 11.35 65 THR A N 14
ATOM 12579 C CA . THR A 1 49 ? 27.487 -13.550 -10.994 1.00 11.31 65 THR A CA 14
ATOM 12580 C C . THR A 1 49 ? 26.237 -14.307 -11.423 1.00 11.12 65 THR A C 14
ATOM 12581 O O . THR A 1 49 ? 25.260 -14.375 -10.683 1.00 30.42 65 THR A O 14
ATOM 12592 N N . THR A 1 50 ? 26.246 -14.815 -12.624 1.00 10.12 66 THR A N 14
ATOM 12593 C CA . THR A 1 50 ? 25.107 -15.520 -13.127 1.00 41.04 66 THR A CA 14
ATOM 12594 C C . THR A 1 50 ? 25.321 -17.024 -13.131 1.00 31.34 66 THR A C 14
ATOM 12595 O O . THR A 1 50 ? 24.376 -17.773 -13.328 1.00 3.50 66 THR A O 14
ATOM 12606 N N . GLU A 1 51 ? 26.535 -17.469 -12.885 1.00 23.34 67 GLU A N 14
ATOM 12607 C CA . GLU A 1 51 ? 26.820 -18.874 -12.978 1.00 13.40 67 GLU A CA 14
ATOM 12608 C C . GLU A 1 51 ? 27.686 -19.377 -11.848 1.00 2.44 67 GLU A C 14
ATOM 12609 O O . GLU A 1 51 ? 28.704 -18.781 -11.486 1.00 74.00 67 GLU A O 14
ATOM 12621 N N . TRP A 1 52 ? 27.233 -20.441 -11.285 1.00 75.34 68 TRP A N 14
ATOM 12622 C CA . TRP A 1 52 ? 27.850 -21.145 -10.216 1.00 20.12 68 TRP A CA 14
ATOM 12623 C C . TRP A 1 52 ? 27.909 -22.603 -10.618 1.00 53.35 68 TRP A C 14
ATOM 12624 O O . TRP A 1 52 ? 27.101 -23.044 -11.452 1.00 13.12 68 TRP A O 14
ATOM 12645 N N . SER A 1 53 ? 28.803 -23.347 -9.995 1.00 41.32 69 SER A N 14
ATOM 12646 C CA . SER A 1 53 ? 29.073 -24.772 -10.295 1.00 3.42 69 SER A CA 14
ATOM 12647 C C . SER A 1 53 ? 27.804 -25.618 -10.445 1.00 73.23 69 SER A C 14
ATOM 12648 O O . SER A 1 53 ? 27.735 -26.525 -11.271 1.00 73.21 69 SER A O 14
ATOM 12656 N N . ASP A 1 54 ? 26.818 -25.290 -9.667 1.00 3.33 70 ASP A N 14
ATOM 12657 C CA . ASP A 1 54 ? 25.588 -26.021 -9.623 1.00 73.20 70 ASP A CA 14
ATOM 12658 C C . ASP A 1 54 ? 24.413 -25.085 -9.487 1.00 20.41 70 ASP A C 14
ATOM 12659 O O . ASP A 1 54 ? 23.382 -25.449 -8.934 1.00 34.42 70 ASP A O 14
ATOM 12668 N N . ALA A 1 55 ? 24.545 -23.890 -10.052 1.00 32.21 71 ALA A N 14
ATOM 12669 C CA . ALA A 1 55 ? 23.463 -22.913 -10.018 1.00 11.44 71 ALA A CA 14
ATOM 12670 C C . ALA A 1 55 ? 23.673 -21.872 -11.091 1.00 12.02 71 ALA A C 14
ATOM 12671 O O . ALA A 1 55 ? 24.776 -21.458 -11.308 1.00 52.25 71 ALA A O 14
ATOM 12678 N N . GLU A 1 56 ? 22.644 -21.479 -11.787 1.00 1.11 72 GLU A N 14
ATOM 12679 C CA . GLU A 1 56 ? 22.812 -20.483 -12.838 1.00 44.12 72 GLU A CA 14
ATOM 12680 C C . GLU A 1 56 ? 21.542 -19.696 -13.088 1.00 21.34 72 GLU A C 14
ATOM 12681 O O . GLU A 1 56 ? 20.431 -20.249 -13.037 1.00 52.12 72 GLU A O 14
ATOM 12693 N N . ILE A 1 57 ? 21.717 -18.424 -13.353 1.00 71.31 73 ILE A N 14
ATOM 12694 C CA . ILE A 1 57 ? 20.643 -17.529 -13.685 1.00 71.05 73 ILE A CA 14
ATOM 12695 C C . ILE A 1 57 ? 20.457 -17.637 -15.191 1.00 20.00 73 ILE A C 14
ATOM 12696 O O . ILE A 1 57 ? 21.403 -17.418 -15.948 1.00 71.24 73 ILE A O 14
ATOM 12712 N N . TYR A 1 58 ? 19.288 -17.990 -15.631 1.00 0.21 74 TYR A N 14
ATOM 12713 C CA . TYR A 1 58 ? 19.062 -18.160 -17.051 1.00 22.31 74 TYR A CA 14
ATOM 12714 C C . TYR A 1 58 ? 18.166 -17.079 -17.611 1.00 61.40 74 TYR A C 14
ATOM 12715 O O . TYR A 1 58 ? 18.124 -16.866 -18.810 1.00 11.00 74 TYR A O 14
ATOM 12733 N N . SER A 1 59 ? 17.433 -16.420 -16.754 1.00 61.42 75 SER A N 14
ATOM 12734 C CA . SER A 1 59 ? 16.558 -15.381 -17.187 1.00 44.32 75 SER A CA 14
ATOM 12735 C C . SER A 1 59 ? 16.574 -14.268 -16.174 1.00 22.44 75 SER A C 14
ATOM 12736 O O . SER A 1 59 ? 16.741 -14.515 -14.983 1.00 61.35 75 SER A O 14
ATOM 12744 N N . TRP A 1 60 ? 16.451 -13.076 -16.644 1.00 1.34 76 TRP A N 14
ATOM 12745 C CA . TRP A 1 60 ? 16.348 -11.920 -15.818 1.00 74.33 76 TRP A CA 14
ATOM 12746 C C . TRP A 1 60 ? 15.499 -10.902 -16.537 1.00 34.55 76 TRP A C 14
ATOM 12747 O O . TRP A 1 60 ? 15.898 -10.452 -17.618 1.00 23.40 76 TRP A O 14
ATOM 12769 N N . GLY A 1 1 ? 10.173 2.800 -1.969 1.00 13.00 17 GLY A N 15
ATOM 12770 C CA . GLY A 1 1 ? 9.174 1.813 -1.584 1.00 45.03 17 GLY A CA 15
ATOM 12771 C C . GLY A 1 1 ? 8.890 0.855 -2.719 1.00 21.54 17 GLY A C 15
ATOM 12772 O O . GLY A 1 1 ? 8.239 1.240 -3.694 1.00 33.12 17 GLY A O 15
ATOM 12778 N N . PRO A 1 2 ? 9.385 -0.390 -2.653 1.00 31.34 18 PRO A N 15
ATOM 12779 C CA . PRO A 1 2 ? 9.143 -1.371 -3.693 1.00 61.10 18 PRO A CA 15
ATOM 12780 C C . PRO A 1 2 ? 7.741 -1.959 -3.573 1.00 63.34 18 PRO A C 15
ATOM 12781 O O . PRO A 1 2 ? 7.437 -2.683 -2.625 1.00 31.11 18 PRO A O 15
ATOM 12792 N N . HIS A 1 3 ? 6.875 -1.596 -4.482 1.00 52.12 19 HIS A N 15
ATOM 12793 C CA . HIS A 1 3 ? 5.531 -2.151 -4.518 1.00 22.12 19 HIS A CA 15
ATOM 12794 C C . HIS A 1 3 ? 5.610 -3.510 -5.171 1.00 2.43 19 HIS A C 15
ATOM 12795 O O . HIS A 1 3 ? 4.905 -4.456 -4.798 1.00 63.51 19 HIS A O 15
ATOM 12809 N N . MET A 1 4 ? 6.492 -3.599 -6.124 1.00 50.10 20 MET A N 15
ATOM 12810 C CA . MET A 1 4 ? 6.794 -4.815 -6.807 1.00 13.23 20 MET A CA 15
ATOM 12811 C C . MET A 1 4 ? 8.260 -4.770 -7.110 1.00 21.44 20 MET A C 15
ATOM 12812 O O . MET A 1 4 ? 8.798 -3.686 -7.381 1.00 21.43 20 MET A O 15
ATOM 12826 N N . ALA A 1 5 ? 8.911 -5.892 -7.030 1.00 74.01 21 ALA A N 15
ATOM 12827 C CA . ALA A 1 5 ? 10.324 -5.971 -7.308 1.00 55.31 21 ALA A CA 15
ATOM 12828 C C . ALA A 1 5 ? 10.583 -5.653 -8.770 1.00 71.43 21 ALA A C 15
ATOM 12829 O O . ALA A 1 5 ? 9.762 -6.004 -9.634 1.00 13.21 21 ALA A O 15
ATOM 12836 N N . ASP A 1 6 ? 11.692 -4.969 -9.050 1.00 31.30 22 ASP A N 15
ATOM 12837 C CA . ASP A 1 6 ? 12.042 -4.591 -10.432 1.00 11.01 22 ASP A CA 15
ATOM 12838 C C . ASP A 1 6 ? 12.145 -5.794 -11.325 1.00 3.51 22 ASP A C 15
ATOM 12839 O O . ASP A 1 6 ? 11.604 -5.799 -12.438 1.00 64.11 22 ASP A O 15
ATOM 12848 N N . CYS A 1 7 ? 12.817 -6.822 -10.853 1.00 2.20 23 CYS A N 15
ATOM 12849 C CA . CYS A 1 7 ? 13.135 -7.924 -11.713 1.00 11.45 23 CYS A CA 15
ATOM 12850 C C . CYS A 1 7 ? 12.834 -9.270 -11.072 1.00 41.10 23 CYS A C 15
ATOM 12851 O O . CYS A 1 7 ? 12.959 -9.450 -9.847 1.00 74.44 23 CYS A O 15
ATOM 12858 N N . THR A 1 8 ? 12.420 -10.196 -11.889 1.00 71.13 24 THR A N 15
ATOM 12859 C CA . THR A 1 8 ? 12.206 -11.545 -11.478 1.00 34.30 24 THR A CA 15
ATOM 12860 C C . THR A 1 8 ? 13.342 -12.384 -12.058 1.00 4.54 24 THR A C 15
ATOM 12861 O O . THR A 1 8 ? 13.437 -12.566 -13.276 1.00 13.30 24 THR A O 15
ATOM 12872 N N . LEU A 1 9 ? 14.202 -12.842 -11.200 1.00 33.32 25 LEU A N 15
ATOM 12873 C CA . LEU A 1 9 ? 15.364 -13.578 -11.592 1.00 63.33 25 LEU A CA 15
ATOM 12874 C C . LEU A 1 9 ? 15.014 -15.047 -11.645 1.00 14.11 25 LEU A C 15
ATOM 12875 O O . LEU A 1 9 ? 14.629 -15.642 -10.632 1.00 2.34 25 LEU A O 15
ATOM 12891 N N . GLY A 1 10 ? 15.113 -15.610 -12.807 1.00 44.14 26 GLY A N 15
ATOM 12892 C CA . GLY A 1 10 ? 14.837 -17.001 -12.989 1.00 53.02 26 GLY A CA 15
ATOM 12893 C C . GLY A 1 10 ? 16.128 -17.750 -13.068 1.00 33.41 26 GLY A C 15
ATOM 12894 O O . GLY A 1 10 ? 16.952 -17.499 -13.971 1.00 40.25 26 GLY A O 15
ATOM 12898 N N . CYS A 1 11 ? 16.334 -18.639 -12.153 1.00 2.42 27 CYS A N 15
ATOM 12899 C CA . CYS A 1 11 ? 17.570 -19.361 -12.062 1.00 31.05 27 CYS A CA 15
ATOM 12900 C C . CYS A 1 11 ? 17.338 -20.779 -11.650 1.00 72.43 27 CYS A C 15
ATOM 12901 O O . CYS A 1 11 ? 16.285 -21.112 -11.137 1.00 64.02 27 CYS A O 15
ATOM 12909 N N . LYS A 1 12 ? 18.298 -21.604 -11.898 1.00 63.15 28 LYS A N 15
ATOM 12910 C CA . LYS A 1 12 ? 18.224 -22.973 -11.524 1.00 73.31 28 LYS A CA 15
ATOM 12911 C C . LYS A 1 12 ? 19.446 -23.415 -10.777 1.00 74.41 28 LYS A C 15
ATOM 12912 O O . LYS A 1 12 ? 20.558 -22.960 -11.056 1.00 62.21 28 LYS A O 15
ATOM 12931 N N . TYR A 1 13 ? 19.229 -24.249 -9.816 1.00 74.20 29 TYR A N 15
ATOM 12932 C CA . TYR A 1 13 ? 20.270 -24.771 -8.979 1.00 43.24 29 TYR A CA 15
ATOM 12933 C C . TYR A 1 13 ? 20.187 -26.271 -8.972 1.00 2.10 29 TYR A C 15
ATOM 12934 O O . TYR A 1 13 ? 19.111 -26.835 -9.214 1.00 41.51 29 TYR A O 15
ATOM 12952 N N . LEU A 1 14 ? 21.287 -26.913 -8.743 1.00 12.54 30 LEU A N 15
ATOM 12953 C CA . LEU A 1 14 ? 21.322 -28.331 -8.693 1.00 41.31 30 LEU A CA 15
ATOM 12954 C C . LEU A 1 14 ? 21.053 -28.762 -7.262 1.00 41.34 30 LEU A C 15
ATOM 12955 O O . LEU A 1 14 ? 21.853 -28.494 -6.372 1.00 4.05 30 LEU A O 15
ATOM 12971 N N . GLU A 1 15 ? 19.938 -29.378 -7.030 1.00 63.24 31 GLU A N 15
ATOM 12972 C CA . GLU A 1 15 ? 19.631 -29.875 -5.716 1.00 64.13 31 GLU A CA 15
ATOM 12973 C C . GLU A 1 15 ? 19.221 -31.290 -5.823 1.00 74.43 31 GLU A C 15
ATOM 12974 O O . GLU A 1 15 ? 18.383 -31.618 -6.666 1.00 4.21 31 GLU A O 15
ATOM 12986 N N . ASN A 1 16 ? 19.855 -32.151 -5.017 1.00 54.22 32 ASN A N 15
ATOM 12987 C CA . ASN A 1 16 ? 19.599 -33.599 -5.042 1.00 73.03 32 ASN A CA 15
ATOM 12988 C C . ASN A 1 16 ? 19.970 -34.121 -6.426 1.00 42.45 32 ASN A C 15
ATOM 12989 O O . ASN A 1 16 ? 19.353 -35.060 -6.963 1.00 54.32 32 ASN A O 15
ATOM 13000 N N . ASN A 1 17 ? 20.999 -33.465 -6.985 1.00 52.23 33 ASN A N 15
ATOM 13001 C CA . ASN A 1 17 ? 21.556 -33.704 -8.321 1.00 44.11 33 ASN A CA 15
ATOM 13002 C C . ASN A 1 17 ? 20.495 -33.478 -9.416 1.00 34.45 33 ASN A C 15
ATOM 13003 O O . ASN A 1 17 ? 20.554 -34.038 -10.512 1.00 74.31 33 ASN A O 15
ATOM 13014 N N . ARG A 1 18 ? 19.551 -32.613 -9.127 1.00 5.31 34 ARG A N 15
ATOM 13015 C CA . ARG A 1 18 ? 18.512 -32.249 -10.064 1.00 70.24 34 ARG A CA 15
ATOM 13016 C C . ARG A 1 18 ? 18.506 -30.735 -10.278 1.00 72.44 34 ARG A C 15
ATOM 13017 O O . ARG A 1 18 ? 18.603 -29.988 -9.315 1.00 72.44 34 ARG A O 15
ATOM 13038 N N . TRP A 1 19 ? 18.416 -30.281 -11.523 1.00 22.25 35 TRP A N 15
ATOM 13039 C CA . TRP A 1 19 ? 18.319 -28.853 -11.776 1.00 22.01 35 TRP A CA 15
ATOM 13040 C C . TRP A 1 19 ? 16.917 -28.369 -11.494 1.00 52.01 35 TRP A C 15
ATOM 13041 O O . TRP A 1 19 ? 15.964 -28.671 -12.241 1.00 5.41 35 TRP A O 15
ATOM 13062 N N . VAL A 1 20 ? 16.795 -27.638 -10.437 1.00 10.15 36 VAL A N 15
ATOM 13063 C CA . VAL A 1 20 ? 15.545 -27.114 -9.979 1.00 73.35 36 VAL A CA 15
ATOM 13064 C C . VAL A 1 20 ? 15.521 -25.626 -10.267 1.00 62.04 36 VAL A C 15
ATOM 13065 O O . VAL A 1 20 ? 16.428 -24.902 -9.857 1.00 11.03 36 VAL A O 15
ATOM 13078 N N . SER A 1 21 ? 14.531 -25.187 -10.989 1.00 15.34 37 SER A N 15
ATOM 13079 C CA . SER A 1 21 ? 14.420 -23.803 -11.360 1.00 74.34 37 SER A CA 15
ATOM 13080 C C . SER A 1 21 ? 13.539 -23.061 -10.372 1.00 53.54 37 SER A C 15
ATOM 13081 O O . SER A 1 21 ? 12.508 -23.577 -9.920 1.00 72.31 37 SER A O 15
ATOM 13089 N N . VAL A 1 22 ? 13.942 -21.886 -10.045 1.00 31.24 38 VAL A N 15
ATOM 13090 C CA . VAL A 1 22 ? 13.245 -21.049 -9.116 1.00 72.53 38 VAL A CA 15
ATOM 13091 C C . VAL A 1 22 ? 13.318 -19.606 -9.595 1.00 11.14 38 VAL A C 15
ATOM 13092 O O . VAL A 1 22 ? 14.361 -19.148 -10.098 1.00 53.34 38 VAL A O 15
ATOM 13105 N N . SER A 1 23 ? 12.230 -18.920 -9.501 1.00 70.42 39 SER A N 15
ATOM 13106 C CA . SER A 1 23 ? 12.189 -17.545 -9.862 1.00 64.34 39 SER A CA 15
ATOM 13107 C C . SER A 1 23 ? 12.071 -16.717 -8.591 1.00 32.21 39 SER A C 15
ATOM 13108 O O . SER A 1 23 ? 11.152 -16.919 -7.781 1.00 35.21 39 SER A O 15
ATOM 13116 N N . LYS A 1 24 ? 13.023 -15.851 -8.379 1.00 64.34 40 LYS A N 15
ATOM 13117 C CA . LYS A 1 24 ? 13.043 -15.014 -7.206 1.00 41.33 40 LYS A CA 15
ATOM 13118 C C . LYS A 1 24 ? 12.902 -13.568 -7.621 1.00 62.23 40 LYS A C 15
ATOM 13119 O O . LYS A 1 24 ? 13.258 -13.209 -8.725 1.00 62.12 40 LYS A O 15
ATOM 13138 N N . SER A 1 25 ? 12.384 -12.752 -6.768 1.00 0.43 41 SER A N 15
ATOM 13139 C CA . SER A 1 25 ? 12.192 -11.370 -7.101 1.00 14.35 41 SER A CA 15
ATOM 13140 C C . SER A 1 25 ? 13.115 -10.487 -6.292 1.00 11.14 41 SER A C 15
ATOM 13141 O O . SER A 1 25 ? 13.311 -10.711 -5.095 1.00 3.51 41 SER A O 15
ATOM 13149 N N . ALA A 1 26 ? 13.682 -9.513 -6.950 1.00 64.44 42 ALA A N 15
ATOM 13150 C CA . ALA A 1 26 ? 14.552 -8.543 -6.328 1.00 75.03 42 ALA A CA 15
ATOM 13151 C C . ALA A 1 26 ? 14.530 -7.278 -7.160 1.00 4.31 42 ALA A C 15
ATOM 13152 O O . ALA A 1 26 ? 13.958 -7.269 -8.258 1.00 24.24 42 ALA A O 15
ATOM 13159 N N . ASN A 1 27 ? 15.113 -6.222 -6.675 1.00 23.14 43 ASN A N 15
ATOM 13160 C CA . ASN A 1 27 ? 15.105 -4.981 -7.400 1.00 44.51 43 ASN A CA 15
ATOM 13161 C C . ASN A 1 27 ? 16.499 -4.692 -7.836 1.00 60.11 43 ASN A C 15
ATOM 13162 O O . ASN A 1 27 ? 17.446 -5.398 -7.431 1.00 4.21 43 ASN A O 15
ATOM 13173 N N . ILE A 1 28 ? 16.654 -3.678 -8.643 1.00 51.32 44 ILE A N 15
ATOM 13174 C CA . ILE A 1 28 ? 17.963 -3.261 -9.062 1.00 51.30 44 ILE A CA 15
ATOM 13175 C C . ILE A 1 28 ? 18.695 -2.768 -7.827 1.00 53.13 44 ILE A C 15
ATOM 13176 O O . ILE A 1 28 ? 18.198 -1.874 -7.113 1.00 53.03 44 ILE A O 15
ATOM 13192 N N . GLY A 1 29 ? 19.804 -3.379 -7.523 1.00 34.22 45 GLY A N 15
ATOM 13193 C CA . GLY A 1 29 ? 20.535 -2.992 -6.359 1.00 45.13 45 GLY A CA 15
ATOM 13194 C C . GLY A 1 29 ? 20.449 -4.011 -5.243 1.00 62.44 45 GLY A C 15
ATOM 13195 O O . GLY A 1 29 ? 21.152 -3.896 -4.243 1.00 61.33 45 GLY A O 15
ATOM 13199 N N . ASP A 1 30 ? 19.590 -5.000 -5.400 1.00 40.13 46 ASP A N 15
ATOM 13200 C CA . ASP A 1 30 ? 19.428 -6.038 -4.373 1.00 31.45 46 ASP A CA 15
ATOM 13201 C C . ASP A 1 30 ? 20.463 -7.139 -4.520 1.00 4.04 46 ASP A C 15
ATOM 13202 O O . ASP A 1 30 ? 21.175 -7.215 -5.532 1.00 61.30 46 ASP A O 15
ATOM 13211 N N . THR A 1 31 ? 20.558 -7.980 -3.515 1.00 1.34 47 THR A N 15
ATOM 13212 C CA . THR A 1 31 ? 21.466 -9.092 -3.525 1.00 32.01 47 THR A CA 15
ATOM 13213 C C . THR A 1 31 ? 20.669 -10.398 -3.663 1.00 11.03 47 THR A C 15
ATOM 13214 O O . THR A 1 31 ? 19.856 -10.731 -2.806 1.00 3.24 47 THR A O 15
ATOM 13225 N N . LEU A 1 32 ? 20.896 -11.107 -4.722 1.00 12.14 48 LEU A N 15
ATOM 13226 C CA . LEU A 1 32 ? 20.245 -12.368 -4.949 1.00 43.34 48 LEU A CA 15
ATOM 13227 C C . LEU A 1 32 ? 21.039 -13.459 -4.267 1.00 64.25 48 LEU A C 15
ATOM 13228 O O . LEU A 1 32 ? 22.272 -13.459 -4.327 1.00 74.11 48 LEU A O 15
ATOM 13244 N N . TYR A 1 33 ? 20.354 -14.348 -3.614 1.00 45.53 49 TYR A N 15
ATOM 13245 C CA . TYR A 1 33 ? 20.975 -15.438 -2.928 1.00 3.53 49 TYR A CA 15
ATOM 13246 C C . TYR A 1 33 ? 20.598 -16.740 -3.593 1.00 64.41 49 TYR A C 15
ATOM 13247 O O . TYR A 1 33 ? 19.413 -17.037 -3.797 1.00 22.44 49 TYR A O 15
ATOM 13265 N N . ILE A 1 34 ? 21.593 -17.477 -3.963 1.00 33.02 50 ILE A N 15
ATOM 13266 C CA . ILE A 1 34 ? 21.446 -18.760 -4.597 1.00 33.41 50 ILE A CA 15
ATOM 13267 C C . ILE A 1 34 ? 22.395 -19.762 -3.979 1.00 15.41 50 ILE A C 15
ATOM 13268 O O . ILE A 1 34 ? 23.603 -19.606 -4.078 1.00 15.30 50 ILE A O 15
ATOM 13284 N N . MET A 1 35 ? 21.838 -20.746 -3.279 1.00 71.44 51 MET A N 15
ATOM 13285 C CA . MET A 1 35 ? 22.598 -21.890 -2.719 1.00 32.35 51 MET A CA 15
ATOM 13286 C C . MET A 1 35 ? 23.658 -21.443 -1.712 1.00 11.11 51 MET A C 15
ATOM 13287 O O . MET A 1 35 ? 24.596 -22.177 -1.418 1.00 34.14 51 MET A O 15
ATOM 13301 N N . GLY A 1 36 ? 23.488 -20.251 -1.172 1.00 73.34 52 GLY A N 15
ATOM 13302 C CA . GLY A 1 36 ? 24.446 -19.718 -0.231 1.00 15.33 52 GLY A CA 15
ATOM 13303 C C . GLY A 1 36 ? 25.321 -18.660 -0.866 1.00 63.50 52 GLY A C 15
ATOM 13304 O O . GLY A 1 36 ? 25.968 -17.870 -0.177 1.00 60.40 52 GLY A O 15
ATOM 13308 N N . HIS A 1 37 ? 25.328 -18.634 -2.175 1.00 3.03 53 HIS A N 15
ATOM 13309 C CA . HIS A 1 37 ? 26.094 -17.661 -2.919 1.00 64.44 53 HIS A CA 15
ATOM 13310 C C . HIS A 1 37 ? 25.250 -16.418 -3.049 1.00 41.04 53 HIS A C 15
ATOM 13311 O O . HIS A 1 37 ? 24.014 -16.492 -2.964 1.00 71.31 53 HIS A O 15
ATOM 13325 N N . SER A 1 38 ? 25.865 -15.306 -3.265 1.00 13.22 54 SER A N 15
ATOM 13326 C CA . SER A 1 38 ? 25.132 -14.102 -3.437 1.00 2.13 54 SER A CA 15
ATOM 13327 C C . SER A 1 38 ? 25.685 -13.307 -4.589 1.00 14.43 54 SER A C 15
ATOM 13328 O O . SER A 1 38 ? 26.880 -13.370 -4.878 1.00 30.33 54 SER A O 15
ATOM 13336 N N . THR A 1 39 ? 24.825 -12.622 -5.266 1.00 64.52 55 THR A N 15
ATOM 13337 C CA . THR A 1 39 ? 25.204 -11.823 -6.376 1.00 31.33 55 THR A CA 15
ATOM 13338 C C . THR A 1 39 ? 24.408 -10.533 -6.353 1.00 24.40 55 THR A C 15
ATOM 13339 O O . THR A 1 39 ? 23.277 -10.501 -5.861 1.00 60.20 55 THR A O 15
ATOM 13350 N N . LYS A 1 40 ? 24.985 -9.496 -6.847 1.00 24.24 56 LYS A N 15
ATOM 13351 C CA . LYS A 1 40 ? 24.357 -8.207 -6.842 1.00 60.12 56 LYS A CA 15
ATOM 13352 C C . LYS A 1 40 ? 23.582 -8.040 -8.139 1.00 1.22 56 LYS A C 15
ATOM 13353 O O . LYS A 1 40 ? 24.098 -8.341 -9.223 1.00 41.23 56 LYS A O 15
ATOM 13372 N N . ILE A 1 41 ? 22.340 -7.635 -8.026 1.00 22.21 57 ILE A N 15
ATOM 13373 C CA . ILE A 1 41 ? 21.512 -7.395 -9.182 1.00 50.12 57 ILE A CA 15
ATOM 13374 C C . ILE A 1 41 ? 21.863 -6.034 -9.722 1.00 43.03 57 ILE A C 15
ATOM 13375 O O . ILE A 1 41 ? 21.494 -5.006 -9.128 1.00 54.54 57 ILE A O 15
ATOM 13391 N N . GLY A 1 42 ? 22.623 -6.016 -10.790 1.00 43.23 58 GLY A N 15
ATOM 13392 C CA . GLY A 1 42 ? 23.036 -4.776 -11.360 1.00 44.30 58 GLY A CA 15
ATOM 13393 C C . GLY A 1 42 ? 22.023 -4.234 -12.325 1.00 21.21 58 GLY A C 15
ATOM 13394 O O . GLY A 1 42 ? 20.826 -4.524 -12.222 1.00 0.12 58 GLY A O 15
ATOM 13398 N N . ARG A 1 43 ? 22.488 -3.479 -13.282 1.00 10.41 59 ARG A N 15
ATOM 13399 C CA . ARG A 1 43 ? 21.606 -2.849 -14.238 1.00 21.11 59 ARG A CA 15
ATOM 13400 C C . ARG A 1 43 ? 21.070 -3.871 -15.220 1.00 72.25 59 ARG A C 15
ATOM 13401 O O . ARG A 1 43 ? 21.669 -4.948 -15.408 1.00 15.52 59 ARG A O 15
ATOM 13422 N N . GLY A 1 44 ? 19.921 -3.571 -15.787 1.00 55.42 60 GLY A N 15
ATOM 13423 C CA . GLY A 1 44 ? 19.278 -4.455 -16.744 1.00 10.01 60 GLY A CA 15
ATOM 13424 C C . GLY A 1 44 ? 18.831 -5.755 -16.117 1.00 32.41 60 GLY A C 15
ATOM 13425 O O . GLY A 1 44 ? 18.582 -6.732 -16.818 1.00 33.53 60 GLY A O 15
ATOM 13429 N N . CYS A 1 45 ? 18.756 -5.752 -14.775 1.00 61.00 61 CYS A N 15
ATOM 13430 C CA . CYS A 1 45 ? 18.389 -6.916 -13.956 1.00 62.33 61 CYS A CA 15
ATOM 13431 C C . CYS A 1 45 ? 19.491 -7.963 -13.977 1.00 33.52 61 CYS A C 15
ATOM 13432 O O . CYS A 1 45 ? 19.337 -9.034 -13.420 1.00 75.10 61 CYS A O 15
ATOM 13439 N N . LYS A 1 46 ? 20.624 -7.611 -14.562 1.00 54.12 62 LYS A N 15
ATOM 13440 C CA . LYS A 1 46 ? 21.699 -8.541 -14.797 1.00 55.33 62 LYS A CA 15
ATOM 13441 C C . LYS A 1 46 ? 22.556 -8.652 -13.536 1.00 20.32 62 LYS A C 15
ATOM 13442 O O . LYS A 1 46 ? 23.189 -7.668 -13.099 1.00 54.35 62 LYS A O 15
ATOM 13461 N N . PRO A 1 47 ? 22.535 -9.818 -12.899 1.00 53.24 63 PRO A N 15
ATOM 13462 C CA . PRO A 1 47 ? 23.339 -10.070 -11.734 1.00 4.10 63 PRO A CA 15
ATOM 13463 C C . PRO A 1 47 ? 24.812 -10.197 -12.094 1.00 32.54 63 PRO A C 15
ATOM 13464 O O . PRO A 1 47 ? 25.153 -10.684 -13.171 1.00 11.30 63 PRO A O 15
ATOM 13475 N N . GLU A 1 48 ? 25.656 -9.748 -11.195 1.00 5.44 64 GLU A N 15
ATOM 13476 C CA . GLU A 1 48 ? 27.113 -9.773 -11.355 1.00 43.10 64 GLU A CA 15
ATOM 13477 C C . GLU A 1 48 ? 27.581 -11.179 -11.715 1.00 10.03 64 GLU A C 15
ATOM 13478 O O . GLU A 1 48 ? 28.176 -11.414 -12.775 1.00 72.12 64 GLU A O 15
ATOM 13490 N N . THR A 1 49 ? 27.281 -12.094 -10.857 1.00 11.35 65 THR A N 15
ATOM 13491 C CA . THR A 1 49 ? 27.586 -13.462 -11.059 1.00 11.31 65 THR A CA 15
ATOM 13492 C C . THR A 1 49 ? 26.312 -14.177 -11.494 1.00 11.12 65 THR A C 15
ATOM 13493 O O . THR A 1 49 ? 25.256 -14.022 -10.863 1.00 30.42 65 THR A O 15
ATOM 13504 N N . THR A 1 50 ? 26.393 -14.873 -12.588 1.00 10.12 66 THR A N 15
ATOM 13505 C CA . THR A 1 50 ? 25.267 -15.573 -13.142 1.00 41.04 66 THR A CA 15
ATOM 13506 C C . THR A 1 50 ? 25.479 -17.095 -13.153 1.00 31.34 66 THR A C 15
ATOM 13507 O O . THR A 1 50 ? 24.518 -17.861 -13.179 1.00 3.50 66 THR A O 15
ATOM 13518 N N . GLU A 1 51 ? 26.724 -17.521 -13.112 1.00 23.34 67 GLU A N 15
ATOM 13519 C CA . GLU A 1 51 ? 27.044 -18.931 -13.127 1.00 13.40 67 GLU A CA 15
ATOM 13520 C C . GLU A 1 51 ? 27.711 -19.316 -11.832 1.00 2.44 67 GLU A C 15
ATOM 13521 O O . GLU A 1 51 ? 28.545 -18.579 -11.306 1.00 74.00 67 GLU A O 15
ATOM 13533 N N . TRP A 1 52 ? 27.331 -20.437 -11.325 1.00 75.34 68 TRP A N 15
ATOM 13534 C CA . TRP A 1 52 ? 27.918 -21.042 -10.163 1.00 20.12 68 TRP A CA 15
ATOM 13535 C C . TRP A 1 52 ? 28.086 -22.507 -10.458 1.00 53.35 68 TRP A C 15
ATOM 13536 O O . TRP A 1 52 ? 27.392 -23.037 -11.337 1.00 13.12 68 TRP A O 15
ATOM 13557 N N . SER A 1 53 ? 28.934 -23.162 -9.696 1.00 41.32 69 SER A N 15
ATOM 13558 C CA . SER A 1 53 ? 29.287 -24.573 -9.869 1.00 3.42 69 SER A CA 15
ATOM 13559 C C . SER A 1 53 ? 28.067 -25.470 -10.118 1.00 73.23 69 SER A C 15
ATOM 13560 O O . SER A 1 53 ? 28.052 -26.310 -11.020 1.00 73.21 69 SER A O 15
ATOM 13568 N N . ASP A 1 54 ? 27.054 -25.230 -9.357 1.00 3.33 70 ASP A N 15
ATOM 13569 C CA . ASP A 1 54 ? 25.852 -25.996 -9.399 1.00 73.20 70 ASP A CA 15
ATOM 13570 C C . ASP A 1 54 ? 24.646 -25.092 -9.402 1.00 20.41 70 ASP A C 15
ATOM 13571 O O . ASP A 1 54 ? 23.587 -25.452 -8.898 1.00 34.42 70 ASP A O 15
ATOM 13580 N N . ALA A 1 55 ? 24.783 -23.927 -10.034 1.00 32.21 71 ALA A N 15
ATOM 13581 C CA . ALA A 1 55 ? 23.668 -22.993 -10.137 1.00 11.44 71 ALA A CA 15
ATOM 13582 C C . ALA A 1 55 ? 23.882 -22.036 -11.291 1.00 12.02 71 ALA A C 15
ATOM 13583 O O . ALA A 1 55 ? 25.002 -21.736 -11.627 1.00 52.25 71 ALA A O 15
ATOM 13590 N N . GLU A 1 56 ? 22.825 -21.603 -11.929 1.00 1.11 72 GLU A N 15
ATOM 13591 C CA . GLU A 1 56 ? 22.959 -20.680 -13.052 1.00 44.12 72 GLU A CA 15
ATOM 13592 C C . GLU A 1 56 ? 21.697 -19.827 -13.208 1.00 21.34 72 GLU A C 15
ATOM 13593 O O . GLU A 1 56 ? 20.571 -20.332 -13.047 1.00 52.12 72 GLU A O 15
ATOM 13605 N N . ILE A 1 57 ? 21.885 -18.560 -13.499 1.00 71.31 73 ILE A N 15
ATOM 13606 C CA . ILE A 1 57 ? 20.789 -17.643 -13.764 1.00 71.05 73 ILE A CA 15
ATOM 13607 C C . ILE A 1 57 ? 20.479 -17.744 -15.249 1.00 20.00 73 ILE A C 15
ATOM 13608 O O . ILE A 1 57 ? 21.397 -17.714 -16.062 1.00 71.24 73 ILE A O 15
ATOM 13624 N N . TYR A 1 58 ? 19.225 -17.872 -15.608 1.00 0.21 74 TYR A N 15
ATOM 13625 C CA . TYR A 1 58 ? 18.880 -17.973 -17.016 1.00 22.31 74 TYR A CA 15
ATOM 13626 C C . TYR A 1 58 ? 17.988 -16.818 -17.479 1.00 61.40 74 TYR A C 15
ATOM 13627 O O . TYR A 1 58 ? 17.949 -16.487 -18.663 1.00 11.00 74 TYR A O 15
ATOM 13645 N N . SER A 1 59 ? 17.297 -16.204 -16.556 1.00 61.42 75 SER A N 15
ATOM 13646 C CA . SER A 1 59 ? 16.379 -15.152 -16.878 1.00 44.32 75 SER A CA 15
ATOM 13647 C C . SER A 1 59 ? 16.508 -14.055 -15.851 1.00 22.44 75 SER A C 15
ATOM 13648 O O . SER A 1 59 ? 16.714 -14.326 -14.669 1.00 61.35 75 SER A O 15
ATOM 13656 N N . TRP A 1 60 ? 16.420 -12.849 -16.307 1.00 1.34 76 TRP A N 15
ATOM 13657 C CA . TRP A 1 60 ? 16.491 -11.686 -15.478 1.00 74.33 76 TRP A CA 15
ATOM 13658 C C . TRP A 1 60 ? 15.744 -10.560 -16.166 1.00 34.55 76 TRP A C 15
ATOM 13659 O O . TRP A 1 60 ? 14.763 -10.060 -15.605 1.00 23.40 76 TRP A O 15
ATOM 13681 N N . GLY A 1 1 ? 9.667 -0.369 -6.076 1.00 13.00 17 GLY A N 16
ATOM 13682 C CA . GLY A 1 1 ? 9.361 -0.655 -4.668 1.00 45.03 17 GLY A CA 16
ATOM 13683 C C . GLY A 1 1 ? 10.142 -1.842 -4.174 1.00 21.54 17 GLY A C 16
ATOM 13684 O O . GLY A 1 1 ? 10.685 -2.577 -4.983 1.00 33.12 17 GLY A O 16
ATOM 13690 N N . PRO A 1 2 ? 10.251 -2.043 -2.844 1.00 31.34 18 PRO A N 16
ATOM 13691 C CA . PRO A 1 2 ? 11.016 -3.154 -2.266 1.00 61.10 18 PRO A CA 16
ATOM 13692 C C . PRO A 1 2 ? 10.355 -4.520 -2.479 1.00 63.34 18 PRO A C 16
ATOM 13693 O O . PRO A 1 2 ? 10.988 -5.443 -3.024 1.00 31.11 18 PRO A O 16
ATOM 13704 N N . HIS A 1 3 ? 9.088 -4.645 -2.082 1.00 52.12 19 HIS A N 16
ATOM 13705 C CA . HIS A 1 3 ? 8.382 -5.919 -2.199 1.00 22.12 19 HIS A CA 16
ATOM 13706 C C . HIS A 1 3 ? 8.002 -6.140 -3.638 1.00 2.43 19 HIS A C 16
ATOM 13707 O O . HIS A 1 3 ? 8.172 -7.245 -4.177 1.00 63.51 19 HIS A O 16
ATOM 13721 N N . MET A 1 4 ? 7.517 -5.080 -4.282 1.00 50.10 20 MET A N 16
ATOM 13722 C CA . MET A 1 4 ? 7.273 -5.123 -5.709 1.00 13.23 20 MET A CA 16
ATOM 13723 C C . MET A 1 4 ? 8.575 -4.864 -6.390 1.00 21.44 20 MET A C 16
ATOM 13724 O O . MET A 1 4 ? 8.912 -3.729 -6.742 1.00 21.43 20 MET A O 16
ATOM 13738 N N . ALA A 1 5 ? 9.318 -5.904 -6.471 1.00 74.01 21 ALA A N 16
ATOM 13739 C CA . ALA A 1 5 ? 10.665 -5.920 -6.971 1.00 55.31 21 ALA A CA 16
ATOM 13740 C C . ALA A 1 5 ? 10.772 -5.441 -8.404 1.00 71.43 21 ALA A C 16
ATOM 13741 O O . ALA A 1 5 ? 9.780 -5.371 -9.135 1.00 13.21 21 ALA A O 16
ATOM 13748 N N . ASP A 1 6 ? 11.977 -5.130 -8.805 1.00 31.30 22 ASP A N 16
ATOM 13749 C CA . ASP A 1 6 ? 12.221 -4.599 -10.121 1.00 11.01 22 ASP A CA 16
ATOM 13750 C C . ASP A 1 6 ? 12.272 -5.694 -11.155 1.00 3.51 22 ASP A C 16
ATOM 13751 O O . ASP A 1 6 ? 11.644 -5.588 -12.207 1.00 64.11 22 ASP A O 16
ATOM 13760 N N . CYS A 1 7 ? 12.988 -6.753 -10.866 1.00 2.20 23 CYS A N 16
ATOM 13761 C CA . CYS A 1 7 ? 13.187 -7.791 -11.857 1.00 11.45 23 CYS A CA 16
ATOM 13762 C C . CYS A 1 7 ? 13.020 -9.174 -11.250 1.00 41.10 23 CYS A C 16
ATOM 13763 O O . CYS A 1 7 ? 13.200 -9.361 -10.031 1.00 74.44 23 CYS A O 16
ATOM 13770 N N . THR A 1 8 ? 12.673 -10.116 -12.085 1.00 71.13 24 THR A N 16
ATOM 13771 C CA . THR A 1 8 ? 12.528 -11.484 -11.696 1.00 34.30 24 THR A CA 16
ATOM 13772 C C . THR A 1 8 ? 13.731 -12.258 -12.235 1.00 4.54 24 THR A C 16
ATOM 13773 O O . THR A 1 8 ? 13.966 -12.293 -13.429 1.00 13.30 24 THR A O 16
ATOM 13784 N N . LEU A 1 9 ? 14.488 -12.828 -11.352 1.00 33.32 25 LEU A N 16
ATOM 13785 C CA . LEU A 1 9 ? 15.646 -13.570 -11.707 1.00 63.33 25 LEU A CA 16
ATOM 13786 C C . LEU A 1 9 ? 15.278 -15.038 -11.749 1.00 14.11 25 LEU A C 16
ATOM 13787 O O . LEU A 1 9 ? 14.995 -15.654 -10.708 1.00 2.34 25 LEU A O 16
ATOM 13803 N N . GLY A 1 10 ? 15.233 -15.576 -12.924 1.00 44.14 26 GLY A N 16
ATOM 13804 C CA . GLY A 1 10 ? 14.927 -16.958 -13.097 1.00 53.02 26 GLY A CA 16
ATOM 13805 C C . GLY A 1 10 ? 16.197 -17.747 -13.110 1.00 33.41 26 GLY A C 16
ATOM 13806 O O . GLY A 1 10 ? 17.013 -17.607 -14.028 1.00 40.25 26 GLY A O 16
ATOM 13810 N N . CYS A 1 11 ? 16.384 -18.552 -12.119 1.00 2.42 27 CYS A N 16
ATOM 13811 C CA . CYS A 1 11 ? 17.593 -19.310 -11.970 1.00 31.05 27 CYS A CA 16
ATOM 13812 C C . CYS A 1 11 ? 17.298 -20.732 -11.596 1.00 72.43 27 CYS A C 16
ATOM 13813 O O . CYS A 1 11 ? 16.186 -21.057 -11.218 1.00 64.02 27 CYS A O 16
ATOM 13821 N N . LYS A 1 12 ? 18.263 -21.576 -11.771 1.00 63.15 28 LYS A N 16
ATOM 13822 C CA . LYS A 1 12 ? 18.159 -22.948 -11.386 1.00 73.31 28 LYS A CA 16
ATOM 13823 C C . LYS A 1 12 ? 19.400 -23.399 -10.668 1.00 74.41 28 LYS A C 16
ATOM 13824 O O . LYS A 1 12 ? 20.507 -22.950 -10.982 1.00 62.21 28 LYS A O 16
ATOM 13843 N N . TYR A 1 13 ? 19.211 -24.223 -9.688 1.00 74.20 29 TYR A N 16
ATOM 13844 C CA . TYR A 1 13 ? 20.296 -24.744 -8.906 1.00 43.24 29 TYR A CA 16
ATOM 13845 C C . TYR A 1 13 ? 20.199 -26.246 -8.830 1.00 2.10 29 TYR A C 16
ATOM 13846 O O . TYR A 1 13 ? 19.117 -26.809 -9.024 1.00 41.51 29 TYR A O 16
ATOM 13864 N N . LEU A 1 14 ? 21.299 -26.882 -8.574 1.00 12.54 30 LEU A N 16
ATOM 13865 C CA . LEU A 1 14 ? 21.349 -28.305 -8.513 1.00 41.31 30 LEU A CA 16
ATOM 13866 C C . LEU A 1 14 ? 21.144 -28.779 -7.093 1.00 41.34 30 LEU A C 16
ATOM 13867 O O . LEU A 1 14 ? 21.977 -28.529 -6.212 1.00 4.05 30 LEU A O 16
ATOM 13883 N N . GLU A 1 15 ? 20.051 -29.431 -6.870 1.00 63.24 31 GLU A N 16
ATOM 13884 C CA . GLU A 1 15 ? 19.779 -30.041 -5.613 1.00 64.13 31 GLU A CA 16
ATOM 13885 C C . GLU A 1 15 ? 19.417 -31.478 -5.844 1.00 74.43 31 GLU A C 16
ATOM 13886 O O . GLU A 1 15 ? 18.459 -31.759 -6.557 1.00 4.21 31 GLU A O 16
ATOM 13898 N N . ASN A 1 16 ? 20.230 -32.383 -5.316 1.00 54.22 32 ASN A N 16
ATOM 13899 C CA . ASN A 1 16 ? 19.952 -33.826 -5.362 1.00 73.03 32 ASN A CA 16
ATOM 13900 C C . ASN A 1 16 ? 19.916 -34.326 -6.809 1.00 42.45 32 ASN A C 16
ATOM 13901 O O . ASN A 1 16 ? 19.169 -35.246 -7.155 1.00 54.32 32 ASN A O 16
ATOM 13912 N N . ASN A 1 17 ? 20.786 -33.715 -7.629 1.00 52.23 33 ASN A N 16
ATOM 13913 C CA . ASN A 1 17 ? 20.950 -33.993 -9.074 1.00 44.11 33 ASN A CA 16
ATOM 13914 C C . ASN A 1 17 ? 19.804 -33.449 -9.889 1.00 34.45 33 ASN A C 16
ATOM 13915 O O . ASN A 1 17 ? 19.707 -33.681 -11.087 1.00 74.31 33 ASN A O 16
ATOM 13926 N N . ARG A 1 18 ? 18.977 -32.685 -9.253 1.00 5.31 34 ARG A N 16
ATOM 13927 C CA . ARG A 1 18 ? 17.851 -32.075 -9.884 1.00 70.24 34 ARG A CA 16
ATOM 13928 C C . ARG A 1 18 ? 18.099 -30.590 -10.029 1.00 72.44 34 ARG A C 16
ATOM 13929 O O . ARG A 1 18 ? 18.477 -29.925 -9.065 1.00 72.44 34 ARG A O 16
ATOM 13950 N N . TRP A 1 19 ? 17.931 -30.083 -11.216 1.00 22.25 35 TRP A N 16
ATOM 13951 C CA . TRP A 1 19 ? 17.972 -28.674 -11.412 1.00 22.01 35 TRP A CA 16
ATOM 13952 C C . TRP A 1 19 ? 16.631 -28.104 -11.037 1.00 52.01 35 TRP A C 16
ATOM 13953 O O . TRP A 1 19 ? 15.627 -28.313 -11.727 1.00 5.41 35 TRP A O 16
ATOM 13974 N N . VAL A 1 20 ? 16.604 -27.423 -9.940 1.00 10.15 36 VAL A N 16
ATOM 13975 C CA . VAL A 1 20 ? 15.404 -26.826 -9.445 1.00 73.35 36 VAL A CA 16
ATOM 13976 C C . VAL A 1 20 ? 15.405 -25.391 -9.891 1.00 62.04 36 VAL A C 16
ATOM 13977 O O . VAL A 1 20 ? 16.297 -24.623 -9.521 1.00 11.03 36 VAL A O 16
ATOM 13990 N N . SER A 1 21 ? 14.474 -25.045 -10.727 1.00 15.34 37 SER A N 16
ATOM 13991 C CA . SER A 1 21 ? 14.392 -23.714 -11.234 1.00 74.34 37 SER A CA 16
ATOM 13992 C C . SER A 1 21 ? 13.433 -22.899 -10.393 1.00 53.54 37 SER A C 16
ATOM 13993 O O . SER A 1 21 ? 12.328 -23.355 -10.047 1.00 72.31 37 SER A O 16
ATOM 14001 N N . VAL A 1 22 ? 13.845 -21.730 -10.076 1.00 31.24 38 VAL A N 16
ATOM 14002 C CA . VAL A 1 22 ? 13.112 -20.844 -9.242 1.00 72.53 38 VAL A CA 16
ATOM 14003 C C . VAL A 1 22 ? 13.200 -19.423 -9.801 1.00 11.14 38 VAL A C 16
ATOM 14004 O O . VAL A 1 22 ? 14.260 -18.987 -10.287 1.00 53.34 38 VAL A O 16
ATOM 14017 N N . SER A 1 23 ? 12.102 -18.746 -9.801 1.00 70.42 39 SER A N 16
ATOM 14018 C CA . SER A 1 23 ? 12.062 -17.381 -10.217 1.00 64.34 39 SER A CA 16
ATOM 14019 C C . SER A 1 23 ? 11.912 -16.509 -8.987 1.00 32.21 39 SER A C 16
ATOM 14020 O O . SER A 1 23 ? 10.915 -16.590 -8.266 1.00 35.21 39 SER A O 16
ATOM 14028 N N . LYS A 1 24 ? 12.907 -15.715 -8.731 1.00 64.34 40 LYS A N 16
ATOM 14029 C CA . LYS A 1 24 ? 12.942 -14.879 -7.554 1.00 41.33 40 LYS A CA 16
ATOM 14030 C C . LYS A 1 24 ? 12.836 -13.445 -7.960 1.00 62.23 40 LYS A C 16
ATOM 14031 O O . LYS A 1 24 ? 13.139 -13.107 -9.074 1.00 62.12 40 LYS A O 16
ATOM 14050 N N . SER A 1 25 ? 12.407 -12.609 -7.086 1.00 0.43 41 SER A N 16
ATOM 14051 C CA . SER A 1 25 ? 12.206 -11.234 -7.442 1.00 14.35 41 SER A CA 16
ATOM 14052 C C . SER A 1 25 ? 13.110 -10.340 -6.601 1.00 11.14 41 SER A C 16
ATOM 14053 O O . SER A 1 25 ? 13.138 -10.453 -5.382 1.00 3.51 41 SER A O 16
ATOM 14061 N N . ALA A 1 26 ? 13.832 -9.462 -7.241 1.00 64.44 42 ALA A N 16
ATOM 14062 C CA . ALA A 1 26 ? 14.709 -8.553 -6.531 1.00 75.03 42 ALA A CA 16
ATOM 14063 C C . ALA A 1 26 ? 14.735 -7.196 -7.197 1.00 4.31 42 ALA A C 16
ATOM 14064 O O . ALA A 1 26 ? 14.223 -7.029 -8.311 1.00 24.24 42 ALA A O 16
ATOM 14071 N N . ASN A 1 27 ? 15.294 -6.236 -6.520 1.00 23.14 43 ASN A N 16
ATOM 14072 C CA . ASN A 1 27 ? 15.360 -4.864 -7.004 1.00 44.51 43 ASN A CA 16
ATOM 14073 C C . ASN A 1 27 ? 16.696 -4.648 -7.655 1.00 60.11 43 ASN A C 16
ATOM 14074 O O . ASN A 1 27 ? 17.630 -5.435 -7.439 1.00 4.21 43 ASN A O 16
ATOM 14085 N N . ILE A 1 28 ? 16.806 -3.603 -8.429 1.00 51.32 44 ILE A N 16
ATOM 14086 C CA . ILE A 1 28 ? 18.072 -3.237 -9.011 1.00 51.30 44 ILE A CA 16
ATOM 14087 C C . ILE A 1 28 ? 18.914 -2.666 -7.891 1.00 53.13 44 ILE A C 16
ATOM 14088 O O . ILE A 1 28 ? 18.603 -1.607 -7.341 1.00 53.03 44 ILE A O 16
ATOM 14104 N N . GLY A 1 29 ? 19.930 -3.381 -7.522 1.00 34.22 45 GLY A N 16
ATOM 14105 C CA . GLY A 1 29 ? 20.717 -2.986 -6.404 1.00 45.13 45 GLY A CA 16
ATOM 14106 C C . GLY A 1 29 ? 20.686 -4.033 -5.318 1.00 62.44 45 GLY A C 16
ATOM 14107 O O . GLY A 1 29 ? 21.489 -3.986 -4.387 1.00 61.33 45 GLY A O 16
ATOM 14111 N N . ASP A 1 30 ? 19.760 -4.983 -5.432 1.00 40.13 46 ASP A N 16
ATOM 14112 C CA . ASP A 1 30 ? 19.640 -6.076 -4.448 1.00 31.45 46 ASP A CA 16
ATOM 14113 C C . ASP A 1 30 ? 20.721 -7.099 -4.595 1.00 4.04 46 ASP A C 16
ATOM 14114 O O . ASP A 1 30 ? 21.460 -7.132 -5.587 1.00 61.30 46 ASP A O 16
ATOM 14123 N N . THR A 1 31 ? 20.799 -7.935 -3.615 1.00 1.34 47 THR A N 16
ATOM 14124 C CA . THR A 1 31 ? 21.672 -9.043 -3.616 1.00 32.01 47 THR A CA 16
ATOM 14125 C C . THR A 1 31 ? 20.826 -10.311 -3.712 1.00 11.03 47 THR A C 16
ATOM 14126 O O . THR A 1 31 ? 19.901 -10.513 -2.925 1.00 3.24 47 THR A O 16
ATOM 14137 N N . LEU A 1 32 ? 21.104 -11.108 -4.690 1.00 12.14 48 LEU A N 16
ATOM 14138 C CA . LEU A 1 32 ? 20.428 -12.359 -4.877 1.00 43.34 48 LEU A CA 16
ATOM 14139 C C . LEU A 1 32 ? 21.208 -13.432 -4.158 1.00 64.25 48 LEU A C 16
ATOM 14140 O O . LEU A 1 32 ? 22.438 -13.419 -4.183 1.00 74.11 48 LEU A O 16
ATOM 14156 N N . TYR A 1 33 ? 20.508 -14.312 -3.501 1.00 45.53 49 TYR A N 16
ATOM 14157 C CA . TYR A 1 33 ? 21.113 -15.385 -2.761 1.00 3.53 49 TYR A CA 16
ATOM 14158 C C . TYR A 1 33 ? 20.698 -16.710 -3.366 1.00 64.41 49 TYR A C 16
ATOM 14159 O O . TYR A 1 33 ? 19.505 -17.026 -3.453 1.00 22.44 49 TYR A O 16
ATOM 14177 N N . ILE A 1 34 ? 21.673 -17.439 -3.805 1.00 33.02 50 ILE A N 16
ATOM 14178 C CA . ILE A 1 34 ? 21.504 -18.717 -4.447 1.00 33.41 50 ILE A CA 16
ATOM 14179 C C . ILE A 1 34 ? 22.425 -19.754 -3.829 1.00 15.41 50 ILE A C 16
ATOM 14180 O O . ILE A 1 34 ? 23.633 -19.686 -3.990 1.00 15.30 50 ILE A O 16
ATOM 14196 N N . MET A 1 35 ? 21.845 -20.658 -3.042 1.00 71.44 51 MET A N 16
ATOM 14197 C CA . MET A 1 35 ? 22.548 -21.835 -2.482 1.00 32.35 51 MET A CA 16
ATOM 14198 C C . MET A 1 35 ? 23.696 -21.446 -1.536 1.00 11.11 51 MET A C 16
ATOM 14199 O O . MET A 1 35 ? 24.561 -22.271 -1.224 1.00 34.14 51 MET A O 16
ATOM 14213 N N . GLY A 1 36 ? 23.678 -20.216 -1.051 1.00 73.34 52 GLY A N 16
ATOM 14214 C CA . GLY A 1 36 ? 24.746 -19.726 -0.195 1.00 15.33 52 GLY A CA 16
ATOM 14215 C C . GLY A 1 36 ? 25.648 -18.751 -0.932 1.00 63.50 52 GLY A C 16
ATOM 14216 O O . GLY A 1 36 ? 26.575 -18.166 -0.359 1.00 60.40 52 GLY A O 16
ATOM 14220 N N . HIS A 1 37 ? 25.399 -18.591 -2.199 1.00 3.03 53 HIS A N 16
ATOM 14221 C CA . HIS A 1 37 ? 26.152 -17.665 -3.016 1.00 64.44 53 HIS A CA 16
ATOM 14222 C C . HIS A 1 37 ? 25.343 -16.407 -3.140 1.00 41.04 53 HIS A C 16
ATOM 14223 O O . HIS A 1 37 ? 24.116 -16.457 -3.070 1.00 71.31 53 HIS A O 16
ATOM 14237 N N . SER A 1 38 ? 25.983 -15.303 -3.325 1.00 13.22 54 SER A N 16
ATOM 14238 C CA . SER A 1 38 ? 25.277 -14.076 -3.462 1.00 2.13 54 SER A CA 16
ATOM 14239 C C . SER A 1 38 ? 25.813 -13.278 -4.626 1.00 14.43 54 SER A C 16
ATOM 14240 O O . SER A 1 38 ? 27.003 -13.327 -4.930 1.00 30.33 54 SER A O 16
ATOM 14248 N N . THR A 1 39 ? 24.947 -12.599 -5.297 1.00 64.52 55 THR A N 16
ATOM 14249 C CA . THR A 1 39 ? 25.329 -11.809 -6.433 1.00 31.33 55 THR A CA 16
ATOM 14250 C C . THR A 1 39 ? 24.549 -10.513 -6.419 1.00 24.40 55 THR A C 16
ATOM 14251 O O . THR A 1 39 ? 23.431 -10.458 -5.900 1.00 60.20 55 THR A O 16
ATOM 14262 N N . LYS A 1 40 ? 25.125 -9.496 -6.962 1.00 24.24 56 LYS A N 16
ATOM 14263 C CA . LYS A 1 40 ? 24.518 -8.198 -6.972 1.00 60.12 56 LYS A CA 16
ATOM 14264 C C . LYS A 1 40 ? 23.714 -8.047 -8.241 1.00 1.22 56 LYS A C 16
ATOM 14265 O O . LYS A 1 40 ? 24.212 -8.340 -9.333 1.00 41.23 56 LYS A O 16
ATOM 14284 N N . ILE A 1 41 ? 22.476 -7.646 -8.093 1.00 22.21 57 ILE A N 16
ATOM 14285 C CA . ILE A 1 41 ? 21.609 -7.413 -9.220 1.00 50.12 57 ILE A CA 16
ATOM 14286 C C . ILE A 1 41 ? 21.910 -6.037 -9.759 1.00 43.03 57 ILE A C 16
ATOM 14287 O O . ILE A 1 41 ? 21.546 -5.024 -9.140 1.00 54.54 57 ILE A O 16
ATOM 14303 N N . GLY A 1 42 ? 22.626 -5.989 -10.844 1.00 43.23 58 GLY A N 16
ATOM 14304 C CA . GLY A 1 42 ? 22.962 -4.743 -11.434 1.00 44.30 58 GLY A CA 16
ATOM 14305 C C . GLY A 1 42 ? 21.889 -4.269 -12.370 1.00 21.21 58 GLY A C 16
ATOM 14306 O O . GLY A 1 42 ? 20.735 -4.703 -12.291 1.00 0.12 58 GLY A O 16
ATOM 14310 N N . ARG A 1 43 ? 22.257 -3.405 -13.276 1.00 10.41 59 ARG A N 16
ATOM 14311 C CA . ARG A 1 43 ? 21.302 -2.856 -14.208 1.00 21.11 59 ARG A CA 16
ATOM 14312 C C . ARG A 1 43 ? 20.965 -3.843 -15.297 1.00 72.25 59 ARG A C 16
ATOM 14313 O O . ARG A 1 43 ? 21.658 -4.863 -15.473 1.00 15.52 59 ARG A O 16
ATOM 14334 N N . GLY A 1 44 ? 19.861 -3.597 -15.966 1.00 55.42 60 GLY A N 16
ATOM 14335 C CA . GLY A 1 44 ? 19.396 -4.489 -17.000 1.00 10.01 60 GLY A CA 16
ATOM 14336 C C . GLY A 1 44 ? 18.893 -5.781 -16.407 1.00 32.41 60 GLY A C 16
ATOM 14337 O O . GLY A 1 44 ? 18.685 -6.756 -17.122 1.00 33.53 60 GLY A O 16
ATOM 14341 N N . CYS A 1 45 ? 18.707 -5.766 -15.068 1.00 61.00 61 CYS A N 16
ATOM 14342 C CA . CYS A 1 45 ? 18.289 -6.925 -14.269 1.00 62.33 61 CYS A CA 16
ATOM 14343 C C . CYS A 1 45 ? 19.395 -7.977 -14.270 1.00 33.52 61 CYS A C 16
ATOM 14344 O O . CYS A 1 45 ? 19.181 -9.114 -13.877 1.00 75.10 61 CYS A O 16
ATOM 14351 N N . LYS A 1 46 ? 20.592 -7.563 -14.650 1.00 54.12 62 LYS A N 16
ATOM 14352 C CA . LYS A 1 46 ? 21.673 -8.471 -14.852 1.00 55.33 62 LYS A CA 16
ATOM 14353 C C . LYS A 1 46 ? 22.560 -8.550 -13.594 1.00 20.32 62 LYS A C 16
ATOM 14354 O O . LYS A 1 46 ? 23.154 -7.557 -13.165 1.00 54.35 62 LYS A O 16
ATOM 14373 N N . PRO A 1 47 ? 22.592 -9.726 -12.955 1.00 53.24 63 PRO A N 16
ATOM 14374 C CA . PRO A 1 47 ? 23.447 -9.974 -11.807 1.00 4.10 63 PRO A CA 16
ATOM 14375 C C . PRO A 1 47 ? 24.919 -10.148 -12.202 1.00 32.54 63 PRO A C 16
ATOM 14376 O O . PRO A 1 47 ? 25.229 -10.627 -13.295 1.00 11.30 63 PRO A O 16
ATOM 14387 N N . GLU A 1 48 ? 25.805 -9.765 -11.304 1.00 5.44 64 GLU A N 16
ATOM 14388 C CA . GLU A 1 48 ? 27.254 -9.841 -11.514 1.00 43.10 64 GLU A CA 16
ATOM 14389 C C . GLU A 1 48 ? 27.691 -11.263 -11.847 1.00 10.03 64 GLU A C 16
ATOM 14390 O O . GLU A 1 48 ? 28.235 -11.522 -12.923 1.00 72.12 64 GLU A O 16
ATOM 14402 N N . THR A 1 49 ? 27.421 -12.167 -10.950 1.00 11.35 65 THR A N 16
ATOM 14403 C CA . THR A 1 49 ? 27.676 -13.549 -11.178 1.00 11.31 65 THR A CA 16
ATOM 14404 C C . THR A 1 49 ? 26.363 -14.208 -11.561 1.00 11.12 65 THR A C 16
ATOM 14405 O O . THR A 1 49 ? 25.353 -14.057 -10.857 1.00 30.42 65 THR A O 16
ATOM 14416 N N . THR A 1 50 ? 26.354 -14.847 -12.692 1.00 10.12 66 THR A N 16
ATOM 14417 C CA . THR A 1 50 ? 25.187 -15.502 -13.181 1.00 41.04 66 THR A CA 16
ATOM 14418 C C . THR A 1 50 ? 25.326 -17.013 -13.110 1.00 31.34 66 THR A C 16
ATOM 14419 O O . THR A 1 50 ? 24.328 -17.727 -13.132 1.00 3.50 66 THR A O 16
ATOM 14430 N N . GLU A 1 51 ? 26.545 -17.513 -13.019 1.00 23.34 67 GLU A N 16
ATOM 14431 C CA . GLU A 1 51 ? 26.716 -18.937 -12.968 1.00 13.40 67 GLU A CA 16
ATOM 14432 C C . GLU A 1 51 ? 27.714 -19.388 -11.924 1.00 2.44 67 GLU A C 16
ATOM 14433 O O . GLU A 1 51 ? 28.828 -18.859 -11.806 1.00 74.00 67 GLU A O 16
ATOM 14445 N N . TRP A 1 52 ? 27.285 -20.360 -11.195 1.00 75.34 68 TRP A N 16
ATOM 14446 C CA . TRP A 1 52 ? 27.988 -21.018 -10.139 1.00 20.12 68 TRP A CA 16
ATOM 14447 C C . TRP A 1 52 ? 28.092 -22.480 -10.540 1.00 53.35 68 TRP A C 16
ATOM 14448 O O . TRP A 1 52 ? 27.302 -22.922 -11.375 1.00 13.12 68 TRP A O 16
ATOM 14469 N N . SER A 1 53 ? 28.992 -23.240 -9.921 1.00 41.32 69 SER A N 16
ATOM 14470 C CA . SER A 1 53 ? 29.258 -24.642 -10.323 1.00 3.42 69 SER A CA 16
ATOM 14471 C C . SER A 1 53 ? 27.988 -25.497 -10.440 1.00 73.23 69 SER A C 16
ATOM 14472 O O . SER A 1 53 ? 27.870 -26.361 -11.318 1.00 73.21 69 SER A O 16
ATOM 14480 N N . ASP A 1 54 ? 27.049 -25.227 -9.584 1.00 3.33 70 ASP A N 16
ATOM 14481 C CA . ASP A 1 54 ? 25.812 -25.963 -9.524 1.00 73.20 70 ASP A CA 16
ATOM 14482 C C . ASP A 1 54 ? 24.623 -25.044 -9.437 1.00 20.41 70 ASP A C 16
ATOM 14483 O O . ASP A 1 54 ? 23.580 -25.420 -8.915 1.00 34.42 70 ASP A O 16
ATOM 14492 N N . ALA A 1 55 ? 24.748 -23.849 -9.995 1.00 32.21 71 ALA A N 16
ATOM 14493 C CA . ALA A 1 55 ? 23.627 -22.914 -10.008 1.00 11.44 71 ALA A CA 16
ATOM 14494 C C . ALA A 1 55 ? 23.798 -21.901 -11.116 1.00 12.02 71 ALA A C 16
ATOM 14495 O O . ALA A 1 55 ? 24.886 -21.484 -11.376 1.00 52.25 71 ALA A O 16
ATOM 14502 N N . GLU A 1 56 ? 22.738 -21.527 -11.786 1.00 1.11 72 GLU A N 16
ATOM 14503 C CA . GLU A 1 56 ? 22.865 -20.585 -12.894 1.00 44.12 72 GLU A CA 16
ATOM 14504 C C . GLU A 1 56 ? 21.585 -19.791 -13.109 1.00 21.34 72 GLU A C 16
ATOM 14505 O O . GLU A 1 56 ? 20.475 -20.344 -13.027 1.00 52.12 72 GLU A O 16
ATOM 14517 N N . ILE A 1 57 ? 21.746 -18.518 -13.378 1.00 71.31 73 ILE A N 16
ATOM 14518 C CA . ILE A 1 57 ? 20.648 -17.644 -13.709 1.00 71.05 73 ILE A CA 16
ATOM 14519 C C . ILE A 1 57 ? 20.401 -17.835 -15.201 1.00 20.00 73 ILE A C 16
ATOM 14520 O O . ILE A 1 57 ? 21.341 -17.727 -15.997 1.00 71.24 73 ILE A O 16
ATOM 14536 N N . TYR A 1 58 ? 19.186 -18.136 -15.583 1.00 0.21 74 TYR A N 16
ATOM 14537 C CA . TYR A 1 58 ? 18.900 -18.380 -16.986 1.00 22.31 74 TYR A CA 16
ATOM 14538 C C . TYR A 1 58 ? 18.039 -17.289 -17.577 1.00 61.40 74 TYR A C 16
ATOM 14539 O O . TYR A 1 58 ? 17.990 -17.117 -18.793 1.00 11.00 74 TYR A O 16
ATOM 14557 N N . SER A 1 59 ? 17.360 -16.563 -16.737 1.00 61.42 75 SER A N 16
ATOM 14558 C CA . SER A 1 59 ? 16.470 -15.551 -17.191 1.00 44.32 75 SER A CA 16
ATOM 14559 C C . SER A 1 59 ? 16.464 -14.417 -16.194 1.00 22.44 75 SER A C 16
ATOM 14560 O O . SER A 1 59 ? 16.711 -14.637 -15.011 1.00 61.35 75 SER A O 16
ATOM 14568 N N . TRP A 1 60 ? 16.223 -13.229 -16.666 1.00 1.34 76 TRP A N 16
ATOM 14569 C CA . TRP A 1 60 ? 16.087 -12.079 -15.821 1.00 74.33 76 TRP A CA 16
ATOM 14570 C C . TRP A 1 60 ? 15.134 -11.070 -16.463 1.00 34.55 76 TRP A C 16
ATOM 14571 O O . TRP A 1 60 ? 13.911 -11.198 -16.263 1.00 23.40 76 TRP A O 16
ATOM 14593 N N . GLY A 1 1 ? 8.922 0.697 4.522 1.00 13.00 17 GLY A N 17
ATOM 14594 C CA . GLY A 1 1 ? 8.697 0.983 3.101 1.00 45.03 17 GLY A CA 17
ATOM 14595 C C . GLY A 1 1 ? 8.376 -0.274 2.328 1.00 21.54 17 GLY A C 17
ATOM 14596 O O . GLY A 1 1 ? 8.827 -1.349 2.710 1.00 33.12 17 GLY A O 17
ATOM 14602 N N . PRO A 1 2 ? 7.596 -0.182 1.235 1.00 31.34 18 PRO A N 17
ATOM 14603 C CA . PRO A 1 2 ? 7.231 -1.345 0.442 1.00 61.10 18 PRO A CA 17
ATOM 14604 C C . PRO A 1 2 ? 8.345 -1.757 -0.533 1.00 63.34 18 PRO A C 17
ATOM 14605 O O . PRO A 1 2 ? 8.640 -1.057 -1.520 1.00 31.11 18 PRO A O 17
ATOM 14616 N N . HIS A 1 3 ? 8.987 -2.854 -0.230 1.00 52.12 19 HIS A N 17
ATOM 14617 C CA . HIS A 1 3 ? 10.024 -3.397 -1.076 1.00 22.12 19 HIS A CA 17
ATOM 14618 C C . HIS A 1 3 ? 9.410 -4.146 -2.231 1.00 2.43 19 HIS A C 17
ATOM 14619 O O . HIS A 1 3 ? 8.965 -5.289 -2.091 1.00 63.51 19 HIS A O 17
ATOM 14633 N N . MET A 1 4 ? 9.349 -3.486 -3.353 1.00 50.10 20 MET A N 17
ATOM 14634 C CA . MET A 1 4 ? 8.798 -4.061 -4.557 1.00 13.23 20 MET A CA 17
ATOM 14635 C C . MET A 1 4 ? 9.888 -4.814 -5.270 1.00 21.44 20 MET A C 17
ATOM 14636 O O . MET A 1 4 ? 11.029 -4.797 -4.837 1.00 21.43 20 MET A O 17
ATOM 14650 N N . ALA A 1 5 ? 9.552 -5.546 -6.276 1.00 74.01 21 ALA A N 17
ATOM 14651 C CA . ALA A 1 5 ? 10.558 -6.195 -7.066 1.00 55.31 21 ALA A CA 17
ATOM 14652 C C . ALA A 1 5 ? 10.833 -5.399 -8.314 1.00 71.43 21 ALA A C 17
ATOM 14653 O O . ALA A 1 5 ? 9.902 -4.866 -8.934 1.00 13.21 21 ALA A O 17
ATOM 14660 N N . ASP A 1 6 ? 12.077 -5.292 -8.682 1.00 31.30 22 ASP A N 17
ATOM 14661 C CA . ASP A 1 6 ? 12.414 -4.661 -9.934 1.00 11.01 22 ASP A CA 17
ATOM 14662 C C . ASP A 1 6 ? 12.433 -5.697 -11.006 1.00 3.51 22 ASP A C 17
ATOM 14663 O O . ASP A 1 6 ? 11.849 -5.515 -12.074 1.00 64.11 22 ASP A O 17
ATOM 14672 N N . CYS A 1 7 ? 13.075 -6.799 -10.720 1.00 2.20 23 CYS A N 17
ATOM 14673 C CA . CYS A 1 7 ? 13.262 -7.833 -11.695 1.00 11.45 23 CYS A CA 17
ATOM 14674 C C . CYS A 1 7 ? 13.127 -9.202 -11.069 1.00 41.10 23 CYS A C 17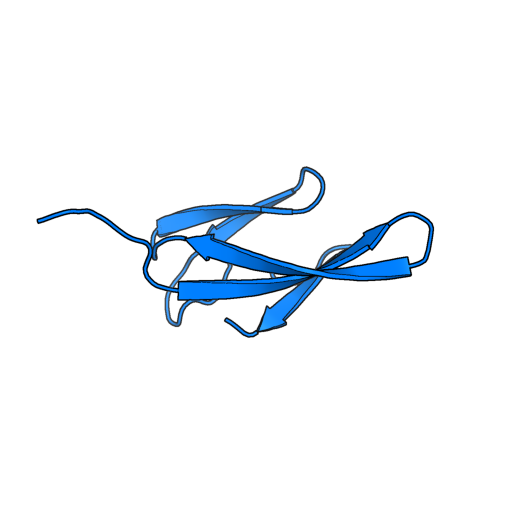
ATOM 14675 O O . CYS A 1 7 ? 13.390 -9.382 -9.869 1.00 74.44 23 CYS A O 17
ATOM 14682 N N . THR A 1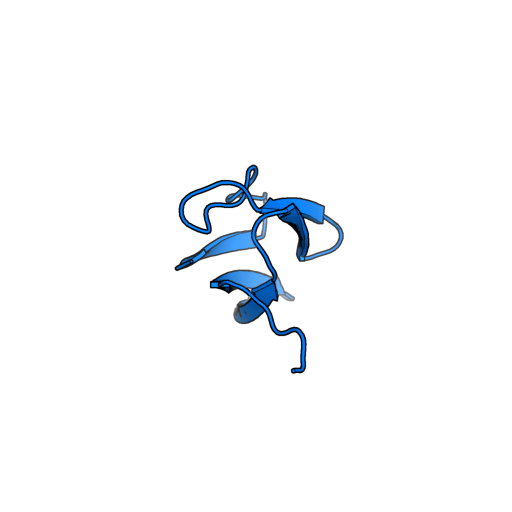 8 ? 12.705 -10.143 -11.862 1.00 71.13 24 THR A N 17
ATOM 14683 C CA . THR A 1 8 ? 12.582 -11.498 -11.445 1.00 34.30 24 THR A CA 17
ATOM 14684 C C . THR A 1 8 ? 13.627 -12.332 -12.177 1.00 4.54 24 THR A C 17
ATOM 14685 O O . THR A 1 8 ? 13.639 -12.417 -13.409 1.00 13.30 24 THR A O 17
ATOM 14696 N N . LEU A 1 9 ? 14.501 -12.901 -11.410 1.00 33.32 25 LEU A N 17
ATOM 14697 C CA . LEU A 1 9 ? 15.623 -13.629 -11.893 1.00 63.33 25 LEU A CA 17
ATOM 14698 C C . LEU A 1 9 ? 15.246 -15.097 -11.992 1.00 14.11 25 LEU A C 17
ATOM 14699 O O . LEU A 1 9 ? 14.805 -15.704 -11.004 1.00 2.34 25 LEU A O 17
ATOM 14715 N N . GLY A 1 10 ? 15.386 -15.644 -13.163 1.00 44.14 26 GLY A N 17
ATOM 14716 C CA . GLY A 1 10 ? 15.094 -17.027 -13.387 1.00 53.02 26 GLY A CA 17
ATOM 14717 C C . GLY A 1 10 ? 16.370 -17.805 -13.397 1.00 33.41 26 GLY A C 17
ATOM 14718 O O . GLY A 1 10 ? 17.225 -17.602 -14.280 1.00 40.25 26 GLY A O 17
ATOM 14722 N N . CYS A 1 11 ? 16.528 -18.669 -12.450 1.00 2.42 27 CYS A N 17
ATOM 14723 C CA . CYS A 1 11 ? 17.746 -19.419 -12.303 1.00 31.05 27 CYS A CA 17
ATOM 14724 C C . CYS A 1 11 ? 17.465 -20.829 -11.909 1.00 72.43 27 CYS A C 17
ATOM 14725 O O . CYS A 1 11 ? 16.375 -21.142 -11.477 1.00 64.02 27 CYS A O 17
ATOM 14733 N N . LYS A 1 12 ? 18.425 -21.669 -12.087 1.00 63.15 28 LYS A N 17
ATOM 14734 C CA . LYS A 1 12 ? 18.306 -23.037 -11.709 1.00 73.31 28 LYS A CA 17
ATOM 14735 C C . LYS A 1 12 ? 19.460 -23.469 -10.854 1.00 74.41 28 LYS A C 17
ATOM 14736 O O . LYS A 1 12 ? 20.593 -23.010 -11.047 1.00 62.21 28 LYS A O 17
ATOM 14755 N N . TYR A 1 13 ? 19.169 -24.292 -9.894 1.00 74.20 29 TYR A N 17
ATOM 14756 C CA . TYR A 1 13 ? 20.157 -24.785 -8.972 1.00 43.24 29 TYR A CA 17
ATOM 14757 C C . TYR A 1 13 ? 20.070 -26.291 -8.882 1.00 2.10 29 TYR A C 17
ATOM 14758 O O . TYR A 1 13 ? 19.007 -26.873 -9.134 1.00 41.51 29 TYR A O 17
ATOM 14776 N N . LEU A 1 14 ? 21.168 -26.909 -8.561 1.00 12.54 30 LEU A N 17
ATOM 14777 C CA . LEU A 1 14 ? 21.231 -28.336 -8.436 1.00 41.31 30 LEU A CA 17
ATOM 14778 C C . LEU A 1 14 ? 20.892 -28.738 -7.016 1.00 41.34 30 LEU A C 17
ATOM 14779 O O . LEU A 1 14 ? 21.659 -28.485 -6.089 1.00 4.05 30 LEU A O 17
ATOM 14795 N N . GLU A 1 15 ? 19.764 -29.339 -6.840 1.00 63.24 31 GLU A N 17
ATOM 14796 C CA . GLU A 1 15 ? 19.369 -29.806 -5.550 1.00 64.13 31 GLU A CA 17
ATOM 14797 C C . GLU A 1 15 ? 19.000 -31.241 -5.639 1.00 74.43 31 GLU A C 17
ATOM 14798 O O . GLU A 1 15 ? 18.171 -31.621 -6.469 1.00 4.21 31 GLU A O 17
ATOM 14810 N N . ASN A 1 16 ? 19.660 -32.049 -4.831 1.00 54.22 32 ASN A N 17
ATOM 14811 C CA . ASN A 1 16 ? 19.416 -33.480 -4.745 1.00 73.03 32 ASN A CA 17
ATOM 14812 C C . ASN A 1 16 ? 19.637 -34.147 -6.098 1.00 42.45 32 ASN A C 17
ATOM 14813 O O . ASN A 1 16 ? 18.938 -35.095 -6.455 1.00 54.32 32 ASN A O 17
ATOM 14824 N N . ASN A 1 17 ? 20.653 -33.652 -6.833 1.00 52.23 33 ASN A N 17
ATOM 14825 C CA . ASN A 1 17 ? 21.038 -34.153 -8.179 1.00 44.11 33 ASN A CA 17
ATOM 14826 C C . ASN A 1 17 ? 19.969 -33.764 -9.240 1.00 34.45 33 ASN A C 17
ATOM 14827 O O . ASN A 1 17 ? 19.922 -34.293 -10.346 1.00 74.31 33 ASN A O 17
ATOM 14838 N N . ARG A 1 18 ? 19.146 -32.795 -8.904 1.00 5.31 34 ARG A N 17
ATOM 14839 C CA . ARG A 1 18 ? 18.107 -32.302 -9.796 1.00 70.24 34 ARG A CA 17
ATOM 14840 C C . ARG A 1 18 ? 18.271 -30.805 -10.042 1.00 72.44 34 ARG A C 17
ATOM 14841 O O . ARG A 1 18 ? 18.499 -30.055 -9.111 1.00 72.44 34 ARG A O 17
ATOM 14862 N N . TRP A 1 19 ? 18.170 -30.383 -11.283 1.00 22.25 35 TRP A N 17
ATOM 14863 C CA . TRP A 1 19 ? 18.188 -28.968 -11.593 1.00 22.01 35 TRP A CA 17
ATOM 14864 C C . TRP A 1 19 ? 16.800 -28.388 -11.418 1.00 52.01 35 TRP A C 17
ATOM 14865 O O . TRP A 1 19 ? 15.864 -28.747 -12.143 1.00 5.41 35 TRP A O 17
ATOM 14886 N N . VAL A 1 20 ? 16.657 -27.545 -10.449 1.00 10.15 36 VAL A N 17
ATOM 14887 C CA . VAL A 1 20 ? 15.394 -26.925 -10.146 1.00 73.35 36 VAL A CA 17
ATOM 14888 C C . VAL A 1 20 ? 15.448 -25.473 -10.554 1.00 62.04 36 VAL A C 17
ATOM 14889 O O . VAL A 1 20 ? 16.339 -24.744 -10.119 1.00 11.03 36 VAL A O 17
ATOM 14902 N N . SER A 1 21 ? 14.534 -25.070 -11.397 1.00 15.34 37 SER A N 17
ATOM 14903 C CA . SER A 1 21 ? 14.463 -23.706 -11.847 1.00 74.34 37 SER A CA 17
ATOM 14904 C C . SER A 1 21 ? 13.527 -22.939 -10.928 1.00 53.54 37 SER A C 17
ATOM 14905 O O . SER A 1 21 ? 12.424 -23.413 -10.607 1.00 72.31 37 SER A O 17
ATOM 14913 N N . VAL A 1 22 ? 13.955 -21.796 -10.526 1.00 31.24 38 VAL A N 17
ATOM 14914 C CA . VAL A 1 22 ? 13.223 -20.963 -9.628 1.00 72.53 38 VAL A CA 17
ATOM 14915 C C . VAL A 1 22 ? 13.341 -19.506 -10.058 1.00 11.14 38 VAL A C 17
ATOM 14916 O O . VAL A 1 22 ? 14.433 -19.024 -10.427 1.00 53.34 38 VAL A O 17
ATOM 14929 N N . SER A 1 23 ? 12.235 -18.837 -10.068 1.00 70.42 39 SER A N 17
ATOM 14930 C CA . SER A 1 23 ? 12.208 -17.448 -10.364 1.00 64.34 39 SER A CA 17
ATOM 14931 C C . SER A 1 23 ? 12.089 -16.662 -9.062 1.00 32.21 39 SER A C 17
ATOM 14932 O O . SER A 1 23 ? 11.078 -16.782 -8.339 1.00 35.21 39 SER A O 17
ATOM 14940 N N . LYS A 1 24 ? 13.102 -15.894 -8.758 1.00 64.34 40 LYS A N 17
ATOM 14941 C CA . LYS A 1 24 ? 13.140 -15.105 -7.547 1.00 41.33 40 LYS A CA 17
ATOM 14942 C C . LYS A 1 24 ? 13.063 -13.658 -7.918 1.00 62.23 40 LYS A C 17
ATOM 14943 O O . LYS A 1 24 ? 13.557 -13.269 -8.949 1.00 62.12 40 LYS A O 17
ATOM 14962 N N . SER A 1 25 ? 12.474 -12.874 -7.100 1.00 0.43 41 SER A N 17
ATOM 14963 C CA . SER A 1 25 ? 12.314 -11.484 -7.425 1.00 14.35 41 SER A CA 17
ATOM 14964 C C . SER A 1 25 ? 13.104 -10.617 -6.466 1.00 11.14 41 SER A C 17
ATOM 14965 O O . SER A 1 25 ? 13.153 -10.898 -5.258 1.00 3.51 41 SER A O 17
ATOM 14973 N N . ALA A 1 26 ? 13.750 -9.603 -7.002 1.00 64.44 42 ALA A N 17
ATOM 14974 C CA . ALA A 1 26 ? 14.518 -8.673 -6.202 1.00 75.03 42 ALA A CA 17
ATOM 14975 C C . ALA A 1 26 ? 14.596 -7.319 -6.887 1.00 4.31 42 ALA A C 17
ATOM 14976 O O . ALA A 1 26 ? 14.061 -7.138 -7.995 1.00 24.24 42 ALA A O 17
ATOM 14983 N N . ASN A 1 27 ? 15.235 -6.381 -6.238 1.00 23.14 43 ASN A N 17
ATOM 14984 C CA . ASN A 1 27 ? 15.383 -5.028 -6.745 1.00 44.51 43 ASN A CA 17
ATOM 14985 C C . ASN A 1 27 ? 16.713 -4.851 -7.398 1.00 60.11 43 ASN A C 17
ATOM 14986 O O . ASN A 1 27 ? 17.641 -5.650 -7.195 1.00 4.21 43 ASN A O 17
ATOM 14997 N N . ILE A 1 28 ? 16.825 -3.794 -8.147 1.00 51.32 44 ILE A N 17
ATOM 14998 C CA . ILE A 1 28 ? 18.073 -3.390 -8.699 1.00 51.30 44 ILE A CA 17
ATOM 14999 C C . ILE A 1 28 ? 18.844 -2.802 -7.547 1.00 53.13 44 ILE A C 17
ATOM 15000 O O . ILE A 1 28 ? 18.465 -1.747 -7.002 1.00 53.03 44 ILE A O 17
ATOM 15016 N N . GLY A 1 29 ? 19.859 -3.487 -7.146 1.00 34.22 45 GLY A N 17
ATOM 15017 C CA . GLY A 1 29 ? 20.590 -3.092 -5.994 1.00 45.13 45 GLY A CA 17
ATOM 15018 C C . GLY A 1 29 ? 20.550 -4.158 -4.925 1.00 62.44 45 GLY A C 17
ATOM 15019 O O . GLY A 1 29 ? 21.288 -4.080 -3.941 1.00 61.33 45 GLY A O 17
ATOM 15023 N N . ASP A 1 30 ? 19.696 -5.162 -5.102 1.00 40.13 46 ASP A N 17
ATOM 15024 C CA . ASP A 1 30 ? 19.628 -6.263 -4.133 1.00 31.45 46 ASP A CA 17
ATOM 15025 C C . ASP A 1 30 ? 20.716 -7.260 -4.358 1.00 4.04 46 ASP A C 17
ATOM 15026 O O . ASP A 1 30 ? 21.378 -7.277 -5.416 1.00 61.30 46 ASP A O 17
ATOM 15035 N N . THR A 1 31 ? 20.905 -8.069 -3.372 1.00 1.34 47 THR A N 17
ATOM 15036 C CA . THR A 1 31 ? 21.810 -9.154 -3.427 1.00 32.01 47 THR A CA 17
ATOM 15037 C C . THR A 1 31 ? 20.990 -10.448 -3.519 1.00 11.03 47 THR A C 17
ATOM 15038 O O . THR A 1 31 ? 20.193 -10.766 -2.622 1.00 3.24 47 THR A O 17
ATOM 15049 N N . LEU A 1 32 ? 21.159 -11.149 -4.596 1.00 12.14 48 LEU A N 17
ATOM 15050 C CA . LEU A 1 32 ? 20.488 -12.399 -4.826 1.00 43.34 48 LEU A CA 17
ATOM 15051 C C . LEU A 1 32 ? 21.285 -13.498 -4.160 1.00 64.25 48 LEU A C 17
ATOM 15052 O O . LEU A 1 32 ? 22.512 -13.516 -4.260 1.00 74.11 48 LEU A O 17
ATOM 15068 N N . TYR A 1 33 ? 20.606 -14.380 -3.480 1.00 45.53 49 TYR A N 17
ATOM 15069 C CA . TYR A 1 33 ? 21.236 -15.468 -2.782 1.00 3.53 49 TYR A CA 17
ATOM 15070 C C . TYR A 1 33 ? 20.856 -16.782 -3.408 1.00 64.41 49 TYR A C 17
ATOM 15071 O O . TYR A 1 33 ? 19.675 -17.166 -3.453 1.00 22.44 49 TYR A O 17
ATOM 15089 N N . ILE A 1 34 ? 21.844 -17.444 -3.898 1.00 33.02 50 ILE A N 17
ATOM 15090 C CA . ILE A 1 34 ? 21.698 -18.700 -4.572 1.00 33.41 50 ILE A CA 17
ATOM 15091 C C . ILE A 1 34 ? 22.627 -19.737 -3.979 1.00 15.41 50 ILE A C 17
ATOM 15092 O O . ILE A 1 34 ? 23.839 -19.659 -4.148 1.00 15.30 50 ILE A O 17
ATOM 15108 N N . MET A 1 35 ? 22.056 -20.649 -3.201 1.00 71.44 51 MET A N 17
ATOM 15109 C CA . MET A 1 35 ? 22.753 -21.856 -2.714 1.00 32.35 51 MET A CA 17
ATOM 15110 C C . MET A 1 35 ? 23.920 -21.532 -1.772 1.00 11.11 51 MET A C 17
ATOM 15111 O O . MET A 1 35 ? 24.758 -22.389 -1.494 1.00 34.14 51 MET A O 17
ATOM 15125 N N . GLY A 1 36 ? 23.936 -20.323 -1.249 1.00 73.34 52 GLY A N 17
ATOM 15126 C CA . GLY A 1 36 ? 25.012 -19.892 -0.390 1.00 15.33 52 GLY A CA 17
ATOM 15127 C C . GLY A 1 36 ? 25.870 -18.846 -1.060 1.00 63.50 52 GLY A C 17
ATOM 15128 O O . GLY A 1 36 ? 26.671 -18.159 -0.406 1.00 60.40 52 GLY A O 17
ATOM 15132 N N . HIS A 1 37 ? 25.705 -18.717 -2.355 1.00 3.03 53 HIS A N 17
ATOM 15133 C CA . HIS A 1 37 ? 26.428 -17.735 -3.134 1.00 64.44 53 HIS A CA 17
ATOM 15134 C C . HIS A 1 37 ? 25.553 -16.512 -3.231 1.00 41.04 53 HIS A C 17
ATOM 15135 O O . HIS A 1 37 ? 24.345 -16.589 -2.977 1.00 71.31 53 HIS A O 17
ATOM 15149 N N . SER A 1 38 ? 26.110 -15.412 -3.611 1.00 13.22 54 SER A N 17
ATOM 15150 C CA . SER A 1 38 ? 25.346 -14.235 -3.763 1.00 2.13 54 SER A CA 17
ATOM 15151 C C . SER A 1 38 ? 25.823 -13.446 -4.963 1.00 14.43 54 SER A C 17
ATOM 15152 O O . SER A 1 38 ? 26.947 -13.645 -5.440 1.00 30.33 54 SER A O 17
ATOM 15160 N N . THR A 1 39 ? 24.971 -12.616 -5.479 1.00 64.52 55 THR A N 17
ATOM 15161 C CA . THR A 1 39 ? 25.295 -11.792 -6.594 1.00 31.33 55 THR A CA 17
ATOM 15162 C C . THR A 1 39 ? 24.499 -10.506 -6.510 1.00 24.40 55 THR A C 17
ATOM 15163 O O . THR A 1 39 ? 23.422 -10.474 -5.913 1.00 60.20 55 THR A O 17
ATOM 15174 N N . LYS A 1 40 ? 25.021 -9.470 -7.081 1.00 24.24 56 LYS A N 17
ATOM 15175 C CA . LYS A 1 40 ? 24.402 -8.175 -7.027 1.00 60.12 56 LYS A CA 17
ATOM 15176 C C . LYS A 1 40 ? 23.572 -7.991 -8.281 1.00 1.22 56 LYS A C 17
ATOM 15177 O O . LYS A 1 40 ? 24.063 -8.227 -9.395 1.00 41.23 56 LYS A O 17
ATOM 15196 N N . ILE A 1 41 ? 22.329 -7.614 -8.104 1.00 22.21 57 ILE A N 17
ATOM 15197 C CA . ILE A 1 41 ? 21.444 -7.369 -9.221 1.00 50.12 57 ILE A CA 17
ATOM 15198 C C . ILE A 1 41 ? 21.647 -5.937 -9.690 1.00 43.03 57 ILE A C 17
ATOM 15199 O O . ILE A 1 41 ? 21.240 -4.989 -9.006 1.00 54.54 57 ILE A O 17
ATOM 15215 N N . GLY A 1 42 ? 22.336 -5.781 -10.790 1.00 43.23 58 GLY A N 17
ATOM 15216 C CA . GLY A 1 42 ? 22.574 -4.472 -11.331 1.00 44.30 58 GLY A CA 17
ATOM 15217 C C . GLY A 1 42 ? 21.513 -4.086 -12.329 1.00 21.21 58 GLY A C 17
ATOM 15218 O O . GLY A 1 42 ? 20.443 -4.709 -12.381 1.00 0.12 58 GLY A O 17
ATOM 15222 N N . ARG A 1 43 ? 21.792 -3.071 -13.123 1.00 10.41 59 ARG A N 17
ATOM 15223 C CA . ARG A 1 43 ? 20.845 -2.594 -14.118 1.00 21.11 59 ARG A CA 17
ATOM 15224 C C . ARG A 1 43 ? 20.540 -3.623 -15.177 1.00 72.25 59 ARG A C 17
ATOM 15225 O O . ARG A 1 43 ? 21.267 -4.615 -15.356 1.00 15.52 59 ARG A O 17
ATOM 15246 N N . GLY A 1 44 ? 19.410 -3.430 -15.819 1.00 55.42 60 GLY A N 17
ATOM 15247 C CA . GLY A 1 44 ? 18.980 -4.319 -16.861 1.00 10.01 60 GLY A CA 17
ATOM 15248 C C . GLY A 1 44 ? 18.551 -5.657 -16.320 1.00 32.41 60 GLY A C 17
ATOM 15249 O O . GLY A 1 44 ? 18.320 -6.591 -17.095 1.00 33.53 60 GLY A O 17
ATOM 15253 N N . CYS A 1 45 ? 18.448 -5.731 -14.975 1.00 61.00 61 CYS A N 17
ATOM 15254 C CA . CYS A 1 45 ? 18.101 -6.941 -14.220 1.00 62.33 61 CYS A CA 17
ATOM 15255 C C . CYS A 1 45 ? 19.279 -7.901 -14.201 1.00 33.52 61 CYS A C 17
ATOM 15256 O O . CYS A 1 45 ? 19.146 -9.023 -13.759 1.00 75.10 61 CYS A O 17
ATOM 15263 N N . LYS A 1 46 ? 20.443 -7.424 -14.616 1.00 54.12 62 LYS A N 17
ATOM 15264 C CA . LYS A 1 46 ? 21.579 -8.281 -14.832 1.00 55.33 62 LYS A CA 17
ATOM 15265 C C . LYS A 1 46 ? 22.414 -8.457 -13.546 1.00 20.32 62 LYS A C 17
ATOM 15266 O O . LYS A 1 46 ? 23.004 -7.496 -13.028 1.00 54.35 62 LYS A O 17
ATOM 15285 N N . PRO A 1 47 ? 22.439 -9.685 -13.000 1.00 53.24 63 PRO A N 17
ATOM 15286 C CA . PRO A 1 47 ? 23.273 -10.020 -11.856 1.00 4.10 63 PRO A CA 17
ATOM 15287 C C . PRO A 1 47 ? 24.747 -10.133 -12.257 1.00 32.54 63 PRO A C 17
ATOM 15288 O O . PRO A 1 47 ? 25.070 -10.622 -13.346 1.00 11.30 63 PRO A O 17
ATOM 15299 N N . GLU A 1 48 ? 25.628 -9.683 -11.393 1.00 5.44 64 GLU A N 17
ATOM 15300 C CA . GLU A 1 48 ? 27.067 -9.741 -11.649 1.00 43.10 64 GLU A CA 17
ATOM 15301 C C . GLU A 1 48 ? 27.537 -11.167 -11.891 1.00 10.03 64 GLU A C 17
ATOM 15302 O O . GLU A 1 48 ? 28.063 -11.476 -12.959 1.00 72.12 64 GLU A O 17
ATOM 15314 N N . THR A 1 49 ? 27.321 -12.022 -10.941 1.00 11.35 65 THR A N 17
ATOM 15315 C CA . THR A 1 49 ? 27.613 -13.406 -11.107 1.00 11.31 65 THR A CA 17
ATOM 15316 C C . THR A 1 49 ? 26.349 -14.081 -11.633 1.00 11.12 65 THR A C 17
ATOM 15317 O O . THR A 1 49 ? 25.245 -13.823 -11.125 1.00 30.42 65 THR A O 17
ATOM 15328 N N . THR A 1 50 ? 26.499 -14.863 -12.658 1.00 10.12 66 THR A N 17
ATOM 15329 C CA . THR A 1 50 ? 25.390 -15.542 -13.277 1.00 41.04 66 THR A CA 17
ATOM 15330 C C . THR A 1 50 ? 25.575 -17.064 -13.312 1.00 31.34 66 THR A C 17
ATOM 15331 O O . THR A 1 50 ? 24.612 -17.797 -13.502 1.00 3.50 66 THR A O 17
ATOM 15342 N N . GLU A 1 51 ? 26.789 -17.533 -13.108 1.00 23.34 67 GLU A N 17
ATOM 15343 C CA . GLU A 1 51 ? 27.071 -18.951 -13.216 1.00 13.40 67 GLU A CA 17
ATOM 15344 C C . GLU A 1 51 ? 27.852 -19.423 -11.994 1.00 2.44 67 GLU A C 17
ATOM 15345 O O . GLU A 1 51 ? 28.800 -18.763 -11.553 1.00 74.00 67 GLU A O 17
ATOM 15357 N N . TRP A 1 52 ? 27.410 -20.522 -11.434 1.00 75.34 68 TRP A N 17
ATOM 15358 C CA . TRP A 1 52 ? 27.987 -21.128 -10.253 1.00 20.12 68 TRP A CA 17
ATOM 15359 C C . TRP A 1 52 ? 28.099 -22.638 -10.446 1.00 53.35 68 TRP A C 17
ATOM 15360 O O . TRP A 1 52 ? 27.368 -23.225 -11.260 1.00 13.12 68 TRP A O 17
ATOM 15381 N N . SER A 1 53 ? 28.937 -23.263 -9.627 1.00 41.32 69 SER A N 17
ATOM 15382 C CA . SER A 1 53 ? 29.258 -24.690 -9.686 1.00 3.42 69 SER A CA 17
ATOM 15383 C C . SER A 1 53 ? 28.004 -25.589 -9.799 1.00 73.23 69 SER A C 17
ATOM 15384 O O . SER A 1 53 ? 27.993 -26.570 -10.560 1.00 73.21 69 SER A O 17
ATOM 15392 N N . ASP A 1 54 ? 26.963 -25.231 -9.084 1.00 3.33 70 ASP A N 17
ATOM 15393 C CA . ASP A 1 54 ? 25.718 -25.975 -9.092 1.00 73.20 70 ASP A CA 17
ATOM 15394 C C . ASP A 1 54 ? 24.534 -25.043 -9.223 1.00 20.41 70 ASP A C 17
ATOM 15395 O O . ASP A 1 54 ? 23.437 -25.348 -8.754 1.00 34.42 70 ASP A O 17
ATOM 15404 N N . ALA A 1 55 ? 24.729 -23.928 -9.928 1.00 32.21 71 ALA A N 17
ATOM 15405 C CA . ALA A 1 55 ? 23.647 -22.973 -10.123 1.00 11.44 71 ALA A CA 17
ATOM 15406 C C . ALA A 1 55 ? 23.919 -22.069 -11.307 1.00 12.02 71 ALA A C 17
ATOM 15407 O O . ALA A 1 55 ? 25.051 -21.798 -11.616 1.00 52.25 71 ALA A O 17
ATOM 15414 N N . GLU A 1 56 ? 22.891 -21.640 -11.987 1.00 1.11 72 GLU A N 17
ATOM 15415 C CA . GLU A 1 56 ? 23.070 -20.729 -13.120 1.00 44.12 72 GLU A CA 17
ATOM 15416 C C . GLU A 1 56 ? 21.825 -19.882 -13.337 1.00 21.34 72 GLU A C 17
ATOM 15417 O O . GLU A 1 56 ? 20.695 -20.385 -13.231 1.00 52.12 72 GLU A O 17
ATOM 15429 N N . ILE A 1 57 ? 22.030 -18.614 -13.622 1.00 71.31 73 ILE A N 17
ATOM 15430 C CA . ILE A 1 57 ? 20.957 -17.691 -13.938 1.00 71.05 73 ILE A CA 17
ATOM 15431 C C . ILE A 1 57 ? 20.708 -17.814 -15.429 1.00 20.00 73 ILE A C 17
ATOM 15432 O O . ILE A 1 57 ? 21.630 -17.624 -16.222 1.00 71.24 73 ILE A O 17
ATOM 15448 N N . TYR A 1 58 ? 19.507 -18.116 -15.822 1.00 0.21 74 TYR A N 17
ATOM 15449 C CA . TYR A 1 58 ? 19.238 -18.270 -17.233 1.00 22.31 74 TYR A CA 17
ATOM 15450 C C . TYR A 1 58 ? 18.456 -17.094 -17.799 1.00 61.40 74 TYR A C 17
ATOM 15451 O O . TYR A 1 58 ? 18.581 -16.771 -18.980 1.00 11.00 74 TYR A O 17
ATOM 15469 N N . SER A 1 59 ? 17.677 -16.442 -16.969 1.00 61.42 75 SER A N 17
ATOM 15470 C CA . SER A 1 59 ? 16.862 -15.355 -17.428 1.00 44.32 75 SER A CA 17
ATOM 15471 C C . SER A 1 59 ? 16.793 -14.278 -16.363 1.00 22.44 75 SER A C 17
ATOM 15472 O O . SER A 1 59 ? 16.876 -14.572 -15.174 1.00 61.35 75 SER A O 17
ATOM 15480 N N . TRP A 1 60 ? 16.661 -13.057 -16.793 1.00 1.34 76 TRP A N 17
ATOM 15481 C CA . TRP A 1 60 ? 16.510 -11.933 -15.923 1.00 74.33 76 TRP A CA 17
ATOM 15482 C C . TRP A 1 60 ? 15.601 -10.905 -16.592 1.00 34.55 76 TRP A C 17
ATOM 15483 O O . TRP A 1 60 ? 14.411 -10.826 -16.236 1.00 23.40 76 TRP A O 17
ATOM 15505 N N . GLY A 1 1 ? 4.737 -0.300 4.072 1.00 13.00 17 GLY A N 18
ATOM 15506 C CA . GLY A 1 1 ? 4.289 -1.458 3.311 1.00 45.03 17 GLY A CA 18
ATOM 15507 C C . GLY A 1 1 ? 5.456 -2.341 2.948 1.00 21.54 17 GLY A C 18
ATOM 15508 O O . GLY A 1 1 ? 6.571 -2.112 3.441 1.00 33.12 17 GLY A O 18
ATOM 15514 N N . PRO A 1 2 ? 5.249 -3.378 2.118 1.00 31.34 18 PRO A N 18
ATOM 15515 C CA . PRO A 1 2 ? 6.327 -4.254 1.673 1.00 61.10 18 PRO A CA 18
ATOM 15516 C C . PRO A 1 2 ? 7.131 -3.585 0.564 1.00 63.34 18 PRO A C 18
ATOM 15517 O O . PRO A 1 2 ? 6.598 -2.761 -0.190 1.00 31.11 18 PRO A O 18
ATOM 15528 N N . HIS A 1 3 ? 8.386 -3.927 0.454 1.00 52.12 19 HIS A N 18
ATOM 15529 C CA . HIS A 1 3 ? 9.226 -3.336 -0.559 1.00 22.12 19 HIS A CA 18
ATOM 15530 C C . HIS A 1 3 ? 9.110 -4.111 -1.848 1.00 2.43 19 HIS A C 18
ATOM 15531 O O . HIS A 1 3 ? 9.478 -5.292 -1.914 1.00 63.51 19 HIS A O 18
ATOM 15545 N N . MET A 1 4 ? 8.555 -3.452 -2.841 1.00 50.10 20 MET A N 18
ATOM 15546 C CA . MET A 1 4 ? 8.371 -4.000 -4.174 1.00 13.23 20 MET A CA 18
ATOM 15547 C C . MET A 1 4 ? 9.728 -4.307 -4.800 1.00 21.44 20 MET A C 18
ATOM 15548 O O . MET A 1 4 ? 10.707 -3.611 -4.532 1.00 21.43 20 MET A O 18
ATOM 15562 N N . ALA A 1 5 ? 9.795 -5.360 -5.569 1.00 74.01 21 ALA A N 18
ATOM 15563 C CA . ALA A 1 5 ? 11.018 -5.756 -6.232 1.00 55.31 21 ALA A CA 18
ATOM 15564 C C . ALA A 1 5 ? 11.035 -5.256 -7.670 1.00 71.43 21 ALA A C 18
ATOM 15565 O O . ALA A 1 5 ? 9.978 -5.134 -8.297 1.00 13.21 21 ALA A O 18
ATOM 15572 N N . ASP A 1 6 ? 12.219 -4.966 -8.189 1.00 31.30 22 ASP A N 18
ATOM 15573 C CA . ASP A 1 6 ? 12.351 -4.490 -9.563 1.00 11.01 22 ASP A CA 18
ATOM 15574 C C . ASP A 1 6 ? 12.223 -5.613 -10.556 1.00 3.51 22 ASP A C 18
ATOM 15575 O O . ASP A 1 6 ? 11.361 -5.580 -11.435 1.00 64.11 22 ASP A O 18
ATOM 15584 N N . CYS A 1 7 ? 13.049 -6.619 -10.412 1.00 2.20 23 CYS A N 18
ATOM 15585 C CA . CYS A 1 7 ? 13.156 -7.642 -11.428 1.00 11.45 23 CYS A CA 18
ATOM 15586 C C . CYS A 1 7 ? 12.968 -9.036 -10.849 1.00 41.10 23 CYS A C 18
ATOM 15587 O O . CYS A 1 7 ? 13.218 -9.274 -9.657 1.00 74.44 23 CYS A O 18
ATOM 15594 N N . THR A 1 8 ? 12.514 -9.938 -11.683 1.00 71.13 24 THR A N 18
ATOM 15595 C CA . THR A 1 8 ? 12.343 -11.312 -11.323 1.00 34.30 24 THR A CA 18
ATOM 15596 C C . THR A 1 8 ? 13.481 -12.127 -11.949 1.00 4.54 24 THR A C 18
ATOM 15597 O O . THR A 1 8 ? 13.564 -12.270 -13.178 1.00 13.30 24 THR A O 18
ATOM 15608 N N . LEU A 1 9 ? 14.348 -12.627 -11.118 1.00 33.32 25 LEU A N 18
ATOM 15609 C CA . LEU A 1 9 ? 15.491 -13.371 -11.552 1.00 63.33 25 LEU A CA 18
ATOM 15610 C C . LEU A 1 9 ? 15.122 -14.839 -11.605 1.00 14.11 25 LEU A C 18
ATOM 15611 O O . LEU A 1 9 ? 14.731 -15.429 -10.592 1.00 2.34 25 LEU A O 18
ATOM 15627 N N . GLY A 1 10 ? 15.221 -15.409 -12.764 1.00 44.14 26 GLY A N 18
ATOM 15628 C CA . GLY A 1 10 ? 14.907 -16.789 -12.936 1.00 53.02 26 GLY A CA 18
ATOM 15629 C C . GLY A 1 10 ? 16.166 -17.593 -12.987 1.00 33.41 26 GLY A C 18
ATOM 15630 O O . GLY A 1 10 ? 17.001 -17.397 -13.877 1.00 40.25 26 GLY A O 18
ATOM 15634 N N . CYS A 1 11 ? 16.322 -18.476 -12.065 1.00 2.42 27 CYS A N 18
ATOM 15635 C CA . CYS A 1 11 ? 17.514 -19.273 -11.960 1.00 31.05 27 CYS A CA 18
ATOM 15636 C C . CYS A 1 11 ? 17.173 -20.701 -11.648 1.00 72.43 27 CYS A C 18
ATOM 15637 O O . CYS A 1 11 ? 16.050 -21.003 -11.275 1.00 64.02 27 CYS A O 18
ATOM 15645 N N . LYS A 1 12 ? 18.106 -21.565 -11.863 1.00 63.15 28 LYS A N 18
ATOM 15646 C CA . LYS A 1 12 ? 17.958 -22.945 -11.542 1.00 73.31 28 LYS A CA 18
ATOM 15647 C C . LYS A 1 12 ? 19.146 -23.434 -10.751 1.00 74.41 28 LYS A C 18
ATOM 15648 O O . LYS A 1 12 ? 20.283 -23.001 -10.988 1.00 62.21 28 LYS A O 18
ATOM 15667 N N . TYR A 1 13 ? 18.882 -24.265 -9.791 1.00 74.20 29 TYR A N 18
ATOM 15668 C CA . TYR A 1 13 ? 19.910 -24.796 -8.939 1.00 43.24 29 TYR A CA 18
ATOM 15669 C C . TYR A 1 13 ? 19.858 -26.294 -8.948 1.00 2.10 29 TYR A C 18
ATOM 15670 O O . TYR A 1 13 ? 18.800 -26.882 -9.194 1.00 41.51 29 TYR A O 18
ATOM 15688 N N . LEU A 1 14 ? 20.969 -26.906 -8.705 1.00 12.54 30 LEU A N 18
ATOM 15689 C CA . LEU A 1 14 ? 21.054 -28.322 -8.697 1.00 41.31 30 LEU A CA 18
ATOM 15690 C C . LEU A 1 14 ? 20.787 -28.801 -7.294 1.00 41.34 30 LEU A C 18
ATOM 15691 O O . LEU A 1 14 ? 21.535 -28.479 -6.376 1.00 4.05 30 LEU A O 18
ATOM 15707 N N . GLU A 1 15 ? 19.719 -29.495 -7.109 1.00 63.24 31 GLU A N 18
ATOM 15708 C CA . GLU A 1 15 ? 19.433 -30.072 -5.842 1.00 64.13 31 GLU A CA 18
ATOM 15709 C C . GLU A 1 15 ? 19.293 -31.547 -6.004 1.00 74.43 31 GLU A C 18
ATOM 15710 O O . GLU A 1 15 ? 18.429 -32.002 -6.748 1.00 4.21 31 GLU A O 18
ATOM 15722 N N . ASN A 1 16 ? 20.214 -32.290 -5.391 1.00 54.22 32 ASN A N 18
ATOM 15723 C CA . ASN A 1 16 ? 20.184 -33.759 -5.391 1.00 73.03 32 ASN A CA 18
ATOM 15724 C C . ASN A 1 16 ? 20.345 -34.273 -6.815 1.00 42.45 32 ASN A C 18
ATOM 15725 O O . ASN A 1 16 ? 19.826 -35.339 -7.178 1.00 54.32 32 ASN A O 18
ATOM 15736 N N . ASN A 1 17 ? 21.106 -33.501 -7.596 1.00 52.23 33 ASN A N 18
ATOM 15737 C CA . ASN A 1 17 ? 21.402 -33.743 -9.028 1.00 44.11 33 ASN A CA 18
ATOM 15738 C C . ASN A 1 17 ? 20.129 -33.516 -9.874 1.00 34.45 33 ASN A C 18
ATOM 15739 O O . ASN A 1 17 ? 19.927 -34.113 -10.924 1.00 74.31 33 ASN A O 18
ATOM 15750 N N . ARG A 1 18 ? 19.277 -32.635 -9.398 1.00 5.31 34 ARG A N 18
ATOM 15751 C CA . ARG A 1 18 ? 18.110 -32.226 -10.141 1.00 70.24 34 ARG A CA 18
ATOM 15752 C C . ARG A 1 18 ? 18.094 -30.713 -10.254 1.00 72.44 34 ARG A C 18
ATOM 15753 O O . ARG A 1 18 ? 18.146 -30.021 -9.241 1.00 72.44 34 ARG A O 18
ATOM 15774 N N . TRP A 1 19 ? 18.062 -30.211 -11.461 1.00 22.25 35 TRP A N 18
ATOM 15775 C CA . TRP A 1 19 ? 17.946 -28.789 -11.682 1.00 22.01 35 TRP A CA 18
ATOM 15776 C C . TRP A 1 19 ? 16.531 -28.327 -11.394 1.00 52.01 35 TRP A C 18
ATOM 15777 O O . TRP A 1 19 ? 15.582 -28.685 -12.104 1.00 5.41 35 TRP A O 18
ATOM 15798 N N . VAL A 1 20 ? 16.391 -27.592 -10.330 1.00 10.15 36 VAL A N 18
ATOM 15799 C CA . VAL A 1 20 ? 15.121 -27.061 -9.914 1.00 73.35 36 VAL A CA 18
ATOM 15800 C C . VAL A 1 20 ? 15.136 -25.565 -10.175 1.00 62.04 36 VAL A C 18
ATOM 15801 O O . VAL A 1 20 ? 16.094 -24.879 -9.786 1.00 11.03 36 VAL A O 18
ATOM 15814 N N . SER A 1 21 ? 14.126 -25.067 -10.836 1.00 15.34 37 SER A N 18
ATOM 15815 C CA . SER A 1 21 ? 14.065 -23.673 -11.174 1.00 74.34 37 SER A CA 18
ATOM 15816 C C . SER A 1 21 ? 13.410 -22.875 -10.046 1.00 53.54 37 SER A C 18
ATOM 15817 O O . SER A 1 21 ? 12.552 -23.390 -9.312 1.00 72.31 37 SER A O 18
ATOM 15825 N N . VAL A 1 22 ? 13.835 -21.657 -9.892 1.00 31.24 38 VAL A N 18
ATOM 15826 C CA . VAL A 1 22 ? 13.283 -20.756 -8.928 1.00 72.53 38 VAL A CA 18
ATOM 15827 C C . VAL A 1 22 ? 13.410 -19.322 -9.439 1.00 11.14 38 VAL A C 18
ATOM 15828 O O . VAL A 1 22 ? 14.467 -18.909 -9.959 1.00 53.34 38 VAL A O 18
ATOM 15841 N N . SER A 1 23 ? 12.350 -18.608 -9.352 1.00 70.42 39 SER A N 18
ATOM 15842 C CA . SER A 1 23 ? 12.325 -17.244 -9.746 1.00 64.34 39 SER A CA 18
ATOM 15843 C C . SER A 1 23 ? 12.207 -16.377 -8.500 1.00 32.21 39 SER A C 18
ATOM 15844 O O . SER A 1 23 ? 11.205 -16.434 -7.769 1.00 35.21 39 SER A O 18
ATOM 15852 N N . LYS A 1 24 ? 13.222 -15.608 -8.239 1.00 64.34 40 LYS A N 18
ATOM 15853 C CA . LYS A 1 24 ? 13.256 -14.774 -7.064 1.00 41.33 40 LYS A CA 18
ATOM 15854 C C . LYS A 1 24 ? 13.183 -13.340 -7.486 1.00 62.23 40 LYS A C 18
ATOM 15855 O O . LYS A 1 24 ? 13.663 -12.981 -8.546 1.00 62.12 40 LYS A O 18
ATOM 15874 N N . SER A 1 25 ? 12.594 -12.534 -6.689 1.00 0.43 41 SER A N 18
ATOM 15875 C CA . SER A 1 25 ? 12.392 -11.168 -7.050 1.00 14.35 41 SER A CA 18
ATOM 15876 C C . SER A 1 25 ? 13.264 -10.268 -6.188 1.00 11.14 41 SER A C 18
ATOM 15877 O O . SER A 1 25 ? 13.280 -10.401 -4.960 1.00 3.51 41 SER A O 18
ATOM 15885 N N . ALA A 1 26 ? 13.979 -9.369 -6.822 1.00 64.44 42 ALA A N 18
ATOM 15886 C CA . ALA A 1 26 ? 14.851 -8.435 -6.130 1.00 75.03 42 ALA A CA 18
ATOM 15887 C C . ALA A 1 26 ? 14.947 -7.141 -6.904 1.00 4.31 42 ALA A C 18
ATOM 15888 O O . ALA A 1 26 ? 14.418 -7.033 -8.014 1.00 24.24 42 ALA A O 18
ATOM 15895 N N . ASN A 1 27 ? 15.602 -6.175 -6.336 1.00 23.14 43 ASN A N 18
ATOM 15896 C CA . ASN A 1 27 ? 15.732 -4.870 -6.939 1.00 44.51 43 ASN A CA 18
ATOM 15897 C C . ASN A 1 27 ? 17.085 -4.687 -7.526 1.00 60.11 43 ASN A C 18
ATOM 15898 O O . ASN A 1 27 ? 18.002 -5.463 -7.246 1.00 4.21 43 ASN A O 18
ATOM 15909 N N . ILE A 1 28 ? 17.222 -3.664 -8.333 1.00 51.32 44 ILE A N 18
ATOM 15910 C CA . ILE A 1 28 ? 18.500 -3.299 -8.871 1.00 51.30 44 ILE A CA 18
ATOM 15911 C C . ILE A 1 28 ? 19.282 -2.719 -7.715 1.00 53.13 44 ILE A C 18
ATOM 15912 O O . ILE A 1 28 ? 18.864 -1.714 -7.118 1.00 53.03 44 ILE A O 18
ATOM 15928 N N . GLY A 1 29 ? 20.354 -3.357 -7.365 1.00 34.22 45 GLY A N 18
ATOM 15929 C CA . GLY A 1 29 ? 21.093 -2.944 -6.215 1.00 45.13 45 GLY A CA 18
ATOM 15930 C C . GLY A 1 29 ? 20.997 -3.963 -5.108 1.00 62.44 45 GLY A C 18
ATOM 15931 O O . GLY A 1 29 ? 21.744 -3.907 -4.131 1.00 61.33 45 GLY A O 18
ATOM 15935 N N . ASP A 1 30 ? 20.073 -4.901 -5.251 1.00 40.13 46 ASP A N 18
ATOM 15936 C CA . ASP A 1 30 ? 19.911 -5.959 -4.257 1.00 31.45 46 ASP A CA 18
ATOM 15937 C C . ASP A 1 30 ? 20.901 -7.068 -4.460 1.00 4.04 46 ASP A C 18
ATOM 15938 O O . ASP A 1 30 ? 21.567 -7.159 -5.504 1.00 61.30 46 ASP A O 18
ATOM 15947 N N . THR A 1 31 ? 21.000 -7.901 -3.471 1.00 1.34 47 THR A N 18
ATOM 15948 C CA . THR A 1 31 ? 21.841 -9.045 -3.522 1.00 32.01 47 THR A CA 18
ATOM 15949 C C . THR A 1 31 ? 20.961 -10.288 -3.652 1.00 11.03 47 THR A C 18
ATOM 15950 O O . THR A 1 31 ? 20.096 -10.533 -2.815 1.00 3.24 47 THR A O 18
ATOM 15961 N N . LEU A 1 32 ? 21.147 -11.020 -4.699 1.00 12.14 48 LEU A N 18
ATOM 15962 C CA . LEU A 1 32 ? 20.430 -12.247 -4.901 1.00 43.34 48 LEU A CA 18
ATOM 15963 C C . LEU A 1 32 ? 21.170 -13.348 -4.198 1.00 64.25 48 LEU A C 18
ATOM 15964 O O . LEU A 1 32 ? 22.401 -13.443 -4.303 1.00 74.11 48 LEU A O 18
ATOM 15980 N N . TYR A 1 33 ? 20.450 -14.148 -3.483 1.00 45.53 49 TYR A N 18
ATOM 15981 C CA . TYR A 1 33 ? 21.030 -15.216 -2.733 1.00 3.53 49 TYR A CA 18
ATOM 15982 C C . TYR A 1 33 ? 20.639 -16.534 -3.380 1.00 64.41 49 TYR A C 18
ATOM 15983 O O . TYR A 1 33 ? 19.454 -16.814 -3.586 1.00 22.44 49 TYR A O 18
ATOM 16001 N N . ILE A 1 34 ? 21.621 -17.306 -3.735 1.00 33.02 50 ILE A N 18
ATOM 16002 C CA . ILE A 1 34 ? 21.423 -18.586 -4.400 1.00 33.41 50 ILE A CA 18
ATOM 16003 C C . ILE A 1 34 ? 22.298 -19.665 -3.793 1.00 15.41 50 ILE A C 18
ATOM 16004 O O . ILE A 1 34 ? 23.509 -19.593 -3.883 1.00 15.30 50 ILE A O 18
ATOM 16020 N N . MET A 1 35 ? 21.665 -20.632 -3.129 1.00 71.44 51 MET A N 18
ATOM 16021 C CA . MET A 1 35 ? 22.336 -21.840 -2.584 1.00 32.35 51 MET A CA 18
ATOM 16022 C C . MET A 1 35 ? 23.423 -21.491 -1.560 1.00 11.11 51 MET A C 18
ATOM 16023 O O . MET A 1 35 ? 24.277 -22.317 -1.250 1.00 34.14 51 MET A O 18
ATOM 16037 N N . GLY A 1 36 ? 23.360 -20.294 -1.013 1.00 73.34 52 GLY A N 18
ATOM 16038 C CA . GLY A 1 36 ? 24.370 -19.854 -0.085 1.00 15.33 52 GLY A CA 18
ATOM 16039 C C . GLY A 1 36 ? 25.321 -18.860 -0.712 1.00 63.50 52 GLY A C 18
ATOM 16040 O O . GLY A 1 36 ? 26.140 -18.252 -0.026 1.00 60.40 52 GLY A O 18
ATOM 16044 N N . HIS A 1 37 ? 25.220 -18.695 -2.003 1.00 3.03 53 HIS A N 18
ATOM 16045 C CA . HIS A 1 37 ? 26.045 -17.749 -2.727 1.00 64.44 53 HIS A CA 18
ATOM 16046 C C . HIS A 1 37 ? 25.287 -16.433 -2.820 1.00 41.04 53 HIS A C 18
ATOM 16047 O O . HIS A 1 37 ? 24.089 -16.376 -2.503 1.00 71.31 53 HIS A O 18
ATOM 16061 N N . SER A 1 38 ? 25.950 -15.396 -3.247 1.00 13.22 54 SER A N 18
ATOM 16062 C CA . SER A 1 38 ? 25.332 -14.103 -3.367 1.00 2.13 54 SER A CA 18
ATOM 16063 C C . SER A 1 38 ? 25.822 -13.368 -4.611 1.00 14.43 54 SER A C 18
ATOM 16064 O O . SER A 1 38 ? 26.971 -13.501 -4.993 1.00 30.33 54 SER A O 18
ATOM 16072 N N . THR A 1 39 ? 24.951 -12.644 -5.251 1.00 64.52 55 THR A N 18
ATOM 16073 C CA . THR A 1 39 ? 25.312 -11.883 -6.426 1.00 31.33 55 THR A CA 18
ATOM 16074 C C . THR A 1 39 ? 24.589 -10.549 -6.408 1.00 24.40 55 THR A C 18
ATOM 16075 O O . THR A 1 39 ? 23.514 -10.434 -5.829 1.00 60.20 55 THR A O 18
ATOM 16086 N N . LYS A 1 40 ? 25.159 -9.567 -7.024 1.00 24.24 56 LYS A N 18
ATOM 16087 C CA . LYS A 1 40 ? 24.602 -8.252 -7.011 1.00 60.12 56 LYS A CA 18
ATOM 16088 C C . LYS A 1 40 ? 23.786 -8.066 -8.272 1.00 1.22 56 LYS A C 18
ATOM 16089 O O . LYS A 1 40 ? 24.254 -8.382 -9.375 1.00 41.23 56 LYS A O 18
ATOM 16108 N N . ILE A 1 41 ? 22.565 -7.609 -8.114 1.00 22.21 57 ILE A N 18
ATOM 16109 C CA . ILE A 1 41 ? 21.703 -7.350 -9.245 1.00 50.12 57 ILE A CA 18
ATOM 16110 C C . ILE A 1 41 ? 22.067 -5.995 -9.813 1.00 43.03 57 ILE A C 18
ATOM 16111 O O . ILE A 1 41 ? 21.758 -4.959 -9.207 1.00 54.54 57 ILE A O 18
ATOM 16127 N N . GLY A 1 42 ? 22.788 -6.003 -10.909 1.00 43.23 58 GLY A N 18
ATOM 16128 C CA . GLY A 1 42 ? 23.221 -4.780 -11.512 1.00 44.30 58 GLY A CA 18
ATOM 16129 C C . GLY A 1 42 ? 22.215 -4.223 -12.477 1.00 21.21 58 GLY A C 18
ATOM 16130 O O . GLY A 1 42 ? 21.009 -4.444 -12.343 1.00 0.12 58 GLY A O 18
ATOM 16134 N N . ARG A 1 43 ? 22.712 -3.549 -13.464 1.00 10.41 59 ARG A N 18
ATOM 16135 C CA . ARG A 1 43 ? 21.899 -2.873 -14.443 1.00 21.11 59 ARG A CA 18
ATOM 16136 C C . ARG A 1 43 ? 21.193 -3.883 -15.331 1.00 72.25 59 ARG A C 18
ATOM 16137 O O . ARG A 1 43 ? 21.696 -4.995 -15.543 1.00 15.52 59 ARG A O 18
ATOM 16158 N N . GLY A 1 44 ? 20.009 -3.520 -15.800 1.00 55.42 60 GLY A N 18
ATOM 16159 C CA . GLY A 1 44 ? 19.273 -4.367 -16.724 1.00 10.01 60 GLY A CA 18
ATOM 16160 C C . GLY A 1 44 ? 18.803 -5.648 -16.087 1.00 32.41 60 GLY A C 18
ATOM 16161 O O . GLY A 1 44 ? 18.490 -6.614 -16.790 1.00 33.53 60 GLY A O 18
ATOM 16165 N N . CYS A 1 45 ? 18.776 -5.643 -14.745 1.00 61.00 61 CYS A N 18
ATOM 16166 C CA . CYS A 1 45 ? 18.369 -6.784 -13.916 1.00 62.33 61 CYS A CA 18
ATOM 16167 C C . CYS A 1 45 ? 19.422 -7.896 -13.967 1.00 33.52 61 CYS A C 18
ATOM 16168 O O . CYS A 1 45 ? 19.201 -8.981 -13.457 1.00 75.10 61 CYS A O 18
ATOM 16175 N N . LYS A 1 46 ? 20.589 -7.588 -14.523 1.00 54.12 62 LYS A N 18
ATOM 16176 C CA . LYS A 1 46 ? 21.614 -8.578 -14.767 1.00 55.33 62 LYS A CA 18
ATOM 16177 C C . LYS A 1 46 ? 22.498 -8.744 -13.515 1.00 20.32 62 LYS A C 18
ATOM 16178 O O . LYS A 1 46 ? 23.221 -7.814 -13.116 1.00 54.35 62 LYS A O 18
ATOM 16197 N N . PRO A 1 47 ? 22.431 -9.913 -12.868 1.00 53.24 63 PRO A N 18
ATOM 16198 C CA . PRO A 1 47 ? 23.270 -10.220 -11.723 1.00 4.10 63 PRO A CA 18
ATOM 16199 C C . PRO A 1 47 ? 24.726 -10.404 -12.154 1.00 32.54 63 PRO A C 18
ATOM 16200 O O . PRO A 1 47 ? 24.994 -11.018 -13.178 1.00 11.30 63 PRO A O 18
ATOM 16211 N N . GLU A 1 48 ? 25.647 -9.867 -11.377 1.00 5.44 64 GLU A N 18
ATOM 16212 C CA . GLU A 1 48 ? 27.079 -9.913 -11.700 1.00 43.10 64 GLU A CA 18
ATOM 16213 C C . GLU A 1 48 ? 27.561 -11.344 -11.867 1.00 10.03 64 GLU A C 18
ATOM 16214 O O . GLU A 1 48 ? 28.238 -11.682 -12.841 1.00 72.12 64 GLU A O 18
ATOM 16226 N N . THR A 1 49 ? 27.237 -12.160 -10.924 1.00 11.35 65 THR A N 18
ATOM 16227 C CA . THR A 1 49 ? 27.515 -13.549 -11.007 1.00 11.31 65 THR A CA 18
ATOM 16228 C C . THR A 1 49 ? 26.246 -14.235 -11.508 1.00 11.12 65 THR A C 18
ATOM 16229 O O . THR A 1 49 ? 25.171 -14.069 -10.909 1.00 30.42 65 THR A O 18
ATOM 16240 N N . THR A 1 50 ? 26.344 -14.927 -12.613 1.00 10.12 66 THR A N 18
ATOM 16241 C CA . THR A 1 50 ? 25.196 -15.593 -13.176 1.00 41.04 66 THR A CA 18
ATOM 16242 C C . THR A 1 50 ? 25.344 -17.101 -13.137 1.00 31.34 66 THR A C 18
ATOM 16243 O O . THR A 1 50 ? 24.380 -17.823 -13.367 1.00 3.50 66 THR A O 18
ATOM 16254 N N . GLU A 1 51 ? 26.524 -17.580 -12.835 1.00 23.34 67 GLU A N 18
ATOM 16255 C CA . GLU A 1 51 ? 26.746 -18.993 -12.841 1.00 13.40 67 GLU A CA 18
ATOM 16256 C C . GLU A 1 51 ? 27.635 -19.448 -11.703 1.00 2.44 67 GLU A C 18
ATOM 16257 O O . GLU A 1 51 ? 28.649 -18.809 -11.363 1.00 74.00 67 GLU A O 18
ATOM 16269 N N . TRP A 1 52 ? 27.199 -20.511 -11.100 1.00 75.34 68 TRP A N 18
ATOM 16270 C CA . TRP A 1 52 ? 27.830 -21.178 -10.002 1.00 20.12 68 TRP A CA 18
ATOM 16271 C C . TRP A 1 52 ? 27.894 -22.650 -10.354 1.00 53.35 68 TRP A C 18
ATOM 16272 O O . TRP A 1 52 ? 27.113 -23.114 -11.217 1.00 13.12 68 TRP A O 18
ATOM 16293 N N . SER A 1 53 ? 28.753 -23.384 -9.675 1.00 41.32 69 SER A N 18
ATOM 16294 C CA . SER A 1 53 ? 29.013 -24.799 -9.939 1.00 3.42 69 SER A CA 18
ATOM 16295 C C . SER A 1 53 ? 27.725 -25.612 -10.091 1.00 73.23 69 SER A C 18
ATOM 16296 O O . SER A 1 53 ? 27.574 -26.399 -11.017 1.00 73.21 69 SER A O 18
ATOM 16304 N N . ASP A 1 54 ? 26.796 -25.362 -9.217 1.00 3.33 70 ASP A N 18
ATOM 16305 C CA . ASP A 1 54 ? 25.538 -26.062 -9.202 1.00 73.20 70 ASP A CA 18
ATOM 16306 C C . ASP A 1 54 ? 24.368 -25.110 -9.169 1.00 20.41 70 ASP A C 18
ATOM 16307 O O . ASP A 1 54 ? 23.300 -25.445 -8.664 1.00 34.42 70 ASP A O 18
ATOM 16316 N N . ALA A 1 55 ? 24.536 -23.941 -9.780 1.00 32.21 71 ALA A N 18
ATOM 16317 C CA . ALA A 1 55 ? 23.444 -22.972 -9.844 1.00 11.44 71 ALA A CA 18
ATOM 16318 C C . ALA A 1 55 ? 23.671 -22.010 -10.979 1.00 12.02 71 ALA A C 18
ATOM 16319 O O . ALA A 1 55 ? 24.786 -21.651 -11.243 1.00 52.25 71 ALA A O 18
ATOM 16326 N N . GLU A 1 56 ? 22.640 -21.610 -11.669 1.00 1.11 72 GLU A N 18
ATOM 16327 C CA . GLU A 1 56 ? 22.827 -20.704 -12.790 1.00 44.12 72 GLU A CA 18
ATOM 16328 C C . GLU A 1 56 ? 21.577 -19.862 -13.024 1.00 21.34 72 GLU A C 18
ATOM 16329 O O . GLU A 1 56 ? 20.445 -20.360 -12.900 1.00 52.12 72 GLU A O 18
ATOM 16341 N N . ILE A 1 57 ? 21.782 -18.605 -13.343 1.00 71.31 73 ILE A N 18
ATOM 16342 C CA . ILE A 1 57 ? 20.707 -17.683 -13.640 1.00 71.05 73 ILE A CA 18
ATOM 16343 C C . ILE A 1 57 ? 20.413 -17.825 -15.120 1.00 20.00 73 ILE A C 18
ATOM 16344 O O . ILE A 1 57 ? 21.335 -17.763 -15.932 1.00 71.24 73 ILE A O 18
ATOM 16360 N N . TYR A 1 58 ? 19.175 -18.015 -15.482 1.00 0.21 74 TYR A N 18
ATOM 16361 C CA . TYR A 1 58 ? 18.861 -18.178 -16.882 1.00 22.31 74 TYR A CA 18
ATOM 16362 C C . TYR A 1 58 ? 18.016 -17.023 -17.395 1.00 61.40 74 TYR A C 18
ATOM 16363 O O . TYR A 1 58 ? 17.937 -16.786 -18.598 1.00 11.00 74 TYR A O 18
ATOM 16381 N N . SER A 1 59 ? 17.389 -16.307 -16.499 1.00 61.42 75 SER A N 18
ATOM 16382 C CA . SER A 1 59 ? 16.514 -15.255 -16.894 1.00 44.32 75 SER A CA 18
ATOM 16383 C C . SER A 1 59 ? 16.609 -14.120 -15.903 1.00 22.44 75 SER A C 18
ATOM 16384 O O . SER A 1 59 ? 16.846 -14.342 -14.711 1.00 61.35 75 SER A O 18
ATOM 16392 N N . TRP A 1 60 ? 16.446 -12.937 -16.393 1.00 1.34 76 TRP A N 18
ATOM 16393 C CA . TRP A 1 60 ? 16.438 -11.745 -15.602 1.00 74.33 76 TRP A CA 18
ATOM 16394 C C . TRP A 1 60 ? 15.672 -10.685 -16.364 1.00 34.55 76 TRP A C 18
ATOM 16395 O O . TRP A 1 60 ? 14.629 -10.213 -15.874 1.00 23.40 76 TRP A O 18
ATOM 16417 N N . GLY A 1 1 ? 6.460 4.444 0.840 1.00 13.00 17 GLY A N 19
ATOM 16418 C CA . GLY A 1 1 ? 5.269 3.618 0.993 1.00 45.03 17 GLY A CA 19
ATOM 16419 C C . GLY A 1 1 ? 5.607 2.157 0.829 1.00 21.54 17 GLY A C 19
ATOM 16420 O O . GLY A 1 1 ? 6.381 1.611 1.619 1.00 33.12 17 GLY A O 19
ATOM 16426 N N . PRO A 1 2 ? 5.050 1.482 -0.183 1.00 31.34 18 PRO A N 19
ATOM 16427 C CA . PRO A 1 2 ? 5.348 0.085 -0.447 1.00 61.10 18 PRO A CA 19
ATOM 16428 C C . PRO A 1 2 ? 6.579 -0.076 -1.352 1.00 63.34 18 PRO A C 19
ATOM 16429 O O . PRO A 1 2 ? 6.995 0.870 -2.051 1.00 31.11 18 PRO A O 19
ATOM 16440 N N . HIS A 1 3 ? 7.175 -1.237 -1.315 1.00 52.12 19 HIS A N 19
ATOM 16441 C CA . HIS A 1 3 ? 8.305 -1.541 -2.159 1.00 22.12 19 HIS A CA 19
ATOM 16442 C C . HIS A 1 3 ? 8.009 -2.761 -2.984 1.00 2.43 19 HIS A C 19
ATOM 16443 O O . HIS A 1 3 ? 7.387 -3.718 -2.508 1.00 63.51 19 HIS A O 19
ATOM 16457 N N . MET A 1 4 ? 8.426 -2.729 -4.203 1.00 50.10 20 MET A N 19
ATOM 16458 C CA . MET A 1 4 ? 8.182 -3.800 -5.130 1.00 13.23 20 MET A CA 19
ATOM 16459 C C . MET A 1 4 ? 9.513 -4.267 -5.662 1.00 21.44 20 MET A C 19
ATOM 16460 O O . MET A 1 4 ? 10.531 -3.749 -5.245 1.00 21.43 20 MET A O 19
ATOM 16474 N N . ALA A 1 5 ? 9.520 -5.266 -6.499 1.00 74.01 21 ALA A N 19
ATOM 16475 C CA . ALA A 1 5 ? 10.750 -5.744 -7.096 1.00 55.31 21 ALA A CA 19
ATOM 16476 C C . ALA A 1 5 ? 10.919 -5.159 -8.488 1.00 71.43 21 ALA A C 19
ATOM 16477 O O . ALA A 1 5 ? 9.926 -4.824 -9.141 1.00 13.21 21 ALA A O 19
ATOM 16484 N N . ASP A 1 6 ? 12.153 -5.030 -8.944 1.00 31.30 22 ASP A N 19
ATOM 16485 C CA . ASP A 1 6 ? 12.407 -4.557 -10.301 1.00 11.01 22 ASP A CA 19
ATOM 16486 C C . ASP A 1 6 ? 12.208 -5.683 -11.287 1.00 3.51 22 ASP A C 19
ATOM 16487 O O . ASP A 1 6 ? 11.474 -5.538 -12.271 1.00 64.11 22 ASP A O 19
ATOM 16496 N N . CYS A 1 7 ? 12.818 -6.820 -11.008 1.00 2.20 23 CYS A N 19
ATOM 16497 C CA . CYS A 1 7 ? 12.715 -7.977 -11.891 1.00 11.45 23 CYS A CA 19
ATOM 16498 C C . CYS A 1 7 ? 12.658 -9.274 -11.121 1.00 41.10 23 CYS A C 19
ATOM 16499 O O . CYS A 1 7 ? 13.025 -9.340 -9.935 1.00 74.44 23 CYS A O 19
ATOM 16506 N N . THR A 1 8 ? 12.185 -10.285 -11.789 1.00 71.13 24 THR A N 19
ATOM 16507 C CA . THR A 1 8 ? 12.147 -11.602 -11.277 1.00 34.30 24 THR A CA 19
ATOM 16508 C C . THR A 1 8 ? 13.290 -12.392 -11.929 1.00 4.54 24 THR A C 19
ATOM 16509 O O . THR A 1 8 ? 13.318 -12.574 -13.143 1.00 13.30 24 THR A O 19
ATOM 16520 N N . LEU A 1 9 ? 14.231 -12.797 -11.132 1.00 33.32 25 LEU A N 19
ATOM 16521 C CA . LEU A 1 9 ? 15.386 -13.507 -11.586 1.00 63.33 25 LEU A CA 19
ATOM 16522 C C . LEU A 1 9 ? 15.072 -14.993 -11.556 1.00 14.11 25 LEU A C 19
ATOM 16523 O O . LEU A 1 9 ? 14.812 -15.569 -10.486 1.00 2.34 25 LEU A O 19
ATOM 16539 N N . GLY A 1 10 ? 15.061 -15.593 -12.699 1.00 44.14 26 GLY A N 19
ATOM 16540 C CA . GLY A 1 10 ? 14.801 -16.993 -12.793 1.00 53.02 26 GLY A CA 19
ATOM 16541 C C . GLY A 1 10 ? 16.100 -17.719 -12.859 1.00 33.41 26 GLY A C 19
ATOM 16542 O O . GLY A 1 10 ? 16.893 -17.479 -13.769 1.00 40.25 26 GLY A O 19
ATOM 16546 N N . CYS A 1 11 ? 16.348 -18.575 -11.918 1.00 2.42 27 CYS A N 19
ATOM 16547 C CA . CYS A 1 11 ? 17.612 -19.273 -11.844 1.00 31.05 27 CYS A CA 19
ATOM 16548 C C . CYS A 1 11 ? 17.352 -20.738 -11.619 1.00 72.43 27 CYS A C 19
ATOM 16549 O O . CYS A 1 11 ? 16.248 -21.126 -11.271 1.00 64.02 27 CYS A O 19
ATOM 16557 N N . LYS A 1 12 ? 18.334 -21.535 -11.863 1.00 63.15 28 LYS A N 19
ATOM 16558 C CA . LYS A 1 12 ? 18.264 -22.935 -11.604 1.00 73.31 28 LYS A CA 19
ATOM 16559 C C . LYS A 1 12 ? 19.454 -23.396 -10.818 1.00 74.41 28 LYS A C 19
ATOM 16560 O O . LYS A 1 12 ? 20.575 -22.934 -11.035 1.00 62.21 28 LYS A O 19
ATOM 16579 N N . TYR A 1 13 ? 19.206 -24.252 -9.883 1.00 74.20 29 TYR A N 19
ATOM 16580 C CA . TYR A 1 13 ? 20.228 -24.749 -9.005 1.00 43.24 29 TYR A CA 19
ATOM 16581 C C . TYR A 1 13 ? 20.220 -26.252 -9.009 1.00 2.10 29 TYR A C 19
ATOM 16582 O O . TYR A 1 13 ? 19.183 -26.866 -9.275 1.00 41.51 29 TYR A O 19
ATOM 16600 N N . LEU A 1 14 ? 21.346 -26.842 -8.742 1.00 12.54 30 LEU A N 19
ATOM 16601 C CA . LEU A 1 14 ? 21.445 -28.255 -8.730 1.00 41.31 30 LEU A CA 19
ATOM 16602 C C . LEU A 1 14 ? 21.158 -28.756 -7.328 1.00 41.34 30 LEU A C 19
ATOM 16603 O O . LEU A 1 14 ? 21.916 -28.485 -6.402 1.00 4.05 30 LEU A O 19
ATOM 16619 N N . GLU A 1 15 ? 20.073 -29.437 -7.172 1.00 63.24 31 GLU A N 19
ATOM 16620 C CA . GLU A 1 15 ? 19.723 -30.031 -5.921 1.00 64.13 31 GLU A CA 19
ATOM 16621 C C . GLU A 1 15 ? 19.571 -31.508 -6.110 1.00 74.43 31 GLU A C 19
ATOM 16622 O O . GLU A 1 15 ? 18.678 -31.970 -6.852 1.00 4.21 31 GLU A O 19
ATOM 16634 N N . ASN A 1 16 ? 20.483 -32.244 -5.508 1.00 54.22 32 ASN A N 19
ATOM 16635 C CA . ASN A 1 16 ? 20.463 -33.694 -5.496 1.00 73.03 32 ASN A CA 19
ATOM 16636 C C . ASN A 1 16 ? 20.442 -34.254 -6.908 1.00 42.45 32 ASN A C 19
ATOM 16637 O O . ASN A 1 16 ? 19.653 -35.144 -7.220 1.00 54.32 32 ASN A O 19
ATOM 16648 N N . ASN A 1 17 ? 21.311 -33.679 -7.759 1.00 52.23 33 ASN A N 19
ATOM 16649 C CA . ASN A 1 17 ? 21.489 -34.074 -9.183 1.00 44.11 33 ASN A CA 19
ATOM 16650 C C . ASN A 1 17 ? 20.383 -33.507 -10.111 1.00 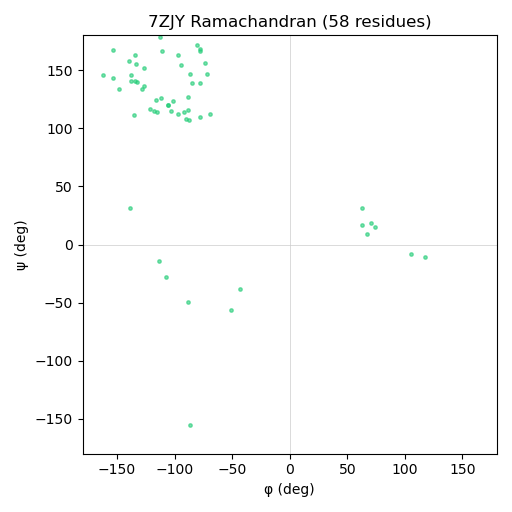34.45 33 ASN A C 19
ATOM 16651 O O . ASN A 1 17 ? 20.407 -33.686 -11.329 1.00 74.31 33 ASN A O 19
ATOM 16662 N N . ARG A 1 18 ? 19.491 -32.719 -9.562 1.00 5.31 34 ARG A N 19
ATOM 16663 C CA . ARG A 1 18 ? 18.425 -32.137 -10.363 1.00 70.24 34 ARG A CA 19
ATOM 16664 C C . ARG A 1 18 ? 18.523 -30.628 -10.416 1.00 72.44 34 ARG A C 19
ATOM 16665 O O . ARG A 1 18 ? 18.672 -29.982 -9.393 1.00 72.44 34 ARG A O 19
ATOM 16686 N N . TRP A 1 19 ? 18.454 -30.082 -11.603 1.00 22.25 35 TRP A N 19
ATOM 16687 C CA . TRP A 1 19 ? 18.387 -28.656 -11.768 1.00 22.01 35 TRP A CA 19
ATOM 16688 C C . TRP A 1 19 ? 16.963 -28.215 -11.540 1.00 52.01 35 TRP A C 19
ATOM 16689 O O . TRP A 1 19 ? 16.058 -28.529 -12.335 1.00 5.41 35 TRP A O 19
ATOM 16710 N N . VAL A 1 20 ? 16.759 -27.555 -10.443 1.00 10.15 36 VAL A N 19
ATOM 16711 C CA . VAL A 1 20 ? 15.468 -27.065 -10.057 1.00 73.35 36 VAL A CA 19
ATOM 16712 C C . VAL A 1 20 ? 15.430 -25.578 -10.355 1.00 62.04 36 VAL A C 19
ATOM 16713 O O . VAL A 1 20 ? 16.336 -24.838 -9.943 1.00 11.03 36 VAL A O 19
ATOM 16726 N N . SER A 1 21 ? 14.435 -25.151 -11.080 1.00 15.34 37 SER A N 19
ATOM 16727 C CA . SER A 1 21 ? 14.316 -23.768 -11.451 1.00 74.34 37 SER A CA 19
ATOM 16728 C C . SER A 1 21 ? 13.503 -23.018 -10.395 1.00 53.54 37 SER A C 19
ATOM 16729 O O . SER A 1 21 ? 12.534 -23.547 -9.846 1.00 72.31 37 SER A O 19
ATOM 16737 N N . VAL A 1 22 ? 13.903 -21.819 -10.113 1.00 31.24 38 VAL A N 19
ATOM 16738 C CA . VAL A 1 22 ? 13.242 -20.987 -9.148 1.00 72.53 38 VAL A CA 19
ATOM 16739 C C . VAL A 1 22 ? 13.246 -19.545 -9.654 1.00 11.14 38 VAL A C 19
ATOM 16740 O O . VAL A 1 22 ? 14.189 -19.113 -10.313 1.00 53.34 38 VAL A O 19
ATOM 16753 N N . SER A 1 23 ? 12.194 -18.840 -9.410 1.00 70.42 39 SER A N 19
ATOM 16754 C CA . SER A 1 23 ? 12.089 -17.473 -9.807 1.00 64.34 39 SER A CA 19
ATOM 16755 C C . SER A 1 23 ? 11.961 -16.596 -8.561 1.00 32.21 39 SER A C 19
ATOM 16756 O O . SER A 1 23 ? 11.027 -16.750 -7.780 1.00 35.21 39 SER A O 19
ATOM 16764 N N . LYS A 1 24 ? 12.921 -15.726 -8.357 1.00 64.34 40 LYS A N 19
ATOM 16765 C CA . LYS A 1 24 ? 12.930 -14.855 -7.197 1.00 41.33 40 LYS A CA 19
ATOM 16766 C C . LYS A 1 24 ? 12.901 -13.412 -7.623 1.00 62.23 40 LYS A C 19
ATOM 16767 O O . LYS A 1 24 ? 13.524 -13.044 -8.591 1.00 62.12 40 LYS A O 19
ATOM 16786 N N . SER A 1 25 ? 12.213 -12.604 -6.900 1.00 0.43 41 SER A N 19
ATOM 16787 C CA . SER A 1 25 ? 12.071 -11.222 -7.265 1.00 14.35 41 SER A CA 19
ATOM 16788 C C . SER A 1 25 ? 12.955 -10.314 -6.422 1.00 11.14 41 SER A C 19
ATOM 16789 O O . SER A 1 25 ? 12.992 -10.442 -5.186 1.00 3.51 41 SER A O 19
ATOM 16797 N N . ALA A 1 26 ? 13.668 -9.411 -7.085 1.00 64.44 42 ALA A N 19
ATOM 16798 C CA . ALA A 1 26 ? 14.553 -8.460 -6.412 1.00 75.03 42 ALA A CA 19
ATOM 16799 C C . ALA A 1 26 ? 14.667 -7.167 -7.204 1.00 4.31 42 ALA A C 19
ATOM 16800 O O . ALA A 1 26 ? 14.121 -7.048 -8.318 1.00 24.24 42 ALA A O 19
ATOM 16807 N N . ASN A 1 27 ? 15.360 -6.210 -6.638 1.00 23.14 43 ASN A N 19
ATOM 16808 C CA . ASN A 1 27 ? 15.527 -4.904 -7.237 1.00 44.51 43 ASN A CA 19
ATOM 16809 C C . ASN A 1 27 ? 16.904 -4.724 -7.777 1.00 60.11 43 ASN A C 19
ATOM 16810 O O . ASN A 1 27 ? 17.822 -5.486 -7.449 1.00 4.21 43 ASN A O 19
ATOM 16821 N N . ILE A 1 28 ? 17.057 -3.708 -8.589 1.00 51.32 44 ILE A N 19
ATOM 16822 C CA . ILE A 1 28 ? 18.342 -3.341 -9.123 1.00 51.30 44 ILE A CA 19
ATOM 16823 C C . ILE A 1 28 ? 19.151 -2.767 -7.982 1.00 53.13 44 ILE A C 19
ATOM 16824 O O . ILE A 1 28 ? 18.803 -1.716 -7.431 1.00 53.03 44 ILE A O 19
ATOM 16840 N N . GLY A 1 29 ? 20.184 -3.444 -7.615 1.00 34.22 45 GLY A N 19
ATOM 16841 C CA . GLY A 1 29 ? 20.963 -3.022 -6.500 1.00 45.13 45 GLY A CA 19
ATOM 16842 C C . GLY A 1 29 ? 20.875 -4.005 -5.371 1.00 62.44 45 GLY A C 19
ATOM 16843 O O . GLY A 1 29 ? 21.661 -3.942 -4.434 1.00 61.33 45 GLY A O 19
ATOM 16847 N N . ASP A 1 30 ? 19.928 -4.926 -5.449 1.00 40.13 46 ASP A N 19
ATOM 16848 C CA . ASP A 1 30 ? 19.781 -5.931 -4.400 1.00 31.45 46 ASP A CA 19
ATOM 16849 C C . ASP A 1 30 ? 20.753 -7.053 -4.582 1.00 4.04 46 ASP A C 19
ATOM 16850 O O . ASP A 1 30 ? 21.378 -7.202 -5.641 1.00 61.30 46 ASP A O 19
ATOM 16859 N N . THR A 1 31 ? 20.883 -7.837 -3.565 1.00 1.34 47 THR A N 19
ATOM 16860 C CA . THR A 1 31 ? 21.711 -8.975 -3.586 1.00 32.01 47 THR A CA 19
ATOM 16861 C C . THR A 1 31 ? 20.812 -10.212 -3.654 1.00 11.03 47 THR A C 19
ATOM 16862 O O . THR A 1 31 ? 19.846 -10.337 -2.894 1.00 3.24 47 THR A O 19
ATOM 16873 N N . LEU A 1 32 ? 21.090 -11.066 -4.581 1.00 12.14 48 LEU A N 19
ATOM 16874 C CA . LEU A 1 32 ? 20.361 -12.290 -4.743 1.00 43.34 48 LEU A CA 19
ATOM 16875 C C . LEU A 1 32 ? 21.118 -13.386 -4.039 1.00 64.25 48 LEU A C 19
ATOM 16876 O O . LEU A 1 32 ? 22.346 -13.451 -4.139 1.00 74.11 48 LEU A O 19
ATOM 16892 N N . TYR A 1 33 ? 20.410 -14.205 -3.316 1.00 45.53 49 TYR A N 19
ATOM 16893 C CA . TYR A 1 33 ? 21.009 -15.276 -2.567 1.00 3.53 49 TYR A CA 19
ATOM 16894 C C . TYR A 1 33 ? 20.551 -16.591 -3.139 1.00 64.41 49 TYR A C 19
ATOM 16895 O O . TYR A 1 33 ? 19.354 -16.912 -3.125 1.00 22.44 49 TYR A O 19
ATOM 16913 N N . ILE A 1 34 ? 21.496 -17.310 -3.659 1.00 33.02 50 ILE A N 19
ATOM 16914 C CA . ILE A 1 34 ? 21.286 -18.563 -4.346 1.00 33.41 50 ILE A CA 19
ATOM 16915 C C . ILE A 1 34 ? 22.199 -19.633 -3.777 1.00 15.41 50 ILE A C 19
ATOM 16916 O O . ILE A 1 34 ? 23.412 -19.528 -3.895 1.00 15.30 50 ILE A O 19
ATOM 16932 N N . MET A 1 35 ? 21.613 -20.612 -3.089 1.00 71.44 51 MET A N 19
ATOM 16933 C CA . MET A 1 35 ? 22.335 -21.825 -2.622 1.00 32.35 51 MET A CA 19
ATOM 16934 C C . MET A 1 35 ? 23.540 -21.516 -1.710 1.00 11.11 51 MET A C 19
ATOM 16935 O O . MET A 1 35 ? 24.438 -22.344 -1.558 1.00 34.14 51 MET A O 19
ATOM 16949 N N . GLY A 1 36 ? 23.553 -20.360 -1.094 1.00 73.34 52 GLY A N 19
ATOM 16950 C CA . GLY A 1 36 ? 24.665 -19.999 -0.235 1.00 15.33 52 GLY A CA 19
ATOM 16951 C C . GLY A 1 36 ? 25.650 -19.095 -0.946 1.00 63.50 52 GLY A C 19
ATOM 16952 O O . GLY A 1 36 ? 26.732 -18.793 -0.433 1.00 60.40 52 GLY A O 19
ATOM 16956 N N . HIS A 1 37 ? 25.296 -18.695 -2.130 1.00 3.03 53 HIS A N 19
ATOM 16957 C CA . HIS A 1 37 ? 26.087 -17.780 -2.916 1.00 64.44 53 HIS A CA 19
ATOM 16958 C C . HIS A 1 37 ? 25.280 -16.508 -3.043 1.00 41.04 53 HIS A C 19
ATOM 16959 O O . HIS A 1 37 ? 24.048 -16.553 -2.981 1.00 71.31 53 HIS A O 19
ATOM 16973 N N . SER A 1 38 ? 25.926 -15.402 -3.208 1.00 13.22 54 SER A N 19
ATOM 16974 C CA . SER A 1 38 ? 25.230 -14.167 -3.373 1.00 2.13 54 SER A CA 19
ATOM 16975 C C . SER A 1 38 ? 25.747 -13.407 -4.582 1.00 14.43 54 SER A C 19
ATOM 16976 O O . SER A 1 38 ? 26.932 -13.471 -4.902 1.00 30.33 54 SER A O 19
ATOM 16984 N N . THR A 1 39 ? 24.862 -12.740 -5.270 1.00 64.52 55 THR A N 19
ATOM 16985 C CA . THR A 1 39 ? 25.217 -11.965 -6.432 1.00 31.33 55 THR A CA 19
ATOM 16986 C C . THR A 1 39 ? 24.516 -10.627 -6.368 1.00 24.40 55 THR A C 19
ATOM 16987 O O . THR A 1 39 ? 23.464 -10.499 -5.742 1.00 60.20 55 THR A O 19
ATOM 16998 N N . LYS A 1 40 ? 25.083 -9.657 -6.995 1.00 24.24 56 LYS A N 19
ATOM 16999 C CA . LYS A 1 40 ? 24.537 -8.332 -7.002 1.00 60.12 56 LYS A CA 19
ATOM 17000 C C . LYS A 1 40 ? 23.721 -8.169 -8.273 1.00 1.22 56 LYS A C 19
ATOM 17001 O O . LYS A 1 40 ? 24.215 -8.445 -9.366 1.00 41.23 56 LYS A O 19
ATOM 17020 N N . ILE A 1 41 ? 22.481 -7.764 -8.131 1.00 22.21 57 ILE A N 19
ATOM 17021 C CA . ILE A 1 41 ? 21.625 -7.520 -9.273 1.00 50.12 57 ILE A CA 19
ATOM 17022 C C . ILE A 1 41 ? 21.970 -6.151 -9.840 1.00 43.03 57 ILE A C 19
ATOM 17023 O O . ILE A 1 41 ? 21.629 -5.123 -9.242 1.00 54.54 57 ILE A O 19
ATOM 17039 N N . GLY A 1 42 ? 22.705 -6.133 -10.931 1.00 43.23 58 GLY A N 19
ATOM 17040 C CA . GLY A 1 42 ? 23.089 -4.888 -11.540 1.00 44.30 58 GLY A CA 19
ATOM 17041 C C . GLY A 1 42 ? 21.996 -4.333 -12.418 1.00 21.21 58 GLY A C 19
ATOM 17042 O O . GLY A 1 42 ? 20.840 -4.772 -12.343 1.00 0.12 58 GLY A O 19
ATOM 17046 N N . ARG A 1 43 ? 22.347 -3.393 -13.269 1.00 10.41 59 ARG A N 19
ATOM 17047 C CA . ARG A 1 43 ? 21.376 -2.773 -14.151 1.00 21.11 59 ARG A CA 19
ATOM 17048 C C . ARG A 1 43 ? 20.887 -3.749 -15.198 1.00 72.25 59 ARG A C 19
ATOM 17049 O O . ARG A 1 43 ? 21.518 -4.803 -15.446 1.00 15.52 59 ARG A O 19
ATOM 17070 N N . GLY A 1 44 ? 19.733 -3.448 -15.758 1.00 55.42 60 GLY A N 19
ATOM 17071 C CA . GLY A 1 44 ? 19.123 -4.311 -16.746 1.00 10.01 60 GLY A CA 19
ATOM 17072 C C . GLY A 1 44 ? 18.717 -5.628 -16.133 1.00 32.41 60 GLY A C 19
ATOM 17073 O O . GLY A 1 44 ? 18.487 -6.604 -16.840 1.00 33.53 60 GLY A O 19
ATOM 17077 N N . CYS A 1 45 ? 18.682 -5.644 -14.795 1.00 61.00 61 CYS A N 19
ATOM 17078 C CA . CYS A 1 45 ? 18.342 -6.805 -13.983 1.00 62.33 61 CYS A CA 19
ATOM 17079 C C . CYS A 1 45 ? 19.364 -7.918 -14.154 1.00 33.52 61 CYS A C 19
ATOM 17080 O O . CYS A 1 45 ? 19.110 -9.056 -13.795 1.00 75.10 61 CYS A O 19
ATOM 17087 N N . LYS A 1 46 ? 20.556 -7.560 -14.633 1.00 54.12 62 LYS A N 19
ATOM 17088 C CA . LYS A 1 46 ? 21.574 -8.536 -14.899 1.00 55.33 62 LYS A CA 19
ATOM 17089 C C . LYS A 1 46 ? 22.481 -8.647 -13.667 1.00 20.32 62 LYS A C 19
ATOM 17090 O O . LYS A 1 46 ? 23.173 -7.683 -13.299 1.00 54.35 62 LYS A O 19
ATOM 17109 N N . PRO A 1 47 ? 22.435 -9.789 -12.975 1.00 53.24 63 PRO A N 19
ATOM 17110 C CA . PRO A 1 47 ? 23.293 -10.040 -11.839 1.00 4.10 63 PRO A CA 19
ATOM 17111 C C . PRO A 1 47 ? 24.755 -10.151 -12.259 1.00 32.54 63 PRO A C 19
ATOM 17112 O O . PRO A 1 47 ? 25.061 -10.734 -13.294 1.00 11.30 63 PRO A O 19
ATOM 17123 N N . GLU A 1 48 ? 25.630 -9.589 -11.452 1.00 5.44 64 GLU A N 19
ATOM 17124 C CA . GLU A 1 48 ? 27.070 -9.576 -11.709 1.00 43.10 64 GLU A CA 19
ATOM 17125 C C . GLU A 1 48 ? 27.594 -10.998 -11.884 1.00 10.03 64 GLU A C 19
ATOM 17126 O O . GLU A 1 48 ? 28.326 -11.294 -12.820 1.00 72.12 64 GLU A O 19
ATOM 17138 N N . THR A 1 49 ? 27.216 -11.850 -10.984 1.00 11.35 65 THR A N 19
ATOM 17139 C CA . THR A 1 49 ? 27.558 -13.235 -11.069 1.00 11.31 65 THR A CA 19
ATOM 17140 C C . THR A 1 49 ? 26.305 -14.001 -11.471 1.00 11.12 65 THR A C 19
ATOM 17141 O O . THR A 1 49 ? 25.291 -13.951 -10.761 1.00 30.42 65 THR A O 19
ATOM 17152 N N . THR A 1 50 ? 26.331 -14.637 -12.610 1.00 10.12 66 THR A N 19
ATOM 17153 C CA . THR A 1 50 ? 25.187 -15.382 -13.045 1.00 41.04 66 THR A CA 19
ATOM 17154 C C . THR A 1 50 ? 25.387 -16.874 -12.903 1.00 31.34 66 THR A C 19
ATOM 17155 O O . THR A 1 50 ? 24.419 -17.614 -12.794 1.00 3.50 66 THR A O 19
ATOM 17166 N N . GLU A 1 51 ? 26.621 -17.327 -12.870 1.00 23.34 67 GLU A N 19
ATOM 17167 C CA . GLU A 1 51 ? 26.844 -18.745 -12.814 1.00 13.40 67 GLU A CA 19
ATOM 17168 C C . GLU A 1 51 ? 27.704 -19.177 -11.648 1.00 2.44 67 GLU A C 19
ATOM 17169 O O . GLU A 1 51 ? 28.654 -18.493 -11.245 1.00 74.00 67 GLU A O 19
ATOM 17181 N N . TRP A 1 52 ? 27.333 -20.302 -11.118 1.00 75.34 68 TRP A N 19
ATOM 17182 C CA . TRP A 1 52 ? 27.972 -20.984 -10.034 1.00 20.12 68 TRP A CA 19
ATOM 17183 C C . TRP A 1 52 ? 28.044 -22.463 -10.407 1.00 53.35 68 TRP A C 19
ATOM 17184 O O . TRP A 1 52 ? 27.231 -22.934 -11.222 1.00 13.12 68 TRP A O 19
ATOM 17205 N N . SER A 1 53 ? 28.959 -23.181 -9.785 1.00 41.32 69 SER A N 19
ATOM 17206 C CA . SER A 1 53 ? 29.240 -24.599 -10.050 1.00 3.42 69 SER A CA 19
ATOM 17207 C C . SER A 1 53 ? 27.983 -25.476 -10.120 1.00 73.23 69 SER A C 19
ATOM 17208 O O . SER A 1 53 ? 27.890 -26.420 -10.920 1.00 73.21 69 SER A O 19
ATOM 17216 N N . ASP A 1 54 ? 27.031 -25.149 -9.300 1.00 3.33 70 ASP A N 19
ATOM 17217 C CA . ASP A 1 54 ? 25.815 -25.894 -9.194 1.00 73.20 70 ASP A CA 19
ATOM 17218 C C . ASP A 1 54 ? 24.627 -24.967 -9.078 1.00 20.41 70 ASP A C 19
ATOM 17219 O O . ASP A 1 54 ? 23.619 -25.310 -8.463 1.00 34.42 70 ASP A O 19
ATOM 17228 N N . ALA A 1 55 ? 24.721 -23.807 -9.739 1.00 32.21 71 ALA A N 19
ATOM 17229 C CA . ALA A 1 55 ? 23.619 -22.838 -9.758 1.00 11.44 71 ALA A CA 19
ATOM 17230 C C . ALA A 1 55 ? 23.836 -21.822 -10.849 1.00 12.02 71 ALA A C 19
ATOM 17231 O O . ALA A 1 55 ? 24.932 -21.432 -11.081 1.00 52.25 71 ALA A O 19
ATOM 17238 N N . GLU A 1 56 ? 22.811 -21.430 -11.546 1.00 1.11 72 GLU A N 19
ATOM 17239 C CA . GLU A 1 56 ? 22.971 -20.405 -12.558 1.00 44.12 72 GLU A CA 19
ATOM 17240 C C . GLU A 1 56 ? 21.674 -19.643 -12.780 1.00 21.34 72 GLU A C 19
ATOM 17241 O O . GLU A 1 56 ? 20.586 -20.228 -12.739 1.00 52.12 72 GLU A O 19
ATOM 17253 N N . ILE A 1 57 ? 21.796 -18.358 -13.010 1.00 71.31 73 ILE A N 19
ATOM 17254 C CA . ILE A 1 57 ? 20.672 -17.499 -13.305 1.00 71.05 73 ILE A CA 19
ATOM 17255 C C . ILE A 1 57 ? 20.383 -17.707 -14.776 1.00 20.00 73 ILE A C 19
ATOM 17256 O O . ILE A 1 57 ? 21.288 -17.564 -15.592 1.00 71.24 73 ILE A O 19
ATOM 17272 N N . TYR A 1 58 ? 19.183 -18.063 -15.132 1.00 0.21 74 TYR A N 19
ATOM 17273 C CA . TYR A 1 58 ? 18.920 -18.309 -16.538 1.00 22.31 74 TYR A CA 19
ATOM 17274 C C . TYR A 1 58 ? 18.127 -17.182 -17.181 1.00 61.40 74 TYR A C 19
ATOM 17275 O O . TYR A 1 58 ? 18.321 -16.873 -18.353 1.00 11.00 74 TYR A O 19
ATOM 17293 N N . SER A 1 59 ? 17.274 -16.546 -16.428 1.00 61.42 75 SER A N 19
ATOM 17294 C CA . SER A 1 59 ? 16.431 -15.532 -16.980 1.00 44.32 75 SER A CA 19
ATOM 17295 C C . SER A 1 59 ? 16.351 -14.363 -16.023 1.00 22.44 75 SER A C 19
ATOM 17296 O O . SER A 1 59 ? 16.413 -14.551 -14.810 1.00 61.35 75 SER A O 19
ATOM 17304 N N . TRP A 1 60 ? 16.238 -13.184 -16.556 1.00 1.34 76 TRP A N 19
ATOM 17305 C CA . TRP A 1 60 ? 16.077 -11.999 -15.755 1.00 74.33 76 TRP A CA 19
ATOM 17306 C C . TRP A 1 60 ? 15.170 -10.991 -16.476 1.00 34.55 76 TRP A C 19
ATOM 17307 O O . TRP A 1 60 ? 15.620 -9.931 -16.918 1.00 23.40 76 TRP A O 19
ATOM 17329 N N . GLY A 1 1 ? 0.520 -5.528 -1.874 1.00 13.00 17 GLY A N 20
ATOM 17330 C CA . GLY A 1 1 ? 1.703 -5.563 -1.031 1.00 45.03 17 GLY A CA 20
ATOM 17331 C C . GLY A 1 1 ? 2.727 -4.579 -1.514 1.00 21.54 17 GLY A C 20
ATOM 17332 O O . GLY A 1 1 ? 2.961 -4.491 -2.715 1.00 33.12 17 GLY A O 20
ATOM 17338 N N . PRO A 1 2 ? 3.344 -3.800 -0.617 1.00 31.34 18 PRO A N 20
ATOM 17339 C CA . PRO A 1 2 ? 4.349 -2.808 -0.998 1.00 61.10 18 PRO A CA 20
ATOM 17340 C C . PRO A 1 2 ? 5.658 -3.441 -1.489 1.00 63.34 18 PRO A C 20
ATOM 17341 O O . PRO A 1 2 ? 5.962 -4.612 -1.184 1.00 31.11 18 PRO A O 20
ATOM 17352 N N . HIS A 1 3 ? 6.407 -2.659 -2.251 1.00 52.12 19 HIS A N 20
ATOM 17353 C CA . HIS A 1 3 ? 7.697 -3.044 -2.808 1.00 22.12 19 HIS A CA 20
ATOM 17354 C C . HIS A 1 3 ? 7.691 -4.249 -3.710 1.00 2.43 19 HIS A C 20
ATOM 17355 O O . HIS A 1 3 ? 7.997 -5.373 -3.288 1.00 63.51 19 HIS A O 20
ATOM 17369 N N . MET A 1 4 ? 7.312 -4.022 -4.935 1.00 50.10 20 MET A N 20
ATOM 17370 C CA . MET A 1 4 ? 7.446 -5.030 -5.957 1.00 13.23 20 MET A CA 20
ATOM 17371 C C . MET A 1 4 ? 8.845 -4.896 -6.509 1.00 21.44 20 MET A C 20
ATOM 17372 O O . MET A 1 4 ? 9.378 -3.780 -6.587 1.00 21.43 20 MET A O 20
ATOM 17386 N N . ALA A 1 5 ? 9.447 -5.985 -6.850 1.00 74.01 21 ALA A N 20
ATOM 17387 C CA . ALA A 1 5 ? 10.817 -5.973 -7.298 1.00 55.31 21 ALA A CA 20
ATOM 17388 C C . ALA A 1 5 ? 10.943 -5.429 -8.704 1.00 71.43 21 ALA A C 20
ATOM 17389 O O . ALA A 1 5 ? 9.964 -5.400 -9.459 1.00 13.21 21 ALA A O 20
ATOM 17396 N N . ASP A 1 6 ? 12.134 -4.993 -9.059 1.00 31.30 22 ASP A N 20
ATOM 17397 C CA . ASP A 1 6 ? 12.381 -4.492 -10.401 1.00 11.01 22 ASP A CA 20
ATOM 17398 C C . ASP A 1 6 ? 12.419 -5.640 -11.374 1.00 3.51 22 ASP A C 20
ATOM 17399 O O . ASP A 1 6 ? 11.853 -5.561 -12.468 1.00 64.11 22 ASP A O 20
ATOM 17408 N N . CYS A 1 7 ? 13.062 -6.722 -10.978 1.00 2.20 23 CYS A N 20
ATOM 17409 C CA . CYS A 1 7 ? 13.264 -7.832 -11.873 1.00 11.45 23 CYS A CA 20
ATOM 17410 C C . CYS A 1 7 ? 13.065 -9.159 -11.146 1.00 41.10 23 CYS A C 20
ATOM 17411 O O . CYS A 1 7 ? 13.368 -9.292 -9.944 1.00 74.44 23 CYS A O 20
ATOM 17418 N N . THR A 1 8 ? 12.549 -10.113 -11.854 1.00 71.13 24 THR A N 20
ATOM 17419 C CA . THR A 1 8 ? 12.379 -11.434 -11.351 1.00 34.30 24 THR A CA 20
ATOM 17420 C C . THR A 1 8 ? 13.462 -12.325 -11.975 1.00 4.54 24 THR A C 20
ATOM 17421 O O . THR A 1 8 ? 13.460 -12.587 -13.177 1.00 13.30 24 THR A O 20
ATOM 17432 N N . LEU A 1 9 ? 14.378 -12.755 -11.162 1.00 33.32 25 LEU A N 20
ATOM 17433 C CA . LEU A 1 9 ? 15.506 -13.521 -11.607 1.00 63.33 25 LEU A CA 20
ATOM 17434 C C . LEU A 1 9 ? 15.129 -14.986 -11.631 1.00 14.11 25 LEU A C 20
ATOM 17435 O O . LEU A 1 9 ? 14.779 -15.566 -10.593 1.00 2.34 25 LEU A O 20
ATOM 17451 N N . GLY A 1 10 ? 15.170 -15.561 -12.789 1.00 44.14 26 GLY A N 20
ATOM 17452 C CA . GLY A 1 10 ? 14.863 -16.944 -12.938 1.00 53.02 26 GLY A CA 20
ATOM 17453 C C . GLY A 1 10 ? 16.130 -17.730 -12.981 1.00 33.41 26 GLY A C 20
ATOM 17454 O O . GLY A 1 10 ? 16.939 -17.565 -13.906 1.00 40.25 26 GLY A O 20
ATOM 17458 N N . CYS A 1 11 ? 16.320 -18.572 -12.015 1.00 2.42 27 CYS A N 20
ATOM 17459 C CA . CYS A 1 11 ? 17.542 -19.335 -11.888 1.00 31.05 27 CYS A CA 20
ATOM 17460 C C . CYS A 1 11 ? 17.264 -20.760 -11.506 1.00 72.43 27 CYS A C 20
ATOM 17461 O O . CYS A 1 11 ? 16.168 -21.087 -11.093 1.00 64.02 27 CYS A O 20
ATOM 17469 N N . LYS A 1 12 ? 18.231 -21.603 -11.702 1.00 63.15 28 LYS A N 20
ATOM 17470 C CA . LYS A 1 12 ? 18.135 -22.978 -11.318 1.00 73.31 28 LYS A CA 20
ATOM 17471 C C . LYS A 1 12 ? 19.346 -23.418 -10.543 1.00 74.41 28 LYS A C 20
ATOM 17472 O O . LYS A 1 12 ? 20.458 -22.937 -10.787 1.00 62.21 28 LYS A O 20
ATOM 17491 N N . TYR A 1 13 ? 19.121 -24.279 -9.600 1.00 74.20 29 TYR A N 20
ATOM 17492 C CA . TYR A 1 13 ? 20.166 -24.821 -8.779 1.00 43.24 29 TYR A CA 20
ATOM 17493 C C . TYR A 1 13 ? 20.135 -26.334 -8.862 1.00 2.10 29 TYR A C 20
ATOM 17494 O O . TYR A 1 13 ? 19.076 -26.920 -9.095 1.00 41.51 29 TYR A O 20
ATOM 17512 N N . LEU A 1 14 ? 21.270 -26.955 -8.705 1.00 12.54 30 LEU A N 20
ATOM 17513 C CA . LEU A 1 14 ? 21.367 -28.380 -8.784 1.00 41.31 30 LEU A CA 20
ATOM 17514 C C . LEU A 1 14 ? 21.146 -28.976 -7.412 1.00 41.34 30 LEU A C 20
ATOM 17515 O O . LEU A 1 14 ? 21.974 -28.816 -6.522 1.00 4.05 30 LEU A O 20
ATOM 17531 N N . GLU A 1 15 ? 20.046 -29.626 -7.225 1.00 63.24 31 GLU A N 20
ATOM 17532 C CA . GLU A 1 15 ? 19.784 -30.265 -5.982 1.00 64.13 31 GLU A CA 20
ATOM 17533 C C . GLU A 1 15 ? 19.464 -31.690 -6.272 1.00 74.43 31 GLU A C 20
ATOM 17534 O O . GLU A 1 15 ? 18.634 -31.956 -7.137 1.00 4.21 31 GLU A O 20
ATOM 17546 N N . ASN A 1 16 ? 20.127 -32.608 -5.591 1.00 54.22 32 ASN A N 20
ATOM 17547 C CA . ASN A 1 16 ? 19.864 -34.052 -5.757 1.00 73.03 32 ASN A CA 20
ATOM 17548 C C . ASN A 1 16 ? 20.106 -34.481 -7.210 1.00 42.45 32 ASN A C 20
ATOM 17549 O O . ASN A 1 16 ? 19.465 -35.411 -7.720 1.00 54.32 32 ASN A O 20
ATOM 17560 N N . ASN A 1 17 ? 21.058 -33.787 -7.859 1.00 52.23 33 ASN A N 20
ATOM 17561 C CA . ASN A 1 17 ? 21.456 -34.001 -9.279 1.00 44.11 33 ASN A CA 20
ATOM 17562 C C . ASN A 1 17 ? 20.336 -33.535 -10.235 1.00 34.45 33 ASN A C 20
ATOM 17563 O O . ASN A 1 17 ? 20.311 -33.851 -11.420 1.00 74.31 33 ASN A O 20
ATOM 17574 N N . ARG A 1 18 ? 19.432 -32.752 -9.717 1.00 5.31 34 ARG A N 20
ATOM 17575 C CA . ARG A 1 18 ? 18.348 -32.218 -10.492 1.00 70.24 34 ARG A CA 20
ATOM 17576 C C . ARG A 1 18 ? 18.422 -30.705 -10.505 1.00 72.44 34 ARG A C 20
ATOM 17577 O O . ARG A 1 18 ? 18.672 -30.100 -9.480 1.00 72.44 34 ARG A O 20
ATOM 17598 N N . TRP A 1 19 ? 18.207 -30.103 -11.641 1.00 22.25 35 TRP A N 20
ATOM 17599 C CA . TRP A 1 19 ? 18.212 -28.669 -11.715 1.00 22.01 35 TRP A CA 20
ATOM 17600 C C . TRP A 1 19 ? 16.831 -28.135 -11.410 1.00 52.01 35 TRP A C 20
ATOM 17601 O O . TRP A 1 19 ? 15.901 -28.261 -12.218 1.00 5.41 35 TRP A O 20
ATOM 17622 N N . VAL A 1 20 ? 16.700 -27.541 -10.266 1.00 10.15 36 VAL A N 20
ATOM 17623 C CA . VAL A 1 20 ? 15.445 -27.018 -9.812 1.00 73.35 36 VAL A CA 20
ATOM 17624 C C . VAL A 1 20 ? 15.420 -25.530 -10.044 1.00 62.04 36 VAL A C 20
ATOM 17625 O O . VAL A 1 20 ? 16.273 -24.798 -9.521 1.00 11.03 36 VAL A O 20
ATOM 17638 N N . SER A 1 21 ? 14.486 -25.095 -10.838 1.00 15.34 37 SER A N 20
ATOM 17639 C CA . SER A 1 21 ? 14.349 -23.712 -11.158 1.00 74.34 37 SER A CA 20
ATOM 17640 C C . SER A 1 21 ? 13.519 -22.991 -10.099 1.00 53.54 37 SER A C 20
ATOM 17641 O O . SER A 1 21 ? 12.554 -23.541 -9.553 1.00 72.31 37 SER A O 20
ATOM 17649 N N . VAL A 1 22 ? 13.920 -21.796 -9.812 1.00 31.24 38 VAL A N 20
ATOM 17650 C CA . VAL A 1 22 ? 13.270 -20.933 -8.874 1.00 72.53 38 VAL A CA 20
ATOM 17651 C C . VAL A 1 22 ? 13.405 -19.494 -9.367 1.00 11.14 38 VAL A C 20
ATOM 17652 O O . VAL A 1 22 ? 14.460 -19.095 -9.898 1.00 53.34 38 VAL A O 20
ATOM 17665 N N . SER A 1 23 ? 12.356 -18.753 -9.261 1.00 70.42 39 SER A N 20
ATOM 17666 C CA . SER A 1 23 ? 12.361 -17.391 -9.684 1.00 64.34 39 SER A CA 20
ATOM 17667 C C . SER A 1 23 ? 12.240 -16.502 -8.458 1.00 32.21 39 SER A C 20
ATOM 17668 O O . SER A 1 23 ? 11.253 -16.579 -7.719 1.00 35.21 39 SER A O 20
ATOM 17676 N N . LYS A 1 24 ? 13.234 -15.691 -8.229 1.00 64.34 40 LYS A N 20
ATOM 17677 C CA . LYS A 1 24 ? 13.264 -14.825 -7.074 1.00 41.33 40 LYS A CA 20
ATOM 17678 C C . LYS A 1 24 ? 13.150 -13.389 -7.521 1.00 62.23 40 LYS A C 20
ATOM 17679 O O . LYS A 1 24 ? 13.572 -13.046 -8.611 1.00 62.12 40 LYS A O 20
ATOM 17698 N N . SER A 1 25 ? 12.596 -12.555 -6.704 1.00 0.43 41 SER A N 20
ATOM 17699 C CA . SER A 1 25 ? 12.378 -11.185 -7.101 1.00 14.35 41 SER A CA 20
ATOM 17700 C C . SER A 1 25 ? 13.299 -10.240 -6.340 1.00 11.14 41 SER A C 20
ATOM 17701 O O . SER A 1 25 ? 13.363 -10.270 -5.104 1.00 3.51 41 SER A O 20
ATOM 17709 N N . ALA A 1 26 ? 13.986 -9.407 -7.061 1.00 64.44 42 ALA A N 20
ATOM 17710 C CA . ALA A 1 26 ? 14.885 -8.449 -6.469 1.00 75.03 42 ALA A CA 20
ATOM 17711 C C . ALA A 1 26 ? 14.904 -7.171 -7.283 1.00 4.31 42 ALA A C 20
ATOM 17712 O O . ALA A 1 26 ? 14.394 -7.128 -8.408 1.00 24.24 42 ALA A O 20
ATOM 17719 N N . ASN A 1 27 ? 15.453 -6.142 -6.733 1.00 23.14 43 ASN A N 20
ATOM 17720 C CA . ASN A 1 27 ? 15.488 -4.865 -7.393 1.00 44.51 43 ASN A CA 20
ATOM 17721 C C . ASN A 1 27 ? 16.871 -4.624 -7.887 1.00 60.11 43 ASN A C 20
ATOM 17722 O O . ASN A 1 27 ? 17.808 -5.354 -7.517 1.00 4.21 43 ASN A O 20
ATOM 17733 N N . ILE A 1 28 ? 17.023 -3.628 -8.706 1.00 51.32 44 ILE A N 20
ATOM 17734 C CA . ILE A 1 28 ? 18.322 -3.248 -9.176 1.00 51.30 44 ILE A CA 20
ATOM 17735 C C . ILE A 1 28 ? 19.032 -2.649 -7.982 1.00 53.13 44 ILE A C 20
ATOM 17736 O O . ILE A 1 28 ? 18.581 -1.634 -7.433 1.00 53.03 44 ILE A O 20
ATOM 17752 N N . GLY A 1 29 ? 20.072 -3.301 -7.534 1.00 34.22 45 GLY A N 20
ATOM 17753 C CA . GLY A 1 29 ? 20.742 -2.862 -6.342 1.00 45.13 45 GLY A CA 20
ATOM 17754 C C . GLY A 1 29 ? 20.560 -3.836 -5.191 1.00 62.44 45 GLY A C 20
ATOM 17755 O O . GLY A 1 29 ? 21.064 -3.607 -4.090 1.00 61.33 45 GLY A O 20
ATOM 17759 N N . ASP A 1 30 ? 19.817 -4.902 -5.426 1.00 40.13 46 ASP A N 20
ATOM 17760 C CA . ASP A 1 30 ? 19.632 -5.964 -4.419 1.00 31.45 46 ASP A CA 20
ATOM 17761 C C . ASP A 1 30 ? 20.704 -7.004 -4.537 1.00 4.04 46 ASP A C 20
ATOM 17762 O O . ASP A 1 30 ? 21.463 -7.040 -5.517 1.00 61.30 46 ASP A O 20
ATOM 17771 N N . THR A 1 31 ? 20.762 -7.840 -3.554 1.00 1.34 47 THR A N 20
ATOM 17772 C CA . THR A 1 31 ? 21.605 -8.980 -3.565 1.00 32.01 47 THR A CA 20
ATOM 17773 C C . THR A 1 31 ? 20.697 -10.203 -3.686 1.00 11.03 47 THR A C 20
ATOM 17774 O O . THR A 1 31 ? 19.663 -10.287 -3.013 1.00 3.24 47 THR A O 20
ATOM 17785 N N . LEU A 1 32 ? 21.037 -11.081 -4.573 1.00 12.14 48 LEU A N 20
ATOM 17786 C CA . LEU A 1 32 ? 20.323 -12.314 -4.775 1.00 43.34 48 LEU A CA 20
ATOM 17787 C C . LEU A 1 32 ? 21.065 -13.418 -4.062 1.00 64.25 48 LEU A C 20
ATOM 17788 O O . LEU A 1 32 ? 22.302 -13.435 -4.080 1.00 74.11 48 LEU A O 20
ATOM 17804 N N . TYR A 1 33 ? 20.342 -14.305 -3.422 1.00 45.53 49 TYR A N 20
ATOM 17805 C CA . TYR A 1 33 ? 20.949 -15.405 -2.720 1.00 3.53 49 TYR A CA 20
ATOM 17806 C C . TYR A 1 33 ? 20.533 -16.731 -3.330 1.00 64.41 49 TYR A C 20
ATOM 17807 O O . TYR A 1 33 ? 19.346 -17.012 -3.503 1.00 22.44 49 TYR A O 20
ATOM 17825 N N . ILE A 1 34 ? 21.523 -17.505 -3.683 1.00 33.02 50 ILE A N 20
ATOM 17826 C CA . ILE A 1 34 ? 21.366 -18.803 -4.327 1.00 33.41 50 ILE A CA 20
ATOM 17827 C C . ILE A 1 34 ? 22.306 -19.825 -3.688 1.00 15.41 50 ILE A C 20
ATOM 17828 O O . ILE A 1 34 ? 23.506 -19.660 -3.759 1.00 15.30 50 ILE A O 20
ATOM 17844 N N . MET A 1 35 ? 21.754 -20.862 -3.039 1.00 71.44 51 MET A N 20
ATOM 17845 C CA . MET A 1 35 ? 22.552 -21.960 -2.422 1.00 32.35 51 MET A CA 20
ATOM 17846 C C . MET A 1 35 ? 23.543 -21.460 -1.362 1.00 11.11 51 MET A C 20
ATOM 17847 O O . MET A 1 35 ? 24.494 -22.171 -1.006 1.00 34.14 51 MET A O 20
ATOM 17861 N N . GLY A 1 36 ? 23.316 -20.275 -0.844 1.00 73.34 52 GLY A N 20
ATOM 17862 C CA . GLY A 1 36 ? 24.230 -19.704 0.117 1.00 15.33 52 GLY A CA 20
ATOM 17863 C C . GLY A 1 36 ? 25.177 -18.722 -0.543 1.00 63.50 52 GLY A C 20
ATOM 17864 O O . GLY A 1 36 ? 25.961 -18.055 0.123 1.00 60.40 52 GLY A O 20
ATOM 17868 N N . HIS A 1 37 ? 25.116 -18.656 -1.859 1.00 3.03 53 HIS A N 20
ATOM 17869 C CA . HIS A 1 37 ? 25.906 -17.718 -2.624 1.00 64.44 53 HIS A CA 20
ATOM 17870 C C . HIS A 1 37 ? 25.109 -16.448 -2.751 1.00 41.04 53 HIS A C 20
ATOM 17871 O O . HIS A 1 37 ? 23.897 -16.437 -2.515 1.00 71.31 53 HIS A O 20
ATOM 17885 N N . SER A 1 38 ? 25.751 -15.418 -3.171 1.00 13.22 54 SER A N 20
ATOM 17886 C CA . SER A 1 38 ? 25.130 -14.164 -3.328 1.00 2.13 54 SER A CA 20
ATOM 17887 C C . SER A 1 38 ? 25.674 -13.456 -4.555 1.00 14.43 54 SER A C 20
ATOM 17888 O O . SER A 1 38 ? 26.804 -13.720 -4.976 1.00 30.33 54 SER A O 20
ATOM 17896 N N . THR A 1 39 ? 24.864 -12.638 -5.158 1.00 64.52 55 THR A N 20
ATOM 17897 C CA . THR A 1 39 ? 25.265 -11.858 -6.300 1.00 31.33 55 THR A CA 20
ATOM 17898 C C . THR A 1 39 ? 24.512 -10.546 -6.278 1.00 24.40 55 THR A C 20
ATOM 17899 O O . THR A 1 39 ? 23.413 -10.468 -5.724 1.00 60.20 55 THR A O 20
ATOM 17910 N N . LYS A 1 40 ? 25.086 -9.542 -6.847 1.00 24.24 56 LYS A N 20
ATOM 17911 C CA . LYS A 1 40 ? 24.490 -8.236 -6.862 1.00 60.12 56 LYS A CA 20
ATOM 17912 C C . LYS A 1 40 ? 23.724 -8.077 -8.154 1.00 1.22 56 LYS A C 20
ATOM 17913 O O . LYS A 1 40 ? 24.251 -8.373 -9.233 1.00 41.23 56 LYS A O 20
ATOM 17932 N N . ILE A 1 41 ? 22.487 -7.655 -8.049 1.00 22.21 57 ILE A N 20
ATOM 17933 C CA . ILE A 1 41 ? 21.673 -7.424 -9.219 1.00 50.12 57 ILE A CA 20
ATOM 17934 C C . ILE A 1 41 ? 22.056 -6.077 -9.786 1.00 43.03 57 ILE A C 20
ATOM 17935 O O . ILE A 1 41 ? 21.721 -5.029 -9.203 1.00 54.54 57 ILE A O 20
ATOM 17951 N N . GLY A 1 42 ? 22.811 -6.104 -10.856 1.00 43.23 58 GLY A N 20
ATOM 17952 C CA . GLY A 1 42 ? 23.281 -4.905 -11.460 1.00 44.30 58 GLY A CA 20
ATOM 17953 C C . GLY A 1 42 ? 22.296 -4.327 -12.441 1.00 21.21 58 GLY A C 20
ATOM 17954 O O . GLY A 1 42 ? 21.082 -4.491 -12.295 1.00 0.12 58 GLY A O 20
ATOM 17958 N N . ARG A 1 43 ? 22.808 -3.692 -13.456 1.00 10.41 59 ARG A N 20
ATOM 17959 C CA . ARG A 1 43 ? 21.983 -3.002 -14.413 1.00 21.11 59 ARG A CA 20
ATOM 17960 C C . ARG A 1 43 ? 21.351 -3.975 -15.383 1.00 72.25 59 ARG A C 20
ATOM 17961 O O . ARG A 1 43 ? 21.893 -5.066 -15.641 1.00 15.52 59 ARG A O 20
ATOM 17982 N N . GLY A 1 44 ? 20.176 -3.611 -15.867 1.00 55.42 60 GLY A N 20
ATOM 17983 C CA . GLY A 1 44 ? 19.466 -4.412 -16.841 1.00 10.01 60 GLY A CA 20
ATOM 17984 C C . GLY A 1 44 ? 19.032 -5.740 -16.279 1.00 32.41 60 GLY A C 20
ATOM 17985 O O . GLY A 1 44 ? 18.884 -6.718 -17.026 1.00 33.53 60 GLY A O 20
ATOM 17989 N N . CYS A 1 45 ? 18.881 -5.780 -14.953 1.00 61.00 61 CYS A N 20
ATOM 17990 C CA . CYS A 1 45 ? 18.474 -6.973 -14.194 1.00 62.33 61 CYS A CA 20
ATOM 17991 C C . CYS A 1 45 ? 19.573 -8.027 -14.192 1.00 33.52 61 CYS A C 20
ATOM 17992 O O . CYS A 1 45 ? 19.365 -9.133 -13.717 1.00 75.10 61 CYS A O 20
ATOM 17999 N N . LYS A 1 46 ? 20.753 -7.672 -14.680 1.00 54.12 62 LYS A N 20
ATOM 18000 C CA . LYS A 1 46 ? 21.805 -8.628 -14.849 1.00 55.33 62 LYS A CA 20
ATOM 18001 C C . LYS A 1 46 ? 22.671 -8.680 -13.589 1.00 20.32 62 LYS A C 20
ATOM 18002 O O . LYS A 1 46 ? 23.301 -7.685 -13.197 1.00 54.35 62 LYS A O 20
ATOM 18021 N N . PRO A 1 47 ? 22.643 -9.814 -12.894 1.00 53.24 63 PRO A N 20
ATOM 18022 C CA . PRO A 1 47 ? 23.463 -10.026 -11.726 1.00 4.10 63 PRO A CA 20
ATOM 18023 C C . PRO A 1 47 ? 24.930 -10.147 -12.104 1.00 32.54 63 PRO A C 20
ATOM 18024 O O . PRO A 1 47 ? 25.265 -10.693 -13.161 1.00 11.30 63 PRO A O 20
ATOM 18035 N N . GLU A 1 48 ? 25.790 -9.635 -11.250 1.00 5.44 64 GLU A N 20
ATOM 18036 C CA . GLU A 1 48 ? 27.233 -9.658 -11.467 1.00 43.10 64 GLU A CA 20
ATOM 18037 C C . GLU A 1 48 ? 27.692 -11.083 -11.721 1.00 10.03 64 GLU A C 20
ATOM 18038 O O . GLU A 1 48 ? 28.308 -11.377 -12.743 1.00 72.12 64 GLU A O 20
ATOM 18050 N N . THR A 1 49 ? 27.370 -11.950 -10.811 1.00 11.35 65 THR A N 20
ATOM 18051 C CA . THR A 1 49 ? 27.623 -13.344 -10.964 1.00 11.31 65 THR A CA 20
ATOM 18052 C C . THR A 1 49 ? 26.309 -14.027 -11.376 1.00 11.12 65 THR A C 20
ATOM 18053 O O . THR A 1 49 ? 25.276 -13.850 -10.712 1.00 30.42 65 THR A O 20
ATOM 18064 N N . THR A 1 50 ? 26.333 -14.715 -12.487 1.00 10.12 66 THR A N 20
ATOM 18065 C CA . THR A 1 50 ? 25.167 -15.397 -12.991 1.00 41.04 66 THR A CA 20
ATOM 18066 C C . THR A 1 50 ? 25.331 -16.908 -12.910 1.00 31.34 66 THR A C 20
ATOM 18067 O O . THR A 1 50 ? 24.345 -17.642 -12.806 1.00 3.50 66 THR A O 20
ATOM 18078 N N . GLU A 1 51 ? 26.561 -17.372 -12.956 1.00 23.34 67 GLU A N 20
ATOM 18079 C CA . GLU A 1 51 ? 26.813 -18.782 -12.945 1.00 13.40 67 GLU A CA 20
ATOM 18080 C C . GLU A 1 51 ? 27.608 -19.200 -11.720 1.00 2.44 67 GLU A C 20
ATOM 18081 O O . GLU A 1 51 ? 28.508 -18.489 -11.266 1.00 74.00 67 GLU A O 20
ATOM 18093 N N . TRP A 1 52 ? 27.230 -20.316 -11.185 1.00 75.34 68 TRP A N 20
ATOM 18094 C CA . TRP A 1 52 ? 27.865 -20.967 -10.078 1.00 20.12 68 TRP A CA 20
ATOM 18095 C C . TRP A 1 52 ? 27.972 -22.443 -10.454 1.00 53.35 68 TRP A C 20
ATOM 18096 O O . TRP A 1 52 ? 27.177 -22.919 -11.279 1.00 13.12 68 TRP A O 20
ATOM 18117 N N . SER A 1 53 ? 28.884 -23.173 -9.849 1.00 41.32 69 SER A N 20
ATOM 18118 C CA . SER A 1 53 ? 29.140 -24.564 -10.211 1.00 3.42 69 SER A CA 20
ATOM 18119 C C . SER A 1 53 ? 27.896 -25.477 -10.113 1.00 73.23 69 SER A C 20
ATOM 18120 O O . SER A 1 53 ? 27.782 -26.454 -10.853 1.00 73.21 69 SER A O 20
ATOM 18128 N N . ASP A 1 54 ? 26.967 -25.143 -9.235 1.00 3.33 70 ASP A N 20
ATOM 18129 C CA . ASP A 1 54 ? 25.728 -25.902 -9.133 1.00 73.20 70 ASP A CA 20
ATOM 18130 C C . ASP A 1 54 ? 24.521 -24.986 -9.162 1.00 20.41 70 ASP A C 20
ATOM 18131 O O . ASP A 1 54 ? 23.461 -25.332 -8.641 1.00 34.42 70 ASP A O 20
ATOM 18140 N N . ALA A 1 55 ? 24.651 -23.837 -9.845 1.00 32.21 71 ALA A N 20
ATOM 18141 C CA . ALA A 1 55 ? 23.534 -22.896 -9.953 1.00 11.44 71 ALA A CA 20
ATOM 18142 C C . ALA A 1 55 ? 23.746 -21.909 -11.090 1.00 12.02 71 ALA A C 20
ATOM 18143 O O . ALA A 1 55 ? 24.852 -21.532 -11.359 1.00 52.25 71 ALA A O 20
ATOM 18150 N N . GLU A 1 56 ? 22.700 -21.508 -11.770 1.00 1.11 72 GLU A N 20
ATOM 18151 C CA . GLU A 1 56 ? 22.853 -20.527 -12.844 1.00 44.12 72 GLU A CA 20
ATOM 18152 C C . GLU A 1 56 ? 21.572 -19.733 -13.035 1.00 21.34 72 GLU A C 20
ATOM 18153 O O . GLU A 1 56 ? 20.464 -20.283 -12.917 1.00 52.12 72 GLU A O 20
ATOM 18165 N N . ILE A 1 57 ? 21.719 -18.454 -13.311 1.00 71.31 73 ILE A N 20
ATOM 18166 C CA . ILE A 1 57 ? 20.597 -17.593 -13.622 1.00 71.05 73 ILE A CA 20
ATOM 18167 C C . ILE A 1 57 ? 20.323 -17.759 -15.111 1.00 20.00 73 ILE A C 20
ATOM 18168 O O . ILE A 1 57 ? 21.220 -17.543 -15.930 1.00 71.24 73 ILE A O 20
ATOM 18184 N N . TYR A 1 58 ? 19.127 -18.146 -15.471 1.00 0.21 74 TYR A N 20
ATOM 18185 C CA . TYR A 1 58 ? 18.829 -18.360 -16.875 1.00 22.31 74 TYR A CA 20
ATOM 18186 C C . TYR A 1 58 ? 18.070 -17.200 -17.474 1.00 61.40 74 TYR A C 20
ATOM 18187 O O . TYR A 1 58 ? 18.183 -16.933 -18.665 1.00 11.00 74 TYR A O 20
ATOM 18205 N N . SER A 1 59 ? 17.313 -16.505 -16.668 1.00 61.42 75 SER A N 20
ATOM 18206 C CA . SER A 1 59 ? 16.540 -15.416 -17.169 1.00 44.32 75 SER A CA 20
ATOM 18207 C C . SER A 1 59 ? 16.479 -14.305 -16.141 1.00 22.44 75 SER A C 20
ATOM 18208 O O . SER A 1 59 ? 16.521 -14.564 -14.939 1.00 61.35 75 SER A O 20
ATOM 18216 N N . TRP A 1 60 ? 16.409 -13.090 -16.607 1.00 1.34 76 TRP A N 20
ATOM 18217 C CA . TRP A 1 60 ? 16.279 -11.940 -15.760 1.00 74.33 76 TRP A CA 20
ATOM 18218 C C . TRP A 1 60 ? 15.349 -10.905 -16.414 1.00 34.55 76 TRP A C 20
ATOM 18219 O O . TRP A 1 60 ? 15.816 -9.944 -17.052 1.00 23.40 76 TRP A O 20
#

B-factor: mean 37.5, std 23.37, range [0.01, 75.34]

InterPro domains:
  IPR057100 MAX effector [PF23364] (16-76)